Protein AF-A0A833AS99-F1 (afdb_monomer_lite)

Radius of gyration: 35.18 Å; chains: 1; bounding box: 83×85×93 Å

Secondary structure (DSSP, 8-state):
-EEEEEEEE--TT-TT---EEEEEEEEEEEEEEEPTTT--EEEEEEEEEEEE-EEEEEEEEETTEEEEEEEEEGGGS-TTTEEEPTT--TT---EEEEEEEE-S-TTS--TT-BSS-EETTEE--BEEPPBTTTEEEETTTTEEEESS---TTSEEEEEEEETTEEEEEEEEETBTEE-B---EEE-S-SSB-GGG-EEEEEETTSPEEPGGGGTS-SS-SSS--GGGEETTTTEEE-SSSS-S-GGGG-TTT----EEEEEEEEEE-SEEE-S-SSBPTT--EEEETTEEPPBTTTEEEETTTTEEEE-STTSS-TT-EEEEEEEEE-SS--EEEEEEEEEEEEETTEEEEEEEEEEE-TTS-EEEEEEEEEEEEEEETTEEEEEEEEEEEETTTTEEEEEEEEEEEE-SSEEEEEEEEEE-TT---SS--EETTEEEEEEEEEEEEEEEETTEEEEEEEEEEEEEPSTT--PEEEEEEEEEEEEE--SSS-EEEEEEEEEEEE-SSEEEEEEEEEEEEEEE--HHHHTTTTEEEEEEEEEEEEEEEEEEETTEEEEEEEEEEEEEEEEEETTTEEEEEEEEEEEEEEEE-SSS--EEEEEEEEEEEEEEETTT--EEEEEEEEEEEEEEEETTTTEEEEEEEEEEEEEEEE-GGGT-GGGTTEEEEEEEEEEEEEEEEE-S-GGGTTT--SGGGGTT-SEEEEEEEEEEEEEEEEETTEEEEEEEEEEEEEEEETTEEEEEEEEEEEEEEEEEEETTEEEEEEEEEEEEEETTTEEEEEEEEEEEEEEEEETTEEEEEEEEEEEEEEEETTEEEEEEEEEEEEEEEEEEEEETTEEEEEEEEEEEEEEEEEESSSEEEEEEEEEEEEEEEESSSS-EEEEEEEEEEEEEE-SSS--EEEEEEEEEEEEE-

Foldseek 3Di:
DKDFAWDWQDCPPPDQGDTFIWGWMKDWDADDAQFPPPRHGQKIKIKTWGWTFKFKDKDKDFFLKDKDKDKDFLLQFPPQFKFADPPADLPWQWAPKKKWKALVDPVPQDPQFDQADQFPNDGGRIDIDDDPPQWDQDRNRNMIGGPDHGDLQMWMKIWTATPNDIDIDTQGHHNPHHRQQSFKDAPVDAAWDQVFKAKWKAFPVRDTDQCVLQPQCVPRPRGGPPVQADRGRRMGGTPDSNSDPCLCVDPVHHDTGIMITIMTMHRHQKDFDPDAQFDPPFKFKAKLNHTDDEPQQWDADRGRRIIGGPDPPPTGSRIMIMIMTMHTDDDDGKIKIKIKMWRDNHPFKIKIWMWIWIQDPVRDIKTKIKIKMWGWDDDPQKIKIKIKMWIDIVVVRDTFKIKIWIWIDGPFKIKIKIKIAGHPPDDDSHFDADPQGGFGIKIKIWMWGCPDPFKIKIKIKMKTWHDHPDDDPDIWIKIKIKIKIWGHDPADKIKMWMWMWIWTDDPAKIKIKIKIKIWIWDWHDQVVCVPPLWRIKIKIKMKMKMWIWMDHPHWTKIKIKIKIKIKIWIHRHLWKIKIKIKIKIWIWIQIPDPFRKIKIKIKIKIWIWMATPPQSQKIKIKIWIWIWTWIQRPPPLKIKIKIKIKIKIKIKGQCCSVPVQSNFKIKMKMKIKIKIFIFIDSDDPVVRRPCPDPPPCPTTQKMKIKIKIKIWMWGPSDVFKIKIKMKIKMWIWIDHHPDIKIKIKIKIKIKIWGDPDPFKIKIWIKIWMWMQTRVRKIKIKIKIKMWMWGHPDPFKIKIKIKIWMKMWIDRSNWTKIKIKIKIKMKIWGWDACPPLFRIKIKIKMWMKMWIWIDTPFTKIKIKIKIKIKIWTHNDPQWIWIWMWMWIWMWIDGPPPDTDTDTDTDTDTDIGD

Sequence (912 aa):
EFNWGDYRLDPGNVPFGETASMFGSNIWLQAGEKTPRFKRSLFTLKAFTGERRSQKTYEHYEGALRQFSVSISDIAYARNQFYAIPGLSALDTPENIKIYVDDLVSSNNSPNTLTTETIAGVTGEFDLLAVTQDYYFYKKANLIRFTGFYNANATIAIRYTVNNQIVEKIVQQGETLTTARKNFYYLNAQKIVPHSFQLKIRETSGQTSALAQFGLDDDGDGMVDSEWIDYENGILFFPESEPFPAMVYDSEGAQSFYKLEASYQTELSLIQLEHNNLVRGTETVKLDGVKAEGGSAYVLDYTNGTLVFVKDGIVTPETRIEIEYEYYLSDNYSQLHDVSVNYSPSDNISVQTELVNFTNENDSTTNLLKTHVEMRKKVGDFDVKVTPGATYQAEENDLTAYQMEGVVSSSRIRFQSKYQNYKQNYQNIYLAKSVVGQVKENLELATAIDVHQNVRVNGSWTDTKSFQAEDSTAELSDANTTVSALFHHKTLPGYEVSYSNTQTETDTASIKKRFMQHKFEYQLPQNLLQNMPIKGLKLEGRIKTGERDGLELADSEQQKFSQSYFRVNTNLGDQFQSSLLYRKNDFVDNSEGASQDKHILTSERVLFNLSHEKWKLLQSNLRIENTLDSYDYPADDEYDMNLNQYTQMNFRLSPGVLWKKLSPLFFEYNLNHSLYGSGNSASDKSGYLWSAMPGVQNGLSSVQHLKTHYIKNEIRPNPNIYFYSLYEWNDQETRYDLSQLYTNYWRLSERFDWKLDFNTRVSLQYKQYYSELGNGETTSYFEPSIWVERRWSNSLQNIFYAAYRKTNGFESLIKDYTNKFDGRYDIIFRKKDYLKIRRLELQQSFSGGQMQISGYNIENAYYFGSSTSIDLYPIHSLLIRLQLNLNKNINVEYSDESYLTNSVNLKLSLKL

Structure (mmCIF, N/CA/C/O backbone):
data_AF-A0A833AS99-F1
#
_entry.id   AF-A0A833AS99-F1
#
loop_
_atom_site.group_PDB
_atom_site.id
_atom_site.type_symbol
_atom_site.label_atom_id
_atom_site.label_alt_id
_atom_site.label_comp_id
_atom_site.label_asym_id
_atom_site.label_entity_id
_atom_site.label_seq_id
_atom_site.pdbx_PDB_ins_code
_atom_site.Cartn_x
_atom_site.Cartn_y
_atom_site.Cartn_z
_atom_site.occupancy
_atom_site.B_iso_or_equiv
_atom_site.auth_seq_id
_atom_site.auth_comp_id
_atom_site.auth_asym_id
_atom_site.auth_atom_id
_atom_site.pdbx_PDB_model_num
ATOM 1 N N . GLU A 1 1 ? -17.845 -23.676 35.148 1.00 90.44 1 GLU A N 1
ATOM 2 C CA . GLU A 1 1 ? -17.249 -24.170 33.892 1.00 90.44 1 GLU A CA 1
ATOM 3 C C . GLU A 1 1 ? -15.742 -24.250 34.075 1.00 90.44 1 GLU A C 1
ATOM 5 O O . GLU A 1 1 ? -15.182 -23.377 34.728 1.00 90.44 1 GLU A O 1
ATOM 10 N N . PHE A 1 2 ? -15.119 -25.322 33.590 1.00 93.69 2 PHE A N 1
ATOM 11 C CA . PHE A 1 2 ? -13.665 -25.478 33.553 1.00 93.69 2 PHE A CA 1
ATOM 12 C C . PHE A 1 2 ? -13.276 -25.751 32.107 1.00 93.69 2 PHE A C 1
ATOM 14 O O . PHE A 1 2 ? -13.822 -26.674 31.504 1.00 93.69 2 PHE A O 1
ATOM 21 N N . ASN A 1 3 ? -12.352 -24.958 31.580 1.00 92.06 3 ASN A N 1
ATOM 22 C CA . ASN A 1 3 ? -11.844 -25.090 30.224 1.00 92.06 3 ASN A CA 1
ATOM 23 C C . ASN A 1 3 ? -10.318 -25.166 30.281 1.00 92.06 3 ASN A C 1
ATOM 25 O O . ASN A 1 3 ? -9.691 -24.422 31.034 1.00 92.06 3 ASN A O 1
ATOM 29 N N . TRP A 1 4 ? -9.731 -26.044 29.473 1.00 92.81 4 TRP A N 1
ATOM 30 C CA . TRP A 1 4 ? -8.288 -26.145 29.277 1.00 92.81 4 TRP A CA 1
ATOM 31 C C . TRP A 1 4 ? -7.984 -26.087 27.782 1.00 92.81 4 TRP A C 1
ATOM 33 O O . TRP A 1 4 ? -8.645 -26.773 27.001 1.00 92.81 4 TRP A O 1
ATOM 43 N N . GLY A 1 5 ? -7.013 -25.268 27.389 1.00 93.75 5 GLY A N 1
ATOM 44 C CA . GLY A 1 5 ? -6.615 -25.086 25.996 1.00 93.75 5 GLY A CA 1
ATOM 45 C C . GLY A 1 5 ? -6.390 -23.623 25.642 1.00 93.75 5 GLY A C 1
ATOM 46 O O . GLY A 1 5 ? -6.037 -22.817 26.505 1.00 93.75 5 GLY A O 1
ATOM 47 N N . ASP A 1 6 ? -6.597 -23.296 24.367 1.00 89.94 6 ASP A N 1
ATOM 48 C CA . ASP A 1 6 ? -6.511 -21.922 23.883 1.00 89.94 6 ASP A CA 1
ATOM 49 C C . ASP A 1 6 ? -7.709 -21.105 24.365 1.00 89.94 6 ASP A C 1
ATOM 51 O O . ASP A 1 6 ? -8.873 -21.466 24.169 1.00 89.94 6 ASP A O 1
ATOM 55 N N . TYR A 1 7 ? -7.408 -19.981 24.998 1.00 88.25 7 TYR A N 1
ATOM 56 C CA . TYR A 1 7 ? -8.384 -19.035 25.494 1.00 88.25 7 TYR A CA 1
ATOM 57 C C . TYR A 1 7 ? -7.993 -17.632 25.059 1.00 88.25 7 TYR A C 1
ATOM 59 O O . TYR A 1 7 ? -6.816 -17.288 24.965 1.00 88.25 7 TYR A O 1
ATOM 67 N N . ARG A 1 8 ? -8.999 -16.803 24.812 1.00 85.50 8 ARG A N 1
ATOM 68 C CA . ARG A 1 8 ? -8.804 -15.378 24.594 1.00 85.50 8 ARG A CA 1
ATOM 69 C C . ARG A 1 8 ? -9.331 -14.651 25.816 1.00 85.50 8 ARG A C 1
ATOM 71 O O . ARG A 1 8 ? -10.526 -14.733 26.103 1.00 85.50 8 ARG A O 1
ATOM 78 N N . LEU A 1 9 ? -8.444 -13.961 26.526 1.00 83.44 9 LEU A N 1
ATOM 79 C CA . LEU A 1 9 ? -8.844 -13.021 27.559 1.00 83.44 9 LEU A CA 1
ATOM 80 C C . LEU A 1 9 ? -9.582 -11.882 26.855 1.00 83.44 9 LEU A C 1
ATOM 82 O O . LEU A 1 9 ? -8.979 -11.074 26.156 1.00 83.44 9 LEU A O 1
ATOM 86 N N . ASP A 1 10 ? -10.909 -11.901 26.937 1.00 75.69 10 ASP A N 1
ATOM 87 C CA . ASP A 1 10 ? -11.738 -10.789 26.496 1.00 75.69 10 ASP A CA 1
ATOM 88 C C . ASP A 1 10 ? -11.824 -9.803 27.666 1.00 75.69 10 ASP A C 1
ATOM 90 O O . ASP A 1 10 ? -12.360 -10.175 28.721 1.00 75.69 10 ASP A O 1
ATOM 94 N N . PRO A 1 11 ? -11.303 -8.575 27.518 1.00 65.12 11 PRO A N 1
ATOM 95 C CA . PRO A 1 11 ? -11.353 -7.578 28.571 1.00 65.12 11 PRO A CA 1
ATOM 96 C C . PRO A 1 11 ? -12.793 -7.204 28.930 1.00 65.12 11 PRO A C 1
ATOM 98 O O . PRO A 1 11 ? -13.036 -6.694 30.019 1.00 65.12 11 PRO A O 1
ATOM 101 N N . GLY A 1 12 ? -13.784 -7.483 28.075 1.00 66.94 12 GLY A N 1
ATOM 102 C CA . GLY A 1 12 ? -15.177 -7.139 28.339 1.00 66.94 12 GLY A CA 1
ATOM 103 C C . GLY A 1 12 ? -15.343 -5.653 28.683 1.00 66.94 12 GLY A C 1
ATOM 104 O O . GLY A 1 12 ? -14.765 -4.785 28.039 1.00 66.94 12 GLY A O 1
ATOM 105 N N . ASN A 1 13 ? -16.129 -5.354 29.724 1.00 58.47 13 ASN A N 1
ATOM 106 C CA . ASN A 1 13 ? -16.275 -3.992 30.258 1.00 58.47 13 ASN A CA 1
ATOM 107 C C . ASN A 1 13 ? -15.192 -3.635 31.293 1.00 58.47 13 ASN A C 1
ATOM 109 O O . ASN A 1 13 ? -15.357 -2.632 31.989 1.00 58.47 13 ASN A O 1
ATOM 113 N N . VAL A 1 14 ? -14.151 -4.462 31.457 1.00 60.81 14 VAL A N 1
ATOM 114 C CA . VAL A 1 14 ? -13.141 -4.263 32.495 1.00 60.81 14 VAL A CA 1
ATOM 115 C C . VAL A 1 14 ? -12.274 -3.065 32.127 1.00 60.81 14 VAL A C 1
ATOM 117 O O . VAL A 1 14 ? -11.549 -3.097 31.131 1.00 60.81 14 VAL A O 1
ATOM 120 N N . PRO A 1 15 ? -12.309 -2.002 32.932 1.00 55.84 15 PRO A N 1
ATOM 121 C CA . PRO A 1 15 ? -11.435 -0.868 32.754 1.00 55.84 15 PRO A CA 1
ATOM 122 C C . PRO A 1 15 ? -9.972 -1.322 33.011 1.00 55.84 15 PRO A C 1
ATOM 124 O O . PRO A 1 15 ? -9.691 -1.906 34.054 1.00 55.84 15 PRO A O 1
ATOM 127 N N . PHE A 1 16 ? -9.049 -1.061 32.066 1.00 66.81 16 PHE A N 1
ATOM 128 C CA . PHE A 1 16 ? -7.661 -1.600 32.003 1.00 66.81 16 PHE A CA 1
ATOM 129 C C . PHE A 1 16 ? -7.538 -3.102 31.690 1.00 66.81 16 PHE A C 1
ATOM 131 O O . PHE A 1 16 ? -6.460 -3.687 31.864 1.00 66.81 16 PHE A O 1
ATOM 138 N N . GLY A 1 17 ? -8.630 -3.748 31.281 1.00 69.25 17 GLY A N 1
ATOM 139 C CA . GLY A 1 17 ? -8.560 -5.088 30.719 1.00 69.25 17 GLY A CA 1
ATOM 140 C C . GLY A 1 17 ? -7.871 -5.026 29.361 1.00 69.25 17 GLY A C 1
ATOM 141 O O . GLY A 1 17 ? -8.249 -4.216 28.517 1.00 69.25 17 GLY A O 1
ATOM 142 N N . GLU A 1 18 ? -6.902 -5.906 29.141 1.00 80.75 18 GLU A N 1
ATOM 143 C CA . GLU A 1 18 ? -6.238 -6.056 27.848 1.00 80.75 18 GLU A CA 1
ATOM 144 C C . GLU A 1 18 ? -6.619 -7.391 27.225 1.00 80.75 18 GLU A C 1
ATOM 146 O O . GLU A 1 18 ? -6.826 -8.389 27.922 1.00 80.75 18 GLU A O 1
ATOM 151 N N . THR A 1 19 ? -6.729 -7.411 25.901 1.00 83.81 19 THR A N 1
ATOM 152 C CA . THR A 1 19 ? -6.887 -8.661 25.172 1.00 83.81 19 THR A CA 1
ATOM 153 C C . THR A 1 19 ? -5.561 -9.409 25.122 1.00 83.81 19 THR A C 1
ATOM 155 O O . THR A 1 19 ? -4.516 -8.840 24.818 1.00 83.81 19 THR A O 1
ATOM 158 N N . ALA A 1 20 ? -5.610 -10.710 25.390 1.00 88.12 20 ALA A N 1
ATOM 159 C CA . ALA A 1 20 ? -4.468 -11.594 25.208 1.00 88.12 20 ALA A CA 1
ATOM 160 C C . ALA A 1 20 ? -4.947 -12.977 24.764 1.00 88.12 20 ALA A C 1
ATOM 162 O O . ALA A 1 20 ? -5.899 -13.536 25.317 1.00 88.12 20 ALA A O 1
ATOM 163 N N . SER A 1 21 ? -4.280 -13.543 23.764 1.00 90.56 21 SER A N 1
ATOM 164 C CA . SER A 1 21 ? -4.386 -14.959 23.429 1.00 90.56 21 SER A CA 1
ATOM 165 C C . SER A 1 21 ? -3.514 -15.738 24.393 1.00 90.56 21 SER A C 1
ATOM 167 O O . SER A 1 21 ? -2.388 -15.342 24.691 1.00 90.56 21 SER A O 1
ATOM 169 N N . MET A 1 22 ? -4.040 -16.842 24.897 1.00 91.75 22 MET A N 1
ATOM 170 C CA . MET A 1 22 ? -3.436 -17.586 25.985 1.00 91.75 22 MET A CA 1
ATOM 171 C C . MET A 1 22 ? -3.640 -19.077 25.806 1.00 91.75 22 MET A C 1
ATOM 173 O O . MET A 1 22 ? -4.620 -19.501 25.200 1.00 91.75 22 MET A O 1
ATOM 177 N N . PHE A 1 23 ? -2.770 -19.871 26.415 1.00 93.31 23 PHE A N 1
ATOM 178 C CA . PHE A 1 23 ? -2.969 -21.303 26.566 1.00 93.31 23 PHE A CA 1
ATOM 179 C C . PHE A 1 23 ? -2.847 -21.696 28.027 1.00 93.31 23 PHE A C 1
ATOM 181 O O . PHE A 1 23 ? -1.832 -21.443 28.673 1.00 93.31 23 PHE A O 1
ATOM 188 N N . GLY A 1 24 ? -3.894 -22.304 28.571 1.00 95.00 24 GLY A N 1
ATOM 189 C CA . GLY A 1 24 ? -3.928 -22.588 29.996 1.00 95.00 24 GLY A CA 1
ATOM 190 C C . GLY A 1 24 ? -5.255 -23.131 30.479 1.00 95.00 24 GLY A C 1
ATOM 191 O O . GLY A 1 24 ? -6.020 -23.726 29.722 1.00 95.00 24 GLY A O 1
ATOM 192 N N . SER A 1 25 ? -5.503 -22.946 31.771 1.00 95.25 25 SER A N 1
ATOM 193 C CA . SER A 1 25 ? -6.736 -23.351 32.439 1.00 95.25 25 SER A CA 1
ATOM 194 C C . SER A 1 25 ? -7.555 -22.127 32.831 1.00 95.25 25 SER A C 1
ATOM 196 O O . SER A 1 25 ? -7.022 -21.171 33.389 1.00 95.25 25 SER A O 1
ATOM 198 N N . ASN A 1 26 ? -8.861 -22.186 32.588 1.00 95.00 26 ASN A N 1
ATOM 199 C CA . ASN A 1 26 ? -9.837 -21.186 33.003 1.00 95.00 26 ASN A CA 1
ATOM 200 C C . ASN A 1 26 ? -10.923 -21.856 33.855 1.00 95.00 26 ASN A C 1
ATOM 202 O O . ASN A 1 26 ? -11.528 -22.849 33.442 1.00 95.00 26 ASN A O 1
ATOM 206 N N . ILE A 1 27 ? -11.185 -21.294 35.032 1.00 95.31 27 ILE A N 1
ATOM 207 C CA . ILE A 1 27 ? -12.306 -21.631 35.903 1.00 95.31 27 ILE A CA 1
ATOM 208 C C . ILE A 1 27 ? -13.276 -20.454 35.912 1.00 95.31 27 ILE A C 1
ATOM 210 O O . ILE A 1 27 ? -12.915 -19.348 36.303 1.00 95.31 27 ILE A O 1
ATOM 214 N N . TRP A 1 28 ? -14.539 -20.717 35.585 1.00 95.44 28 TRP A N 1
ATOM 215 C CA . TRP A 1 28 ? -15.624 -19.748 35.698 1.00 95.44 28 TRP A CA 1
ATOM 216 C C . TRP A 1 28 ? -16.725 -20.282 36.610 1.00 95.44 28 TRP A C 1
ATOM 218 O O . TRP A 1 28 ? -17.408 -21.260 36.289 1.00 95.44 28 TRP A O 1
ATOM 228 N N . LEU A 1 29 ? -16.909 -19.645 37.760 1.00 96.38 29 LEU A N 1
ATOM 229 C CA . LEU A 1 29 ? -17.976 -19.942 38.706 1.00 96.38 29 LEU A CA 1
ATOM 230 C C . LEU A 1 29 ? -18.974 -18.791 38.721 1.00 96.38 29 LEU A C 1
ATOM 232 O O . LEU A 1 29 ? -18.597 -17.624 38.776 1.00 96.38 29 LEU A O 1
ATOM 236 N N . GLN A 1 30 ? -20.256 -19.131 38.708 1.00 96.56 30 GLN A N 1
ATOM 237 C CA . GLN A 1 30 ? -21.351 -18.190 38.898 1.00 96.56 30 GLN A CA 1
ATOM 238 C C . GLN A 1 30 ? -22.225 -18.688 40.041 1.00 96.56 30 GLN A C 1
ATOM 240 O O . GLN A 1 30 ? -22.576 -19.867 40.078 1.00 96.56 30 GLN A O 1
ATOM 245 N N . ALA A 1 31 ? -22.587 -17.799 40.958 1.00 96.50 31 ALA A N 1
ATOM 246 C CA . ALA A 1 31 ? -23.432 -18.121 42.097 1.00 96.50 31 ALA A CA 1
ATOM 247 C C . ALA A 1 31 ? -24.452 -17.008 42.372 1.00 96.50 31 ALA A C 1
ATOM 249 O O . ALA A 1 31 ? -24.217 -15.831 42.091 1.00 96.50 31 ALA A O 1
ATOM 250 N N . GLY A 1 32 ? -25.582 -17.410 42.956 1.00 95.81 32 GLY A N 1
ATOM 251 C CA . GLY A 1 32 ? -26.690 -16.535 43.332 1.00 95.81 32 GLY A CA 1
ATOM 252 C C . GLY A 1 32 ? -27.682 -16.245 42.204 1.00 95.81 32 GLY A C 1
ATOM 253 O O . GLY A 1 32 ? -27.522 -16.679 41.062 1.00 95.81 32 GLY A O 1
ATOM 254 N N . GLU A 1 33 ? -28.752 -15.534 42.558 1.00 94.69 33 GLU A N 1
ATOM 255 C CA . GLU A 1 33 ? -29.801 -15.164 41.611 1.00 94.69 33 GLU A CA 1
ATOM 256 C C . GLU A 1 33 ? -29.264 -14.207 40.543 1.00 94.69 33 GLU A C 1
ATOM 258 O O . GLU A 1 33 ? -28.415 -13.351 40.806 1.00 94.69 33 GLU A O 1
ATOM 263 N N . LYS A 1 34 ? -29.761 -14.366 39.313 1.00 96.56 34 LYS A N 1
ATOM 264 C CA . LYS A 1 34 ? -29.421 -13.470 38.211 1.00 96.56 34 LYS A CA 1
ATOM 265 C C . LYS A 1 34 ? -30.284 -12.222 38.280 1.00 96.56 34 LYS A C 1
ATOM 267 O O . LYS A 1 34 ? -31.502 -12.319 38.425 1.00 96.56 34 LYS A O 1
ATOM 272 N N . THR A 1 35 ? -29.672 -11.062 38.091 1.00 93.88 35 THR A N 1
ATOM 273 C CA . THR A 1 35 ? -30.391 -9.796 38.085 1.00 93.88 35 THR A CA 1
ATOM 274 C C . THR A 1 35 ? -31.468 -9.781 36.981 1.00 93.88 35 THR A C 1
ATOM 276 O O . THR A 1 35 ? -31.250 -10.329 35.890 1.00 93.88 35 THR A O 1
ATOM 279 N N . PRO A 1 36 ? -32.657 -9.199 37.219 1.00 92.25 36 PRO A N 1
ATOM 280 C CA . PRO A 1 36 ? -33.781 -9.313 36.291 1.00 92.25 36 PRO A CA 1
ATOM 281 C C . PRO A 1 36 ? -33.507 -8.784 34.878 1.00 92.25 36 PRO A C 1
ATOM 283 O O . PRO A 1 36 ? -33.892 -9.456 33.912 1.00 92.25 36 PRO A O 1
ATOM 286 N N . ARG A 1 37 ? -32.853 -7.618 34.751 1.00 90.50 37 ARG A N 1
ATOM 287 C CA . ARG A 1 37 ? -32.667 -6.897 33.479 1.00 90.50 37 ARG A CA 1
ATOM 288 C C . ARG A 1 37 ? -31.447 -7.380 32.703 1.00 90.50 37 ARG A C 1
ATOM 290 O O . ARG A 1 37 ? -31.576 -7.664 31.516 1.00 90.50 37 ARG A O 1
ATOM 297 N N . PHE A 1 38 ? -30.285 -7.475 33.348 1.00 89.62 38 PHE A N 1
ATOM 298 C CA . PHE A 1 38 ? -29.021 -7.797 32.669 1.00 89.62 38 PHE A CA 1
ATOM 299 C C . PHE A 1 38 ? -28.595 -9.256 32.801 1.00 89.62 38 PHE A C 1
ATOM 301 O O . PHE A 1 38 ? -27.604 -9.654 32.193 1.00 89.62 38 PHE A O 1
ATOM 308 N N . LYS A 1 39 ? -29.336 -10.057 33.578 1.00 95.69 39 LYS A N 1
ATOM 309 C CA . LYS A 1 39 ? -29.030 -11.470 33.836 1.00 95.69 39 LYS A CA 1
ATOM 310 C C . LYS A 1 39 ? -27.621 -11.679 34.406 1.00 95.69 39 LYS A C 1
ATOM 312 O O . LYS A 1 39 ? -27.022 -12.732 34.185 1.00 95.69 39 LYS A O 1
ATOM 317 N N . ARG A 1 40 ? -27.106 -10.695 35.151 1.00 92.88 40 ARG A N 1
ATOM 318 C CA . ARG A 1 40 ? -25.814 -10.782 35.842 1.00 92.88 40 ARG A CA 1
ATOM 319 C C . ARG A 1 40 ? -25.984 -11.662 37.067 1.00 92.88 40 ARG A C 1
ATOM 321 O O . ARG A 1 40 ? -26.926 -11.458 37.821 1.00 92.88 40 ARG A O 1
ATOM 328 N N . SER A 1 41 ? -25.118 -12.644 37.266 1.00 95.81 41 SER A N 1
ATOM 329 C CA . SER A 1 41 ? -25.133 -13.436 38.500 1.00 95.81 41 SER A CA 1
ATOM 330 C C . SER A 1 41 ? -24.670 -12.571 39.674 1.00 95.81 41 SER A C 1
ATOM 332 O O . SER A 1 41 ? -23.759 -11.764 39.494 1.00 95.81 41 SER A O 1
ATOM 334 N N . LEU A 1 42 ? -25.264 -12.752 40.861 1.00 96.25 42 LEU A N 1
ATOM 335 C CA . LEU A 1 42 ? -24.876 -12.032 42.084 1.00 96.25 42 LEU A CA 1
ATOM 336 C C . LEU A 1 42 ? -23.364 -12.082 42.327 1.00 96.25 42 LEU A C 1
ATOM 338 O O . LEU A 1 42 ? -22.758 -11.076 42.681 1.00 96.25 42 LEU A O 1
ATOM 342 N N . PHE A 1 43 ? -22.768 -13.253 42.125 1.00 97.12 43 PHE A N 1
ATOM 343 C CA . PHE A 1 43 ? -21.342 -13.478 42.263 1.00 97.12 43 PHE A CA 1
ATOM 344 C C . PHE A 1 43 ? -20.815 -14.232 41.047 1.00 97.12 43 PHE A C 1
ATOM 346 O O . PHE A 1 43 ? -21.398 -15.226 40.608 1.00 97.12 43 PHE A O 1
ATOM 353 N N . THR A 1 44 ? -19.700 -13.763 40.505 1.00 96.25 44 THR A N 1
ATOM 354 C CA . THR A 1 44 ? -18.951 -14.434 39.450 1.00 96.25 44 THR A CA 1
ATOM 355 C C . THR A 1 44 ? -17.477 -14.441 39.826 1.00 96.25 44 THR A C 1
ATOM 357 O O . THR A 1 44 ? -16.905 -13.384 40.057 1.00 96.25 44 THR A O 1
ATOM 360 N N . LEU A 1 45 ? -16.863 -15.617 39.858 1.00 96.38 45 LEU A N 1
ATOM 361 C CA . LEU A 1 45 ? -15.417 -15.778 39.974 1.00 96.38 45 LEU A CA 1
ATOM 362 C C . LEU A 1 45 ? -14.905 -16.304 38.639 1.00 96.38 45 LEU A C 1
ATOM 364 O O . LEU A 1 45 ? -15.392 -17.328 38.155 1.00 96.38 45 LEU A O 1
ATOM 368 N N . LYS A 1 46 ? -13.931 -15.622 38.054 1.00 95.38 46 LYS A N 1
ATOM 369 C CA . LYS A 1 46 ? -13.129 -16.142 36.954 1.00 95.38 46 LYS A CA 1
ATOM 370 C C . LYS A 1 46 ? -11.692 -16.240 37.438 1.00 95.38 46 LYS A C 1
ATOM 372 O O . LYS A 1 46 ? -11.195 -15.321 38.076 1.00 95.38 46 LYS A O 1
ATOM 377 N N . ALA A 1 47 ? -11.052 -17.363 37.176 1.00 95.44 47 ALA A N 1
ATOM 378 C CA . ALA A 1 47 ? -9.641 -17.548 37.450 1.00 95.44 47 ALA A CA 1
ATOM 379 C C . ALA A 1 47 ? -8.996 -18.171 36.221 1.00 95.44 47 ALA A C 1
ATOM 381 O O . ALA A 1 47 ? -9.490 -19.164 35.689 1.00 95.44 47 ALA A O 1
ATOM 382 N N . PHE A 1 48 ? -7.901 -17.583 35.781 1.00 93.56 48 PHE A N 1
ATOM 383 C CA . PHE A 1 48 ? -7.111 -18.005 34.652 1.00 93.56 48 PHE A CA 1
ATOM 384 C C . PHE A 1 48 ? -5.661 -18.220 35.099 1.00 93.56 48 PHE A C 1
ATOM 386 O O . PHE A 1 48 ? -5.107 -17.457 35.888 1.00 93.56 48 PHE A O 1
ATOM 393 N N . THR A 1 49 ? -5.029 -19.265 34.574 1.00 95.62 49 THR A N 1
ATOM 394 C CA . THR A 1 49 ? -3.584 -19.470 34.689 1.00 95.62 49 THR A CA 1
ATOM 395 C C . THR A 1 49 ? -3.055 -20.146 33.436 1.00 95.62 49 THR A C 1
ATOM 397 O O . THR A 1 49 ? -3.638 -21.124 32.957 1.00 95.62 49 THR A O 1
ATOM 400 N N . GLY A 1 50 ? -1.952 -19.635 32.899 1.00 94.81 50 GLY A N 1
ATOM 401 C CA . GLY A 1 50 ? -1.362 -20.187 31.692 1.00 94.81 50 GLY A CA 1
ATOM 402 C C . GLY A 1 50 ? -0.278 -19.318 31.084 1.00 94.81 50 GLY A C 1
ATOM 403 O O . GLY A 1 50 ? 0.237 -18.391 31.702 1.00 94.81 50 GLY A O 1
ATOM 404 N N . GLU A 1 51 ? 0.048 -19.655 29.849 1.00 93.44 51 GLU A N 1
ATOM 405 C CA . GLU A 1 51 ? 1.035 -18.982 29.024 1.00 93.44 51 GLU A CA 1
ATOM 406 C C . GLU A 1 51 ? 0.342 -17.951 28.131 1.00 93.44 51 GLU A C 1
ATOM 408 O O . GLU A 1 51 ? -0.637 -18.263 27.443 1.00 93.44 51 GLU A O 1
ATOM 413 N N . ARG A 1 52 ? 0.844 -16.717 28.132 1.00 92.62 52 ARG A N 1
ATOM 414 C CA . ARG A 1 52 ? 0.447 -15.676 27.187 1.00 92.62 52 ARG A CA 1
ATOM 415 C C . ARG A 1 52 ? 1.107 -15.963 25.837 1.00 92.62 52 ARG A C 1
ATOM 417 O O . ARG A 1 52 ? 2.319 -16.100 25.740 1.00 92.62 52 ARG A O 1
ATOM 424 N N . ARG A 1 53 ? 0.281 -16.035 24.794 1.00 92.69 53 ARG A N 1
ATOM 425 C CA . ARG A 1 53 ? 0.671 -16.356 23.413 1.00 92.69 53 ARG A CA 1
ATOM 426 C C . ARG A 1 53 ? 0.610 -15.170 22.462 1.00 92.69 53 ARG A C 1
ATOM 428 O O . ARG A 1 53 ? 1.149 -15.276 21.367 1.00 92.69 53 ARG A O 1
ATOM 435 N N . SER A 1 54 ? -0.056 -14.075 22.826 1.00 93.25 54 SER A N 1
ATOM 436 C CA . SER A 1 54 ? -0.057 -12.849 22.021 1.00 93.25 54 SER A CA 1
ATOM 437 C C . SER A 1 54 ? 0.253 -11.605 22.838 1.00 93.25 54 SER A C 1
ATOM 439 O O . SER A 1 54 ? 0.074 -11.577 24.058 1.00 93.25 54 SER A O 1
ATOM 441 N N . GLN A 1 55 ? 0.702 -10.574 22.132 1.00 91.69 55 GLN A N 1
ATOM 442 C CA . GLN A 1 55 ? 0.977 -9.245 22.656 1.00 91.69 55 GLN A CA 1
ATOM 443 C C . GLN A 1 55 ? 0.335 -8.210 21.741 1.00 91.69 55 GLN A C 1
ATOM 445 O O . GLN A 1 55 ? 0.284 -8.386 20.524 1.00 91.69 55 GLN A O 1
ATOM 450 N N . LYS A 1 56 ? -0.203 -7.155 22.346 1.00 93.06 56 LYS A N 1
ATOM 451 C CA . LYS A 1 56 ? -0.755 -6.011 21.630 1.00 93.06 56 LYS A CA 1
ATOM 452 C C . LYS A 1 56 ? 0.358 -5.005 21.366 1.00 93.06 56 LYS A C 1
ATOM 454 O O . LYS A 1 56 ? 1.246 -4.839 22.199 1.00 93.06 56 LYS A O 1
ATOM 459 N N . THR A 1 57 ? 0.302 -4.337 20.228 1.00 93.88 57 THR A N 1
ATOM 460 C CA . THR A 1 57 ? 1.192 -3.233 19.890 1.00 93.88 57 THR A CA 1
ATOM 461 C C . THR A 1 57 ? 0.404 -2.092 19.259 1.00 93.88 57 THR A C 1
ATOM 463 O O . THR A 1 57 ? -0.748 -2.253 18.840 1.00 93.88 57 THR A O 1
ATOM 466 N N . TYR A 1 58 ? 1.049 -0.936 19.207 1.00 94.38 58 TYR A N 1
ATOM 467 C CA . TYR A 1 58 ? 0.562 0.261 18.554 1.00 94.38 58 TYR A CA 1
ATOM 468 C C . TYR A 1 58 ? 1.668 0.807 17.673 1.00 94.38 58 TYR A C 1
ATOM 470 O O . TYR A 1 58 ? 2.789 1.032 18.130 1.00 94.38 58 TYR A O 1
ATOM 478 N N . GLU A 1 59 ? 1.311 1.058 16.427 1.00 93.94 59 GLU A N 1
ATOM 479 C CA . GLU A 1 59 ? 2.159 1.706 15.450 1.00 93.94 59 GLU A CA 1
ATOM 480 C C . GLU A 1 59 ? 1.433 2.920 14.894 1.00 93.94 59 GLU A C 1
ATOM 482 O O . GLU A 1 59 ? 0.203 2.953 14.790 1.00 93.94 59 GLU A O 1
ATOM 487 N N . HIS A 1 60 ? 2.207 3.924 14.511 1.00 91.75 60 HIS A N 1
ATOM 488 C CA . HIS A 1 60 ? 1.687 5.066 13.792 1.00 91.75 60 HIS A CA 1
ATOM 489 C C . HIS A 1 60 ? 2.533 5.313 12.551 1.00 91.75 60 HIS A C 1
ATOM 491 O O . HIS A 1 60 ? 3.738 5.073 12.540 1.00 91.75 60 HIS A O 1
ATOM 497 N N . TYR A 1 61 ? 1.870 5.798 11.514 1.00 89.00 61 TYR A N 1
ATOM 498 C CA . TYR A 1 61 ? 2.469 6.187 10.253 1.00 89.00 61 TYR A CA 1
ATOM 499 C C . TYR A 1 61 ? 1.880 7.535 9.859 1.00 89.00 61 TYR A C 1
ATOM 501 O O . TYR A 1 61 ? 0.694 7.794 10.082 1.00 89.00 61 TYR A O 1
ATOM 509 N N . GLU A 1 62 ? 2.693 8.395 9.265 1.00 83.56 62 GLU A N 1
ATOM 510 C CA . GLU A 1 62 ? 2.208 9.621 8.650 1.00 83.56 62 GLU A CA 1
ATOM 511 C C . GLU A 1 62 ? 2.217 9.456 7.141 1.00 83.56 62 GLU A C 1
ATOM 513 O O . GLU A 1 62 ? 3.238 9.178 6.525 1.00 83.56 62 GLU A O 1
ATOM 518 N N . GLY A 1 63 ? 1.048 9.623 6.550 1.00 77.50 63 GLY A N 1
ATOM 519 C CA . GLY A 1 63 ? 0.885 9.666 5.123 1.00 77.50 63 GLY A CA 1
ATOM 520 C C . GLY A 1 63 ? 0.827 8.329 4.416 1.00 77.50 63 GLY A C 1
ATOM 521 O O . GLY A 1 63 ? 0.908 7.242 4.985 1.00 77.50 63 GLY A O 1
ATOM 522 N N . ALA A 1 64 ? 0.738 8.449 3.098 1.00 72.25 64 ALA A N 1
ATOM 523 C CA . ALA A 1 64 ? 1.205 7.420 2.187 1.00 72.25 64 ALA A CA 1
ATOM 524 C C . ALA A 1 64 ? 2.725 7.514 1.998 1.00 72.25 64 ALA A C 1
ATOM 526 O O . ALA A 1 64 ? 3.220 6.950 1.040 1.00 72.25 64 ALA A O 1
ATOM 527 N N . LEU A 1 65 ? 3.465 8.254 2.825 1.00 73.44 65 LEU A N 1
ATOM 528 C CA . LEU A 1 65 ? 4.898 8.456 2.659 1.00 73.44 65 LEU A CA 1
ATOM 529 C C . LEU A 1 65 ? 5.642 7.747 3.789 1.00 73.44 65 LEU A C 1
ATOM 531 O O . LEU A 1 65 ? 5.214 7.762 4.935 1.00 73.44 65 LEU A O 1
ATOM 535 N N . ARG A 1 66 ? 6.758 7.091 3.483 1.00 78.25 66 ARG A N 1
ATOM 536 C CA . ARG A 1 66 ? 7.664 6.581 4.518 1.00 78.25 66 ARG A CA 1
ATOM 537 C C . ARG A 1 66 ? 9.001 7.247 4.372 1.00 78.25 66 ARG A C 1
ATOM 539 O O . ARG A 1 66 ? 9.597 7.154 3.305 1.00 78.25 66 ARG A O 1
ATOM 546 N N . GLN A 1 67 ? 9.450 7.876 5.451 1.00 82.62 67 GLN A N 1
ATOM 547 C CA . GLN A 1 67 ? 10.799 8.394 5.539 1.00 82.62 67 GLN A CA 1
ATOM 548 C C . GLN A 1 67 ? 11.781 7.237 5.729 1.00 82.62 67 GLN A C 1
ATOM 550 O O . GLN A 1 67 ? 11.581 6.339 6.551 1.00 82.62 67 GLN A O 1
ATOM 555 N N . PHE A 1 68 ? 12.851 7.272 4.956 1.00 84.75 68 PHE A N 1
ATOM 556 C CA . PHE A 1 68 ? 14.003 6.404 5.051 1.00 84.75 68 PHE A CA 1
ATOM 557 C C . PHE A 1 68 ? 15.209 7.278 5.334 1.00 84.75 68 PHE A C 1
ATOM 559 O O . PHE A 1 68 ? 15.368 8.340 4.738 1.00 84.75 68 PHE A O 1
ATOM 566 N N . SER A 1 69 ? 16.071 6.806 6.226 1.00 90.06 69 SER A N 1
ATOM 567 C CA . SER A 1 69 ? 17.423 7.324 6.345 1.00 90.06 69 SER A CA 1
ATOM 568 C C . SER A 1 69 ? 18.381 6.182 6.066 1.00 90.06 69 SER A C 1
ATOM 570 O O . SER A 1 69 ? 18.297 5.122 6.691 1.00 90.06 69 SER A O 1
ATOM 572 N N . VAL A 1 70 ? 19.257 6.377 5.089 1.00 93.75 70 VAL A N 1
ATOM 573 C CA . VAL A 1 70 ? 20.265 5.403 4.693 1.00 93.75 70 VAL A CA 1
ATOM 574 C C . VAL A 1 70 ? 21.643 6.032 4.843 1.00 93.75 70 VAL A C 1
ATOM 576 O O . VAL A 1 70 ? 21.887 7.153 4.403 1.00 93.75 70 VAL A O 1
ATOM 579 N N . SER A 1 71 ? 22.548 5.299 5.489 1.00 95.50 71 SER A N 1
ATOM 580 C CA . SER A 1 71 ? 23.962 5.653 5.563 1.00 95.50 71 SER A CA 1
ATOM 581 C C . SER A 1 71 ? 24.741 4.693 4.677 1.00 95.50 71 SER A C 1
ATOM 583 O O . SER A 1 71 ? 24.760 3.485 4.924 1.00 95.50 71 SER A O 1
ATOM 585 N N . ILE A 1 72 ? 25.349 5.225 3.623 1.00 96.62 72 ILE A N 1
ATOM 586 C CA . ILE A 1 72 ? 26.087 4.469 2.615 1.00 96.62 72 ILE A CA 1
ATOM 587 C C . ILE A 1 72 ? 27.547 4.897 2.696 1.00 96.62 72 ILE A C 1
ATOM 589 O O . ILE A 1 72 ? 27.863 6.079 2.731 1.00 96.62 72 ILE A O 1
ATOM 593 N N . SER A 1 73 ? 28.458 3.938 2.750 1.00 96.69 73 SER A N 1
ATOM 594 C CA . SER A 1 73 ? 29.890 4.227 2.709 1.00 96.69 73 SER A CA 1
ATOM 595 C C . SER A 1 73 ? 30.326 4.527 1.269 1.00 96.69 73 SER A C 1
ATOM 597 O O . SER A 1 73 ? 29.840 3.891 0.337 1.00 96.69 73 SER A O 1
ATOM 599 N N . ASP A 1 74 ? 31.256 5.458 1.075 1.00 96.69 74 ASP A N 1
ATOM 600 C CA . ASP A 1 74 ? 31.863 5.770 -0.231 1.00 96.69 74 ASP A CA 1
ATOM 601 C C . ASP A 1 74 ? 32.420 4.542 -0.973 1.00 96.69 74 ASP A C 1
ATOM 603 O O . ASP A 1 74 ? 32.295 4.462 -2.193 1.00 96.69 74 ASP A O 1
ATOM 607 N N . ILE A 1 75 ? 32.930 3.527 -0.266 1.00 96.19 75 ILE A N 1
ATOM 608 C CA . ILE A 1 75 ? 33.395 2.259 -0.868 1.00 96.19 75 ILE A CA 1
ATOM 609 C C . ILE A 1 75 ? 32.261 1.337 -1.358 1.00 96.19 75 ILE A C 1
ATOM 611 O O . ILE A 1 75 ? 32.546 0.316 -2.000 1.00 96.19 75 ILE A O 1
ATOM 615 N N . ALA A 1 76 ? 31.001 1.656 -1.041 1.00 95.69 76 ALA A N 1
ATOM 616 C CA . ALA A 1 76 ? 29.804 0.871 -1.358 1.00 95.69 76 ALA A CA 1
ATOM 617 C C . ALA A 1 76 ? 29.096 1.323 -2.651 1.00 95.69 76 ALA A C 1
ATOM 619 O O . ALA A 1 76 ? 27.911 1.043 -2.840 1.00 95.69 76 ALA A O 1
ATOM 620 N N . TYR A 1 77 ? 29.815 1.998 -3.551 1.00 95.06 77 TYR A N 1
ATOM 621 C CA . TYR A 1 77 ? 29.331 2.262 -4.904 1.00 95.06 77 TYR A CA 1
ATOM 622 C C . TYR A 1 77 ? 28.975 0.956 -5.636 1.00 95.06 77 TYR A C 1
ATOM 624 O O . TYR A 1 77 ? 29.446 -0.136 -5.295 1.00 95.06 77 TYR A O 1
ATOM 632 N N . ALA A 1 78 ? 28.158 1.058 -6.680 1.00 93.25 78 ALA A N 1
ATOM 633 C CA . ALA A 1 78 ? 27.689 -0.050 -7.503 1.00 93.25 78 ALA A CA 1
ATOM 634 C C . ALA A 1 78 ? 28.813 -0.641 -8.384 1.00 93.25 78 ALA A C 1
ATOM 636 O O . ALA A 1 78 ? 28.877 -0.426 -9.597 1.00 93.25 78 ALA A O 1
ATOM 637 N N . ARG A 1 79 ? 29.722 -1.394 -7.750 1.00 90.94 79 ARG A N 1
ATOM 638 C CA . ARG A 1 79 ? 30.898 -2.027 -8.369 1.00 90.94 79 ARG A CA 1
ATOM 639 C C . ARG A 1 79 ? 30.513 -2.872 -9.582 1.00 90.94 79 ARG A C 1
ATOM 641 O O . ARG A 1 79 ? 29.681 -3.770 -9.469 1.00 90.94 79 ARG A O 1
ATOM 648 N N . ASN A 1 80 ? 31.179 -2.618 -10.709 1.00 89.56 80 ASN A N 1
ATOM 649 C CA . ASN A 1 80 ? 31.075 -3.399 -11.948 1.00 89.56 80 ASN A CA 1
ATOM 650 C C . ASN A 1 80 ? 29.638 -3.566 -12.474 1.00 89.56 80 ASN A C 1
ATOM 652 O O . ASN A 1 80 ? 29.291 -4.595 -13.053 1.00 89.56 80 ASN A O 1
ATOM 656 N N . GLN A 1 81 ? 28.784 -2.566 -12.250 1.00 93.19 81 GLN A N 1
ATOM 657 C CA . GLN A 1 81 ? 27.430 -2.542 -12.808 1.00 93.19 81 GLN A CA 1
ATOM 658 C C . GLN A 1 81 ? 27.235 -1.429 -13.825 1.00 93.19 81 GLN A C 1
ATOM 660 O O . GLN A 1 81 ? 26.511 -1.625 -14.798 1.00 93.19 81 GLN A O 1
ATOM 665 N N . PHE A 1 82 ? 27.874 -0.282 -13.613 1.00 94.50 82 PHE A N 1
ATOM 666 C CA . PHE A 1 82 ? 27.735 0.887 -14.468 1.00 94.50 82 PHE A CA 1
ATOM 667 C C . PHE A 1 82 ? 28.999 1.102 -15.285 1.00 94.50 82 PHE A C 1
ATOM 669 O O . PHE A 1 82 ? 30.097 1.075 -14.736 1.00 94.50 82 PHE A O 1
ATOM 676 N N . TYR A 1 83 ? 28.855 1.333 -16.587 1.00 94.75 83 TYR A N 1
ATOM 677 C CA . TYR A 1 83 ? 29.985 1.499 -17.498 1.00 94.75 83 TYR A CA 1
ATOM 678 C C . TYR A 1 83 ? 29.718 2.605 -18.507 1.00 94.75 83 TYR A C 1
ATOM 680 O O . TYR A 1 83 ? 28.641 2.663 -19.100 1.00 94.75 83 TYR A O 1
ATOM 688 N N . ALA A 1 84 ? 30.709 3.464 -18.735 1.00 93.31 84 ALA A N 1
ATOM 689 C CA . ALA A 1 84 ? 30.678 4.398 -19.855 1.00 93.31 84 ALA A CA 1
ATOM 690 C C . ALA A 1 84 ? 31.122 3.726 -21.152 1.00 93.31 84 ALA A C 1
ATOM 692 O O . ALA A 1 84 ? 31.973 2.836 -21.144 1.00 93.31 84 ALA A O 1
ATOM 693 N N . ILE A 1 85 ? 30.601 4.202 -22.278 1.00 92.50 85 ILE A N 1
ATOM 694 C CA . ILE A 1 85 ? 31.051 3.756 -23.596 1.00 92.50 85 ILE A CA 1
ATOM 695 C C . ILE A 1 85 ? 32.332 4.523 -23.984 1.00 92.50 85 ILE A C 1
ATOM 697 O O . ILE A 1 85 ? 32.291 5.749 -24.113 1.00 92.50 85 ILE A O 1
ATOM 701 N N . PRO A 1 86 ? 33.480 3.844 -24.189 1.00 89.62 86 PRO A N 1
ATOM 702 C CA . PRO A 1 86 ? 34.736 4.523 -24.496 1.00 89.62 86 PRO A CA 1
ATOM 703 C C . PRO A 1 86 ? 34.692 5.270 -25.838 1.00 89.62 86 PRO A C 1
ATOM 705 O O . PRO A 1 86 ? 34.343 4.692 -26.870 1.00 89.62 86 PRO A O 1
ATOM 708 N N . GLY A 1 87 ? 35.154 6.525 -25.837 1.00 84.88 87 GLY A N 1
ATOM 709 C CA . GLY A 1 87 ? 35.360 7.326 -27.052 1.00 84.88 87 GLY A CA 1
ATOM 710 C C . GLY A 1 87 ? 34.092 7.910 -27.675 1.00 84.88 87 GLY A C 1
ATOM 711 O O . GLY A 1 87 ? 34.162 8.425 -28.786 1.00 84.88 87 GLY A O 1
ATOM 712 N N . LEU A 1 88 ? 32.966 7.832 -26.971 1.00 87.69 88 LEU A N 1
ATOM 713 C CA . LEU A 1 88 ? 31.686 8.364 -27.406 1.00 87.69 88 LEU A CA 1
ATOM 714 C C . LEU A 1 88 ? 31.452 9.727 -26.739 1.00 87.69 88 LEU A C 1
ATOM 716 O O . LEU A 1 88 ? 31.471 9.820 -25.510 1.00 87.69 88 LEU A O 1
ATOM 720 N N . SER A 1 89 ? 31.291 10.794 -27.525 1.00 82.31 89 SER A N 1
ATOM 721 C CA . SER A 1 89 ? 31.022 12.123 -26.966 1.00 82.31 89 SER A CA 1
ATOM 722 C C . SER A 1 89 ? 29.589 12.211 -26.436 1.00 82.31 89 SER A C 1
ATOM 724 O O . SER A 1 89 ? 28.720 11.461 -26.868 1.00 82.31 89 SER A O 1
ATOM 726 N N . ALA A 1 90 ? 29.308 13.149 -25.525 1.00 74.75 90 ALA A N 1
ATOM 727 C CA . ALA A 1 90 ? 27.948 13.377 -25.017 1.00 74.75 90 ALA A CA 1
ATOM 728 C C . ALA A 1 90 ? 26.938 13.773 -26.119 1.00 74.75 90 ALA A C 1
ATOM 730 O O . ALA A 1 90 ? 25.733 13.651 -25.923 1.00 74.75 90 ALA A O 1
ATOM 731 N N . LEU A 1 91 ? 27.427 14.239 -27.275 1.00 75.25 91 LEU A N 1
ATOM 732 C CA . LEU A 1 91 ? 26.610 14.599 -28.437 1.00 75.25 91 LEU A CA 1
ATOM 733 C C . LEU A 1 91 ? 26.381 13.420 -29.392 1.00 75.25 91 LEU A C 1
ATOM 735 O O . LEU A 1 91 ? 25.476 13.475 -30.226 1.00 75.25 91 LEU A O 1
ATOM 739 N N . ASP A 1 92 ? 27.188 12.364 -29.291 1.00 84.81 92 ASP A N 1
ATOM 740 C CA . ASP A 1 92 ? 27.028 11.180 -30.120 1.00 84.81 92 ASP A CA 1
ATOM 741 C C . ASP A 1 92 ? 25.862 10.339 -29.599 1.00 84.81 92 ASP A C 1
ATOM 743 O O . ASP A 1 92 ? 25.777 10.018 -28.413 1.00 84.81 92 ASP A O 1
ATOM 747 N N . THR A 1 93 ? 24.975 9.945 -30.510 1.00 82.69 93 THR A N 1
ATOM 748 C CA . THR A 1 93 ? 23.850 9.051 -30.224 1.00 82.69 93 THR A CA 1
ATOM 749 C C . THR A 1 93 ? 24.148 7.674 -30.818 1.00 82.69 93 THR A C 1
ATOM 751 O O . THR A 1 93 ? 23.921 7.454 -32.005 1.00 82.69 93 THR A O 1
ATOM 754 N N . PRO A 1 94 ? 24.708 6.740 -30.032 1.00 88.00 94 PRO A N 1
ATOM 755 C CA . PRO A 1 94 ? 25.047 5.411 -30.519 1.00 88.00 94 PRO A CA 1
ATOM 756 C C . PRO A 1 94 ? 23.780 4.601 -30.819 1.00 88.00 94 PRO A C 1
ATOM 758 O O . PRO A 1 94 ? 22.780 4.627 -30.095 1.00 88.00 94 PRO A O 1
ATOM 761 N N . GLU A 1 95 ? 23.870 3.831 -31.887 1.00 87.56 95 GLU A N 1
ATOM 762 C CA . GLU A 1 95 ? 22.832 3.002 -32.486 1.00 87.56 95 GLU A CA 1
ATOM 763 C C . GLU A 1 95 ? 23.268 1.521 -32.437 1.00 87.56 95 GLU A C 1
ATOM 765 O O . GLU A 1 95 ? 24.430 1.240 -32.142 1.00 87.56 95 GLU A O 1
ATOM 770 N N . ASN A 1 96 ? 22.385 0.547 -32.694 1.00 88.00 96 ASN A N 1
ATOM 771 C CA . ASN A 1 96 ? 22.727 -0.894 -32.698 1.00 88.00 96 ASN A CA 1
ATOM 772 C C . ASN A 1 96 ? 23.527 -1.439 -31.491 1.00 88.00 96 ASN A C 1
ATOM 774 O O . ASN A 1 96 ? 24.362 -2.332 -31.653 1.00 88.00 96 ASN A O 1
ATOM 778 N N . ILE A 1 97 ? 23.340 -0.928 -30.274 1.00 92.50 97 ILE A N 1
ATOM 779 C CA . ILE A 1 97 ? 24.220 -1.327 -29.165 1.00 92.50 97 ILE A CA 1
ATOM 780 C C . ILE A 1 97 ? 24.031 -2.801 -28.806 1.00 92.50 97 ILE A C 1
ATOM 782 O O . ILE A 1 97 ? 22.990 -3.196 -28.279 1.00 92.50 97 ILE A O 1
ATOM 786 N N . LYS A 1 98 ? 25.085 -3.586 -29.022 1.00 95.56 98 LYS A N 1
ATOM 787 C CA . LYS A 1 98 ? 25.213 -4.990 -28.634 1.00 95.56 98 LYS A CA 1
ATOM 788 C C . LYS A 1 98 ? 26.337 -5.110 -27.615 1.00 95.56 98 LYS A C 1
ATOM 790 O O . LYS A 1 98 ? 27.436 -4.597 -27.835 1.00 95.56 98 LYS A O 1
ATOM 795 N N . ILE A 1 99 ? 26.053 -5.784 -26.507 1.00 96.50 99 ILE A N 1
ATOM 796 C CA . ILE A 1 99 ? 27.021 -6.014 -25.436 1.00 96.50 99 ILE A CA 1
ATOM 797 C C . ILE A 1 99 ? 27.318 -7.499 -25.349 1.00 96.50 99 ILE A C 1
ATOM 799 O O . ILE A 1 99 ? 26.405 -8.321 -25.308 1.00 96.50 99 ILE A O 1
ATOM 803 N N . TYR A 1 100 ? 28.603 -7.802 -25.290 1.00 96.88 100 TYR A N 1
ATOM 804 C CA . TYR A 1 100 ? 29.147 -9.139 -25.247 1.00 96.88 100 TYR A CA 1
ATOM 805 C C . TYR A 1 100 ? 29.948 -9.309 -23.965 1.00 96.88 100 TYR A C 1
ATOM 807 O O . TYR A 1 100 ? 30.724 -8.421 -23.606 1.00 96.88 100 TYR A O 1
ATOM 815 N N . VAL A 1 101 ? 29.775 -10.436 -23.282 1.00 96.25 101 VAL A N 1
ATOM 816 C CA . VAL A 1 101 ? 30.521 -10.757 -22.063 1.00 96.25 101 VAL A CA 1
ATOM 817 C C . VAL A 1 101 ? 31.174 -12.118 -22.206 1.00 96.25 101 VAL A C 1
ATOM 819 O O . VAL A 1 101 ? 30.495 -13.092 -22.494 1.00 96.25 101 VAL A O 1
ATOM 822 N N . ASP A 1 102 ? 32.478 -12.174 -21.983 1.00 95.56 102 ASP A N 1
ATOM 823 C CA . ASP A 1 102 ? 33.231 -13.404 -21.762 1.00 95.56 102 ASP A CA 1
ATOM 824 C C . ASP A 1 102 ? 33.599 -13.457 -20.277 1.00 95.56 102 ASP A C 1
ATOM 826 O O . ASP A 1 102 ? 34.378 -12.637 -19.778 1.00 95.56 102 ASP A O 1
ATOM 830 N N . ASP A 1 103 ? 32.985 -14.383 -19.545 1.00 92.44 103 ASP A N 1
ATOM 831 C CA . ASP A 1 103 ? 33.220 -14.556 -18.113 1.00 92.44 103 ASP A CA 1
ATOM 832 C C . ASP A 1 103 ? 34.416 -15.473 -17.796 1.00 92.44 103 ASP A C 1
ATOM 834 O O . ASP A 1 103 ? 34.731 -15.680 -16.619 1.00 92.44 103 ASP A O 1
ATOM 838 N N . LEU A 1 104 ? 35.113 -15.958 -18.832 1.00 92.75 104 LEU A N 1
ATOM 839 C CA . LEU A 1 104 ? 36.250 -16.876 -18.796 1.00 92.75 104 LEU A CA 1
ATOM 840 C C . LEU A 1 104 ? 35.911 -18.270 -18.238 1.00 92.75 104 LEU A C 1
ATOM 842 O O . LEU A 1 104 ? 36.809 -19.015 -17.826 1.00 92.75 104 LEU A O 1
ATOM 846 N N . VAL A 1 105 ? 34.629 -18.654 -18.210 1.00 91.94 105 VAL A N 1
ATOM 847 C CA . VAL A 1 105 ? 34.161 -19.931 -17.658 1.00 91.94 105 VAL A CA 1
ATOM 848 C C . VAL A 1 105 ? 33.548 -20.809 -18.747 1.00 91.94 105 VAL A C 1
ATOM 850 O O . VAL A 1 105 ? 32.373 -21.145 -18.708 1.00 91.94 105 VAL A O 1
ATOM 853 N N . SER A 1 106 ? 34.391 -21.372 -19.615 1.00 91.50 106 SER A N 1
ATOM 854 C CA . SER A 1 106 ? 33.988 -22.305 -20.694 1.00 91.50 106 SER A CA 1
ATOM 855 C C . SER A 1 106 ? 32.973 -23.405 -20.324 1.00 91.50 106 SER A C 1
ATOM 857 O O . SER A 1 106 ? 32.238 -23.923 -21.167 1.00 91.50 106 SER A O 1
ATOM 859 N N . SER A 1 107 ? 32.913 -23.804 -19.048 1.00 90.00 107 SER A N 1
ATOM 860 C CA . SER A 1 107 ? 31.963 -24.800 -18.546 1.00 90.00 107 SER A CA 1
ATOM 861 C C . SER A 1 107 ? 30.493 -24.350 -18.514 1.00 90.00 107 SER A C 1
ATOM 863 O O . SER A 1 107 ? 29.617 -25.220 -18.430 1.00 90.00 107 SER A O 1
ATOM 865 N N . ASN A 1 108 ? 30.207 -23.043 -18.552 1.00 87.31 108 ASN A N 1
ATOM 866 C CA . ASN A 1 108 ? 28.847 -22.496 -18.523 1.00 87.31 108 ASN A CA 1
ATOM 867 C C . ASN A 1 108 ? 28.354 -21.978 -19.888 1.00 87.31 108 ASN A C 1
ATOM 869 O O . ASN A 1 108 ? 27.164 -21.669 -19.991 1.00 87.31 108 ASN A O 1
ATOM 873 N N . ASN A 1 109 ? 29.214 -21.989 -20.914 1.00 89.19 109 ASN A N 1
ATOM 874 C CA . ASN A 1 109 ? 28.880 -21.560 -22.267 1.00 89.19 109 ASN A CA 1
ATOM 875 C C . ASN A 1 109 ? 27.595 -22.225 -22.764 1.00 89.19 109 ASN A C 1
ATOM 877 O O . ASN A 1 109 ? 27.392 -23.447 -22.691 1.00 89.19 109 ASN A O 1
ATOM 881 N N . SER A 1 110 ? 26.709 -21.395 -23.294 1.00 87.94 110 SER A N 1
ATOM 882 C CA . SER A 1 110 ? 25.465 -21.814 -23.910 1.00 87.94 110 SER A CA 1
ATOM 883 C C . SER A 1 110 ? 25.664 -22.084 -25.409 1.00 87.94 110 SER A C 1
ATOM 885 O O . SER A 1 110 ? 26.653 -21.664 -26.003 1.00 87.94 110 SER A O 1
ATOM 887 N N . PRO A 1 111 ? 24.698 -22.720 -26.098 1.00 85.50 111 PRO A N 1
ATOM 888 C CA . PRO A 1 111 ? 24.731 -22.822 -27.560 1.00 85.50 111 PRO A CA 1
ATOM 889 C C . PRO A 1 111 ? 24.663 -21.477 -28.306 1.00 85.50 111 PRO A C 1
ATOM 891 O O . PRO A 1 111 ? 24.649 -21.487 -29.533 1.00 85.50 111 PRO A O 1
ATOM 894 N N . ASN A 1 112 ? 24.505 -20.355 -27.599 1.00 82.38 112 ASN A N 1
ATOM 895 C CA . ASN A 1 112 ? 24.527 -19.011 -28.171 1.00 82.38 112 ASN A CA 1
ATOM 896 C C . ASN A 1 112 ? 25.832 -18.252 -27.851 1.00 82.38 112 ASN A C 1
ATOM 898 O O . ASN A 1 112 ? 25.963 -17.118 -28.299 1.00 82.38 112 ASN A O 1
ATOM 902 N N . THR A 1 113 ? 26.759 -18.847 -27.091 1.00 90.94 113 THR A N 1
ATOM 903 C CA . THR A 1 113 ? 28.074 -18.260 -26.806 1.00 90.94 113 THR A CA 1
ATOM 904 C C . THR A 1 113 ? 28.936 -18.302 -28.066 1.00 90.94 113 THR A C 1
ATOM 906 O O . THR A 1 113 ? 29.069 -19.350 -28.702 1.00 90.94 113 THR A O 1
ATOM 909 N N . LEU A 1 114 ? 29.519 -17.166 -28.435 1.00 91.88 114 LEU A N 1
ATOM 910 C CA . LEU A 1 114 ? 30.394 -17.003 -29.590 1.00 91.88 114 LEU A CA 1
ATOM 911 C C . LEU A 1 114 ? 31.818 -17.421 -29.197 1.00 91.88 114 LEU A C 1
ATOM 913 O O . LEU A 1 114 ? 32.537 -16.646 -28.584 1.00 91.88 114 LEU A O 1
ATOM 917 N N . THR A 1 115 ? 32.222 -18.655 -29.509 1.00 88.75 115 THR A N 1
ATOM 918 C CA . THR A 1 115 ? 33.471 -19.259 -28.989 1.00 88.75 115 THR A CA 1
ATOM 919 C C . THR A 1 115 ? 34.755 -18.881 -29.739 1.00 88.75 115 THR A C 1
ATOM 921 O O . THR A 1 115 ? 35.840 -19.279 -29.326 1.00 88.75 115 THR A O 1
ATOM 924 N N . THR A 1 116 ? 34.650 -18.192 -30.875 1.00 83.75 116 THR A N 1
ATOM 925 C CA . THR A 1 116 ? 35.788 -17.858 -31.757 1.00 83.75 116 THR A CA 1
ATOM 926 C C . THR A 1 116 ? 35.733 -16.426 -32.293 1.00 83.75 116 THR A C 1
ATOM 928 O O . THR A 1 116 ? 36.574 -16.043 -33.103 1.00 83.75 116 THR A O 1
ATOM 931 N N . GLU A 1 117 ? 34.771 -15.620 -31.842 1.00 88.19 117 GLU A N 1
ATOM 932 C CA . GLU A 1 117 ? 34.581 -14.260 -32.344 1.00 88.19 117 GLU A CA 1
ATOM 933 C C . GLU A 1 117 ? 35.678 -13.337 -31.792 1.00 88.19 117 GLU A C 1
ATOM 935 O O . GLU A 1 117 ? 35.965 -13.319 -30.591 1.00 88.19 117 GLU A O 1
ATOM 940 N N . THR A 1 118 ? 36.279 -12.541 -32.675 1.00 94.56 118 THR A N 1
ATOM 941 C CA . THR A 1 118 ? 37.156 -11.434 -32.288 1.00 94.56 118 THR A CA 1
ATOM 942 C C . THR A 1 118 ? 36.349 -10.140 -32.276 1.00 94.56 118 THR A C 1
ATOM 944 O O . THR A 1 118 ? 35.986 -9.640 -33.337 1.00 94.56 118 THR A O 1
ATOM 947 N N . ILE A 1 119 ? 36.110 -9.566 -31.095 1.00 92.75 119 ILE A N 1
ATOM 948 C CA . ILE A 1 119 ? 35.396 -8.289 -30.932 1.00 92.75 119 ILE A CA 1
ATOM 949 C C . ILE A 1 119 ? 36.367 -7.254 -30.374 1.00 92.75 119 ILE A C 1
ATOM 951 O O . ILE A 1 119 ? 37.044 -7.500 -29.377 1.00 92.75 119 ILE A O 1
ATOM 955 N N . ALA A 1 120 ? 36.472 -6.096 -31.032 1.00 93.00 120 ALA A N 1
ATOM 956 C CA . ALA A 1 120 ? 37.419 -5.034 -30.682 1.00 93.00 120 ALA A CA 1
ATOM 957 C C . ALA A 1 120 ? 38.882 -5.524 -30.575 1.00 93.00 120 ALA A C 1
ATOM 959 O O . ALA A 1 120 ? 39.672 -4.999 -29.791 1.00 93.00 120 ALA A O 1
ATOM 960 N N . GLY A 1 121 ? 39.243 -6.541 -31.367 1.00 92.69 121 GLY A N 1
ATOM 961 C CA . GLY A 1 121 ? 40.581 -7.141 -31.376 1.00 92.69 121 GLY A CA 1
ATOM 962 C C . GLY A 1 121 ? 40.849 -8.172 -30.272 1.00 92.69 121 GLY A C 1
ATOM 963 O O . GLY A 1 121 ? 41.976 -8.655 -30.182 1.00 92.69 121 GLY A O 1
ATOM 964 N N . VAL A 1 122 ? 39.850 -8.531 -29.456 1.00 92.75 122 VAL A N 1
ATOM 965 C CA . VAL A 1 122 ? 39.959 -9.578 -28.429 1.00 92.75 122 VAL A CA 1
ATOM 966 C C . VAL A 1 122 ? 39.172 -10.808 -28.867 1.00 92.75 122 VAL A C 1
ATOM 968 O O . VAL A 1 122 ? 37.979 -10.709 -29.138 1.00 92.75 122 VAL A O 1
ATOM 971 N N . THR A 1 123 ? 39.838 -11.960 -28.940 1.00 94.38 123 THR A N 1
ATOM 972 C CA . THR A 1 123 ? 39.195 -13.261 -29.180 1.00 94.38 123 THR A CA 1
ATOM 973 C C . THR A 1 123 ? 38.818 -13.889 -27.844 1.00 94.38 123 THR A C 1
ATOM 975 O O . THR A 1 123 ? 39.689 -14.030 -26.983 1.00 94.38 123 THR A O 1
ATOM 978 N N . GLY A 1 124 ? 37.551 -14.265 -27.682 1.00 92.62 124 GLY A N 1
ATOM 979 C CA . GLY A 1 124 ? 37.014 -14.815 -26.435 1.00 92.62 124 GLY A CA 1
ATOM 980 C C . GLY A 1 124 ? 35.756 -15.655 -26.649 1.00 92.62 124 GLY A C 1
ATOM 981 O O . GLY A 1 124 ? 35.308 -15.836 -27.782 1.00 92.62 124 GLY A O 1
ATOM 982 N N . GLU A 1 125 ? 35.200 -16.173 -25.555 1.00 95.12 125 GLU A N 1
ATOM 983 C CA . GLU A 1 125 ? 33.938 -16.921 -25.529 1.00 95.12 125 GLU A CA 1
ATOM 984 C C . GLU A 1 125 ? 32.791 -15.987 -25.110 1.00 95.12 125 GLU A C 1
ATOM 986 O O . GLU A 1 125 ? 32.409 -15.912 -23.948 1.00 95.12 125 GLU A O 1
ATOM 991 N N . PHE A 1 126 ? 32.260 -15.221 -26.064 1.00 96.56 126 PHE A N 1
ATOM 992 C CA . PHE A 1 126 ? 31.357 -14.105 -25.782 1.00 96.56 126 PHE A CA 1
ATOM 993 C C . PHE A 1 126 ? 29.872 -14.487 -25.776 1.00 96.56 126 PHE A C 1
ATOM 995 O O . PHE A 1 126 ? 29.320 -14.921 -26.788 1.00 96.56 126 PHE A O 1
ATOM 1002 N N . ASP A 1 127 ? 29.178 -14.205 -24.680 1.00 95.75 127 ASP A N 1
ATOM 1003 C CA . ASP A 1 127 ? 27.720 -14.219 -24.595 1.00 95.75 127 ASP A CA 1
ATOM 1004 C C . ASP A 1 127 ? 27.123 -12.853 -24.958 1.00 95.75 127 ASP A C 1
ATOM 1006 O O . ASP A 1 127 ? 27.473 -11.827 -24.375 1.00 95.75 127 ASP A O 1
ATOM 1010 N N . LEU A 1 128 ? 26.178 -12.838 -25.904 1.00 95.31 128 LEU A N 1
ATOM 1011 C CA . LEU A 1 128 ? 25.399 -11.644 -26.244 1.00 95.31 128 LEU A CA 1
ATOM 1012 C C . LEU A 1 128 ? 24.311 -11.399 -25.191 1.00 95.31 128 LEU A C 1
ATOM 1014 O O . LEU A 1 128 ? 23.425 -12.235 -24.996 1.00 95.31 128 LEU A O 1
ATOM 1018 N N . LEU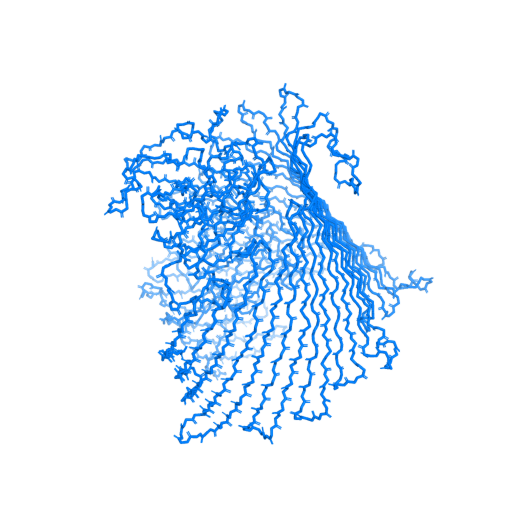 A 1 129 ? 24.334 -10.218 -24.579 1.00 94.81 129 LEU A N 1
ATOM 1019 C CA . LEU A 1 129 ? 23.359 -9.807 -23.574 1.00 94.81 129 LEU A CA 1
ATOM 1020 C C . LEU A 1 129 ? 22.097 -9.197 -24.195 1.00 94.81 129 LEU A C 1
ATOM 1022 O O . LEU A 1 129 ? 22.148 -8.503 -25.213 1.00 94.81 129 LEU A O 1
ATOM 1026 N N . ALA A 1 130 ? 20.949 -9.419 -23.553 1.00 89.50 130 ALA A N 1
ATOM 1027 C CA . ALA A 1 130 ? 19.660 -8.879 -23.964 1.00 89.50 130 ALA A CA 1
ATOM 1028 C C . ALA A 1 130 ? 19.326 -7.563 -23.236 1.00 89.50 130 ALA A C 1
ATOM 1030 O O . ALA A 1 130 ? 19.297 -7.492 -22.005 1.00 89.50 130 ALA A O 1
ATOM 1031 N N . VAL A 1 131 ? 18.990 -6.524 -24.008 1.00 88.19 131 VAL A N 1
ATOM 1032 C CA . VAL A 1 131 ? 18.506 -5.231 -23.489 1.00 88.19 131 VAL A CA 1
ATOM 1033 C C . VAL A 1 131 ? 17.261 -5.445 -22.613 1.00 88.19 131 VAL A C 1
ATOM 1035 O O . VAL A 1 131 ? 16.409 -6.272 -22.935 1.00 88.19 131 VAL A O 1
ATOM 1038 N N . THR A 1 132 ? 17.129 -4.685 -21.524 1.00 80.81 132 THR A N 1
ATOM 1039 C CA . THR A 1 132 ? 16.094 -4.730 -20.462 1.00 80.81 132 THR A CA 1
ATOM 1040 C C . THR A 1 132 ? 16.082 -5.968 -19.570 1.00 80.81 132 THR A C 1
ATOM 1042 O O . THR A 1 132 ? 15.557 -5.906 -18.460 1.00 80.81 132 THR A O 1
ATOM 1045 N N . GLN A 1 133 ? 16.665 -7.080 -20.017 1.00 85.38 133 GLN A N 1
ATOM 1046 C CA . GLN A 1 133 ? 16.791 -8.286 -19.204 1.00 85.38 133 GLN A CA 1
ATOM 1047 C C . GLN A 1 133 ? 18.132 -8.303 -18.466 1.00 85.38 133 GLN A C 1
ATOM 1049 O O . GLN A 1 133 ? 18.174 -8.430 -17.242 1.00 85.38 133 GLN A O 1
ATOM 1054 N N . ASP A 1 134 ? 19.217 -8.135 -19.218 1.00 92.00 134 ASP A N 1
ATOM 1055 C CA . ASP A 1 134 ? 20.582 -8.288 -18.719 1.00 92.00 134 ASP A CA 1
ATOM 1056 C C . ASP A 1 134 ? 21.259 -6.922 -18.508 1.00 92.00 134 ASP A C 1
ATOM 1058 O O . ASP A 1 134 ? 22.156 -6.783 -17.672 1.00 92.00 134 ASP A O 1
ATOM 1062 N N . TYR A 1 135 ? 20.807 -5.888 -19.228 1.00 94.31 135 TYR A N 1
ATOM 1063 C CA . TYR A 1 135 ? 21.270 -4.512 -19.051 1.00 94.31 135 TYR A CA 1
ATOM 1064 C C . TYR A 1 135 ? 20.244 -3.456 -19.477 1.00 94.31 135 TYR A C 1
ATOM 1066 O O . TYR A 1 135 ? 19.367 -3.703 -20.302 1.00 94.31 135 TYR A O 1
ATOM 1074 N N . TYR A 1 136 ? 20.408 -2.244 -18.957 1.00 90.81 136 TYR A N 1
ATOM 1075 C CA . TYR A 1 136 ? 19.757 -1.017 -19.399 1.00 90.81 136 TYR A CA 1
ATOM 1076 C C . TYR A 1 136 ? 20.790 -0.096 -20.049 1.00 90.81 136 TYR A C 1
ATOM 1078 O O . TYR A 1 136 ? 21.934 -0.025 -19.598 1.00 90.81 136 TYR A O 1
ATOM 1086 N N . PHE A 1 137 ? 20.393 0.618 -21.102 1.00 90.19 137 PHE A N 1
ATOM 1087 C CA . PHE A 1 137 ? 21.235 1.621 -21.749 1.00 90.19 137 PHE A CA 1
ATOM 1088 C C . PHE A 1 137 ? 20.622 3.014 -21.596 1.00 90.19 137 PHE A C 1
ATOM 1090 O O . PHE A 1 137 ? 19.526 3.279 -22.093 1.00 90.19 137 PHE A O 1
ATOM 1097 N N . TYR A 1 138 ? 21.347 3.905 -20.927 1.00 85.50 138 TYR A N 1
ATOM 1098 C CA . TYR A 1 138 ? 20.971 5.296 -20.717 1.00 85.50 138 TYR A CA 1
ATOM 1099 C C . TYR A 1 138 ? 21.619 6.155 -21.804 1.00 85.50 138 TYR A C 1
ATOM 1101 O O . TYR A 1 138 ? 22.767 6.582 -21.675 1.00 85.50 138 TYR A O 1
ATOM 1109 N N . LYS A 1 139 ? 20.868 6.402 -22.886 1.00 80.12 139 LYS A N 1
ATOM 1110 C CA . LYS A 1 139 ? 21.366 7.068 -24.104 1.00 80.12 139 LYS A CA 1
ATOM 1111 C C . LYS A 1 139 ? 22.032 8.420 -23.832 1.00 80.12 139 LYS A C 1
ATOM 1113 O O . LYS A 1 139 ? 23.128 8.647 -24.313 1.00 80.12 139 LYS A O 1
ATOM 1118 N N . LYS A 1 140 ? 21.406 9.290 -23.031 1.00 70.88 140 LYS A N 1
ATOM 1119 C CA . LYS A 1 140 ? 21.936 10.636 -22.729 1.00 70.88 140 LYS A CA 1
ATOM 1120 C C . LYS A 1 140 ? 23.289 10.608 -22.021 1.00 70.88 140 LYS A C 1
ATOM 1122 O O . LYS A 1 140 ? 24.165 11.404 -22.324 1.00 70.88 140 LYS A O 1
ATOM 1127 N N . ALA A 1 141 ? 23.451 9.678 -21.086 1.00 80.00 141 ALA A N 1
ATOM 1128 C CA . ALA A 1 141 ? 24.670 9.548 -20.299 1.00 80.00 141 ALA A CA 1
ATOM 1129 C C . ALA A 1 141 ? 25.725 8.661 -20.982 1.00 80.00 141 ALA A C 1
ATOM 1131 O O . ALA A 1 141 ? 26.811 8.476 -20.433 1.00 80.00 141 ALA A O 1
ATOM 1132 N N . ASN A 1 142 ? 25.401 8.070 -22.144 1.00 90.00 142 ASN A N 1
ATOM 1133 C CA . ASN A 1 142 ? 26.219 7.053 -22.805 1.00 90.00 142 ASN A CA 1
ATOM 1134 C C . ASN A 1 142 ? 26.692 5.969 -21.824 1.00 90.00 142 ASN A C 1
ATOM 1136 O O . ASN A 1 142 ? 27.862 5.573 -21.787 1.00 90.00 142 ASN A O 1
ATOM 1140 N N . LEU A 1 143 ? 25.739 5.517 -21.004 1.00 91.94 143 LEU A N 1
ATOM 1141 C CA . LEU A 1 143 ? 25.969 4.682 -19.836 1.00 91.94 143 LEU A CA 1
ATOM 1142 C C . LEU A 1 143 ? 25.205 3.365 -19.955 1.00 91.94 143 LEU A C 1
ATOM 1144 O O . LEU A 1 143 ? 24.021 3.330 -20.288 1.00 91.94 143 LEU A O 1
ATOM 1148 N N . ILE A 1 144 ? 25.878 2.275 -19.625 1.00 94.12 144 ILE A N 1
ATOM 1149 C CA . ILE A 1 144 ? 25.300 0.941 -19.515 1.00 94.12 144 ILE A CA 1
ATOM 1150 C C . ILE A 1 144 ? 25.156 0.606 -18.038 1.00 94.12 144 ILE A C 1
ATOM 1152 O O . ILE A 1 144 ? 26.108 0.780 -17.284 1.00 94.12 144 ILE A O 1
ATOM 1156 N N . ARG A 1 145 ? 23.997 0.075 -17.645 1.00 94.38 145 ARG A N 1
ATOM 1157 C CA . ARG A 1 145 ? 23.764 -0.530 -16.331 1.00 94.38 145 ARG A CA 1
ATOM 1158 C C . ARG A 1 145 ? 23.428 -1.998 -16.490 1.00 94.38 145 ARG A C 1
ATOM 1160 O O . ARG A 1 145 ? 22.390 -2.327 -17.054 1.00 94.38 145 ARG A O 1
ATOM 1167 N N . PHE A 1 146 ? 24.234 -2.877 -15.926 1.00 94.88 146 PHE A N 1
ATOM 1168 C CA . PHE A 1 146 ? 23.916 -4.296 -15.857 1.00 94.88 146 PHE A CA 1
ATOM 1169 C C . PHE A 1 146 ? 22.921 -4.601 -14.736 1.00 94.88 146 PHE A C 1
ATOM 1171 O O . PHE A 1 146 ? 22.948 -3.982 -13.673 1.00 94.88 146 PHE A O 1
ATOM 1178 N N . THR A 1 147 ? 22.024 -5.560 -14.977 1.00 90.00 147 THR A N 1
ATOM 1179 C CA . THR A 1 147 ? 21.081 -6.049 -13.956 1.00 90.00 147 THR A CA 1
ATOM 1180 C C . THR A 1 147 ? 21.743 -7.040 -12.996 1.00 90.00 147 THR A C 1
ATOM 1182 O O . THR A 1 147 ? 21.310 -7.168 -11.851 1.00 90.00 147 THR A O 1
ATOM 1185 N N . GLY A 1 148 ? 22.802 -7.719 -13.451 1.00 87.69 148 GLY A N 1
ATOM 1186 C CA . GLY A 1 148 ? 23.651 -8.612 -12.664 1.00 87.69 148 GLY A CA 1
ATOM 1187 C C . GLY A 1 148 ? 25.031 -8.024 -12.357 1.00 87.69 148 GLY A C 1
ATOM 1188 O O . GLY A 1 148 ? 25.399 -6.960 -12.848 1.00 87.69 148 GLY A O 1
ATOM 1189 N N . PHE A 1 149 ? 25.804 -8.745 -11.542 1.00 87.19 149 PHE A N 1
ATOM 1190 C CA . PHE A 1 149 ? 27.212 -8.442 -11.280 1.00 87.19 149 PHE A CA 1
ATOM 1191 C C . PHE A 1 149 ? 28.102 -9.325 -12.150 1.00 87.19 149 PHE A C 1
ATOM 1193 O O . PHE A 1 149 ? 27.944 -10.547 -12.142 1.00 87.19 149 PHE A O 1
ATOM 1200 N N . TYR A 1 150 ? 29.063 -8.715 -12.838 1.00 88.25 150 TYR A N 1
ATOM 1201 C CA . TYR A 1 150 ? 30.085 -9.437 -13.589 1.00 88.25 150 TYR A CA 1
ATOM 1202 C C . TYR A 1 150 ? 31.421 -9.406 -12.847 1.00 88.25 150 TYR A C 1
ATOM 1204 O O . TYR A 1 150 ? 31.744 -8.454 -12.129 1.00 88.25 150 TYR A O 1
ATOM 1212 N N . ASN A 1 151 ? 32.194 -10.486 -12.988 1.00 86.94 151 ASN A N 1
ATOM 1213 C CA . ASN A 1 151 ? 33.523 -10.581 -12.393 1.00 86.94 151 ASN A CA 1
ATOM 1214 C C . ASN A 1 151 ? 34.419 -9.466 -12.962 1.00 86.94 151 ASN A C 1
ATOM 1216 O O . ASN A 1 151 ? 34.344 -9.174 -14.153 1.00 86.94 151 ASN A O 1
ATOM 1220 N N . ALA A 1 152 ? 35.283 -8.865 -12.139 1.00 86.50 152 ALA A N 1
ATOM 1221 C CA . ALA A 1 152 ? 36.271 -7.884 -12.599 1.00 86.50 152 ALA A CA 1
ATOM 1222 C C . ALA A 1 152 ? 37.210 -8.463 -13.677 1.00 86.50 152 ALA A C 1
ATOM 1224 O O . ALA A 1 152 ? 37.696 -7.738 -14.536 1.00 86.50 152 ALA A O 1
ATOM 1225 N N . ASN A 1 153 ? 37.406 -9.786 -13.676 1.00 90.50 153 ASN A N 1
ATOM 1226 C CA . ASN A 1 153 ? 38.207 -10.480 -14.683 1.00 90.50 153 ASN A CA 1
ATOM 1227 C C . ASN A 1 153 ? 37.466 -10.755 -15.999 1.00 90.50 153 ASN A C 1
ATOM 1229 O O . ASN A 1 153 ? 38.104 -11.177 -16.960 1.00 90.50 153 ASN A O 1
ATOM 1233 N N . ALA A 1 154 ? 36.149 -10.534 -16.059 1.00 93.50 154 ALA A N 1
ATOM 1234 C CA . ALA A 1 154 ? 35.384 -10.741 -17.283 1.00 93.50 154 ALA A CA 1
ATOM 1235 C C . ALA A 1 154 ? 35.805 -9.736 -18.364 1.00 93.50 154 ALA A C 1
ATOM 1237 O O . ALA A 1 154 ? 36.123 -8.578 -18.063 1.00 93.50 154 ALA A O 1
ATOM 1238 N N . THR A 1 155 ? 35.766 -10.173 -19.621 1.00 95.06 155 THR A N 1
ATOM 1239 C CA . THR A 1 155 ? 35.935 -9.288 -20.773 1.00 95.06 155 THR A CA 1
ATOM 1240 C C . THR A 1 155 ? 34.564 -8.848 -21.262 1.00 95.06 155 THR A C 1
ATOM 1242 O O . THR A 1 155 ? 33.757 -9.666 -21.689 1.00 95.06 155 THR A O 1
ATOM 1245 N N . ILE A 1 156 ? 34.295 -7.547 -21.206 1.00 96.31 156 ILE A N 1
ATOM 1246 C CA . ILE A 1 156 ? 33.053 -6.941 -21.681 1.00 96.31 156 ILE A CA 1
ATOM 1247 C C . ILE A 1 156 ? 33.382 -6.134 -22.930 1.00 96.31 156 ILE A C 1
ATOM 1249 O O . ILE A 1 156 ? 34.122 -5.147 -22.870 1.00 96.31 156 ILE A O 1
ATOM 1253 N N . ALA A 1 157 ? 32.814 -6.539 -24.060 1.00 96.12 157 ALA A N 1
ATOM 1254 C CA . ALA A 1 157 ? 32.947 -5.850 -25.332 1.00 96.12 157 ALA A CA 1
ATOM 1255 C C . ALA A 1 157 ? 31.615 -5.218 -25.745 1.00 96.12 157 ALA A C 1
ATOM 1257 O O . ALA A 1 157 ? 30.535 -5.741 -25.472 1.00 96.12 157 ALA A O 1
ATOM 1258 N N . ILE A 1 158 ? 31.693 -4.079 -26.422 1.00 96.25 158 ILE A N 1
ATOM 1259 C CA . ILE A 1 158 ? 30.540 -3.378 -26.976 1.00 96.25 158 ILE A CA 1
ATOM 1260 C C . ILE A 1 158 ? 30.745 -3.167 -28.472 1.00 96.25 158 ILE A C 1
ATOM 1262 O O . ILE A 1 158 ? 31.821 -2.756 -28.910 1.00 96.25 158 ILE A O 1
ATOM 1266 N N . ARG A 1 159 ? 29.694 -3.426 -29.246 1.00 96.38 159 ARG A N 1
ATOM 1267 C CA . ARG A 1 159 ? 29.587 -3.098 -30.670 1.00 96.38 159 ARG A CA 1
ATOM 1268 C C . ARG A 1 159 ? 28.409 -2.148 -30.829 1.00 96.38 159 ARG A C 1
ATOM 1270 O O . ARG A 1 159 ? 27.322 -2.449 -30.344 1.00 96.38 159 ARG A O 1
ATOM 1277 N N . TYR A 1 160 ? 28.623 -1.006 -31.462 1.00 94.94 160 TYR A N 1
ATOM 1278 C CA . TYR A 1 160 ? 27.575 -0.023 -31.727 1.00 94.94 160 TYR A CA 1
ATOM 1279 C C . TYR A 1 160 ? 27.845 0.700 -33.045 1.00 94.94 160 TYR A C 1
ATOM 1281 O O . TYR A 1 160 ? 28.968 0.696 -33.543 1.00 94.94 160 TYR A O 1
ATOM 1289 N N . THR A 1 161 ? 26.822 1.327 -33.611 1.00 92.88 161 THR A N 1
ATOM 1290 C CA . THR A 1 161 ? 26.939 2.158 -34.811 1.00 92.88 161 THR A CA 1
ATOM 1291 C C . THR A 1 161 ? 26.871 3.630 -34.413 1.00 92.88 161 THR A C 1
ATOM 1293 O O . THR A 1 161 ? 25.987 4.032 -33.668 1.00 92.88 161 THR A O 1
ATOM 1296 N N . VAL A 1 162 ? 27.805 4.453 -34.883 1.00 93.25 162 VAL A N 1
ATOM 1297 C CA . VAL A 1 162 ? 27.763 5.915 -34.722 1.00 93.25 162 VAL A CA 1
ATOM 1298 C C . VAL A 1 162 ? 28.213 6.555 -36.030 1.00 93.25 162 VAL A C 1
ATOM 1300 O O . VAL A 1 162 ? 29.185 6.105 -36.635 1.00 93.25 162 VAL A O 1
ATOM 1303 N N . ASN A 1 163 ? 27.494 7.569 -36.521 1.00 90.69 163 ASN A N 1
ATOM 1304 C CA . ASN A 1 163 ? 27.783 8.212 -37.813 1.00 90.69 163 ASN A CA 1
ATOM 1305 C C . ASN A 1 163 ? 27.909 7.207 -38.986 1.00 90.69 163 ASN A C 1
ATOM 1307 O O . ASN A 1 163 ? 28.799 7.332 -39.830 1.00 90.69 163 ASN A O 1
ATOM 1311 N N . ASN A 1 164 ? 27.038 6.189 -39.030 1.00 90.06 164 ASN A N 1
ATOM 1312 C CA . ASN A 1 164 ? 27.063 5.066 -39.986 1.00 90.06 164 ASN A CA 1
ATOM 1313 C C . ASN A 1 164 ? 28.354 4.220 -39.983 1.00 90.06 164 ASN A C 1
ATOM 1315 O O . ASN A 1 164 ? 28.609 3.485 -40.939 1.00 90.06 164 ASN A O 1
ATOM 1319 N N . GLN A 1 165 ? 29.175 4.303 -38.936 1.00 91.81 165 GLN A N 1
ATOM 1320 C CA . GLN A 1 165 ? 30.354 3.461 -38.751 1.00 91.81 165 GLN A CA 1
ATOM 1321 C C . GLN A 1 165 ? 30.134 2.508 -37.580 1.00 91.81 165 GLN A C 1
ATOM 1323 O O . GLN A 1 165 ? 29.745 2.934 -36.493 1.00 91.81 165 GLN A O 1
ATOM 1328 N N . ILE A 1 166 ? 30.404 1.220 -37.802 1.00 93.94 166 ILE A N 1
ATOM 1329 C CA . ILE A 1 166 ? 30.429 0.225 -36.728 1.00 93.94 166 ILE A CA 1
ATOM 1330 C C . ILE A 1 166 ? 31.707 0.446 -35.925 1.00 93.94 166 ILE A C 1
ATOM 1332 O O . ILE A 1 166 ? 32.815 0.415 -36.464 1.00 93.94 166 ILE A O 1
ATOM 1336 N N . VAL A 1 167 ? 31.539 0.665 -34.629 1.00 94.81 167 VAL A N 1
ATOM 1337 C CA . VAL A 1 167 ? 32.610 0.854 -33.665 1.00 94.81 167 VAL A CA 1
ATOM 1338 C C . VAL A 1 167 ? 32.540 -0.277 -32.652 1.00 94.81 167 VAL A C 1
ATOM 1340 O O . VAL A 1 167 ? 31.502 -0.545 -32.049 1.00 94.81 167 VAL A O 1
ATOM 1343 N N . GLU A 1 168 ? 33.677 -0.931 -32.450 1.00 96.38 168 GLU A N 1
ATOM 1344 C CA . GLU A 1 168 ? 33.849 -1.934 -31.409 1.00 96.38 168 GLU A CA 1
ATOM 1345 C C . GLU A 1 168 ? 34.827 -1.418 -30.366 1.00 96.38 168 GLU A C 1
ATOM 1347 O O . GLU A 1 168 ? 35.879 -0.856 -30.696 1.00 96.38 168 GLU A O 1
ATOM 1352 N N . LYS A 1 169 ? 34.481 -1.601 -29.095 1.00 95.38 169 LYS A N 1
ATOM 1353 C CA . LYS A 1 169 ? 35.332 -1.227 -27.969 1.00 95.38 169 LYS A CA 1
ATOM 1354 C C . LYS A 1 169 ? 35.300 -2.297 -26.894 1.00 95.38 169 LYS A C 1
ATOM 1356 O O . LYS A 1 169 ? 34.298 -2.976 -26.695 1.00 95.38 169 LYS A O 1
ATOM 1361 N N . ILE A 1 170 ? 36.399 -2.383 -26.161 1.00 94.75 170 ILE A N 1
ATOM 1362 C CA . ILE A 1 170 ? 36.454 -3.097 -24.894 1.00 94.75 170 ILE A CA 1
ATOM 1363 C C . ILE A 1 170 ? 36.060 -2.118 -23.790 1.00 94.75 170 ILE A C 1
ATOM 1365 O O . ILE A 1 170 ? 36.650 -1.046 -23.661 1.00 94.75 170 ILE A O 1
ATOM 1369 N N . VAL A 1 171 ? 35.025 -2.483 -23.042 1.00 93.00 171 VAL A N 1
ATOM 1370 C CA . VAL A 1 171 ? 34.485 -1.737 -21.897 1.00 93.00 171 VAL A CA 1
ATOM 1371 C C . VAL A 1 171 ? 35.143 -2.228 -20.606 1.00 93.00 171 VAL A C 1
ATOM 1373 O O . VAL A 1 171 ? 35.407 -1.440 -19.700 1.00 93.00 171 VAL A O 1
ATOM 1376 N N . GLN A 1 172 ? 35.454 -3.525 -20.548 1.00 93.38 172 GLN A N 1
ATOM 1377 C CA . GLN A 1 172 ? 36.228 -4.141 -19.477 1.00 93.38 172 GLN A CA 1
ATOM 1378 C C . GLN A 1 172 ? 37.109 -5.263 -20.037 1.00 93.38 172 GLN A C 1
ATOM 1380 O O . GLN A 1 172 ? 36.629 -6.067 -20.831 1.00 93.38 172 GLN A O 1
ATOM 1385 N N . GLN A 1 173 ? 38.369 -5.350 -19.616 1.00 91.62 173 GLN A N 1
ATOM 1386 C CA . GLN A 1 173 ? 39.238 -6.505 -19.855 1.00 91.62 173 GLN A CA 1
ATOM 1387 C C . GLN A 1 173 ? 40.222 -6.648 -18.697 1.00 91.62 173 GLN A C 1
ATOM 1389 O O . GLN A 1 173 ? 41.214 -5.920 -18.608 1.00 91.62 173 GLN A O 1
ATOM 1394 N N . GLY A 1 174 ? 39.935 -7.596 -17.804 1.00 83.62 174 GLY A N 1
ATOM 1395 C CA . GLY A 1 174 ? 40.668 -7.725 -16.548 1.00 83.62 174 GLY A CA 1
ATOM 1396 C C . GLY A 1 174 ? 40.553 -6.472 -15.672 1.00 83.62 174 GLY A C 1
ATOM 1397 O O . GLY A 1 174 ? 39.674 -5.631 -15.856 1.00 83.62 174 GLY A O 1
ATOM 1398 N N . GLU A 1 175 ? 41.484 -6.322 -14.732 1.00 74.19 175 GLU A N 1
ATOM 1399 C CA . GLU A 1 175 ? 41.491 -5.197 -13.784 1.00 74.19 175 GLU A CA 1
ATOM 1400 C C . GLU A 1 175 ? 42.105 -3.901 -14.350 1.00 74.19 175 GLU A C 1
ATOM 1402 O O . GLU A 1 175 ? 41.966 -2.837 -13.752 1.00 74.19 175 GLU A O 1
ATOM 1407 N N . THR A 1 176 ? 42.793 -3.961 -15.496 1.00 68.19 176 THR A N 1
ATOM 1408 C CA . THR A 1 176 ? 43.634 -2.859 -16.000 1.00 68.19 176 THR A CA 1
ATOM 1409 C C . THR A 1 176 ? 42.945 -1.947 -17.011 1.00 68.19 176 THR A C 1
ATOM 1411 O O . THR A 1 176 ? 43.326 -0.782 -17.129 1.00 68.19 176 THR A O 1
ATOM 1414 N N . LEU A 1 177 ? 41.945 -2.444 -17.742 1.00 68.75 177 LEU A N 1
ATOM 1415 C CA . LEU A 1 177 ? 41.197 -1.670 -18.729 1.00 68.75 177 LEU A CA 1
ATOM 1416 C C . LEU A 1 177 ? 39.713 -1.742 -18.388 1.00 68.75 177 LEU A C 1
ATOM 1418 O O . LEU A 1 177 ? 39.046 -2.713 -18.730 1.00 68.75 177 LEU A O 1
ATOM 1422 N N . THR A 1 178 ? 39.196 -0.720 -17.711 1.00 77.75 178 THR A N 1
ATOM 1423 C CA . THR A 1 178 ? 37.775 -0.634 -17.375 1.00 77.75 178 THR A CA 1
ATOM 1424 C C . THR A 1 178 ? 37.259 0.789 -17.538 1.00 77.75 178 THR A C 1
ATOM 1426 O O . THR A 1 178 ? 37.901 1.746 -17.112 1.00 77.75 178 THR A O 1
ATOM 1429 N N . THR A 1 179 ? 36.087 0.935 -18.153 1.00 88.56 179 THR A N 1
ATOM 1430 C CA . THR A 1 179 ? 35.290 2.171 -18.118 1.00 88.56 179 THR A CA 1
ATOM 1431 C C . THR A 1 179 ? 34.173 2.100 -17.083 1.00 88.56 179 THR A C 1
ATOM 1433 O O . THR A 1 179 ? 33.180 2.831 -17.178 1.00 88.56 179 THR A O 1
ATOM 1436 N N . ALA A 1 180 ? 34.327 1.210 -16.095 1.00 90.62 180 ALA A N 1
ATOM 1437 C CA . ALA A 1 180 ? 33.437 1.129 -14.954 1.00 90.62 180 ALA A CA 1
ATOM 1438 C C . ALA A 1 180 ? 33.341 2.490 -14.262 1.00 90.62 180 ALA A C 1
ATOM 1440 O O . ALA A 1 180 ? 34.332 3.159 -13.969 1.00 90.62 180 ALA A O 1
ATOM 1441 N N . ARG A 1 181 ? 32.106 2.881 -14.000 1.00 93.81 181 ARG A N 1
ATOM 1442 C CA . ARG A 1 181 ? 31.731 4.101 -13.312 1.00 93.81 181 ARG A CA 1
ATOM 1443 C C . ARG A 1 181 ? 31.594 3.780 -11.827 1.00 93.81 181 ARG A C 1
ATOM 1445 O O . ARG A 1 181 ? 30.789 2.930 -11.448 1.00 93.81 181 ARG A O 1
ATOM 1452 N N . LYS A 1 182 ? 32.417 4.420 -10.993 1.00 94.56 182 LYS A N 1
ATOM 1453 C CA . LYS A 1 182 ? 32.521 4.143 -9.548 1.00 94.56 182 LYS A CA 1
ATOM 1454 C C . LYS A 1 182 ? 31.819 5.202 -8.696 1.00 94.56 182 LYS A C 1
ATOM 1456 O O . LYS A 1 182 ? 32.135 5.399 -7.532 1.00 94.56 182 LYS A O 1
ATOM 1461 N N . ASN A 1 183 ? 30.850 5.865 -9.304 1.00 95.75 183 ASN A N 1
ATOM 1462 C CA . ASN A 1 183 ? 30.171 7.053 -8.817 1.00 95.75 183 ASN A CA 1
ATOM 1463 C C . ASN A 1 183 ? 28.657 6.855 -8.652 1.00 95.75 183 ASN A C 1
ATOM 1465 O O . ASN A 1 183 ? 27.950 7.835 -8.470 1.00 95.75 183 ASN A O 1
ATOM 1469 N N . PHE A 1 184 ? 28.152 5.618 -8.725 1.00 96.31 184 PHE A N 1
ATOM 1470 C CA . PHE A 1 184 ? 26.730 5.279 -8.572 1.00 96.31 184 PHE A CA 1
ATOM 1471 C C . PHE A 1 184 ? 26.474 4.597 -7.226 1.00 96.31 184 PHE A C 1
ATOM 1473 O O . PHE A 1 184 ? 27.188 3.662 -6.866 1.00 96.31 184 PHE A O 1
ATOM 1480 N N . TYR A 1 185 ? 25.421 4.999 -6.519 1.00 97.06 185 TYR A N 1
ATOM 1481 C CA . TYR A 1 185 ? 25.065 4.518 -5.186 1.00 97.06 185 TYR A CA 1
ATOM 1482 C C . TYR A 1 185 ? 23.580 4.162 -5.117 1.00 97.06 185 TYR A C 1
ATOM 1484 O O . TYR A 1 185 ? 22.718 4.943 -5.513 1.00 97.06 185 TYR A O 1
ATOM 1492 N N . TYR A 1 186 ? 23.269 2.980 -4.585 1.00 95.25 186 TYR A N 1
ATOM 1493 C CA . TYR A 1 186 ? 21.886 2.564 -4.365 1.00 95.25 186 TYR A CA 1
ATOM 1494 C C . TYR A 1 186 ? 21.373 3.071 -3.025 1.00 95.25 186 TYR A C 1
ATOM 1496 O O . TYR A 1 186 ? 21.921 2.747 -1.974 1.00 95.25 186 TYR A O 1
ATOM 1504 N N . LEU A 1 187 ? 20.258 3.789 -3.068 1.00 94.25 187 LEU A N 1
ATOM 1505 C CA . LEU A 1 187 ? 19.571 4.302 -1.889 1.00 94.25 187 LEU A CA 1
ATOM 1506 C C . LEU A 1 187 ? 18.717 3.227 -1.198 1.00 94.25 187 LEU A C 1
ATOM 1508 O O . LEU A 1 187 ? 18.299 3.435 -0.065 1.00 94.25 187 LEU A O 1
ATOM 1512 N N . ASN A 1 188 ? 18.513 2.068 -1.843 1.00 87.38 188 ASN A N 1
ATOM 1513 C CA . ASN A 1 188 ? 17.654 0.955 -1.401 1.00 87.38 188 ASN A CA 1
ATOM 1514 C C . ASN A 1 188 ? 16.164 1.314 -1.285 1.00 87.38 188 ASN A C 1
ATOM 1516 O O . ASN A 1 188 ? 15.441 0.746 -0.467 1.00 87.38 188 ASN A O 1
ATOM 1520 N N . ALA A 1 189 ? 15.696 2.221 -2.138 1.00 83.56 189 ALA A N 1
ATOM 1521 C CA . ALA A 1 189 ? 14.299 2.613 -2.235 1.00 83.56 189 ALA A CA 1
ATOM 1522 C C . ALA A 1 189 ? 13.863 2.775 -3.689 1.00 83.56 189 ALA A C 1
ATOM 1524 O O . ALA A 1 189 ? 14.685 2.802 -4.597 1.00 83.56 189 ALA A O 1
ATOM 1525 N N . GLN A 1 190 ? 12.555 2.865 -3.895 1.00 83.06 190 GLN A N 1
ATOM 1526 C CA . GLN A 1 190 ? 11.939 3.175 -5.180 1.00 83.06 190 GLN A CA 1
ATOM 1527 C C . GLN A 1 190 ? 10.898 4.264 -4.966 1.00 83.06 190 GLN A C 1
ATOM 1529 O O . GLN A 1 190 ? 10.336 4.358 -3.872 1.00 83.06 190 GLN A O 1
ATOM 1534 N N . LYS A 1 191 ? 10.610 5.037 -6.017 1.00 81.31 191 LYS A N 1
ATOM 1535 C CA . LYS A 1 191 ? 9.618 6.126 -5.986 1.00 81.31 191 LYS A CA 1
ATOM 1536 C C . LYS A 1 191 ? 9.884 7.116 -4.860 1.00 81.31 191 LYS A C 1
ATOM 1538 O O . LYS A 1 191 ? 9.003 7.425 -4.053 1.00 81.31 191 LYS A O 1
ATOM 1543 N N . ILE A 1 192 ? 11.136 7.547 -4.788 1.00 84.50 192 ILE A N 1
ATOM 1544 C CA . ILE A 1 192 ? 11.551 8.611 -3.895 1.00 84.50 192 ILE A CA 1
ATOM 1545 C C . ILE A 1 192 ? 10.805 9.879 -4.307 1.00 84.50 192 ILE A C 1
ATOM 1547 O O . ILE A 1 192 ? 10.763 10.228 -5.482 1.00 84.50 192 ILE A O 1
ATOM 1551 N N . VAL A 1 193 ? 10.192 10.550 -3.342 1.00 80.62 193 VAL A N 1
ATOM 1552 C CA . VAL A 1 193 ? 9.543 11.839 -3.556 1.00 80.62 193 VAL A CA 1
ATOM 1553 C C . VAL A 1 193 ? 10.647 12.885 -3.745 1.00 80.62 193 VAL A C 1
ATOM 1555 O O . VAL A 1 193 ? 11.416 13.080 -2.801 1.00 80.62 193 VAL A O 1
ATOM 1558 N N . PRO A 1 194 ? 10.766 13.550 -4.911 1.00 82.69 194 PRO A N 1
ATOM 1559 C CA . PRO A 1 194 ? 11.960 14.326 -5.245 1.00 82.69 194 PRO A CA 1
ATOM 1560 C C . PRO A 1 194 ? 12.390 15.356 -4.194 1.00 82.69 194 PRO A C 1
ATOM 1562 O O . PRO A 1 194 ? 13.525 15.314 -3.730 1.00 82.69 194 PRO A O 1
ATOM 1565 N N . HIS A 1 195 ? 11.456 16.186 -3.720 1.00 75.69 195 HIS A N 1
ATOM 1566 C CA . HIS A 1 195 ? 11.715 17.241 -2.727 1.00 75.69 195 HIS A CA 1
ATOM 1567 C C . HIS A 1 195 ? 12.031 16.727 -1.315 1.00 75.69 195 HIS A C 1
ATOM 1569 O O . HIS A 1 195 ? 12.501 17.474 -0.467 1.00 75.69 195 HIS A O 1
ATOM 1575 N N . SER A 1 196 ? 11.750 15.456 -1.030 1.00 81.94 196 SER A N 1
ATOM 1576 C CA . SER A 1 196 ? 12.049 14.881 0.283 1.00 81.94 196 SER A CA 1
ATOM 1577 C C . SER A 1 196 ? 13.506 14.437 0.415 1.00 81.94 196 SER A C 1
ATOM 1579 O O . SER A 1 196 ? 13.939 14.106 1.519 1.00 81.94 196 SER A O 1
ATOM 1581 N N . PHE A 1 197 ? 14.240 14.361 -0.702 1.00 92.50 197 PHE A N 1
ATOM 1582 C CA . PHE A 1 197 ? 15.596 13.842 -0.723 1.00 92.50 197 PHE A CA 1
ATOM 1583 C C . PHE A 1 197 ? 16.592 14.882 -0.215 1.00 92.50 197 PHE A C 1
ATOM 1585 O O . PHE A 1 197 ? 16.789 15.931 -0.812 1.00 92.50 197 PHE A O 1
ATOM 1592 N N . GLN A 1 198 ? 17.268 14.543 0.874 1.00 93.69 198 GLN A N 1
ATOM 1593 C CA . GLN A 1 198 ? 18.365 15.302 1.449 1.00 93.69 198 GLN A CA 1
ATOM 1594 C C . GLN A 1 198 ? 19.599 14.411 1.500 1.00 93.69 198 GLN A C 1
ATOM 1596 O O . GLN A 1 198 ? 19.519 13.269 1.962 1.00 93.69 198 GLN A O 1
ATOM 1601 N N . LEU A 1 199 ? 20.749 14.942 1.091 1.00 97.50 199 LEU A N 1
ATOM 1602 C CA . LEU A 1 199 ? 22.031 14.252 1.166 1.00 97.50 199 LEU A CA 1
ATOM 1603 C C . LEU A 1 199 ? 23.011 15.046 2.024 1.00 97.50 199 LEU A C 1
ATOM 1605 O O . LEU A 1 199 ? 23.197 16.243 1.841 1.00 97.50 199 LEU A O 1
ATOM 1609 N N . LYS A 1 200 ? 23.694 14.358 2.937 1.00 97.38 200 LYS A N 1
ATOM 1610 C CA . LYS A 1 200 ? 24.868 14.885 3.638 1.00 97.38 200 LYS A CA 1
ATOM 1611 C C . LYS A 1 200 ? 26.045 13.963 3.397 1.00 97.38 200 LYS A C 1
ATOM 1613 O O . LYS A 1 200 ? 25.943 12.756 3.602 1.00 97.38 200 LYS A O 1
ATOM 1618 N N . ILE A 1 201 ? 27.179 14.527 3.004 1.00 97.50 201 ILE A N 1
ATOM 1619 C CA . ILE A 1 201 ? 28.420 13.775 2.830 1.00 97.50 201 ILE A CA 1
ATOM 1620 C C . ILE A 1 201 ? 29.316 14.097 4.020 1.00 97.50 201 ILE A C 1
ATOM 1622 O O . ILE A 1 201 ? 29.784 15.224 4.169 1.00 97.50 201 ILE A O 1
ATOM 1626 N N . ARG A 1 202 ? 29.517 13.122 4.909 1.00 97.25 202 ARG A N 1
ATOM 1627 C CA . ARG A 1 202 ? 30.378 13.270 6.085 1.00 97.25 202 ARG A CA 1
ATOM 1628 C C . ARG A 1 202 ? 31.677 12.523 5.906 1.00 97.25 202 ARG A C 1
ATOM 1630 O O . ARG A 1 202 ? 31.671 11.339 5.596 1.00 97.25 202 ARG A O 1
ATOM 1637 N N . GLU A 1 203 ? 32.781 13.172 6.211 1.00 96.56 203 GLU A N 1
ATOM 1638 C CA . GLU A 1 203 ? 34.057 12.504 6.401 1.00 96.56 203 GLU A CA 1
ATOM 1639 C C . GLU A 1 203 ? 34.005 11.539 7.597 1.00 96.56 203 GLU A C 1
ATOM 1641 O O . GLU A 1 203 ? 33.246 11.728 8.552 1.00 96.56 203 GLU A O 1
ATOM 1646 N N . THR A 1 204 ? 34.891 10.544 7.626 1.00 91.19 204 THR A N 1
ATOM 1647 C CA . THR A 1 204 ? 35.093 9.668 8.792 1.00 91.19 204 THR A CA 1
ATOM 1648 C C . THR A 1 204 ? 35.541 10.428 10.043 1.00 91.19 204 THR A C 1
ATOM 1650 O O . THR A 1 204 ? 35.401 9.914 11.151 1.00 91.19 204 THR A O 1
ATOM 1653 N N . SER A 1 205 ? 36.055 11.652 9.877 1.00 92.25 205 SER A N 1
ATOM 1654 C CA . SER A 1 205 ? 36.353 12.604 10.956 1.00 92.25 205 SER A CA 1
ATOM 1655 C C . SER A 1 205 ? 35.087 13.188 11.612 1.00 92.25 205 SER A C 1
ATOM 1657 O O . SER A 1 205 ? 35.165 13.742 12.707 1.00 92.25 205 SER A O 1
ATOM 1659 N N . GLY A 1 206 ? 33.925 13.058 10.958 1.00 91.38 206 GLY A N 1
ATOM 1660 C CA . GLY A 1 206 ? 32.636 13.630 11.352 1.00 91.38 206 GLY A CA 1
ATOM 1661 C C . GLY A 1 206 ? 32.318 14.982 10.701 1.00 91.38 206 GLY A C 1
ATOM 1662 O O . GLY A 1 206 ? 31.192 15.464 10.844 1.00 91.38 206 GLY A O 1
ATOM 1663 N N . GLN A 1 207 ? 33.271 15.587 9.981 1.00 95.44 207 GLN A N 1
ATOM 1664 C CA . GLN A 1 207 ? 33.072 16.850 9.268 1.00 95.44 207 GLN A CA 1
ATOM 1665 C C . GLN A 1 207 ? 32.140 16.660 8.062 1.00 95.44 207 GLN A C 1
ATOM 1667 O O . GLN A 1 207 ? 32.275 15.692 7.324 1.00 95.44 207 GLN A O 1
ATOM 1672 N N . THR A 1 208 ? 31.185 17.574 7.861 1.00 95.44 208 THR A N 1
ATOM 1673 C CA . THR A 1 208 ? 30.308 17.571 6.675 1.00 95.44 208 THR A CA 1
ATOM 1674 C C . THR A 1 208 ? 30.960 18.368 5.548 1.00 95.44 208 THR A C 1
ATOM 1676 O O . THR A 1 208 ? 31.365 19.512 5.762 1.00 95.44 208 THR A O 1
ATOM 1679 N N . SER A 1 209 ? 31.068 17.757 4.374 1.00 95.81 209 SER A N 1
ATOM 1680 C CA . SER A 1 209 ? 31.554 18.371 3.138 1.00 95.81 209 SER A CA 1
ATOM 1681 C C . SER A 1 209 ? 30.378 18.975 2.362 1.00 95.81 209 SER A C 1
ATOM 1683 O O . SER A 1 209 ? 29.269 18.442 2.406 1.00 95.81 209 SER A O 1
ATOM 1685 N N . ALA A 1 210 ? 30.604 20.096 1.675 1.00 96.19 210 ALA A N 1
ATOM 1686 C CA . ALA A 1 210 ? 29.566 20.740 0.867 1.00 96.19 210 ALA A CA 1
ATOM 1687 C C . ALA A 1 210 ? 29.301 19.939 -0.417 1.00 96.19 210 ALA A C 1
ATOM 1689 O O . ALA A 1 210 ? 30.247 19.437 -1.023 1.00 96.19 210 ALA A O 1
ATOM 1690 N N . LEU A 1 211 ? 28.038 19.838 -0.842 1.00 96.50 211 LEU A N 1
ATOM 1691 C CA . LEU A 1 211 ? 27.635 19.051 -2.016 1.00 96.50 211 LEU A CA 1
ATOM 1692 C C . LEU A 1 211 ? 28.277 19.565 -3.313 1.00 96.50 211 LEU A C 1
ATOM 1694 O O . LEU A 1 211 ? 28.781 18.763 -4.101 1.00 96.50 211 LEU A O 1
ATOM 1698 N N . ALA A 1 212 ? 28.412 20.887 -3.450 1.00 95.00 212 ALA A N 1
ATOM 1699 C CA . ALA A 1 212 ? 29.110 21.531 -4.563 1.00 95.00 212 ALA A CA 1
ATOM 1700 C C . ALA A 1 212 ? 30.580 21.081 -4.722 1.00 95.00 212 ALA A C 1
ATOM 1702 O O . ALA A 1 212 ? 31.119 21.099 -5.825 1.00 95.00 212 ALA A O 1
ATOM 1703 N N . GLN A 1 213 ? 31.251 20.616 -3.653 1.00 96.75 213 GLN A N 1
ATOM 1704 C CA . GLN A 1 213 ? 32.619 20.070 -3.758 1.00 96.75 213 GLN A CA 1
ATOM 1705 C C . GLN A 1 213 ? 32.682 18.778 -4.577 1.00 96.75 213 GLN A C 1
ATOM 1707 O O . GLN A 1 213 ? 33.758 18.412 -5.045 1.00 96.75 213 GLN A O 1
ATOM 1712 N N . PHE A 1 214 ? 31.546 18.103 -4.737 1.00 96.94 214 PHE A N 1
ATOM 1713 C CA . PHE A 1 214 ? 31.403 16.885 -5.521 1.00 96.94 214 PHE A CA 1
ATOM 1714 C C . PHE A 1 214 ? 30.606 17.108 -6.818 1.00 96.94 214 PHE A C 1
ATOM 1716 O O . PHE A 1 214 ? 30.301 16.133 -7.504 1.00 96.94 214 PHE A O 1
ATOM 1723 N N . GLY A 1 215 ? 30.263 18.365 -7.136 1.00 95.50 215 GLY A N 1
ATOM 1724 C CA . GLY A 1 215 ? 29.458 18.752 -8.301 1.00 95.50 215 GLY A CA 1
ATOM 1725 C C . GLY A 1 215 ? 28.005 18.273 -8.254 1.00 95.50 215 GLY A C 1
ATOM 1726 O O . GLY A 1 215 ? 27.420 18.026 -9.295 1.00 95.50 215 GLY A O 1
ATOM 1727 N N . LEU A 1 216 ? 27.446 18.045 -7.063 1.00 95.25 216 LEU A N 1
ATOM 1728 C CA . LEU A 1 216 ? 26.055 17.595 -6.914 1.00 95.25 216 LEU A CA 1
ATOM 1729 C C . LEU A 1 216 ? 25.043 18.742 -6.770 1.00 95.25 216 LEU A C 1
ATOM 1731 O O . LEU A 1 216 ? 23.864 18.452 -6.630 1.00 95.25 216 LEU A O 1
ATOM 1735 N N . ASP A 1 217 ? 25.519 19.979 -6.700 1.00 96.06 217 ASP A N 1
ATOM 1736 C CA . ASP A 1 217 ? 24.798 21.177 -6.253 1.00 96.06 217 ASP A CA 1
ATOM 1737 C C . ASP A 1 217 ? 25.393 22.362 -7.025 1.00 96.06 217 ASP A C 1
ATOM 1739 O O . ASP A 1 217 ? 26.241 23.106 -6.514 1.00 96.06 217 ASP A O 1
ATOM 1743 N N . ASP A 1 218 ? 25.104 22.408 -8.326 1.00 91.25 218 ASP A N 1
ATOM 1744 C CA . ASP A 1 218 ? 25.684 23.391 -9.246 1.00 91.25 218 ASP A CA 1
ATOM 1745 C C . ASP A 1 218 ? 25.047 24.784 -9.082 1.00 91.25 218 ASP A C 1
ATOM 1747 O O . ASP A 1 218 ? 25.685 25.796 -9.402 1.00 91.25 218 ASP A O 1
ATOM 1751 N N . ASP A 1 219 ? 23.819 24.857 -8.558 1.00 86.62 219 ASP A N 1
ATOM 1752 C CA . ASP A 1 219 ? 23.109 26.110 -8.283 1.00 86.62 219 ASP A CA 1
ATOM 1753 C C . ASP A 1 219 ? 23.388 26.689 -6.878 1.00 86.62 219 ASP A C 1
ATOM 1755 O O . ASP A 1 219 ? 23.217 27.896 -6.660 1.00 86.62 219 ASP A O 1
ATOM 1759 N N . GLY A 1 220 ? 23.941 25.884 -5.965 1.00 89.38 220 GLY A N 1
ATOM 1760 C CA . GLY A 1 220 ? 24.373 26.296 -4.634 1.00 89.38 220 GLY A CA 1
ATOM 1761 C C . GLY A 1 220 ? 23.235 26.407 -3.620 1.00 89.38 220 GLY A C 1
ATOM 1762 O O . GLY A 1 220 ? 23.395 27.128 -2.625 1.00 89.38 220 GLY A O 1
ATOM 1763 N N . ASP A 1 221 ? 22.102 25.747 -3.860 1.00 83.44 221 ASP A N 1
ATOM 1764 C CA . ASP A 1 221 ? 20.953 25.717 -2.955 1.00 83.44 221 ASP A CA 1
ATOM 1765 C C . ASP A 1 221 ? 21.165 24.786 -1.739 1.00 83.44 221 ASP A C 1
ATOM 1767 O O . ASP A 1 221 ? 20.435 24.862 -0.743 1.00 83.44 221 ASP A O 1
ATOM 1771 N N . GLY A 1 222 ? 22.228 23.973 -1.762 1.00 87.38 222 GLY A N 1
ATOM 1772 C CA . GLY A 1 222 ? 22.572 23.035 -0.697 1.00 87.38 222 GLY A CA 1
ATOM 1773 C C . GLY A 1 222 ? 21.836 21.694 -0.774 1.00 87.38 222 GLY A C 1
ATOM 1774 O O . GLY A 1 222 ? 21.946 20.897 0.168 1.00 87.38 222 GLY A O 1
ATOM 1775 N N . MET A 1 223 ? 21.103 21.438 -1.855 1.00 87.69 223 MET A N 1
ATOM 1776 C CA . MET A 1 223 ? 20.438 20.183 -2.194 1.00 87.69 223 MET A CA 1
ATOM 1777 C C . MET A 1 223 ? 21.197 19.464 -3.314 1.00 87.69 223 MET A C 1
ATOM 1779 O O . MET A 1 223 ? 22.253 19.893 -3.759 1.00 87.69 223 MET A O 1
ATOM 1783 N N . VAL A 1 224 ? 20.729 18.272 -3.690 1.00 91.50 224 VAL A N 1
ATOM 1784 C CA . VAL A 1 224 ? 21.293 17.553 -4.838 1.00 91.50 224 VAL A CA 1
ATOM 1785 C C . VAL A 1 224 ? 20.449 17.865 -6.062 1.00 91.50 224 VAL A C 1
ATOM 1787 O O . VAL A 1 224 ? 19.240 17.616 -6.022 1.00 91.50 224 VAL A O 1
ATOM 1790 N N . ASP A 1 225 ? 21.080 18.311 -7.147 1.00 88.44 225 ASP A N 1
ATOM 1791 C CA . ASP A 1 225 ? 20.380 18.598 -8.395 1.00 88.44 225 ASP A CA 1
ATOM 1792 C C . ASP A 1 225 ? 19.643 17.347 -8.893 1.00 88.44 225 ASP A C 1
ATOM 1794 O O . ASP A 1 225 ? 20.156 16.220 -8.866 1.00 88.44 225 ASP A O 1
ATOM 1798 N N . SER A 1 226 ? 18.419 17.543 -9.387 1.00 83.62 226 SER A N 1
ATOM 1799 C CA . SER A 1 226 ? 17.526 16.442 -9.782 1.00 83.62 226 SER A CA 1
ATOM 1800 C C . SER A 1 226 ? 18.111 15.524 -10.864 1.00 83.62 226 SER A C 1
ATOM 1802 O O . SER A 1 226 ? 17.736 14.355 -10.966 1.00 83.62 226 SER A O 1
ATOM 1804 N N . GLU A 1 227 ? 19.057 16.028 -11.656 1.00 84.56 227 GLU A N 1
ATOM 1805 C CA . GLU A 1 227 ? 19.753 15.270 -12.689 1.00 84.56 227 GLU A CA 1
ATOM 1806 C C . GLU A 1 227 ? 20.732 14.230 -12.145 1.00 84.56 227 GLU A C 1
ATOM 1808 O O . GLU A 1 227 ? 21.057 13.304 -12.881 1.00 84.56 227 GLU A O 1
ATOM 1813 N N . TRP A 1 228 ? 21.139 14.321 -10.875 1.00 93.50 228 TRP A N 1
ATOM 1814 C CA . TRP A 1 228 ? 22.069 13.396 -10.217 1.00 93.50 228 TRP A CA 1
ATOM 1815 C C . TRP A 1 228 ? 21.366 12.271 -9.440 1.00 93.50 228 TRP A C 1
ATOM 1817 O O . TRP A 1 228 ? 22.018 11.455 -8.775 1.00 93.50 228 TRP A O 1
ATOM 1827 N N . ILE A 1 229 ? 20.029 12.191 -9.511 1.00 92.38 229 ILE A N 1
ATOM 1828 C CA . ILE A 1 229 ? 19.226 11.187 -8.801 1.00 92.38 229 ILE A CA 1
ATOM 1829 C C . ILE A 1 229 ? 18.175 10.557 -9.722 1.00 92.38 229 ILE A C 1
ATOM 1831 O O . ILE A 1 229 ? 17.305 11.210 -10.285 1.00 92.38 229 ILE A O 1
ATOM 1835 N N . ASP A 1 230 ? 18.177 9.227 -9.798 1.00 87.25 230 ASP A N 1
ATOM 1836 C CA . ASP A 1 230 ? 17.067 8.445 -10.342 1.00 87.25 230 ASP A CA 1
ATOM 1837 C C . ASP A 1 230 ? 16.059 8.159 -9.218 1.00 87.25 230 ASP A C 1
ATOM 1839 O O . ASP A 1 230 ? 16.184 7.172 -8.485 1.00 87.25 230 ASP A O 1
ATOM 1843 N N . TYR A 1 231 ? 15.067 9.038 -9.059 1.00 85.19 231 TYR A N 1
ATOM 1844 C CA . TYR A 1 231 ? 14.054 8.936 -8.002 1.00 85.19 231 TYR A CA 1
ATOM 1845 C C . TYR A 1 231 ? 13.169 7.685 -8.117 1.00 85.19 231 TYR A C 1
ATOM 1847 O O . TYR A 1 231 ? 12.721 7.144 -7.103 1.00 85.19 231 TYR A O 1
ATOM 1855 N N . GLU A 1 232 ? 12.939 7.172 -9.329 1.00 81.44 232 GLU A N 1
ATOM 1856 C CA . GLU A 1 232 ? 12.109 5.979 -9.531 1.00 81.44 232 GLU A CA 1
ATOM 1857 C C . GLU A 1 232 ? 12.836 4.726 -9.027 1.00 81.44 232 GLU A C 1
ATOM 1859 O O . GLU A 1 232 ? 12.237 3.895 -8.339 1.00 81.44 232 GLU A O 1
ATOM 1864 N N . ASN A 1 233 ? 14.135 4.609 -9.325 1.00 83.69 233 ASN A N 1
ATOM 1865 C CA . ASN A 1 233 ? 14.947 3.439 -8.981 1.00 83.69 233 ASN A CA 1
ATOM 1866 C C . ASN A 1 233 ? 15.781 3.596 -7.700 1.00 83.69 233 ASN A C 1
ATOM 1868 O O . ASN A 1 233 ? 16.432 2.630 -7.294 1.00 83.69 233 ASN A O 1
ATOM 1872 N N . GLY A 1 234 ? 15.794 4.789 -7.103 1.00 92.75 234 GLY A N 1
ATOM 1873 C CA . GLY A 1 234 ? 16.583 5.131 -5.923 1.00 92.75 234 GLY A CA 1
ATOM 1874 C C . GLY A 1 234 ? 18.084 5.002 -6.156 1.00 92.75 234 GLY A C 1
ATOM 1875 O O . GLY A 1 234 ? 18.764 4.284 -5.417 1.00 92.75 234 GLY A O 1
ATOM 1876 N N . ILE A 1 235 ? 18.602 5.661 -7.194 1.00 94.56 235 ILE A N 1
ATOM 1877 C CA . ILE A 1 235 ? 20.030 5.644 -7.539 1.00 94.56 235 ILE A CA 1
ATOM 1878 C C . ILE A 1 235 ? 20.563 7.071 -7.487 1.00 94.56 235 ILE A C 1
ATOM 1880 O O . ILE A 1 235 ? 20.114 7.913 -8.252 1.00 94.56 235 ILE A O 1
ATOM 1884 N N . LEU A 1 236 ? 21.531 7.326 -6.612 1.00 96.31 236 LEU A N 1
ATOM 1885 C CA . LEU A 1 236 ? 22.307 8.565 -6.580 1.00 96.31 236 LEU A CA 1
ATOM 1886 C C . LEU A 1 236 ? 23.551 8.383 -7.452 1.00 96.31 236 LEU A C 1
ATOM 1888 O O . LEU A 1 236 ? 24.199 7.336 -7.368 1.00 96.31 236 LEU A O 1
ATOM 1892 N N . PHE A 1 237 ? 23.922 9.379 -8.249 1.00 94.38 237 PHE A N 1
ATOM 1893 C CA . PHE A 1 237 ? 25.168 9.331 -9.001 1.00 94.38 237 PHE A CA 1
ATOM 1894 C C . PHE A 1 237 ? 25.887 10.670 -9.068 1.00 94.38 237 PHE A C 1
ATOM 1896 O O . PHE A 1 237 ? 25.266 11.708 -9.210 1.00 94.38 237 PHE A O 1
ATOM 1903 N N . PHE A 1 238 ? 27.214 10.634 -8.974 1.00 96.19 238 PHE A N 1
ATOM 1904 C CA . PHE A 1 238 ? 28.044 11.838 -9.004 1.00 96.19 238 PHE A CA 1
ATOM 1905 C C . PHE A 1 238 ? 28.484 12.179 -10.436 1.00 96.19 238 PHE A C 1
ATOM 1907 O O . PHE A 1 238 ? 28.659 11.260 -11.238 1.00 96.19 238 PHE A O 1
ATOM 1914 N N . PRO A 1 239 ? 28.744 13.452 -10.771 1.00 92.94 239 PRO A N 1
ATOM 1915 C CA . PRO A 1 239 ? 29.250 13.834 -12.091 1.00 92.94 239 PRO A CA 1
ATOM 1916 C C . PRO A 1 239 ? 30.625 13.230 -12.404 1.00 92.94 239 PRO A C 1
ATOM 1918 O O . PRO A 1 239 ? 30.857 12.686 -13.490 1.00 92.94 239 PRO A O 1
ATOM 1921 N N . GLU A 1 240 ? 31.552 13.291 -11.445 1.00 93.75 240 GLU A N 1
ATOM 1922 C CA . GLU A 1 240 ? 32.884 12.708 -11.600 1.00 93.75 240 GLU A CA 1
ATOM 1923 C C . GLU A 1 240 ? 32.816 11.177 -11.538 1.00 93.75 240 GLU A C 1
ATOM 1925 O O . GLU A 1 240 ? 32.054 10.611 -10.763 1.00 93.75 240 GLU A O 1
ATOM 1930 N N . SER A 1 241 ? 33.624 10.470 -12.341 1.00 91.25 241 SER A N 1
ATOM 1931 C CA . SER A 1 241 ? 33.653 8.991 -12.345 1.00 91.25 241 SER A CA 1
ATOM 1932 C C . SER A 1 241 ? 34.168 8.377 -11.049 1.00 91.25 241 SER A C 1
ATOM 1934 O O . SER A 1 241 ? 33.869 7.217 -10.764 1.00 91.25 241 SER A O 1
ATOM 1936 N N . GLU A 1 242 ? 34.990 9.138 -10.333 1.00 95.50 242 GLU A N 1
ATOM 1937 C CA . GLU A 1 242 ? 35.692 8.755 -9.114 1.00 95.50 242 GLU A CA 1
ATOM 1938 C C . GLU A 1 242 ? 35.694 9.961 -8.151 1.00 95.50 242 GLU A C 1
ATOM 1940 O O . GLU A 1 242 ? 36.748 10.531 -7.892 1.00 95.50 242 GLU A O 1
ATOM 1945 N N . PRO A 1 243 ? 34.528 10.369 -7.611 1.00 96.56 243 PRO A N 1
ATOM 1946 C CA . PRO A 1 243 ? 34.351 11.616 -6.842 1.00 96.56 243 PRO A CA 1
ATOM 1947 C C . PRO A 1 243 ? 35.062 11.637 -5.472 1.00 96.56 243 PRO A C 1
ATOM 1949 O O . PRO A 1 243 ? 34.895 12.566 -4.689 1.00 96.56 243 PRO A O 1
ATOM 1952 N N . PHE A 1 244 ? 35.837 10.601 -5.144 1.00 97.12 244 PHE A N 1
ATOM 1953 C CA . PHE A 1 244 ? 36.457 10.406 -3.831 1.00 97.12 244 PHE A CA 1
ATOM 1954 C C . PHE A 1 244 ? 37.957 10.124 -3.992 1.00 97.12 244 PHE A C 1
ATOM 1956 O O . PHE A 1 244 ? 38.408 9.793 -5.089 1.00 97.12 244 PHE A O 1
ATOM 1963 N N . PRO A 1 245 ? 38.771 10.225 -2.926 1.00 96.06 245 PRO A N 1
ATOM 1964 C CA . PRO A 1 245 ? 40.195 9.920 -3.005 1.00 96.06 245 PRO A CA 1
ATOM 1965 C C . PRO A 1 245 ? 40.459 8.505 -3.536 1.00 96.06 245 PRO A C 1
ATOM 1967 O O . PRO A 1 245 ? 39.762 7.561 -3.175 1.00 96.06 245 PRO A O 1
ATOM 1970 N N . ALA A 1 246 ? 41.529 8.336 -4.319 1.00 94.19 246 ALA A N 1
ATOM 1971 C CA . ALA A 1 246 ? 41.863 7.075 -4.997 1.00 94.19 246 ALA A CA 1
ATOM 1972 C C . ALA A 1 246 ? 41.892 5.830 -4.080 1.00 94.19 246 ALA A C 1
ATOM 1974 O O . ALA A 1 246 ? 41.601 4.725 -4.528 1.00 94.19 246 ALA A O 1
ATOM 1975 N N . MET A 1 247 ? 42.190 6.008 -2.787 1.00 94.00 247 MET A N 1
ATOM 1976 C CA . MET A 1 247 ? 42.187 4.943 -1.772 1.00 94.00 247 MET A CA 1
ATOM 1977 C C . MET A 1 247 ? 40.809 4.282 -1.562 1.00 94.00 247 MET A C 1
ATOM 1979 O O . MET A 1 247 ? 40.748 3.146 -1.100 1.00 94.00 247 MET A O 1
ATOM 1983 N N . VAL A 1 248 ? 39.708 4.955 -1.917 1.00 94.19 248 VAL A N 1
ATOM 1984 C CA . VAL A 1 248 ? 38.344 4.384 -1.914 1.00 94.19 248 VAL A CA 1
ATOM 1985 C C . VAL A 1 248 ? 38.193 3.304 -2.990 1.00 94.19 248 VAL A C 1
ATOM 1987 O O . VAL A 1 248 ? 37.426 2.351 -2.834 1.00 94.19 248 VAL A O 1
ATOM 1990 N N . TYR A 1 249 ? 38.946 3.428 -4.084 1.00 91.94 249 TYR A N 1
ATOM 1991 C CA . TYR A 1 249 ? 38.832 2.580 -5.269 1.00 91.94 249 TYR A CA 1
ATOM 1992 C C . TYR A 1 249 ? 39.923 1.512 -5.373 1.00 91.94 249 TYR A C 1
ATOM 1994 O O . TYR A 1 249 ? 39.971 0.806 -6.381 1.00 91.94 249 TYR A O 1
ATOM 2002 N N . ASP A 1 250 ? 40.771 1.383 -4.352 1.00 87.56 250 ASP A N 1
ATOM 2003 C CA . ASP A 1 250 ? 41.814 0.363 -4.282 1.00 87.56 250 ASP A CA 1
ATOM 2004 C C . ASP A 1 250 ? 41.194 -1.040 -4.136 1.00 87.56 250 ASP A C 1
ATOM 2006 O O . ASP A 1 250 ? 40.485 -1.334 -3.170 1.00 87.56 250 ASP A O 1
ATOM 2010 N N . SER A 1 251 ? 41.447 -1.920 -5.106 1.00 79.88 251 SER A N 1
ATOM 2011 C CA . SER A 1 251 ? 40.920 -3.288 -5.120 1.00 79.88 251 SER A CA 1
ATOM 2012 C C . SER A 1 251 ? 41.508 -4.169 -4.014 1.00 79.88 251 SER A C 1
ATOM 2014 O O . SER A 1 251 ? 40.825 -5.089 -3.560 1.00 79.88 251 SER A O 1
ATOM 2016 N N . GLU A 1 252 ? 42.724 -3.880 -3.537 1.00 83.25 252 GLU A N 1
ATOM 2017 C CA . GLU A 1 252 ? 43.428 -4.689 -2.531 1.00 83.25 252 GLU A CA 1
ATOM 2018 C C . GLU A 1 252 ? 43.217 -4.185 -1.095 1.00 83.25 252 GLU A C 1
ATOM 2020 O O . GLU A 1 252 ? 43.516 -4.898 -0.131 1.00 83.25 252 GLU A O 1
ATOM 2025 N N . GLY A 1 253 ? 42.671 -2.975 -0.930 1.00 83.31 253 GLY A N 1
ATOM 2026 C CA . GLY A 1 253 ? 42.633 -2.315 0.371 1.00 83.31 253 GLY A CA 1
ATOM 2027 C C . GLY A 1 253 ? 41.694 -1.120 0.492 1.00 83.31 253 GLY A C 1
ATOM 2028 O O . GLY A 1 253 ? 42.010 -0.235 1.280 1.00 83.31 253 GLY A O 1
ATOM 2029 N N . ALA A 1 254 ? 40.576 -1.083 -0.248 1.00 89.31 254 ALA A N 1
ATOM 2030 C CA . ALA A 1 254 ? 39.603 0.016 -0.219 1.00 89.31 254 ALA A CA 1
ATOM 2031 C C . ALA A 1 254 ? 39.308 0.508 1.210 1.00 89.31 254 ALA A C 1
ATOM 2033 O O . ALA A 1 254 ? 38.761 -0.227 2.040 1.00 89.31 254 ALA A O 1
ATOM 2034 N N . GLN A 1 255 ? 39.646 1.767 1.482 1.00 92.69 255 GLN A N 1
ATOM 2035 C CA . GLN A 1 255 ? 39.367 2.430 2.755 1.00 92.69 255 GLN A CA 1
ATOM 2036 C C . GLN A 1 255 ? 38.235 3.429 2.569 1.00 92.69 255 GLN A C 1
ATOM 2038 O O . GLN A 1 255 ? 38.228 4.186 1.603 1.00 92.69 255 GLN A O 1
ATOM 2043 N N . SER A 1 256 ? 37.286 3.431 3.504 1.00 95.19 256 SER A N 1
ATOM 2044 C CA . SER A 1 256 ? 36.220 4.427 3.514 1.00 95.19 256 SER A CA 1
ATOM 2045 C C . SER A 1 256 ? 36.703 5.721 4.152 1.00 95.19 256 SER A C 1
ATOM 2047 O O . SER A 1 256 ? 37.242 5.686 5.259 1.00 95.19 256 SER A O 1
ATOM 2049 N N . PHE A 1 257 ? 36.477 6.843 3.474 1.00 95.81 257 PHE A N 1
ATOM 2050 C CA . PHE A 1 257 ? 36.765 8.193 3.964 1.00 95.81 257 PHE A CA 1
ATOM 2051 C C . PHE A 1 257 ? 35.496 9.013 4.157 1.00 95.81 257 PHE A C 1
ATOM 2053 O O . PHE A 1 257 ? 35.489 9.919 4.988 1.00 95.81 257 PHE A O 1
ATOM 2060 N N . TYR A 1 258 ? 34.424 8.674 3.443 1.00 97.50 258 TYR A N 1
ATOM 2061 C CA . TYR A 1 258 ? 33.151 9.376 3.485 1.00 97.50 258 TYR A CA 1
ATOM 2062 C C . TYR A 1 258 ? 31.965 8.439 3.740 1.00 97.50 258 TYR A C 1
ATOM 2064 O O . TYR A 1 258 ? 31.937 7.267 3.352 1.00 97.50 258 TYR A O 1
ATOM 2072 N N . LYS A 1 259 ? 30.943 8.998 4.385 1.00 97.50 259 LYS A N 1
ATOM 2073 C CA . LYS A 1 259 ? 29.608 8.436 4.558 1.00 97.50 259 LYS A CA 1
ATOM 2074 C C . LYS A 1 259 ? 28.586 9.368 3.923 1.00 97.50 259 LYS A C 1
ATOM 2076 O O . LYS A 1 259 ? 28.506 10.543 4.269 1.00 97.50 259 LYS A O 1
ATOM 2081 N N . LEU A 1 260 ? 27.793 8.808 3.028 1.00 97.75 260 LEU A N 1
ATOM 2082 C CA . LEU A 1 260 ? 26.627 9.410 2.406 1.00 97.75 260 LEU A CA 1
ATOM 2083 C C . LEU A 1 260 ? 25.431 9.153 3.324 1.00 97.75 260 LEU A C 1
ATOM 2085 O O . LEU A 1 260 ? 24.984 8.017 3.463 1.00 97.75 260 LEU A O 1
ATOM 2089 N N . GLU A 1 261 ? 24.938 10.185 3.988 1.00 97.44 261 GLU A N 1
ATOM 2090 C CA . GLU A 1 261 ? 23.723 10.141 4.795 1.00 97.44 261 GLU A CA 1
ATOM 2091 C C . GLU A 1 261 ? 22.584 10.722 3.960 1.00 97.44 261 GLU A C 1
ATOM 2093 O O . GLU A 1 261 ? 22.456 11.940 3.848 1.00 97.44 261 GLU A O 1
ATOM 2098 N N . ALA A 1 262 ? 21.784 9.851 3.348 1.00 96.19 262 ALA A N 1
ATOM 2099 C CA . ALA A 1 262 ? 20.604 10.257 2.598 1.00 96.19 262 ALA A CA 1
ATOM 2100 C C . ALA A 1 262 ? 19.344 10.083 3.456 1.00 96.19 262 ALA A C 1
ATOM 2102 O O . ALA A 1 262 ? 19.160 9.048 4.101 1.00 96.19 262 ALA A O 1
ATOM 2103 N N . SER A 1 263 ? 18.471 11.086 3.460 1.00 92.62 263 SER A N 1
ATOM 2104 C CA . SER A 1 263 ? 17.127 11.037 4.039 1.00 92.62 263 SER A CA 1
ATOM 2105 C C . SER A 1 263 ? 16.126 11.333 2.939 1.00 92.62 263 SER A C 1
ATOM 2107 O O . SER A 1 263 ? 16.315 12.294 2.210 1.00 92.62 263 SER A O 1
ATOM 2109 N N . TYR A 1 264 ? 15.087 10.519 2.792 1.00 91.69 264 TYR A N 1
ATOM 2110 C CA . TYR A 1 264 ? 14.078 10.719 1.755 1.00 91.69 264 TYR A CA 1
ATOM 2111 C C . TYR A 1 264 ? 12.764 10.023 2.097 1.00 91.69 264 TYR A C 1
ATOM 2113 O O . TYR A 1 264 ? 12.719 9.165 2.973 1.00 91.69 264 TYR A O 1
ATOM 2121 N N . GLN A 1 265 ? 11.688 10.363 1.399 1.00 83.81 265 GLN A N 1
ATOM 2122 C CA . GLN A 1 265 ? 10.363 9.770 1.541 1.00 83.81 265 GLN A CA 1
ATOM 2123 C C . GLN A 1 265 ? 9.977 8.971 0.290 1.00 83.81 265 GLN A C 1
ATOM 2125 O O . GLN A 1 265 ? 10.361 9.327 -0.819 1.00 83.81 265 GLN A O 1
ATOM 2130 N N . THR A 1 266 ? 9.204 7.893 0.444 1.00 81.38 266 THR A N 1
ATOM 2131 C CA . THR A 1 266 ? 8.663 7.111 -0.690 1.00 81.38 266 THR A CA 1
ATOM 2132 C C . THR A 1 266 ? 7.158 6.915 -0.578 1.00 81.38 266 THR A C 1
ATOM 2134 O O . THR A 1 266 ? 6.674 6.668 0.529 1.00 81.38 266 THR A O 1
ATOM 2137 N N . GLU A 1 267 ? 6.435 6.876 -1.700 1.00 73.38 267 GLU A N 1
ATOM 2138 C CA . GLU A 1 267 ? 5.001 6.549 -1.716 1.00 73.38 267 GLU A CA 1
ATOM 2139 C C . GLU A 1 267 ? 4.702 5.064 -1.403 1.00 73.38 267 GLU A C 1
ATOM 2141 O O . GLU A 1 267 ? 4.907 4.157 -2.213 1.00 73.38 267 GLU A O 1
ATOM 2146 N N . LEU A 1 268 ? 4.131 4.808 -0.228 1.00 67.44 268 LEU A N 1
ATOM 2147 C CA . LEU A 1 268 ? 3.569 3.545 0.220 1.00 67.44 268 LEU A CA 1
ATOM 2148 C C . LEU A 1 268 ? 2.083 3.412 -0.149 1.00 67.44 268 LEU A C 1
ATOM 2150 O O . LEU A 1 268 ? 1.202 4.074 0.394 1.00 67.44 268 LEU A O 1
ATOM 2154 N N . SER A 1 269 ? 1.777 2.420 -0.984 1.00 68.12 269 SER A N 1
ATOM 2155 C CA . SER A 1 269 ? 0.434 1.804 -1.019 1.00 68.12 269 SER A CA 1
ATOM 2156 C C . SER A 1 269 ? 0.271 0.693 0.030 1.00 68.12 269 SER A C 1
ATOM 2158 O O . SER A 1 269 ? -0.821 0.148 0.219 1.00 68.12 269 SER A O 1
ATOM 2160 N N . LEU A 1 270 ? 1.375 0.357 0.694 1.00 86.19 270 LEU A N 1
ATOM 2161 C CA . LEU A 1 270 ? 1.563 -0.824 1.511 1.00 86.19 270 LEU A CA 1
ATOM 2162 C C . LEU A 1 270 ? 2.327 -0.428 2.770 1.00 86.19 270 LEU A C 1
ATOM 2164 O O . LEU A 1 270 ? 3.450 0.057 2.685 1.00 86.19 270 LEU A O 1
ATOM 2168 N N . ILE A 1 271 ? 1.722 -0.657 3.928 1.00 89.62 271 ILE A N 1
ATOM 2169 C CA . ILE A 1 271 ? 2.362 -0.499 5.230 1.00 89.62 271 ILE A CA 1
ATOM 2170 C C . ILE A 1 271 ? 2.813 -1.876 5.692 1.00 89.62 271 ILE A C 1
ATOM 2172 O O . ILE A 1 271 ? 2.010 -2.804 5.791 1.00 89.62 271 ILE A O 1
ATOM 2176 N N . GLN A 1 272 ? 4.108 -2.005 5.948 1.00 91.31 272 GLN A N 1
ATOM 2177 C CA . GLN A 1 272 ? 4.687 -3.197 6.544 1.00 91.31 272 GLN A CA 1
ATOM 2178 C C . GLN A 1 272 ? 4.795 -2.967 8.047 1.00 91.31 272 GLN A C 1
ATOM 2180 O O . GLN A 1 272 ? 5.620 -2.161 8.468 1.00 91.31 272 GLN A O 1
ATOM 2185 N N . LEU A 1 273 ? 3.966 -3.670 8.814 1.00 93.62 273 LEU A N 1
ATOM 2186 C CA . LEU A 1 273 ? 3.975 -3.615 10.272 1.00 93.62 273 LEU A CA 1
ATOM 2187 C C . LEU A 1 273 ? 5.250 -4.260 10.830 1.00 93.62 273 LEU A C 1
ATOM 2189 O O . LEU A 1 273 ? 5.879 -5.093 10.162 1.00 93.62 273 LEU A O 1
ATOM 2193 N N . GLU A 1 274 ? 5.624 -3.877 12.051 1.00 93.31 274 GLU A N 1
ATOM 2194 C CA . GLU A 1 274 ? 6.834 -4.352 12.732 1.00 93.31 274 GLU A CA 1
ATOM 2195 C C . GLU A 1 274 ? 6.785 -5.863 12.993 1.00 93.31 274 GLU A C 1
ATOM 2197 O O . GLU A 1 274 ? 7.801 -6.558 12.896 1.00 93.31 274 GLU A O 1
ATOM 2202 N N . HIS A 1 275 ? 5.594 -6.395 13.282 1.00 95.00 275 HIS A N 1
ATOM 2203 C CA . HIS A 1 275 ? 5.410 -7.803 13.604 1.00 95.00 275 HIS A CA 1
ATOM 2204 C C . HIS A 1 275 ? 4.653 -8.585 12.525 1.00 95.00 275 HIS A C 1
ATOM 2206 O O . HIS A 1 275 ? 3.761 -8.093 11.834 1.00 95.00 275 HIS A O 1
ATOM 2212 N N . ASN A 1 276 ? 4.998 -9.870 12.444 1.00 94.94 276 ASN A N 1
ATOM 2213 C CA . ASN A 1 276 ? 4.340 -10.882 11.620 1.00 94.94 276 ASN A CA 1
ATOM 2214 C C . ASN A 1 276 ? 3.421 -11.757 12.490 1.00 94.94 276 ASN A C 1
ATOM 2216 O O . ASN A 1 276 ? 3.430 -11.650 13.714 1.00 94.94 276 ASN A O 1
ATOM 2220 N N . ASN A 1 277 ? 2.666 -12.676 11.879 1.00 94.88 277 ASN A N 1
ATOM 2221 C CA . ASN A 1 277 ? 1.766 -13.604 12.583 1.00 94.88 277 ASN A CA 1
ATOM 2222 C C . ASN A 1 277 ? 0.787 -12.887 13.527 1.00 94.88 277 ASN A C 1
ATOM 2224 O O . ASN A 1 277 ? 0.722 -13.134 14.731 1.00 94.88 277 ASN A O 1
ATOM 2228 N N . LEU A 1 278 ? 0.015 -11.981 12.952 1.00 95.88 278 LEU A N 1
ATOM 2229 C CA . LEU A 1 278 ? -0.978 -11.178 13.632 1.00 95.88 278 LEU A CA 1
ATOM 2230 C C . LEU A 1 278 ? -2.206 -12.006 14.020 1.00 95.88 278 LEU A C 1
ATOM 2232 O O . LEU A 1 278 ? -2.644 -12.910 13.301 1.00 95.88 278 LEU A O 1
ATOM 2236 N N . VAL A 1 279 ? -2.825 -11.654 15.140 1.00 94.19 279 VAL A N 1
ATOM 2237 C CA . VAL A 1 279 ? -4.091 -12.246 15.564 1.00 94.19 279 VAL A CA 1
ATOM 2238 C C . VAL A 1 279 ? -5.217 -11.610 14.750 1.00 94.19 279 VAL A C 1
ATOM 2240 O O . VAL A 1 279 ? -5.450 -10.401 14.802 1.00 94.19 279 VAL A O 1
ATOM 2243 N N . ARG A 1 280 ? -5.948 -12.427 13.990 1.00 94.56 280 ARG A N 1
ATOM 2244 C CA . ARG A 1 280 ? -6.993 -11.941 13.079 1.00 94.56 280 ARG A CA 1
ATOM 2245 C C . ARG A 1 280 ? -8.125 -11.197 13.799 1.00 94.56 280 ARG A C 1
ATOM 2247 O O . ARG A 1 280 ? -8.698 -11.723 14.751 1.00 94.56 280 ARG A O 1
ATOM 2254 N N . GLY A 1 281 ? -8.506 -10.032 13.268 1.00 92.44 281 GLY A N 1
ATOM 2255 C CA . GLY A 1 281 ? -9.642 -9.226 13.731 1.00 92.44 281 GLY A CA 1
ATOM 2256 C C . GLY A 1 281 ? -9.354 -8.389 14.979 1.00 92.44 281 GLY A C 1
ATOM 2257 O O . GLY A 1 281 ? -10.288 -7.856 15.578 1.00 92.44 281 GLY A O 1
ATOM 2258 N N . THR A 1 282 ? -8.090 -8.322 15.398 1.00 93.75 282 THR A N 1
ATOM 2259 C CA . THR A 1 282 ? -7.639 -7.516 16.546 1.00 93.75 282 THR A CA 1
ATOM 2260 C C . THR A 1 282 ? -7.219 -6.115 16.146 1.00 93.75 282 THR A C 1
ATOM 2262 O O . THR A 1 282 ? -7.131 -5.232 16.994 1.00 93.75 282 THR A O 1
ATOM 2265 N N . GLU A 1 283 ? -6.996 -5.907 14.853 1.00 95.31 283 GLU A N 1
ATOM 2266 C CA . GLU A 1 283 ? -6.549 -4.652 14.305 1.00 95.31 283 GLU A CA 1
ATOM 2267 C C . GLU A 1 283 ? -7.627 -3.567 14.430 1.00 95.31 283 GLU A C 1
ATOM 2269 O O . GLU A 1 283 ? -8.811 -3.755 14.131 1.00 95.31 283 GLU A O 1
ATOM 2274 N N . THR A 1 284 ? -7.209 -2.385 14.853 1.00 95.69 284 THR A N 1
ATOM 2275 C CA . THR A 1 284 ? -7.970 -1.151 14.759 1.00 95.69 284 THR A CA 1
ATOM 2276 C C . THR A 1 284 ? -7.101 -0.140 14.041 1.00 95.69 284 THR A C 1
ATOM 2278 O O . THR A 1 284 ? -6.113 0.341 14.580 1.00 95.69 284 THR A O 1
ATOM 2281 N N . VAL A 1 285 ? -7.501 0.181 12.814 1.00 95.56 285 VAL A N 1
ATOM 2282 C CA . VAL A 1 285 ? -6.860 1.210 11.996 1.00 95.56 285 VAL A CA 1
ATOM 2283 C C . VAL A 1 285 ? -7.679 2.485 12.119 1.00 95.56 285 VAL 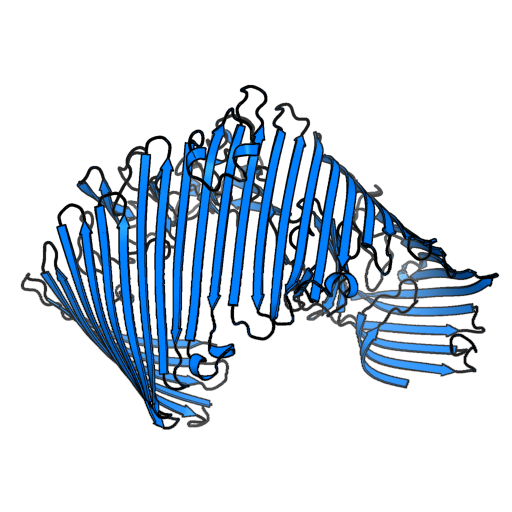A C 1
ATOM 2285 O O . VAL A 1 285 ? -8.896 2.451 11.914 1.00 95.56 285 VAL A O 1
ATOM 2288 N N . LYS A 1 286 ? -7.042 3.608 12.430 1.00 93.88 286 LYS A N 1
ATOM 2289 C CA . LYS A 1 286 ? -7.647 4.941 12.378 1.00 93.88 286 LYS A CA 1
ATOM 2290 C C . LYS A 1 286 ? -6.919 5.786 11.339 1.00 93.88 286 LYS A C 1
ATOM 2292 O O . LYS A 1 286 ? -5.700 5.731 11.254 1.00 93.88 286 LYS A O 1
ATOM 2297 N N . LEU A 1 287 ? -7.679 6.553 10.566 1.00 90.81 287 LEU A N 1
ATOM 2298 C CA . LEU A 1 287 ? -7.196 7.527 9.592 1.00 90.81 287 LEU A CA 1
ATOM 2299 C C . LEU A 1 287 ? -7.646 8.908 10.058 1.00 90.81 287 LEU A C 1
ATOM 2301 O O . LEU A 1 287 ? -8.850 9.150 10.163 1.00 90.81 287 LEU A O 1
ATOM 2305 N N . ASP A 1 288 ? -6.700 9.774 10.403 1.00 87.12 288 ASP A N 1
ATOM 2306 C CA . ASP A 1 288 ? -6.945 11.079 11.033 1.00 87.12 288 ASP A CA 1
ATOM 2307 C C . ASP A 1 288 ? -7.835 10.949 12.292 1.00 87.12 288 ASP A C 1
ATOM 2309 O O . ASP A 1 288 ? -8.768 11.718 12.536 1.00 87.12 288 ASP A O 1
ATOM 2313 N N . GLY A 1 289 ? -7.596 9.878 13.060 1.00 85.62 289 GLY A N 1
ATOM 2314 C CA . GLY A 1 289 ? -8.364 9.470 14.240 1.00 85.62 289 GLY A CA 1
ATOM 2315 C C . GLY A 1 289 ? -9.757 8.888 13.978 1.00 85.62 289 GLY A C 1
ATOM 2316 O O . GLY A 1 289 ? -10.411 8.423 14.913 1.00 85.62 289 GLY A O 1
ATOM 2317 N N . VAL A 1 290 ? -10.214 8.833 12.724 1.00 86.31 290 VAL A N 1
ATOM 2318 C CA . VAL A 1 290 ? -11.469 8.170 12.352 1.00 86.31 290 VAL A CA 1
ATOM 2319 C C . VAL A 1 290 ? -11.209 6.691 12.083 1.00 86.31 290 VAL A C 1
ATOM 2321 O O . VAL A 1 290 ? -10.399 6.339 11.229 1.00 86.31 290 VAL A O 1
ATOM 2324 N N . LYS A 1 291 ? -11.916 5.793 12.779 1.00 90.56 291 LYS A N 1
ATOM 2325 C CA . LYS A 1 291 ? -11.764 4.342 12.586 1.00 90.56 291 LYS A CA 1
ATOM 2326 C C . LYS A 1 291 ? -12.080 3.939 11.139 1.00 90.56 291 LYS A C 1
ATOM 2328 O O . LYS A 1 291 ? -13.191 4.154 10.656 1.00 90.56 291 LYS A O 1
ATOM 2333 N N . ALA A 1 292 ? -11.117 3.313 10.471 1.00 93.06 292 ALA A N 1
ATOM 2334 C CA . ALA A 1 292 ? -11.273 2.729 9.150 1.00 93.06 292 ALA A CA 1
ATOM 2335 C C . ALA A 1 292 ? -11.866 1.314 9.245 1.00 93.06 292 ALA A C 1
ATOM 2337 O O . ALA A 1 292 ? -11.544 0.530 10.140 1.00 93.06 292 ALA A O 1
ATOM 2338 N N . GLU A 1 293 ? -12.734 0.968 8.298 1.00 93.88 293 GLU A N 1
ATOM 2339 C CA . GLU A 1 293 ? -13.369 -0.350 8.245 1.00 93.88 293 GLU A CA 1
ATOM 2340 C C . GLU A 1 293 ? -12.510 -1.355 7.467 1.00 93.88 293 GLU A C 1
ATOM 2342 O O . GLU A 1 293 ? -12.253 -1.173 6.272 1.00 93.88 293 GLU A O 1
ATOM 2347 N N . GLY A 1 294 ? -12.115 -2.453 8.116 1.00 94.62 294 GLY A N 1
ATOM 2348 C CA . GLY A 1 294 ? -11.424 -3.562 7.456 1.00 94.62 294 GLY A CA 1
ATOM 2349 C C . GLY A 1 294 ? -12.249 -4.162 6.309 1.00 94.62 294 GLY A C 1
ATOM 2350 O O . GLY A 1 294 ? -13.479 -4.208 6.347 1.00 94.62 294 GLY A O 1
ATOM 2351 N N . GLY A 1 295 ? -11.574 -4.574 5.238 1.00 92.31 295 GLY A N 1
ATOM 2352 C CA . GLY A 1 295 ? -12.157 -5.094 3.998 1.00 92.31 295 GLY A CA 1
ATOM 2353 C C . GLY A 1 295 ? -12.748 -4.028 3.066 1.00 92.31 295 GLY A C 1
ATOM 2354 O O . GLY A 1 295 ? -12.792 -4.240 1.856 1.00 92.31 295 GLY A O 1
ATOM 2355 N N . SER A 1 296 ? -13.184 -2.881 3.600 1.00 88.81 296 SER A N 1
ATOM 2356 C CA . SER A 1 296 ? -13.742 -1.777 2.808 1.00 88.81 296 SER A CA 1
ATOM 2357 C C . SER A 1 296 ? -12.723 -0.661 2.578 1.00 88.81 296 SER A C 1
ATOM 2359 O O . SER A 1 296 ? -12.672 -0.111 1.481 1.00 88.81 296 SER A O 1
ATOM 2361 N N . ALA A 1 297 ? -11.931 -0.313 3.592 1.00 90.50 297 ALA A N 1
ATOM 2362 C CA . ALA A 1 297 ? -10.905 0.727 3.544 1.00 90.50 297 ALA A CA 1
ATOM 2363 C C . ALA A 1 297 ? -9.503 0.148 3.329 1.00 90.50 297 ALA A C 1
ATOM 2365 O O . ALA A 1 297 ? -8.746 0.664 2.508 1.00 90.50 297 ALA A O 1
ATOM 2366 N N . TYR A 1 298 ? -9.187 -0.940 4.025 1.00 94.75 298 TYR A N 1
ATOM 2367 C CA . TYR A 1 298 ? -7.896 -1.618 3.973 1.00 94.75 298 TYR A CA 1
ATOM 2368 C C . TYR A 1 298 ? -8.071 -3.137 4.035 1.00 94.75 298 TYR A C 1
ATOM 2370 O O . TYR A 1 298 ? -9.114 -3.637 4.457 1.00 94.75 298 TYR A O 1
ATOM 2378 N N . VAL A 1 299 ? -7.044 -3.869 3.624 1.00 95.69 299 VAL A N 1
ATOM 2379 C CA . VAL A 1 299 ? -6.888 -5.311 3.824 1.00 95.69 299 VAL A CA 1
ATOM 2380 C C . VAL A 1 299 ? -5.563 -5.525 4.538 1.00 95.69 299 VAL A C 1
ATOM 2382 O O . VAL A 1 299 ? -4.567 -4.909 4.176 1.00 95.69 299 VAL A O 1
ATOM 2385 N N . LEU A 1 300 ? -5.566 -6.387 5.551 1.00 96.62 300 LEU A N 1
ATOM 2386 C CA . LEU A 1 300 ? -4.384 -6.760 6.318 1.00 96.62 300 LEU A CA 1
ATOM 2387 C C . LEU A 1 300 ? -4.068 -8.236 6.061 1.00 96.62 300 LEU A C 1
ATOM 2389 O O . LEU A 1 300 ? -4.920 -9.104 6.277 1.00 96.62 300 LEU A O 1
ATOM 2393 N N . ASP A 1 301 ? -2.856 -8.522 5.593 1.00 97.00 301 ASP A N 1
ATOM 2394 C CA . ASP A 1 301 ? -2.305 -9.872 5.615 1.00 97.00 301 ASP A CA 1
ATOM 2395 C C . ASP A 1 301 ? -1.706 -10.136 6.997 1.00 97.00 301 ASP A C 1
ATOM 2397 O O . ASP A 1 301 ? -0.657 -9.624 7.384 1.00 97.00 301 ASP A O 1
ATOM 2401 N N . TYR A 1 302 ? -2.422 -10.952 7.763 1.00 97.12 302 TYR A N 1
ATOM 2402 C CA . TYR A 1 302 ? -2.050 -11.312 9.124 1.00 97.12 302 TYR A CA 1
ATOM 2403 C C . TYR A 1 302 ? -0.787 -12.178 9.193 1.00 97.12 302 TYR A C 1
ATOM 2405 O O . TYR A 1 302 ? -0.211 -12.314 10.262 1.00 97.12 302 TYR A O 1
ATOM 2413 N N . THR A 1 303 ? -0.345 -12.792 8.096 1.00 94.94 303 THR A N 1
ATOM 2414 C CA . THR A 1 303 ? 0.824 -13.683 8.123 1.00 94.94 303 THR A CA 1
ATOM 2415 C C . THR A 1 303 ? 2.111 -12.877 8.190 1.00 94.94 303 THR A C 1
ATOM 2417 O O . THR A 1 303 ? 2.982 -13.154 9.008 1.00 94.94 303 THR A O 1
ATOM 2420 N N . ASN A 1 304 ? 2.215 -11.867 7.335 1.00 94.94 304 ASN A N 1
ATOM 2421 C CA . ASN A 1 304 ? 3.415 -11.064 7.142 1.00 94.94 304 ASN A CA 1
ATOM 2422 C C . ASN A 1 304 ? 3.240 -9.612 7.607 1.00 94.94 304 ASN A C 1
ATOM 2424 O O . ASN A 1 304 ? 4.079 -8.794 7.273 1.00 94.94 304 ASN A O 1
ATOM 2428 N N . GLY A 1 305 ? 2.145 -9.262 8.289 1.00 95.44 305 GLY A N 1
ATOM 2429 C CA . GLY A 1 305 ? 1.933 -7.906 8.797 1.00 95.44 305 GLY A CA 1
ATOM 2430 C C . GLY A 1 305 ? 1.798 -6.842 7.706 1.00 95.44 305 GLY A C 1
ATOM 2431 O O . GLY A 1 305 ? 2.122 -5.682 7.932 1.00 95.44 305 GLY A O 1
ATOM 2432 N N . THR A 1 306 ? 1.348 -7.206 6.507 1.00 95.00 306 THR A N 1
ATOM 2433 C CA . THR A 1 306 ? 1.231 -6.258 5.395 1.00 95.00 306 THR A CA 1
ATOM 2434 C C . THR A 1 306 ? -0.175 -5.656 5.323 1.00 95.00 306 THR A C 1
ATOM 2436 O O . THR A 1 306 ? -1.142 -6.353 5.009 1.00 95.00 306 THR A O 1
ATOM 2439 N N . LEU A 1 307 ? -0.304 -4.349 5.550 1.00 94.31 307 LEU A N 1
ATOM 2440 C CA . LEU A 1 307 ? -1.547 -3.592 5.399 1.00 94.31 307 LEU A CA 1
ATOM 2441 C C . LEU A 1 307 ? -1.585 -2.848 4.059 1.00 94.31 307 LEU A C 1
ATOM 2443 O O . LEU A 1 307 ? -0.686 -2.082 3.734 1.00 94.31 307 LEU A O 1
ATOM 2447 N N . VAL A 1 308 ? -2.662 -3.025 3.295 1.00 92.69 308 VAL A N 1
ATOM 2448 C CA . VAL A 1 308 ? -2.875 -2.377 1.992 1.00 92.69 308 VAL A CA 1
ATOM 2449 C C . VAL A 1 308 ? -4.190 -1.612 2.001 1.00 92.69 308 VAL A C 1
ATOM 2451 O O . VAL A 1 308 ? -5.247 -2.180 2.283 1.00 92.69 308 VAL A O 1
ATOM 2454 N N . PHE A 1 309 ? -4.162 -0.332 1.637 1.00 90.62 309 PHE A N 1
ATOM 2455 C CA . PHE A 1 309 ? -5.386 0.452 1.474 1.00 90.62 309 PHE A CA 1
ATOM 2456 C C . PHE A 1 309 ? -6.059 0.129 0.139 1.00 90.62 309 PHE A C 1
ATOM 2458 O O . PHE A 1 309 ? -5.491 0.315 -0.931 1.00 90.62 309 PHE A O 1
ATOM 2465 N N . VAL A 1 310 ? -7.299 -0.363 0.199 1.00 87.50 310 VAL A N 1
ATOM 2466 C CA . VAL A 1 310 ? -8.055 -0.814 -0.987 1.00 87.50 310 VAL A CA 1
ATOM 2467 C C . VAL A 1 310 ? -8.727 0.359 -1.696 1.00 87.50 310 VAL A C 1
ATOM 2469 O O . VAL A 1 310 ? -8.962 0.331 -2.905 1.00 87.50 310 VAL A O 1
ATOM 2472 N N . LYS A 1 311 ? -9.088 1.396 -0.934 1.00 83.31 311 LYS A N 1
ATOM 2473 C CA . LYS A 1 311 ? -9.714 2.603 -1.467 1.00 83.31 311 LYS A CA 1
ATOM 2474 C C . LYS A 1 311 ? -8.645 3.632 -1.801 1.00 83.31 311 LYS A C 1
ATOM 2476 O O . LYS A 1 311 ? -8.086 4.274 -0.918 1.00 83.31 311 LYS A O 1
ATOM 2481 N N . ASP A 1 312 ? -8.447 3.832 -3.096 1.00 73.88 312 ASP A N 1
ATOM 2482 C CA . ASP A 1 312 ? -7.669 4.940 -3.635 1.00 73.88 312 ASP A CA 1
ATOM 2483 C C . ASP A 1 312 ? -8.068 6.279 -3.006 1.00 73.88 312 ASP A C 1
ATOM 2485 O O . ASP A 1 312 ? -9.246 6.639 -2.969 1.00 73.88 312 ASP A O 1
ATOM 2489 N N . GLY A 1 313 ? -7.067 7.038 -2.558 1.00 74.81 313 GLY A N 1
ATOM 2490 C CA . GLY A 1 313 ? -7.269 8.353 -1.955 1.00 74.81 313 GLY A CA 1
ATOM 2491 C C . GLY A 1 313 ? -7.884 8.323 -0.556 1.00 74.81 313 GLY A C 1
ATOM 2492 O O . GLY A 1 313 ? -8.269 9.367 -0.044 1.00 74.81 313 GLY A O 1
ATOM 2493 N N . ILE A 1 314 ? -8.017 7.162 0.095 1.00 82.69 314 ILE A N 1
ATOM 2494 C CA . ILE A 1 314 ? -8.382 7.165 1.516 1.00 82.69 314 ILE A CA 1
ATOM 2495 C C . ILE A 1 314 ? -7.239 7.698 2.388 1.00 82.69 314 ILE A C 1
ATOM 2497 O O . ILE A 1 314 ? -7.509 8.417 3.347 1.00 82.69 314 ILE A O 1
ATOM 2501 N N . VAL A 1 315 ? -6.004 7.400 1.976 1.00 85.62 315 VAL A N 1
ATOM 2502 C CA . VAL A 1 315 ? -4.750 7.916 2.522 1.00 85.62 315 VAL A CA 1
ATOM 2503 C C . VAL A 1 315 ? -4.181 8.949 1.550 1.00 85.62 315 VAL A C 1
ATOM 2505 O O . VAL A 1 315 ? -4.139 8.724 0.339 1.00 85.62 315 VAL A O 1
ATOM 2508 N N . THR A 1 316 ? -3.793 10.093 2.093 1.00 80.69 316 THR A N 1
ATOM 2509 C CA . THR A 1 316 ? -3.034 11.174 1.449 1.00 80.69 316 THR A CA 1
ATOM 2510 C C . THR A 1 316 ? -1.621 11.211 2.044 1.00 80.69 316 THR A C 1
ATOM 2512 O O . THR A 1 316 ? -1.435 10.614 3.104 1.00 80.69 316 THR A O 1
ATOM 2515 N N . PRO A 1 317 ? -0.649 11.922 1.442 1.00 76.19 317 PRO A N 1
ATOM 2516 C CA . PRO A 1 317 ? 0.673 12.154 2.045 1.00 76.19 317 PRO A CA 1
ATOM 2517 C C . PRO A 1 317 ? 0.638 12.681 3.488 1.00 76.19 317 PRO A C 1
ATOM 2519 O O . PRO A 1 317 ? 1.525 12.383 4.265 1.00 76.19 317 PRO A O 1
ATOM 2522 N N . GLU A 1 318 ? -0.446 13.354 3.880 1.00 79.94 318 GLU A N 1
ATOM 2523 C CA . GLU A 1 318 ? -0.613 13.922 5.227 1.00 79.94 318 GLU A CA 1
ATOM 2524 C C . GLU A 1 318 ? -1.488 13.101 6.181 1.00 79.94 318 GLU A C 1
ATOM 2526 O O . GLU A 1 318 ? -1.675 13.478 7.340 1.00 79.94 318 GLU A O 1
ATOM 2531 N N . THR A 1 319 ? -2.101 12.014 5.701 1.00 86.50 319 THR A N 1
ATOM 2532 C CA . THR A 1 319 ? -3.067 11.254 6.507 1.00 86.50 319 THR A CA 1
ATOM 2533 C C . THR A 1 319 ? -2.365 10.581 7.673 1.00 86.50 319 THR A C 1
ATOM 2535 O O . THR A 1 319 ? -1.503 9.738 7.467 1.00 86.50 319 THR A O 1
ATOM 2538 N N . ARG A 1 320 ? -2.779 10.872 8.900 1.00 88.88 320 ARG A N 1
ATOM 2539 C CA . ARG A 1 320 ? -2.266 10.183 10.084 1.00 88.88 320 ARG A CA 1
ATOM 2540 C C . ARG A 1 320 ? -2.903 8.802 10.192 1.00 88.88 320 ARG A C 1
ATOM 2542 O O . ARG A 1 320 ? -4.128 8.689 10.236 1.00 88.88 320 ARG A O 1
ATOM 2549 N N . ILE A 1 321 ? -2.090 7.756 10.252 1.00 92.81 321 ILE A N 1
ATOM 2550 C CA . ILE A 1 321 ? -2.528 6.363 10.303 1.00 92.81 321 ILE A CA 1
ATOM 2551 C C . ILE A 1 321 ? -2.105 5.779 11.644 1.00 92.81 321 ILE A C 1
ATOM 2553 O O . ILE A 1 321 ? -0.921 5.652 11.926 1.00 92.81 321 ILE A O 1
ATOM 2557 N N . GLU A 1 322 ? -3.071 5.393 12.465 1.00 93.94 322 GLU A N 1
ATOM 2558 C CA . GLU A 1 322 ? -2.822 4.724 13.744 1.00 93.94 322 GLU A CA 1
ATOM 2559 C C . GLU A 1 322 ? -3.289 3.282 13.631 1.00 93.94 322 GLU A C 1
ATOM 2561 O O . GLU A 1 322 ? -4.426 3.034 13.219 1.00 93.94 322 GLU A O 1
ATOM 2566 N N . ILE A 1 323 ? -2.431 2.333 13.982 1.00 95.81 323 ILE A N 1
ATOM 2567 C CA . ILE A 1 323 ? -2.706 0.908 13.853 1.00 95.81 323 ILE A CA 1
ATOM 2568 C C . ILE A 1 323 ? -2.426 0.257 15.198 1.00 95.81 323 ILE A C 1
ATOM 2570 O O . ILE A 1 323 ? -1.288 0.143 15.635 1.00 95.81 323 ILE A O 1
ATOM 2574 N N . GLU A 1 324 ? -3.485 -0.198 15.848 1.00 96.00 324 GLU A N 1
ATOM 2575 C CA . GLU A 1 324 ? -3.396 -1.004 17.059 1.00 96.00 324 GLU A CA 1
ATOM 2576 C C . GLU A 1 324 ? -3.741 -2.447 16.703 1.00 96.00 324 GLU A C 1
ATOM 2578 O O . GLU A 1 324 ? -4.779 -2.673 16.087 1.00 96.00 324 GLU A O 1
ATOM 2583 N N . TYR A 1 325 ? -2.901 -3.422 17.042 1.00 96.06 325 TYR A N 1
ATOM 2584 C CA . TYR A 1 325 ? -3.122 -4.824 16.669 1.00 96.06 325 TYR A CA 1
ATOM 2585 C C . TYR A 1 325 ? -2.439 -5.792 17.645 1.00 96.06 325 TYR A C 1
ATOM 2587 O O . TYR A 1 325 ? -1.609 -5.387 18.453 1.00 96.06 325 TYR A O 1
ATOM 2595 N N . GLU A 1 326 ? -2.784 -7.081 17.588 1.00 94.56 326 GLU A N 1
ATOM 2596 C CA . GLU A 1 326 ? -2.093 -8.136 18.341 1.00 94.56 326 GLU A CA 1
ATOM 2597 C C . GLU A 1 326 ? -1.288 -9.062 17.426 1.00 94.56 326 GLU A C 1
ATOM 2599 O O . GLU A 1 326 ? -1.722 -9.371 16.315 1.00 94.56 326 GLU A O 1
ATOM 2604 N N . TYR A 1 327 ? -0.164 -9.578 17.922 1.00 95.06 327 TYR A N 1
ATOM 2605 C CA . TYR A 1 327 ? 0.682 -10.566 17.247 1.00 95.06 327 TYR A CA 1
ATOM 2606 C C . TYR A 1 327 ? 1.029 -11.741 18.164 1.00 95.06 327 TYR A C 1
ATOM 2608 O O . TYR A 1 327 ? 1.032 -11.603 19.388 1.00 95.06 327 TYR A O 1
ATOM 2616 N N . TYR A 1 328 ? 1.277 -12.915 17.579 1.00 93.81 328 TYR A N 1
ATOM 2617 C CA . TYR A 1 328 ? 1.697 -14.103 18.322 1.00 93.81 328 TYR A CA 1
ATOM 2618 C C . TYR A 1 328 ? 3.184 -14.029 18.693 1.00 93.81 328 TYR A C 1
ATOM 2620 O O . TYR A 1 328 ? 4.028 -13.712 17.856 1.00 93.81 328 TYR A O 1
ATOM 2628 N N . LEU A 1 329 ? 3.506 -14.368 19.940 1.00 90.88 329 LEU A N 1
ATOM 2629 C CA . LEU A 1 329 ? 4.880 -14.458 20.434 1.00 90.88 329 LEU A CA 1
ATOM 2630 C C . LEU A 1 329 ? 5.497 -15.784 19.964 1.00 90.88 329 LEU A C 1
ATOM 2632 O O . LEU A 1 329 ? 4.871 -16.831 20.127 1.00 90.88 329 LEU A O 1
ATOM 2636 N N . SER A 1 330 ? 6.692 -15.752 19.360 1.00 81.31 330 SER A N 1
ATOM 2637 C CA . SER A 1 330 ? 7.298 -16.966 18.792 1.00 81.31 330 SER A CA 1
ATOM 2638 C C . SER A 1 330 ? 7.937 -17.872 19.845 1.00 81.31 330 SER A C 1
ATOM 2640 O O . SER A 1 330 ? 7.794 -19.081 19.718 1.00 81.31 330 SER A O 1
ATOM 2642 N N . ASP A 1 331 ? 8.576 -17.322 20.890 1.00 77.88 331 ASP A N 1
ATOM 2643 C CA . ASP A 1 331 ? 9.357 -18.131 21.851 1.00 77.88 331 ASP A CA 1
ATOM 2644 C C . ASP A 1 331 ? 9.402 -17.583 23.300 1.00 77.88 331 ASP A C 1
ATOM 2646 O O . ASP A 1 331 ? 10.064 -18.166 24.162 1.00 77.88 331 ASP A O 1
ATOM 2650 N N . ASN A 1 332 ? 8.697 -16.486 23.609 1.00 70.56 332 ASN A N 1
ATOM 2651 C CA . ASN A 1 332 ? 8.734 -15.878 24.946 1.00 70.56 332 ASN A CA 1
ATOM 2652 C C . ASN A 1 332 ? 7.646 -16.451 25.862 1.00 70.56 332 ASN A C 1
ATOM 2654 O O . ASN A 1 332 ? 6.481 -16.049 25.800 1.00 70.56 332 ASN A O 1
ATOM 2658 N N . TYR A 1 333 ? 8.055 -17.349 26.762 1.00 72.19 333 TYR A N 1
ATOM 2659 C CA . TYR A 1 333 ? 7.212 -17.887 27.830 1.00 72.19 333 TYR A CA 1
ATOM 2660 C C . TYR A 1 333 ? 6.881 -16.801 28.862 1.00 72.19 333 TYR A C 1
ATOM 2662 O O . TYR A 1 333 ? 7.549 -16.672 29.885 1.00 72.19 333 TYR A O 1
ATOM 2670 N N . SER A 1 334 ? 5.818 -16.034 28.627 1.00 86.88 334 SER A N 1
ATOM 2671 C CA . SER A 1 334 ? 5.260 -15.143 29.651 1.00 86.88 334 SER A CA 1
ATOM 2672 C C . SER A 1 334 ? 4.113 -15.853 30.362 1.00 86.88 334 SER A C 1
ATOM 2674 O O . SER A 1 334 ? 3.089 -16.186 29.761 1.00 86.88 334 SER A O 1
ATOM 2676 N N . GLN A 1 335 ? 4.294 -16.142 31.651 1.00 93.00 335 GLN A N 1
ATOM 2677 C CA . GLN A 1 335 ? 3.212 -16.661 32.483 1.00 93.00 335 GLN A CA 1
ATOM 2678 C C . GLN A 1 335 ? 2.258 -15.520 32.827 1.00 93.00 335 GLN A C 1
ATOM 2680 O O . GLN A 1 335 ? 2.690 -14.398 33.086 1.00 93.00 335 GLN A O 1
ATOM 2685 N N . LEU A 1 336 ? 0.960 -15.809 32.813 1.00 94.31 336 LEU A N 1
ATOM 2686 C CA . LEU A 1 336 ? -0.081 -14.886 33.240 1.00 94.31 336 LEU A CA 1
ATOM 2687 C C . LEU A 1 336 ? -1.101 -15.650 34.094 1.00 94.31 336 LEU A C 1
ATOM 2689 O O . LEU A 1 336 ? -1.663 -16.678 33.700 1.00 94.31 336 LEU A O 1
ATOM 2693 N N . HIS A 1 337 ? -1.317 -15.124 35.290 1.00 95.38 337 HIS A N 1
ATOM 2694 C CA . HIS A 1 337 ? -2.313 -15.552 36.253 1.00 95.38 337 HIS A CA 1
ATOM 2695 C C . HIS A 1 337 ? -3.286 -14.395 36.463 1.00 95.38 337 HIS A C 1
ATOM 2697 O O . HIS A 1 337 ? -2.867 -13.285 36.770 1.00 95.38 337 HIS A O 1
ATOM 2703 N N . ASP A 1 338 ? -4.578 -14.653 36.310 1.00 94.88 338 ASP A N 1
ATOM 2704 C CA . ASP A 1 338 ? -5.634 -13.666 36.525 1.00 94.88 338 ASP A CA 1
ATOM 2705 C C . ASP A 1 338 ? -6.709 -14.273 37.431 1.00 94.88 338 ASP A C 1
ATOM 2707 O O . ASP A 1 338 ? -7.179 -15.383 37.196 1.00 94.88 338 ASP A O 1
ATOM 2711 N N . VAL A 1 339 ? -7.107 -13.569 38.485 1.00 95.88 339 VAL A N 1
ATOM 2712 C CA . VAL A 1 339 ? -8.273 -13.916 39.296 1.00 95.88 339 VAL A CA 1
ATOM 2713 C C . VAL A 1 339 ? -9.187 -12.703 39.383 1.00 95.88 339 VAL A C 1
ATOM 2715 O O . VAL A 1 339 ? -8.902 -11.759 40.116 1.00 95.88 339 VAL A O 1
ATOM 2718 N N . SER A 1 340 ? -10.334 -12.760 38.707 1.00 95.50 340 SER A N 1
ATOM 2719 C CA . SER A 1 340 ? -11.372 -11.733 38.766 1.00 95.50 340 SER A CA 1
ATOM 2720 C C . SER A 1 340 ? -12.605 -12.179 39.550 1.00 95.50 340 SER A C 1
ATOM 2722 O O . SER A 1 340 ? -13.253 -13.189 39.271 1.00 95.50 340 SER A O 1
ATOM 2724 N N . VAL A 1 341 ? -12.976 -11.367 40.534 1.00 96.88 341 VAL A N 1
ATOM 2725 C CA . VAL A 1 341 ? -14.204 -11.476 41.318 1.00 96.88 341 VAL A CA 1
ATOM 2726 C C . VAL A 1 341 ? -15.137 -10.352 40.898 1.00 96.88 341 VAL A C 1
ATOM 2728 O O . VAL A 1 341 ? -14.796 -9.184 41.030 1.00 96.88 341 VAL A O 1
ATOM 2731 N N . ASN A 1 342 ? -16.333 -10.690 40.429 1.00 96.94 342 ASN A N 1
ATOM 2732 C CA . ASN A 1 342 ? -17.396 -9.740 40.122 1.00 96.94 342 ASN A CA 1
ATOM 2733 C C . ASN A 1 342 ? -18.598 -9.987 41.043 1.00 96.94 342 ASN A C 1
ATOM 2735 O O . ASN A 1 342 ? -19.159 -11.084 41.082 1.00 96.94 342 ASN A O 1
ATOM 2739 N N . TYR A 1 343 ? -18.997 -8.950 41.769 1.00 97.50 343 TYR A N 1
ATOM 2740 C CA . TYR A 1 343 ? -20.149 -8.912 42.653 1.00 97.50 343 TYR A CA 1
ATOM 2741 C C . TYR A 1 343 ? -21.194 -7.929 42.116 1.00 97.50 343 TYR A C 1
ATOM 2743 O O . TYR A 1 343 ? -20.957 -6.725 42.036 1.00 97.50 343 TYR A O 1
ATOM 2751 N N . SER A 1 344 ? -22.372 -8.436 41.760 1.00 97.38 344 SER A N 1
ATOM 2752 C CA . SER A 1 344 ? -23.477 -7.674 41.167 1.00 97.38 344 SER A CA 1
ATOM 2753 C C . SER A 1 344 ? -24.728 -7.742 42.058 1.00 97.38 344 SER A C 1
ATOM 2755 O O . SER A 1 344 ? -25.655 -8.494 41.753 1.00 97.38 344 SER A O 1
ATOM 2757 N N . PRO A 1 345 ? -24.797 -6.975 43.167 1.00 96.25 345 PRO A N 1
ATOM 2758 C CA . PRO A 1 345 ? -25.930 -7.010 44.101 1.00 96.25 345 PRO A CA 1
ATOM 2759 C C . PRO A 1 345 ? -27.252 -6.529 43.490 1.00 96.25 345 PRO A C 1
ATOM 2761 O O . PRO A 1 345 ? -28.318 -6.784 44.043 1.00 96.25 345 PRO A O 1
ATOM 2764 N N . SER A 1 346 ? -27.203 -5.801 42.371 1.00 96.38 346 SER A N 1
ATOM 2765 C CA . SER A 1 346 ? -28.387 -5.349 41.639 1.00 96.38 346 SER A CA 1
ATOM 2766 C C . SER A 1 346 ? -28.068 -5.124 40.158 1.00 96.38 346 SER A C 1
ATOM 2768 O O . SER A 1 346 ? -26.908 -5.094 39.762 1.00 96.38 346 SER A O 1
ATOM 2770 N N . ASP A 1 347 ? -29.092 -4.878 39.336 1.00 93.69 347 ASP A N 1
ATOM 2771 C CA . ASP A 1 347 ? -28.910 -4.447 37.937 1.00 93.69 347 ASP A CA 1
ATOM 2772 C C . ASP A 1 347 ? -28.174 -3.098 37.794 1.00 93.69 347 ASP A C 1
ATOM 2774 O O . ASP A 1 347 ? -27.717 -2.754 36.707 1.00 93.69 347 ASP A O 1
ATOM 2778 N N . ASN A 1 348 ? -28.097 -2.322 38.875 1.00 96.75 348 ASN A N 1
ATOM 2779 C CA . ASN A 1 348 ? -27.616 -0.945 38.880 1.00 96.75 348 ASN A CA 1
ATOM 2780 C C . ASN A 1 348 ? -26.204 -0.802 39.450 1.00 96.75 348 ASN A C 1
ATOM 2782 O O . ASN A 1 348 ? -25.643 0.285 39.389 1.00 96.75 348 ASN A O 1
ATOM 2786 N N . ILE A 1 349 ? -25.647 -1.843 40.068 1.00 97.38 349 ILE A N 1
ATOM 2787 C CA . ILE A 1 349 ? -24.319 -1.787 40.681 1.00 97.38 349 ILE A CA 1
ATOM 2788 C C . ILE A 1 349 ? -23.626 -3.120 40.435 1.00 97.38 349 ILE A C 1
ATOM 2790 O O . ILE A 1 349 ? -24.173 -4.164 40.792 1.00 97.38 349 ILE A O 1
ATOM 2794 N N . SER A 1 350 ? -22.415 -3.076 39.889 1.00 96.94 350 SER A N 1
ATOM 2795 C CA . SER A 1 350 ? -21.492 -4.208 39.892 1.00 96.94 350 SER A CA 1
ATOM 2796 C C . SER A 1 350 ? -20.094 -3.753 40.277 1.00 96.94 350 SER A C 1
ATOM 2798 O O . SER A 1 350 ? -19.589 -2.771 39.743 1.00 96.94 350 SER A O 1
ATOM 2800 N N . VAL A 1 351 ? -19.473 -4.471 41.201 1.00 97.44 351 VAL A N 1
ATOM 2801 C CA . VAL A 1 351 ? -18.092 -4.266 41.631 1.00 97.44 351 VAL A CA 1
ATOM 2802 C C . VAL A 1 351 ? -17.278 -5.416 41.080 1.00 97.44 351 VAL A C 1
ATOM 2804 O O . VAL A 1 351 ? -17.647 -6.569 41.290 1.00 97.44 351 VAL A O 1
ATOM 2807 N N . GLN A 1 352 ? -16.178 -5.124 40.403 1.00 96.25 352 GLN A N 1
ATOM 2808 C CA . GLN A 1 352 ? -15.252 -6.150 39.960 1.00 96.25 352 GLN A CA 1
ATOM 2809 C C . GLN A 1 352 ? -13.837 -5.813 40.409 1.00 96.25 352 GLN A C 1
ATOM 2811 O O . GLN A 1 352 ? -13.357 -4.695 40.233 1.00 96.25 352 GLN A O 1
ATOM 2816 N N . THR A 1 353 ? -13.184 -6.816 40.978 1.00 96.56 353 THR A N 1
ATOM 2817 C CA . THR A 1 353 ? -11.805 -6.773 41.443 1.00 96.56 353 THR A CA 1
ATOM 2818 C C . THR A 1 353 ? -11.032 -7.886 40.757 1.00 96.56 353 THR A C 1
ATOM 2820 O O . THR A 1 353 ? -11.534 -9.000 40.646 1.00 96.56 353 THR A O 1
ATOM 2823 N N . GLU A 1 354 ? -9.832 -7.586 40.288 1.00 95.50 354 GLU A N 1
ATOM 2824 C CA . GLU A 1 354 ? -8.981 -8.464 39.496 1.00 95.50 354 GLU A CA 1
ATOM 2825 C C . GLU A 1 354 ? -7.567 -8.457 40.074 1.00 95.50 354 GLU A C 1
ATOM 2827 O O . GLU A 1 354 ? -7.011 -7.395 40.355 1.00 95.50 354 GLU A O 1
ATOM 2832 N N . LEU A 1 355 ? -7.008 -9.644 40.275 1.00 96.50 355 LEU A N 1
ATOM 2833 C CA . LEU A 1 355 ? -5.624 -9.863 40.670 1.00 96.50 355 LEU A CA 1
ATOM 2834 C C . LEU A 1 355 ? -4.885 -10.440 39.471 1.00 96.50 355 LEU A C 1
ATOM 2836 O O . LEU A 1 355 ? -5.141 -11.583 39.100 1.00 96.50 355 LEU A O 1
ATOM 2840 N N . VAL A 1 356 ? -3.974 -9.665 38.894 1.00 95.56 356 VAL A N 1
ATOM 2841 C CA . VAL A 1 356 ? -3.195 -10.058 37.718 1.00 95.56 356 VAL A CA 1
ATOM 2842 C C . VAL A 1 356 ? -1.737 -10.197 38.120 1.00 95.56 356 VAL A C 1
ATOM 2844 O O . VAL A 1 356 ? -1.148 -9.251 38.630 1.00 95.56 356 VAL A O 1
ATOM 2847 N N . ASN A 1 357 ? -1.144 -11.357 37.877 1.00 96.31 357 ASN A N 1
ATOM 2848 C CA . ASN A 1 357 ? 0.289 -11.583 37.995 1.00 96.31 357 ASN A CA 1
ATOM 2849 C C . ASN A 1 357 ? 0.822 -12.017 36.632 1.00 96.31 357 ASN A C 1
ATOM 2851 O O . ASN A 1 357 ? 0.291 -12.957 36.042 1.00 96.31 357 ASN A O 1
ATOM 2855 N N . PHE A 1 358 ? 1.845 -11.336 36.126 1.00 94.69 358 PHE A N 1
ATOM 2856 C CA . PHE A 1 358 ? 2.463 -11.706 34.858 1.00 94.69 358 PHE A CA 1
ATOM 2857 C C . PHE A 1 358 ? 3.968 -11.475 34.865 1.00 94.69 358 PHE A C 1
ATOM 2859 O O . PHE A 1 358 ? 4.471 -10.628 35.601 1.00 94.69 358 PHE A O 1
ATOM 2866 N N . THR A 1 359 ? 4.672 -12.244 34.040 1.00 93.31 359 THR A N 1
ATOM 2867 C CA . THR A 1 359 ? 6.112 -12.093 33.813 1.00 93.31 359 THR A CA 1
ATOM 2868 C C . THR A 1 359 ? 6.352 -11.208 32.590 1.00 93.31 359 THR A C 1
ATOM 2870 O O . THR A 1 359 ? 5.838 -11.497 31.506 1.00 93.31 359 THR A O 1
ATOM 2873 N N . ASN A 1 360 ? 7.118 -10.132 32.767 1.00 86.38 360 ASN A N 1
ATOM 2874 C CA . ASN A 1 360 ? 7.552 -9.229 31.701 1.00 86.38 360 ASN A CA 1
ATOM 2875 C C . ASN A 1 360 ? 8.664 -9.845 30.843 1.00 86.38 360 ASN A C 1
ATOM 2877 O O . ASN A 1 360 ? 9.250 -10.862 31.196 1.00 86.38 360 ASN A O 1
ATOM 2881 N N . GLU A 1 361 ? 9.018 -9.164 29.752 1.00 83.12 361 GLU A N 1
ATOM 2882 C CA . GLU A 1 361 ? 10.138 -9.541 28.873 1.00 83.12 361 GLU A CA 1
ATOM 2883 C C . GLU A 1 361 ? 11.497 -9.590 29.600 1.00 83.12 361 GLU A C 1
ATOM 2885 O O . GLU A 1 361 ? 12.376 -10.345 29.203 1.00 83.12 361 GLU A O 1
ATOM 2890 N N . ASN A 1 362 ? 11.647 -8.846 30.702 1.00 85.19 362 ASN A N 1
ATOM 2891 C CA . ASN A 1 362 ? 12.856 -8.824 31.535 1.00 85.19 362 ASN A CA 1
ATOM 2892 C C . ASN A 1 362 ? 12.830 -9.861 32.677 1.00 85.19 362 ASN A C 1
ATOM 2894 O O . ASN A 1 362 ? 13.520 -9.679 33.680 1.00 85.19 362 ASN A O 1
ATOM 2898 N N . ASP A 1 363 ? 11.970 -10.880 32.591 1.00 86.88 363 ASP A N 1
ATOM 2899 C CA . ASP A 1 363 ? 11.720 -11.891 33.632 1.00 86.88 363 ASP A CA 1
ATOM 2900 C C . ASP A 1 363 ? 11.244 -11.337 34.993 1.00 86.88 363 ASP A C 1
ATOM 2902 O O . ASP A 1 363 ? 11.129 -12.073 35.977 1.00 86.88 363 ASP A O 1
ATOM 2906 N N . SER A 1 364 ? 10.915 -10.046 35.077 1.00 91.12 364 SER A N 1
ATOM 2907 C CA . SER A 1 364 ? 10.325 -9.458 36.278 1.00 91.12 364 SER A CA 1
ATOM 2908 C C . SER A 1 364 ? 8.845 -9.810 36.370 1.00 91.12 364 SER A C 1
ATOM 2910 O O . SER A 1 364 ? 8.112 -9.759 35.384 1.00 91.12 364 SER A O 1
ATOM 2912 N N . THR A 1 365 ? 8.386 -10.168 37.566 1.00 93.50 365 THR A N 1
ATOM 2913 C CA . THR A 1 365 ? 6.963 -10.395 37.827 1.00 93.50 365 THR A CA 1
ATOM 2914 C C . THR A 1 365 ? 6.299 -9.100 38.266 1.00 93.50 365 THR A C 1
ATOM 2916 O O . THR A 1 365 ? 6.782 -8.474 39.208 1.00 93.50 365 THR A O 1
ATOM 2919 N N . THR A 1 366 ? 5.172 -8.753 37.656 1.00 94.81 366 THR A N 1
ATOM 2920 C CA . THR A 1 366 ? 4.335 -7.619 38.060 1.00 94.81 366 THR A CA 1
ATOM 2921 C C . THR A 1 366 ? 3.037 -8.136 38.658 1.00 94.81 366 THR A C 1
ATOM 2923 O O . THR A 1 366 ? 2.378 -8.996 38.069 1.00 94.81 366 THR A O 1
ATOM 2926 N N . ASN A 1 367 ? 2.642 -7.592 39.808 1.00 96.81 367 ASN A N 1
ATOM 2927 C CA . ASN A 1 367 ? 1.402 -7.919 40.497 1.00 96.81 367 ASN A CA 1
ATOM 2928 C C . ASN A 1 367 ? 0.479 -6.699 40.527 1.00 96.81 367 ASN A C 1
ATOM 2930 O O . ASN A 1 367 ? 0.760 -5.695 41.184 1.00 96.81 367 ASN A O 1
ATOM 2934 N N . LEU A 1 368 ? -0.666 -6.812 39.861 1.00 96.50 368 LEU A N 1
ATOM 2935 C CA . LEU A 1 368 ? -1.679 -5.769 39.787 1.00 96.50 368 LEU A CA 1
ATOM 2936 C C . LEU A 1 368 ? -2.937 -6.184 40.543 1.00 96.50 368 LEU A C 1
ATOM 2938 O O . LEU A 1 368 ? -3.470 -7.273 40.346 1.00 96.50 368 LEU A O 1
ATOM 2942 N N . LEU A 1 369 ? -3.462 -5.267 41.349 1.00 96.81 369 LEU A N 1
ATOM 2943 C CA . LEU A 1 369 ? -4.813 -5.321 41.890 1.00 96.81 369 LEU A CA 1
ATOM 2944 C C . LEU A 1 369 ? -5.641 -4.235 41.201 1.00 96.81 369 LEU A C 1
ATOM 2946 O O . LEU A 1 369 ? -5.511 -3.051 41.513 1.00 96.81 369 LEU A O 1
ATOM 2950 N N . LYS A 1 370 ? -6.502 -4.634 40.265 1.00 95.88 370 LYS A N 1
ATOM 2951 C CA . LYS A 1 370 ? -7.426 -3.736 39.563 1.00 95.88 370 LYS A CA 1
ATOM 2952 C C . LYS A 1 370 ? -8.783 -3.804 40.247 1.00 95.88 370 LYS A C 1
ATOM 2954 O O . LYS A 1 370 ? -9.270 -4.881 40.570 1.00 95.88 370 LYS A O 1
ATOM 2959 N N . THR A 1 371 ? -9.423 -2.671 40.491 1.00 96.19 371 THR A N 1
ATOM 2960 C CA . THR A 1 371 ? -10.799 -2.631 41.004 1.00 96.19 371 THR A CA 1
ATOM 2961 C C . THR A 1 371 ? -11.588 -1.578 40.260 1.00 96.19 371 THR A C 1
ATOM 2963 O O . THR A 1 371 ? -11.115 -0.459 40.084 1.00 96.19 371 THR A O 1
ATOM 2966 N N . HIS A 1 372 ? -12.806 -1.915 39.852 1.00 95.44 372 HIS A N 1
ATOM 2967 C CA . HIS A 1 372 ? -13.738 -0.960 39.280 1.00 95.44 372 HIS A CA 1
ATOM 2968 C C . HIS A 1 372 ? -15.164 -1.199 39.759 1.00 95.44 372 HIS A C 1
ATOM 2970 O O . HIS A 1 372 ? -15.553 -2.300 40.156 1.00 95.44 372 HIS A O 1
ATOM 2976 N N . VAL A 1 373 ? -15.956 -0.134 39.715 1.00 97.00 373 VAL A N 1
ATOM 2977 C CA . VAL A 1 373 ? -17.355 -0.151 40.134 1.00 97.00 373 VAL A CA 1
ATOM 2978 C C . VAL A 1 373 ? -18.193 0.406 39.003 1.00 97.00 373 VAL A C 1
ATOM 2980 O O . VAL A 1 373 ? -18.105 1.584 38.707 1.00 97.00 373 VAL A O 1
ATOM 2983 N N . GLU A 1 374 ? -19.031 -0.413 38.382 1.00 97.50 374 GLU A N 1
ATOM 2984 C CA . GLU A 1 374 ? -20.045 0.071 37.451 1.00 97.50 374 GLU A CA 1
ATOM 2985 C C . GLU A 1 374 ? -21.297 0.457 38.244 1.00 97.50 374 GLU A C 1
ATOM 2987 O O . GLU A 1 374 ? -21.927 -0.383 38.888 1.00 97.50 374 GLU A O 1
ATOM 2992 N N . MET A 1 375 ? -21.676 1.728 38.176 1.00 97.75 375 MET A N 1
ATOM 2993 C CA . MET A 1 375 ? -22.932 2.252 38.701 1.00 97.75 375 MET A CA 1
ATOM 2994 C C . MET A 1 375 ? -23.815 2.659 37.532 1.00 97.75 375 MET A C 1
ATOM 2996 O O . MET A 1 375 ? -23.410 3.450 36.687 1.00 97.75 375 MET A O 1
ATOM 3000 N N . ARG A 1 376 ? -25.042 2.154 37.489 1.00 96.94 376 ARG A N 1
ATOM 3001 C CA . ARG A 1 376 ? -26.010 2.427 36.435 1.00 96.94 376 ARG A CA 1
ATOM 3002 C C . ARG A 1 376 ? -27.330 2.881 37.030 1.00 96.94 376 ARG A C 1
ATOM 3004 O O . ARG A 1 376 ? -27.850 2.268 37.955 1.00 96.94 376 ARG A O 1
ATOM 3011 N N . LYS A 1 377 ? -27.908 3.952 36.499 1.00 97.00 377 LYS A N 1
ATOM 3012 C CA . LYS A 1 377 ? -29.211 4.448 36.934 1.00 97.00 377 LYS A CA 1
ATOM 3013 C C . LYS A 1 377 ? -29.990 4.986 35.750 1.00 97.00 377 LYS A C 1
ATOM 3015 O O . LYS A 1 377 ? -29.506 5.832 35.003 1.00 97.00 377 LYS A O 1
ATOM 3020 N N . LYS A 1 378 ? -31.238 4.535 35.627 1.00 96.62 378 LYS A N 1
ATOM 3021 C CA . LYS A 1 378 ? -32.195 5.132 34.699 1.00 96.62 378 LYS A CA 1
ATOM 3022 C C . LYS A 1 378 ? -32.845 6.354 35.359 1.00 96.62 378 LYS A C 1
ATOM 3024 O O . LYS A 1 378 ? -33.478 6.214 36.404 1.00 96.62 378 LYS A O 1
ATOM 3029 N N . VAL A 1 379 ? -32.678 7.537 34.775 1.00 96.69 379 VAL A N 1
ATOM 3030 C CA . VAL A 1 379 ? -33.269 8.807 35.226 1.00 96.69 379 VAL A CA 1
ATOM 3031 C C . VAL A 1 379 ? -34.148 9.343 34.097 1.00 96.69 379 VAL A C 1
ATOM 3033 O O . VAL A 1 379 ? -33.657 9.911 33.124 1.00 96.69 379 VAL A O 1
ATOM 3036 N N . GLY A 1 380 ? -35.459 9.109 34.194 1.00 96.06 380 GLY A N 1
ATOM 3037 C CA . GLY A 1 380 ? -36.379 9.358 33.081 1.00 96.06 380 GLY A CA 1
ATOM 3038 C C . GLY A 1 380 ? -36.038 8.475 31.875 1.00 96.06 380 GLY A C 1
ATOM 3039 O O . GLY A 1 380 ? -35.962 7.251 32.006 1.00 96.06 380 GLY A O 1
ATOM 3040 N N . ASP A 1 381 ? -35.800 9.098 30.722 1.00 96.44 381 ASP A N 1
ATOM 3041 C CA . ASP A 1 381 ? -35.405 8.418 29.479 1.00 96.44 381 ASP A CA 1
ATOM 3042 C C . ASP A 1 381 ? -33.893 8.208 29.339 1.00 96.44 381 ASP A C 1
ATOM 3044 O O . ASP A 1 381 ? -33.447 7.554 28.393 1.00 96.44 381 ASP A O 1
ATOM 3048 N N . PHE A 1 382 ? -33.102 8.739 30.272 1.00 97.06 382 PHE A N 1
ATOM 3049 C CA . PHE A 1 382 ? -31.654 8.596 30.264 1.00 97.06 382 PHE A CA 1
ATOM 3050 C C . PHE A 1 382 ? -31.219 7.380 31.073 1.00 97.06 382 PHE A C 1
ATOM 3052 O O . PHE A 1 382 ? -31.681 7.145 32.187 1.00 97.06 382 PHE A O 1
ATOM 3059 N N . ASP A 1 383 ? -30.295 6.621 30.513 1.00 97.31 383 ASP A N 1
ATOM 3060 C CA . ASP A 1 383 ? -29.546 5.553 31.142 1.00 97.31 383 ASP A CA 1
ATOM 3061 C C . ASP A 1 383 ? -28.126 6.069 31.379 1.00 97.31 383 ASP A C 1
ATOM 3063 O O . ASP A 1 383 ? -27.372 6.308 30.430 1.00 97.31 383 ASP A O 1
ATOM 3067 N N . VAL A 1 384 ? -27.811 6.318 32.646 1.00 97.94 384 VAL A N 1
ATOM 3068 C CA . VAL A 1 384 ? -26.523 6.842 33.094 1.00 97.94 384 VAL A CA 1
ATOM 3069 C C . VAL A 1 384 ? -25.710 5.678 33.639 1.00 97.94 384 VAL A C 1
ATOM 3071 O O . VAL A 1 384 ? -26.188 4.981 34.529 1.00 97.94 384 VAL A O 1
ATOM 3074 N N . LYS A 1 385 ? -24.498 5.480 33.130 1.00 97.25 385 LYS A N 1
ATOM 3075 C CA . LYS A 1 385 ? -23.492 4.522 33.594 1.00 97.25 385 LYS A CA 1
ATOM 3076 C C . LYS A 1 385 ? -22.251 5.311 34.013 1.00 97.25 385 LYS A C 1
ATOM 3078 O O . LYS A 1 385 ? -21.822 6.189 33.276 1.00 97.25 385 LYS A O 1
ATOM 3083 N N . VAL A 1 386 ? -21.678 5.006 35.167 1.00 97.75 386 VAL A N 1
ATOM 3084 C CA . VAL A 1 386 ? -20.403 5.560 35.633 1.00 97.75 386 VAL A CA 1
ATOM 3085 C C . VAL A 1 386 ? -19.531 4.402 36.108 1.00 97.75 386 VAL A C 1
ATOM 3087 O O . VAL A 1 386 ? -20.011 3.552 36.853 1.00 97.75 386 VAL A O 1
ATOM 3090 N N . THR A 1 387 ? -18.275 4.369 35.678 1.00 97.06 387 THR A N 1
ATOM 3091 C CA . THR A 1 387 ? -17.316 3.295 35.941 1.00 97.06 387 THR A CA 1
ATOM 3092 C C . THR A 1 387 ? -15.985 3.874 36.435 1.00 97.06 387 THR A C 1
ATOM 3094 O O . THR A 1 387 ? -15.047 4.000 35.645 1.00 97.06 387 THR A O 1
ATOM 3097 N N . PRO A 1 388 ? -15.856 4.290 37.711 1.00 97.69 388 PRO A N 1
ATOM 3098 C CA . PRO A 1 388 ? -14.542 4.512 38.301 1.00 97.69 388 PRO A CA 1
ATOM 3099 C C . PRO A 1 388 ? -13.757 3.199 38.368 1.00 97.69 388 PRO A C 1
ATOM 3101 O O . PRO A 1 388 ? -14.315 2.146 38.692 1.00 97.69 388 PRO A O 1
ATOM 3104 N N . GLY A 1 389 ? -12.456 3.280 38.113 1.00 96.56 389 GLY A N 1
ATOM 3105 C CA . GLY A 1 389 ? -11.513 2.183 38.262 1.00 96.56 389 GLY A CA 1
ATOM 3106 C C . GLY A 1 389 ? -10.163 2.672 38.771 1.00 96.56 389 GLY A C 1
ATOM 3107 O O . GLY A 1 389 ? -9.763 3.804 38.509 1.00 96.56 389 GLY A O 1
ATOM 3108 N N . ALA A 1 390 ? -9.462 1.817 39.501 1.00 97.31 390 ALA A N 1
ATOM 3109 C CA . ALA A 1 390 ? -8.118 2.075 39.994 1.00 97.31 390 ALA A CA 1
ATOM 3110 C C . ALA A 1 390 ? -7.289 0.789 39.965 1.00 97.31 390 ALA A C 1
ATOM 3112 O O . ALA A 1 390 ? -7.830 -0.307 40.144 1.00 97.31 390 ALA A O 1
ATOM 3113 N N . THR A 1 391 ? -5.985 0.942 39.762 1.00 96.88 391 THR A N 1
ATOM 3114 C CA . THR A 1 391 ? -5.009 -0.145 39.749 1.00 96.88 391 THR A CA 1
ATOM 3115 C C . THR A 1 391 ? -3.914 0.148 40.761 1.00 96.88 391 THR A C 1
ATOM 3117 O O . THR A 1 391 ? -3.286 1.206 40.725 1.00 96.88 391 THR A O 1
ATOM 3120 N N . TYR A 1 392 ? -3.696 -0.803 41.661 1.00 97.69 392 TYR A N 1
ATOM 3121 C CA . TYR A 1 392 ? -2.577 -0.828 42.592 1.00 97.69 392 TYR A CA 1
ATOM 3122 C C . TYR A 1 392 ? -1.523 -1.811 42.080 1.00 97.69 392 TYR A C 1
ATOM 3124 O O . TYR A 1 392 ? -1.876 -2.929 41.700 1.00 97.69 392 TYR A O 1
ATOM 3132 N N . GLN A 1 393 ? -0.256 -1.404 42.080 1.00 97.25 393 GLN A N 1
ATOM 3133 C CA . GLN A 1 393 ? 0.878 -2.241 41.682 1.00 97.25 393 GLN A CA 1
ATOM 3134 C C . GLN A 1 393 ? 1.724 -2.535 42.916 1.00 97.25 393 GLN A C 1
ATOM 3136 O O . GLN A 1 393 ? 2.212 -1.614 43.574 1.00 97.25 393 GLN A O 1
ATOM 3141 N N . ALA A 1 394 ? 1.853 -3.817 43.260 1.00 96.31 394 ALA A N 1
ATOM 3142 C CA . ALA A 1 394 ? 2.443 -4.223 44.532 1.00 96.31 394 ALA A CA 1
ATOM 3143 C C . ALA A 1 394 ? 3.930 -3.858 44.630 1.00 96.31 394 ALA A C 1
ATOM 3145 O O . ALA A 1 394 ? 4.401 -3.505 45.708 1.00 96.31 394 ALA A O 1
ATOM 3146 N N . GLU A 1 395 ? 4.646 -3.906 43.506 1.00 94.50 395 GLU A N 1
ATOM 3147 C CA . GLU A 1 395 ? 6.078 -3.606 43.417 1.00 94.50 395 GLU A CA 1
ATOM 3148 C C . GLU A 1 395 ? 6.382 -2.138 43.746 1.00 94.50 395 GLU A C 1
ATOM 3150 O O . GLU A 1 395 ? 7.380 -1.844 44.397 1.00 94.50 395 GLU A O 1
ATOM 3155 N N . GLU A 1 396 ? 5.485 -1.232 43.356 1.00 93.94 396 GLU A N 1
ATOM 3156 C CA . GLU A 1 396 ? 5.609 0.211 43.602 1.00 93.94 396 GLU A CA 1
ATOM 3157 C C . GLU A 1 396 ? 4.994 0.629 44.942 1.00 93.94 396 GLU A C 1
ATOM 3159 O O . GLU A 1 396 ? 5.196 1.748 45.410 1.00 93.94 396 GLU A O 1
ATOM 3164 N N . ASN A 1 397 ? 4.224 -0.269 45.565 1.00 95.94 397 ASN A N 1
ATOM 3165 C CA . ASN A 1 397 ? 3.421 0.001 46.752 1.00 95.94 397 ASN A CA 1
ATOM 3166 C C . ASN A 1 397 ? 2.537 1.260 46.602 1.00 95.94 397 ASN A C 1
ATOM 3168 O O . ASN A 1 397 ? 2.362 2.038 47.543 1.00 95.94 397 ASN A O 1
ATOM 3172 N N . ASP A 1 398 ? 1.977 1.468 45.408 1.00 96.44 398 ASP A N 1
ATOM 3173 C CA . ASP A 1 398 ? 1.257 2.691 45.056 1.00 96.44 398 ASP A CA 1
ATOM 3174 C C . ASP A 1 398 ? 0.120 2.421 44.050 1.00 96.44 398 ASP A C 1
ATOM 3176 O O . ASP A 1 398 ? 0.091 1.414 43.336 1.00 96.44 398 ASP A O 1
ATOM 3180 N N . LEU A 1 399 ? -0.845 3.341 43.993 1.00 94.12 399 LEU A N 1
ATOM 3181 C CA . LEU A 1 399 ? -1.826 3.420 42.916 1.00 94.12 399 LEU A CA 1
ATOM 3182 C C . LEU A 1 399 ? -1.131 3.966 41.671 1.00 94.12 399 LEU A C 1
ATOM 3184 O O . LEU A 1 399 ? -0.768 5.145 41.617 1.00 94.12 399 LEU A O 1
ATOM 3188 N N . THR A 1 400 ? -0.941 3.105 40.680 1.00 95.31 400 THR A N 1
ATOM 3189 C CA . THR A 1 400 ? -0.181 3.411 39.463 1.00 95.31 400 THR A CA 1
ATOM 3190 C C . THR A 1 400 ? -1.066 3.777 38.279 1.00 95.31 400 THR A C 1
ATOM 3192 O O . THR A 1 400 ? -0.579 4.409 37.347 1.00 95.31 400 THR A O 1
ATOM 3195 N N . ALA A 1 401 ? -2.367 3.472 38.327 1.00 96.56 401 ALA A N 1
ATOM 3196 C CA . ALA A 1 401 ? -3.320 3.940 37.324 1.00 96.56 401 ALA A CA 1
ATOM 3197 C C . ALA A 1 401 ? -4.722 4.164 37.901 1.00 96.56 401 ALA A C 1
ATOM 3199 O O . ALA A 1 401 ? -5.168 3.448 38.801 1.00 96.56 401 ALA A O 1
ATOM 3200 N N . TYR A 1 402 ? -5.456 5.128 37.351 1.00 96.81 402 TYR A N 1
ATOM 3201 C CA . TYR A 1 402 ? -6.869 5.339 37.657 1.00 96.81 402 TYR A CA 1
ATOM 3202 C C . TYR A 1 402 ? -7.638 5.795 36.424 1.00 96.81 402 TYR A C 1
ATOM 3204 O O . TYR A 1 402 ? -7.083 6.357 35.482 1.00 96.81 402 TYR A O 1
ATOM 3212 N N . GLN A 1 403 ? -8.929 5.485 36.399 1.00 95.69 403 GLN A N 1
ATOM 3213 C CA . GLN A 1 403 ? -9.795 5.873 35.304 1.00 95.69 403 GLN A CA 1
ATOM 3214 C C . GLN A 1 403 ? -11.218 6.134 35.752 1.00 95.69 403 GLN A C 1
ATOM 3216 O O . GLN A 1 403 ? -11.684 5.643 36.781 1.00 95.69 403 GLN A O 1
ATOM 3221 N N . MET A 1 404 ? -11.929 6.879 34.924 1.00 97.19 404 MET A N 1
ATOM 3222 C CA . MET A 1 404 ? -13.331 7.175 35.114 1.00 97.19 404 MET A CA 1
ATOM 3223 C C . MET A 1 404 ? -14.018 7.186 33.757 1.00 97.19 404 MET A C 1
ATOM 3225 O O . MET A 1 404 ? -13.703 8.010 32.906 1.00 97.19 404 MET A O 1
ATOM 3229 N N . GLU A 1 405 ? -14.970 6.279 33.564 1.00 97.25 405 GLU A N 1
ATOM 3230 C CA . GLU A 1 405 ? -15.856 6.294 32.401 1.00 97.25 405 GLU A CA 1
ATOM 3231 C C . GLU A 1 405 ? -17.248 6.775 32.824 1.00 97.25 405 GLU A C 1
ATOM 3233 O O . GLU A 1 405 ? -17.801 6.295 33.808 1.00 97.25 405 GLU A O 1
ATOM 3238 N N . GLY A 1 406 ? -17.849 7.697 32.085 1.00 97.62 406 GLY A N 1
ATOM 3239 C CA . GLY A 1 406 ? -19.241 8.102 32.226 1.00 97.62 406 GLY A CA 1
ATOM 3240 C C . GLY A 1 406 ? -19.959 7.966 30.891 1.00 97.62 406 GLY A C 1
ATOM 3241 O O . GLY A 1 406 ? -19.520 8.539 29.904 1.00 97.62 406 GLY A O 1
ATOM 3242 N N . VAL A 1 407 ? -21.077 7.247 30.847 1.00 97.69 407 VAL A N 1
ATOM 3243 C CA . VAL A 1 407 ? -21.941 7.134 29.668 1.00 97.69 407 VAL A CA 1
ATOM 3244 C C . VAL A 1 407 ? -23.340 7.597 30.038 1.00 97.69 407 VAL A C 1
ATOM 3246 O O . VAL A 1 407 ? -23.981 7.033 30.918 1.00 97.69 407 VAL A O 1
ATOM 3249 N N . VAL A 1 408 ? -23.850 8.599 29.339 1.00 98.00 408 VAL A N 1
ATOM 3250 C CA . VAL A 1 408 ? -25.238 9.049 29.429 1.00 98.00 408 VAL A CA 1
ATOM 3251 C C . VAL A 1 408 ? -25.896 8.755 28.094 1.00 98.00 408 VAL A C 1
ATOM 3253 O O . VAL A 1 408 ? -25.481 9.280 27.067 1.00 98.00 408 VAL A O 1
ATOM 3256 N N . SER A 1 409 ? -26.919 7.907 28.077 1.00 97.25 409 SER A N 1
ATOM 3257 C CA . SER A 1 409 ? -27.587 7.516 26.832 1.00 97.25 409 SER A CA 1
ATOM 3258 C C . SER A 1 409 ? -29.104 7.596 26.939 1.00 97.25 409 SER A C 1
ATOM 3260 O O . SER A 1 409 ? -29.687 7.169 27.922 1.00 97.25 409 SER A O 1
ATOM 3262 N N . SER A 1 410 ? -29.761 8.133 25.923 1.00 97.19 410 SER A N 1
ATOM 3263 C CA . SER A 1 410 ? -31.207 8.100 25.724 1.00 97.19 410 SER A CA 1
ATOM 3264 C C . SER A 1 410 ? -31.510 7.567 24.324 1.00 97.19 410 SER A C 1
ATOM 3266 O O . SER A 1 410 ? -30.621 7.097 23.612 1.00 97.19 410 SER A O 1
ATOM 3268 N N . SER A 1 411 ? -32.769 7.649 23.901 1.00 95.56 411 SER A N 1
ATOM 3269 C CA . SER A 1 411 ? -33.162 7.329 22.526 1.00 95.56 411 SER A CA 1
ATOM 3270 C C . SER A 1 411 ? -32.621 8.307 21.477 1.00 95.56 411 SER A C 1
ATOM 3272 O O . SER A 1 411 ? -32.662 7.974 20.298 1.00 95.56 411 SER A O 1
ATOM 3274 N N . ARG A 1 412 ? -32.150 9.498 21.881 1.00 96.06 412 ARG A N 1
ATOM 3275 C CA . ARG A 1 412 ? -31.683 10.551 20.960 1.00 96.06 412 ARG A CA 1
ATOM 3276 C C . ARG A 1 412 ? -30.282 11.064 21.243 1.00 96.06 412 ARG A C 1
ATOM 3278 O O . ARG A 1 412 ? -29.680 11.653 20.361 1.00 96.06 412 ARG A O 1
ATOM 3285 N N . ILE A 1 413 ? -29.786 10.925 22.466 1.00 96.88 413 ILE A N 1
ATOM 3286 C CA . ILE A 1 413 ? -28.498 11.489 22.871 1.00 96.88 413 ILE A CA 1
ATOM 3287 C C . ILE A 1 413 ? -27.664 10.371 23.461 1.00 96.88 413 ILE A C 1
ATOM 3289 O O . ILE A 1 413 ? -28.141 9.622 24.308 1.00 96.88 413 ILE A O 1
ATOM 3293 N N . ARG A 1 414 ? -26.409 10.279 23.053 1.00 97.69 414 ARG A N 1
ATOM 3294 C CA . ARG A 1 414 ? -25.393 9.469 23.704 1.00 97.69 414 ARG A CA 1
ATOM 3295 C C . ARG A 1 414 ? -24.198 10.359 23.962 1.00 97.69 414 ARG A C 1
ATOM 3297 O O . ARG A 1 414 ? -23.686 10.963 23.037 1.00 97.69 414 ARG A O 1
ATOM 3304 N N . PHE A 1 415 ? -23.770 10.426 25.204 1.00 97.94 415 PHE A N 1
ATOM 3305 C CA . PHE A 1 415 ? -22.553 11.089 25.620 1.00 97.94 415 PHE A CA 1
ATOM 3306 C C . PHE A 1 415 ? -21.706 10.072 26.372 1.00 97.94 415 PHE A C 1
ATOM 3308 O O . PHE A 1 415 ? -22.227 9.334 27.206 1.00 97.94 415 PHE A O 1
ATOM 3315 N N . GLN A 1 416 ? -20.426 10.018 26.062 1.00 97.75 416 GLN A N 1
ATOM 3316 C CA . GLN A 1 416 ? -19.433 9.188 26.711 1.00 97.75 416 GLN A CA 1
ATOM 3317 C C . GLN A 1 416 ? -18.243 10.076 27.055 1.00 97.75 416 GLN A C 1
ATOM 3319 O O . GLN A 1 416 ? -17.807 10.882 26.242 1.00 97.75 416 GLN A O 1
ATOM 3324 N N . SER A 1 417 ? -17.741 9.939 28.269 1.00 98.06 417 SER A N 1
ATOM 3325 C CA . SER A 1 417 ? -16.511 10.558 28.733 1.00 98.06 417 SER A CA 1
ATOM 3326 C C . SER A 1 417 ? -15.662 9.466 29.356 1.00 98.06 417 SER A C 1
ATOM 3328 O O . SER A 1 417 ? -16.184 8.638 30.101 1.00 98.06 417 SER A O 1
ATOM 3330 N N . LYS A 1 418 ? -14.379 9.430 29.034 1.00 97.06 418 LYS A N 1
ATOM 3331 C CA . LYS A 1 418 ? -13.428 8.466 29.564 1.00 97.06 418 LYS A CA 1
ATOM 3332 C C . LYS A 1 418 ? -12.151 9.216 29.900 1.00 97.06 418 LYS A C 1
ATOM 3334 O O . LYS A 1 418 ? -11.541 9.803 29.021 1.00 97.06 418 LYS A O 1
ATOM 3339 N N . TYR A 1 419 ? -11.774 9.210 31.167 1.00 97.75 419 TYR A N 1
ATOM 3340 C CA . TYR A 1 419 ? -10.503 9.746 31.637 1.00 97.75 419 TYR A CA 1
ATOM 3341 C C . TYR A 1 419 ? -9.636 8.594 32.123 1.00 97.75 419 TYR A C 1
ATOM 3343 O O . TYR A 1 419 ? -10.128 7.742 32.864 1.00 97.75 419 TYR A O 1
ATOM 3351 N N . GLN A 1 420 ? -8.372 8.563 31.723 1.00 96.75 420 GLN A N 1
ATOM 3352 C CA . GLN A 1 420 ? -7.377 7.597 32.173 1.00 96.75 420 GLN A CA 1
ATOM 3353 C C . GLN A 1 420 ? -6.103 8.341 32.554 1.00 96.75 420 GLN A C 1
ATOM 3355 O O . GLN A 1 420 ? -5.711 9.281 31.870 1.00 96.75 420 GLN A O 1
ATOM 3360 N N . ASN A 1 421 ? -5.459 7.908 33.630 1.00 97.06 421 ASN A N 1
ATOM 3361 C CA . ASN A 1 421 ? -4.186 8.445 34.080 1.00 97.06 421 ASN A CA 1
ATOM 3362 C C . ASN A 1 421 ? -3.294 7.296 34.552 1.00 97.06 421 ASN A C 1
ATOM 3364 O O . ASN A 1 421 ? -3.757 6.401 35.267 1.00 97.06 421 ASN A O 1
ATOM 3368 N N . TYR A 1 422 ? -2.037 7.338 34.136 1.00 95.81 422 TYR A N 1
ATOM 3369 C CA . TYR A 1 422 ? -1.020 6.329 34.374 1.00 95.81 422 TYR A CA 1
ATOM 3370 C C . TYR A 1 422 ? 0.227 7.012 34.935 1.00 95.81 422 TYR A C 1
ATOM 3372 O O . TYR A 1 422 ? 0.628 8.076 34.464 1.00 95.81 422 TYR A O 1
ATOM 3380 N N . LYS A 1 423 ? 0.862 6.395 35.931 1.00 95.50 423 LYS A N 1
ATOM 3381 C CA . LYS A 1 423 ? 2.208 6.772 36.376 1.00 95.50 423 LYS A CA 1
ATOM 3382 C C . LYS A 1 423 ? 3.256 6.181 35.433 1.00 95.50 423 LYS A C 1
ATOM 3384 O O . LYS A 1 423 ? 3.006 5.177 34.777 1.00 95.50 423 LYS A O 1
ATOM 3389 N N . GLN A 1 424 ? 4.442 6.781 35.394 1.00 91.94 424 GLN A N 1
ATOM 3390 C CA . GLN A 1 424 ? 5.531 6.357 34.504 1.00 91.94 424 GLN A CA 1
ATOM 3391 C C . GLN A 1 424 ? 5.991 4.915 34.781 1.00 91.94 424 GLN A C 1
ATOM 3393 O O . GLN A 1 424 ? 6.299 4.170 33.860 1.00 91.94 424 GLN A O 1
ATOM 3398 N N . ASN A 1 425 ? 5.965 4.501 36.050 1.00 92.56 425 ASN A N 1
ATOM 3399 C CA . ASN A 1 425 ? 6.286 3.147 36.514 1.00 92.56 425 ASN A CA 1
ATOM 3400 C C . ASN A 1 425 ? 5.115 2.149 36.395 1.00 92.56 425 ASN A C 1
ATOM 3402 O O . ASN A 1 425 ? 5.241 1.002 36.834 1.00 92.56 425 ASN A O 1
ATOM 3406 N N . TYR A 1 426 ? 3.968 2.562 35.839 1.00 93.81 426 TYR A N 1
ATOM 3407 C CA . TYR A 1 426 ? 2.842 1.661 35.623 1.00 93.81 426 TYR A CA 1
ATOM 3408 C C . TYR A 1 426 ? 3.227 0.563 34.635 1.00 93.81 426 TYR A C 1
ATOM 3410 O O . TYR A 1 426 ? 3.613 0.844 33.502 1.00 93.81 426 TYR A O 1
ATOM 3418 N N . GLN A 1 427 ? 3.067 -0.688 35.056 1.00 92.50 427 GLN A N 1
ATOM 3419 C CA . GLN A 1 427 ? 3.266 -1.863 34.217 1.00 92.50 427 GLN A CA 1
ATOM 3420 C C . GLN A 1 427 ? 1.935 -2.581 33.992 1.00 92.50 427 GLN A C 1
ATOM 3422 O O . GLN A 1 427 ? 1.110 -2.706 34.895 1.00 92.50 427 GLN A O 1
ATOM 3427 N N . ASN A 1 428 ? 1.715 -3.071 32.775 1.00 91.69 428 ASN A N 1
ATOM 3428 C CA . ASN A 1 428 ? 0.561 -3.891 32.409 1.00 91.69 428 ASN A CA 1
ATOM 3429 C C . ASN A 1 428 ? 0.962 -4.833 31.267 1.00 91.69 428 ASN A C 1
ATOM 3431 O O . ASN A 1 428 ? 2.016 -4.655 30.660 1.00 91.69 428 ASN A O 1
ATOM 3435 N N . ILE A 1 429 ? 0.110 -5.811 30.949 1.00 89.38 429 ILE A N 1
ATOM 3436 C CA . ILE A 1 429 ? 0.337 -6.761 29.841 1.00 89.38 429 ILE A CA 1
ATOM 3437 C C . ILE A 1 429 ? 0.590 -6.014 28.519 1.00 89.38 429 ILE A C 1
ATOM 3439 O O . ILE A 1 429 ? 1.357 -6.478 27.675 1.00 89.38 429 ILE A O 1
ATOM 3443 N N . TYR A 1 430 ? -0.062 -4.860 28.364 1.00 88.62 430 TYR A N 1
ATOM 3444 C CA . TYR A 1 430 ? 0.150 -3.888 27.305 1.00 88.62 430 TYR A CA 1
ATOM 3445 C C . TYR A 1 430 ? 0.208 -2.484 27.914 1.00 88.62 430 TYR A C 1
ATOM 3447 O O . TYR A 1 430 ? -0.661 -2.104 28.704 1.00 88.62 430 TYR A O 1
ATOM 3455 N N . LEU A 1 431 ? 1.236 -1.720 27.548 1.00 89.12 431 LEU A N 1
ATOM 3456 C CA . LEU A 1 431 ? 1.343 -0.306 27.889 1.00 89.12 431 LEU A CA 1
ATOM 3457 C C . LEU A 1 431 ? 0.625 0.508 26.819 1.00 89.12 431 LEU A C 1
ATOM 3459 O O . LEU A 1 431 ? 0.957 0.409 25.639 1.00 89.12 431 LEU A O 1
ATOM 3463 N N . ALA A 1 432 ? -0.339 1.327 27.235 1.00 90.44 432 ALA A N 1
ATOM 3464 C CA . ALA A 1 432 ? -1.021 2.232 26.326 1.00 90.44 432 ALA A CA 1
ATOM 3465 C C . ALA A 1 432 ? -0.001 3.191 25.694 1.00 90.44 432 ALA A C 1
ATOM 3467 O O . ALA A 1 432 ? 0.690 3.931 26.398 1.00 90.44 432 ALA A O 1
ATOM 3468 N N . LYS A 1 433 ? 0.084 3.170 24.364 1.00 92.81 433 LYS A N 1
ATOM 3469 C CA . LYS A 1 433 ? 0.909 4.080 23.568 1.00 92.81 433 LYS A CA 1
ATOM 3470 C C . LYS A 1 433 ? 0.022 4.996 22.723 1.00 92.81 433 LYS A C 1
ATOM 3472 O O . LYS A 1 433 ? -1.119 4.661 22.410 1.00 92.81 433 LYS A O 1
ATOM 3477 N N . SER A 1 434 ? 0.566 6.152 22.376 1.00 93.00 434 SER A N 1
ATOM 3478 C CA . SER A 1 434 ? 0.016 7.131 21.442 1.00 93.00 434 SER A CA 1
ATOM 3479 C C . SER A 1 434 ? 1.078 7.497 20.401 1.00 93.00 434 SER A C 1
ATOM 3481 O O . SER A 1 434 ? 2.188 6.963 20.428 1.00 93.00 434 SER A O 1
ATOM 3483 N N . VAL A 1 435 ? 0.760 8.420 19.488 1.00 90.06 435 VAL A N 1
ATOM 3484 C CA . VAL A 1 435 ? 1.732 8.938 18.505 1.00 90.06 435 VAL A CA 1
ATOM 3485 C C . VAL A 1 435 ? 2.962 9.548 19.178 1.00 90.06 435 VAL A C 1
ATOM 3487 O O . VAL A 1 435 ? 4.065 9.411 18.665 1.00 90.06 435 VAL A O 1
ATOM 3490 N N . VAL A 1 436 ? 2.788 10.159 20.350 1.00 90.69 436 VAL A N 1
ATOM 3491 C CA . VAL A 1 436 ? 3.858 10.874 21.056 1.00 90.69 436 VAL A CA 1
ATOM 3492 C C . VAL A 1 436 ? 4.539 10.046 22.156 1.00 90.69 436 VAL A C 1
ATOM 3494 O O . VAL A 1 436 ? 5.435 10.549 22.819 1.00 90.69 436 VAL A O 1
ATOM 3497 N N . GLY A 1 437 ? 4.160 8.778 22.366 1.00 91.44 437 GLY A N 1
ATOM 3498 C CA . GLY A 1 437 ? 4.837 7.891 23.326 1.00 91.44 437 GLY A CA 1
ATOM 3499 C C . GLY A 1 437 ? 3.900 7.142 24.272 1.00 91.44 437 GLY A C 1
ATOM 3500 O O . GLY A 1 437 ? 2.757 6.843 23.927 1.00 91.44 437 GLY A O 1
ATOM 3501 N N . GLN A 1 438 ? 4.388 6.789 25.465 1.00 92.56 438 GLN A N 1
ATOM 3502 C CA . GLN A 1 438 ? 3.594 6.078 26.474 1.00 92.56 438 GLN A CA 1
ATOM 3503 C C . GLN A 1 438 ? 2.574 7.024 27.110 1.00 92.56 438 GLN A C 1
ATOM 3505 O O . GLN A 1 438 ? 2.938 8.067 27.646 1.00 92.56 438 GLN A O 1
ATOM 3510 N N . VAL A 1 439 ? 1.300 6.641 27.104 1.00 94.62 439 VAL A N 1
ATOM 3511 C CA . VAL A 1 439 ? 0.206 7.477 27.606 1.00 94.62 439 VAL A CA 1
ATOM 3512 C C . VAL A 1 439 ? 0.361 7.718 29.110 1.00 94.62 439 VAL A C 1
ATOM 3514 O O . VAL A 1 439 ? 0.382 6.776 29.901 1.00 94.62 439 VAL A O 1
ATOM 3517 N N . LYS A 1 440 ? 0.408 8.993 29.501 1.00 95.62 440 LYS A N 1
ATOM 3518 C CA . LYS A 1 440 ? 0.324 9.483 30.882 1.00 95.62 440 LYS A CA 1
ATOM 3519 C C . LYS A 1 440 ? -1.117 9.810 31.236 1.00 95.62 440 LYS A C 1
ATOM 3521 O O . LYS A 1 440 ? -1.624 9.343 32.248 1.00 95.62 440 LYS A O 1
ATOM 3526 N N . GLU A 1 441 ? -1.786 10.596 30.400 1.00 96.88 441 GLU A N 1
ATOM 3527 C CA . GLU A 1 441 ? -3.187 10.978 30.582 1.00 96.88 441 GLU A CA 1
ATOM 3528 C C . GLU A 1 441 ? -3.924 10.838 29.259 1.00 96.88 441 GLU A C 1
ATOM 3530 O O . GLU A 1 441 ? -3.369 11.126 28.206 1.00 96.88 441 GLU A O 1
ATOM 3535 N N . ASN A 1 442 ? -5.173 10.398 29.300 1.00 96.75 442 ASN A N 1
ATOM 3536 C CA . ASN A 1 442 ? -6.022 10.330 28.121 1.00 96.75 442 ASN A CA 1
ATOM 3537 C C . ASN A 1 442 ? -7.445 10.710 28.513 1.00 96.75 442 ASN A C 1
ATOM 3539 O O . ASN A 1 442 ? -8.065 10.049 29.351 1.00 96.75 442 ASN A O 1
ATOM 3543 N N . LEU A 1 443 ? -7.953 11.778 27.911 1.00 97.62 443 LEU A N 1
ATOM 3544 C CA . LEU A 1 443 ? -9.319 12.241 28.070 1.00 97.62 443 LEU A CA 1
ATOM 3545 C C . LEU A 1 443 ? -10.054 12.115 26.740 1.00 97.62 443 LEU A C 1
ATOM 3547 O O . LEU A 1 443 ? -9.812 12.872 25.810 1.00 97.62 443 LEU A O 1
ATOM 3551 N N . GLU A 1 444 ? -11.008 11.196 26.676 1.00 96.69 444 GLU A N 1
ATOM 3552 C CA . GLU A 1 444 ? -11.873 10.987 25.522 1.00 96.69 444 GLU A CA 1
ATOM 3553 C C . GLU A 1 444 ? -13.286 11.474 25.852 1.00 96.69 444 GLU A C 1
ATOM 3555 O O . GLU A 1 444 ? -13.899 11.058 26.836 1.00 96.69 444 GLU A O 1
ATOM 3560 N N . LEU A 1 445 ? -13.839 12.332 25.008 1.00 97.31 445 LEU A N 1
ATOM 3561 C CA . LEU A 1 445 ? -15.232 12.749 25.013 1.00 97.31 445 LEU A CA 1
ATOM 3562 C C . LEU A 1 445 ? -15.848 12.336 23.680 1.00 97.31 445 LEU A C 1
ATOM 3564 O O . LEU A 1 445 ? -15.336 12.682 22.623 1.00 97.31 445 LEU A O 1
ATOM 3568 N N . ALA A 1 446 ? -16.969 11.630 23.704 1.00 96.81 446 ALA A N 1
ATOM 3569 C CA . ALA A 1 446 ? -17.718 11.266 22.513 1.00 96.81 446 ALA A CA 1
ATOM 3570 C C . ALA A 1 446 ? -19.196 11.601 22.704 1.00 96.81 446 ALA A C 1
ATOM 3572 O O . ALA A 1 446 ? -19.796 11.314 23.735 1.00 96.81 446 ALA A O 1
ATOM 3573 N N . THR A 1 447 ? -19.808 12.205 21.699 1.00 97.44 447 THR A N 1
ATOM 3574 C CA . THR A 1 447 ? -21.219 12.568 21.685 1.00 97.44 447 THR A CA 1
ATOM 3575 C C . THR A 1 447 ? -21.862 12.129 20.377 1.00 97.44 447 THR A C 1
ATOM 3577 O O . THR A 1 447 ? -21.246 12.194 19.318 1.00 97.44 447 THR A O 1
ATOM 3580 N N . ALA A 1 448 ? -23.104 11.670 20.443 1.00 97.44 448 ALA A N 1
ATOM 3581 C CA . ALA A 1 448 ? -23.950 11.380 19.298 1.00 97.44 448 ALA A CA 1
ATOM 3582 C C . ALA A 1 448 ? -25.362 11.883 19.602 1.00 97.44 448 ALA A C 1
ATOM 3584 O O . ALA A 1 448 ? -25.970 11.488 20.598 1.00 97.44 448 ALA A O 1
ATOM 3585 N N . ILE A 1 449 ? -25.878 12.770 18.760 1.00 97.31 449 ILE A N 1
ATOM 3586 C CA . ILE A 1 449 ? -27.159 13.447 18.942 1.00 97.31 449 ILE A CA 1
ATOM 3587 C C . ILE A 1 449 ? -27.999 13.264 17.678 1.00 97.31 449 ILE A C 1
ATOM 3589 O O . ILE A 1 449 ? -27.665 13.775 16.611 1.00 97.31 449 ILE A O 1
ATOM 3593 N N . ASP A 1 450 ? -29.130 12.583 17.813 1.00 96.25 450 ASP A N 1
ATOM 3594 C CA . ASP A 1 450 ? -30.178 12.492 16.801 1.00 96.25 450 ASP A CA 1
ATOM 3595 C C . ASP A 1 450 ? -31.075 13.736 16.904 1.00 96.25 450 ASP A C 1
ATOM 3597 O O . ASP A 1 450 ? -32.117 13.737 17.567 1.00 96.25 450 ASP A O 1
ATOM 3601 N N . VAL A 1 451 ? -30.642 14.826 16.260 1.00 95.19 451 VAL A N 1
ATOM 3602 C CA . VAL A 1 451 ? -31.374 16.108 16.206 1.00 95.19 451 VAL A CA 1
ATOM 3603 C C . VAL A 1 451 ? -32.740 15.914 15.540 1.00 95.19 451 VAL A C 1
ATOM 3605 O O . VAL A 1 451 ? -33.742 16.506 15.941 1.00 95.19 451 VAL A O 1
ATOM 3608 N N . HIS A 1 452 ? -32.784 15.039 14.536 1.00 95.56 452 HIS A N 1
ATOM 3609 C CA . HIS A 1 452 ? -33.985 14.614 13.831 1.00 95.56 452 HIS A CA 1
ATOM 3610 C C . HIS A 1 452 ? -33.839 13.136 13.442 1.00 95.56 452 HIS A C 1
ATOM 3612 O O . HIS A 1 452 ? -32.727 12.631 13.344 1.00 95.56 452 HIS A O 1
ATOM 3618 N N . GLN A 1 453 ? -34.934 12.446 13.113 1.00 94.19 453 GLN A N 1
ATOM 3619 C CA . GLN A 1 453 ? -34.895 11.043 12.649 1.00 94.19 453 GLN A CA 1
ATOM 3620 C C . GLN A 1 453 ? -33.999 10.799 11.416 1.00 94.19 453 GLN A C 1
ATOM 3622 O O . GLN A 1 453 ? -33.675 9.658 11.113 1.00 94.19 453 GLN A O 1
ATOM 3627 N N . ASN A 1 454 ? -33.623 11.874 10.715 1.00 95.44 454 ASN A N 1
ATOM 3628 C CA . ASN A 1 454 ? -32.782 11.847 9.521 1.00 95.44 454 ASN A CA 1
ATOM 3629 C C . ASN A 1 454 ? -31.477 12.641 9.688 1.00 95.44 454 ASN A C 1
ATOM 3631 O O . ASN A 1 454 ? -30.772 12.818 8.707 1.00 95.44 454 ASN A O 1
ATOM 3635 N N . VAL A 1 455 ? -31.190 13.203 10.867 1.00 96.50 455 VAL A N 1
ATOM 3636 C CA . VAL A 1 455 ? -29.980 14.005 11.114 1.00 96.50 455 VAL A CA 1
ATOM 3637 C C . VAL A 1 455 ? -29.348 13.536 12.409 1.00 96.50 455 VAL A C 1
ATOM 3639 O O . VAL A 1 455 ? -29.923 13.728 13.483 1.00 96.50 455 VAL A O 1
ATOM 3642 N N . ARG A 1 456 ? -28.147 12.977 12.295 1.00 96.75 456 ARG A N 1
ATOM 3643 C CA . ARG A 1 456 ? -27.297 12.599 13.416 1.00 96.75 456 ARG A CA 1
ATOM 3644 C C . ARG A 1 456 ? -26.053 13.467 13.417 1.00 96.75 456 ARG A C 1
ATOM 3646 O O . ARG A 1 456 ? -25.371 13.557 12.405 1.00 96.75 456 ARG A O 1
ATOM 3653 N N . VAL A 1 457 ? -25.741 14.069 14.553 1.00 97.12 457 VAL A N 1
ATOM 3654 C CA . VAL A 1 457 ? -24.478 14.772 14.776 1.00 97.12 457 VAL A CA 1
ATOM 3655 C C . VAL A 1 457 ? -23.636 13.925 15.711 1.00 97.12 457 VAL A C 1
ATOM 3657 O O . VAL A 1 457 ? -24.094 13.605 16.804 1.00 97.12 457 VAL A O 1
ATOM 3660 N N . ASN A 1 458 ? -22.429 13.558 15.300 1.00 96.56 458 ASN A N 1
ATOM 3661 C CA . ASN A 1 458 ? -21.447 12.930 16.170 1.00 96.56 458 ASN A CA 1
ATOM 3662 C C . ASN A 1 458 ? -20.310 13.915 16.434 1.00 96.56 458 ASN A C 1
ATOM 3664 O O . ASN A 1 458 ? -19.924 14.676 15.553 1.00 96.56 458 ASN A O 1
ATOM 3668 N N . GLY A 1 459 ? -19.755 13.890 17.634 1.00 96.25 459 GLY A N 1
ATOM 3669 C CA . GLY A 1 459 ? -18.531 14.599 17.966 1.00 96.25 459 GLY A CA 1
ATOM 3670 C C . GLY A 1 459 ? -17.639 13.697 18.796 1.00 96.25 459 GLY A C 1
ATOM 3671 O O . GLY A 1 459 ? -18.137 12.985 19.662 1.00 96.25 459 GLY A O 1
ATOM 3672 N N . SER A 1 460 ? -16.341 13.717 18.548 1.00 95.88 460 SER A N 1
ATOM 3673 C CA . SER A 1 460 ? -15.347 13.141 19.438 1.00 95.88 460 SER A CA 1
ATOM 3674 C C . SER A 1 460 ? -14.257 14.163 19.709 1.00 95.88 460 SER A C 1
ATOM 3676 O O . SER A 1 460 ? -13.888 14.941 18.835 1.00 95.88 460 SER A O 1
ATOM 3678 N N . TRP A 1 461 ? -13.738 14.163 20.919 1.00 96.75 461 TRP A N 1
ATOM 3679 C CA . TRP A 1 461 ? -12.565 14.921 21.299 1.00 96.75 461 TRP A CA 1
ATOM 3680 C C . TRP A 1 461 ? -11.696 14.020 22.159 1.00 96.75 461 TRP A C 1
ATOM 3682 O O . TRP A 1 461 ? -12.205 13.384 23.077 1.00 96.75 461 TRP A O 1
ATOM 3692 N N . THR A 1 462 ? -10.421 13.918 21.833 1.00 96.00 462 THR A N 1
ATOM 3693 C CA . THR A 1 462 ? -9.444 13.140 22.584 1.00 96.00 462 THR A CA 1
ATOM 3694 C C . THR A 1 462 ? -8.261 14.037 22.882 1.00 96.00 462 THR A C 1
ATOM 3696 O O . THR A 1 462 ? -7.774 14.690 21.967 1.00 96.00 462 THR A O 1
ATOM 3699 N N . ASP A 1 463 ? -7.809 14.068 24.125 1.00 97.12 463 ASP A N 1
ATOM 3700 C CA . ASP A 1 463 ? -6.604 14.775 24.551 1.00 97.12 463 ASP A CA 1
ATOM 3701 C C . ASP A 1 463 ? -5.712 13.793 25.296 1.00 97.12 463 ASP A C 1
ATOM 3703 O O . ASP A 1 463 ? -6.090 13.264 26.347 1.00 97.12 463 ASP A O 1
ATOM 3707 N N . THR A 1 464 ? -4.568 13.487 24.694 1.00 96.31 464 THR A N 1
ATOM 3708 C CA . THR A 1 464 ? -3.624 12.490 25.181 1.00 96.31 464 THR A CA 1
ATOM 3709 C C . THR A 1 464 ? -2.324 13.172 25.549 1.00 96.31 464 THR A C 1
ATOM 3711 O O . THR A 1 464 ? -1.648 13.740 24.700 1.00 96.31 464 THR A O 1
ATOM 3714 N N . LYS A 1 465 ? -1.934 13.063 26.814 1.00 96.50 465 LYS A N 1
ATOM 3715 C CA . LYS A 1 465 ? -0.600 13.427 27.280 1.00 96.50 465 LYS A CA 1
ATOM 3716 C C . LYS A 1 465 ? 0.244 12.177 27.388 1.00 96.50 465 LYS A C 1
ATOM 3718 O O . LYS A 1 465 ? -0.231 11.175 27.926 1.00 96.50 465 LYS A O 1
ATOM 3723 N N . SER A 1 466 ? 1.491 12.235 26.946 1.00 95.06 466 SER A N 1
ATOM 3724 C CA . SER A 1 466 ? 2.415 11.102 27.042 1.00 95.06 466 SER A CA 1
ATOM 3725 C C . SER A 1 466 ? 3.692 11.455 27.785 1.00 95.06 466 SER A C 1
ATOM 3727 O O . SER A 1 466 ? 4.101 12.613 27.842 1.00 95.06 466 SER A O 1
ATOM 3729 N N . PHE A 1 467 ? 4.308 10.431 28.370 1.00 91.44 467 PHE A N 1
ATOM 3730 C CA . PHE A 1 467 ? 5.682 10.498 28.836 1.00 91.44 467 PHE A CA 1
ATOM 3731 C C . PHE A 1 467 ? 6.610 10.534 27.625 1.00 91.44 467 PHE A C 1
ATOM 3733 O O . PHE A 1 467 ? 6.455 9.737 26.694 1.00 91.44 467 PHE A O 1
ATOM 3740 N N . GLN A 1 468 ? 7.575 11.443 27.650 1.00 81.88 468 GLN A N 1
ATOM 3741 C CA . GLN A 1 468 ? 8.679 11.428 26.706 1.00 81.88 468 GLN A CA 1
ATOM 3742 C C . GLN A 1 468 ? 9.619 10.246 26.999 1.00 81.88 468 GLN A C 1
ATOM 3744 O O . GLN A 1 468 ? 9.560 9.646 28.074 1.00 81.88 468 GLN A O 1
ATOM 3749 N N . ALA A 1 469 ? 10.475 9.892 26.034 1.00 68.75 469 ALA A N 1
ATOM 3750 C CA . ALA A 1 469 ? 11.550 8.917 26.225 1.00 68.75 469 ALA A CA 1
ATOM 3751 C C . ALA A 1 469 ? 12.344 9.186 27.525 1.00 68.75 469 ALA A C 1
ATOM 3753 O O . ALA A 1 469 ? 12.448 10.339 27.941 1.00 68.75 469 ALA A O 1
ATOM 3754 N N . GLU A 1 470 ? 12.885 8.114 28.123 1.00 63.06 470 GLU A N 1
ATOM 3755 C CA . GLU A 1 470 ? 13.172 7.876 29.559 1.00 63.06 470 GLU A CA 1
ATOM 3756 C C . GLU A 1 470 ? 13.745 9.020 30.437 1.00 63.06 470 GLU A C 1
ATOM 3758 O O . GLU A 1 470 ? 13.618 8.926 31.656 1.00 63.06 470 GLU A O 1
ATOM 3763 N N . ASP A 1 471 ? 14.271 10.117 29.883 1.00 64.56 471 ASP A N 1
ATOM 3764 C CA . ASP A 1 471 ? 15.030 11.144 30.616 1.00 64.56 471 ASP A CA 1
ATOM 3765 C C . ASP A 1 471 ? 14.455 12.578 30.598 1.00 64.56 471 ASP A C 1
ATOM 3767 O O . ASP A 1 471 ? 15.023 13.464 31.242 1.00 64.56 471 ASP A O 1
ATOM 3771 N N . SER A 1 472 ? 13.349 12.860 29.898 1.00 67.81 472 SER A N 1
ATOM 3772 C CA . SER A 1 472 ? 12.816 14.234 29.808 1.00 67.81 472 SER A CA 1
ATOM 3773 C C . SER A 1 472 ? 11.548 14.462 30.635 1.00 67.81 472 SER A C 1
ATOM 3775 O O . SER A 1 472 ? 10.663 13.613 30.732 1.00 67.81 472 SER A O 1
ATOM 3777 N N . THR A 1 473 ? 11.458 15.650 31.238 1.00 72.88 473 THR A N 1
ATOM 3778 C CA . THR A 1 473 ? 10.302 16.110 32.021 1.00 72.88 473 THR A CA 1
ATOM 3779 C C . THR A 1 473 ? 9.252 16.838 31.183 1.00 72.88 473 THR A C 1
ATOM 3781 O O . THR A 1 473 ? 8.219 17.226 31.737 1.00 72.88 473 THR A O 1
ATOM 3784 N N . ALA A 1 474 ? 9.498 17.061 29.889 1.00 77.25 474 ALA A N 1
ATOM 3785 C CA . ALA A 1 474 ? 8.534 17.728 29.028 1.00 77.25 474 ALA A CA 1
ATOM 3786 C C . ALA A 1 474 ? 7.316 16.822 28.770 1.00 77.25 474 ALA A C 1
ATOM 3788 O O . ALA A 1 474 ? 7.423 15.608 28.583 1.00 77.25 474 ALA A O 1
ATOM 3789 N N . GLU A 1 475 ? 6.124 17.417 28.843 1.00 82.56 475 GLU A N 1
ATOM 3790 C CA . GLU A 1 475 ? 4.871 16.731 28.535 1.00 82.56 475 GLU A CA 1
ATOM 3791 C C . GLU A 1 475 ? 4.591 16.872 27.040 1.00 82.56 475 GLU A C 1
ATOM 3793 O O . GLU A 1 475 ? 4.405 17.986 26.553 1.00 82.56 475 GLU A O 1
ATOM 3798 N N . LEU A 1 476 ? 4.510 15.745 26.335 1.00 91.69 476 LEU A N 1
ATOM 3799 C CA . LEU A 1 476 ? 4.073 15.710 24.941 1.00 91.69 476 LEU A CA 1
ATOM 3800 C C . LEU A 1 476 ? 2.545 15.607 24.911 1.00 91.69 476 LEU A C 1
ATOM 3802 O O . LEU A 1 476 ? 1.967 14.856 25.709 1.00 91.69 476 LEU A O 1
ATOM 3806 N N . SER A 1 477 ? 1.890 16.338 24.010 1.00 94.00 477 SER A N 1
ATOM 3807 C CA . SER A 1 477 ? 0.427 16.379 23.919 1.00 94.00 477 SER A CA 1
ATOM 3808 C C . SER A 1 477 ? -0.063 16.023 22.517 1.00 94.00 477 SER A C 1
ATOM 3810 O O . SER A 1 477 ? 0.572 16.320 21.508 1.00 94.00 477 SER A O 1
ATOM 3812 N N . ASP A 1 478 ? -1.196 15.338 22.454 1.00 93.50 478 ASP A N 1
ATOM 3813 C CA . ASP A 1 478 ? -1.864 14.969 21.218 1.00 93.50 478 ASP A CA 1
ATOM 3814 C C . ASP A 1 478 ? -3.373 15.127 21.391 1.00 93.50 478 ASP A C 1
ATOM 3816 O O . ASP A 1 478 ? -4.036 14.342 22.077 1.00 93.50 478 ASP A O 1
ATOM 3820 N N . ALA A 1 479 ? -3.912 16.165 20.763 1.00 95.12 479 ALA A N 1
ATOM 3821 C CA . ALA A 1 479 ? -5.319 16.497 20.809 1.00 95.12 479 ALA A CA 1
ATOM 3822 C C . ALA A 1 479 ? -5.964 16.273 19.442 1.00 95.12 479 ALA A C 1
ATOM 3824 O O . ALA A 1 479 ? -5.537 16.820 18.427 1.00 95.12 479 ALA A O 1
ATOM 3825 N N . ASN A 1 480 ? -7.068 15.534 19.409 1.00 94.06 480 ASN A N 1
ATOM 3826 C CA . ASN A 1 480 ? -7.846 15.317 18.201 1.00 94.06 480 ASN A CA 1
ATOM 3827 C C . ASN A 1 480 ? -9.322 15.621 18.437 1.00 94.06 480 ASN A C 1
ATOM 3829 O O . ASN A 1 480 ? -9.955 15.086 19.340 1.00 94.06 480 ASN A O 1
ATOM 3833 N N . THR A 1 481 ? -9.892 16.470 17.594 1.00 94.81 481 THR A N 1
ATOM 3834 C CA . THR A 1 481 ? -11.319 16.789 17.578 1.00 94.81 481 THR A CA 1
ATOM 3835 C C . THR A 1 481 ? -11.903 16.321 16.264 1.00 94.81 481 THR A C 1
ATOM 3837 O O . THR A 1 481 ? -11.403 16.707 15.216 1.00 94.81 481 THR A O 1
ATOM 3840 N N . THR A 1 482 ? -13.004 15.577 16.292 1.00 93.25 482 THR A N 1
ATOM 3841 C CA . THR A 1 482 ? -13.807 15.297 15.102 1.00 93.25 482 THR A CA 1
ATOM 3842 C C . THR A 1 482 ? -15.259 15.674 15.358 1.00 93.25 482 THR A C 1
ATOM 3844 O O . THR A 1 482 ? -15.811 15.407 16.420 1.00 93.25 482 THR A O 1
ATOM 3847 N N . VAL A 1 483 ? -15.905 16.321 14.396 1.00 95.00 483 VAL A N 1
ATOM 3848 C CA . VAL A 1 483 ? -17.339 16.622 14.431 1.00 95.00 483 VAL A CA 1
ATOM 3849 C C . VAL A 1 483 ? -17.914 16.244 13.083 1.00 95.00 483 VAL A C 1
ATOM 3851 O O . VAL A 1 483 ? -17.439 16.729 12.064 1.00 95.00 483 VAL A O 1
ATOM 3854 N N . SER A 1 484 ? -18.933 15.391 13.058 1.00 94.62 484 SER A N 1
ATOM 3855 C CA . SER A 1 484 ? -19.631 14.981 11.842 1.00 94.62 484 SER A CA 1
ATOM 3856 C C . SER A 1 484 ? -21.133 15.195 11.962 1.00 94.62 484 SER A C 1
ATOM 3858 O O . SER A 1 484 ? -21.737 14.939 12.999 1.00 94.62 484 SER A O 1
ATOM 3860 N N . ALA A 1 485 ? -21.760 15.652 10.887 1.00 95.81 485 ALA A N 1
ATOM 3861 C CA . ALA A 1 485 ? -23.202 15.734 10.746 1.00 95.81 485 ALA A CA 1
ATOM 3862 C C . ALA A 1 485 ? -23.621 14.851 9.572 1.00 95.81 485 ALA A C 1
ATOM 3864 O O . ALA A 1 485 ? -23.325 15.160 8.420 1.00 95.81 485 ALA A O 1
ATOM 3865 N N . LEU A 1 486 ? -24.311 13.756 9.877 1.00 95.19 486 LEU A N 1
ATOM 3866 C CA . LEU A 1 486 ? -24.863 12.808 8.923 1.00 95.19 486 LEU A CA 1
ATOM 3867 C C . LEU A 1 486 ? -26.354 13.084 8.728 1.00 95.19 486 LEU A C 1
ATOM 3869 O O . LEU A 1 486 ? -27.179 12.822 9.607 1.00 95.19 486 LEU A O 1
ATOM 3873 N N . PHE A 1 487 ? -26.709 13.560 7.543 1.00 95.50 487 PHE A N 1
ATOM 3874 C CA . PHE A 1 487 ? -28.068 13.531 7.034 1.00 95.50 487 PHE A CA 1
ATOM 3875 C C . PHE A 1 487 ? -28.317 12.187 6.341 1.00 95.50 487 PHE A C 1
ATOM 3877 O O . PHE A 1 487 ? -27.662 11.860 5.354 1.00 95.50 487 PHE A O 1
ATOM 3884 N N . HIS A 1 488 ? -29.273 11.408 6.836 1.00 92.19 488 HIS A N 1
ATOM 3885 C CA . HIS A 1 488 ? -29.678 10.137 6.248 1.00 92.19 488 HIS A CA 1
ATOM 3886 C C . HIS A 1 488 ? -31.202 10.052 6.160 1.00 92.19 488 HIS A C 1
ATOM 3888 O O . HIS A 1 488 ? -31.891 9.953 7.170 1.00 92.19 488 HIS A O 1
ATOM 3894 N N . HIS A 1 489 ? -31.739 10.065 4.942 1.00 92.88 489 HIS A N 1
ATOM 3895 C CA . HIS A 1 489 ? -33.164 9.884 4.673 1.00 92.88 489 HIS A CA 1
ATOM 3896 C C . HIS A 1 489 ? -33.378 8.599 3.870 1.00 92.88 489 HIS A C 1
ATOM 3898 O O . HIS A 1 489 ? -32.574 8.270 3.006 1.00 92.88 489 HIS A O 1
ATOM 3904 N N . LYS A 1 490 ? -34.512 7.914 4.055 1.00 86.06 490 LYS A N 1
ATOM 3905 C CA . LYS A 1 490 ? -34.811 6.661 3.327 1.00 86.06 490 LYS A CA 1
ATOM 3906 C C . LYS A 1 490 ? -34.854 6.804 1.798 1.00 86.06 490 LYS A C 1
ATOM 3908 O O . LYS A 1 490 ? -34.707 5.814 1.093 1.00 86.06 490 LYS A O 1
ATOM 3913 N N . THR A 1 491 ? -35.127 8.006 1.288 1.00 85.31 491 THR A N 1
ATOM 3914 C CA . THR A 1 491 ? -35.327 8.270 -0.154 1.00 85.31 491 THR A CA 1
ATOM 3915 C C . THR A 1 491 ? -34.432 9.361 -0.743 1.00 85.31 491 THR A C 1
ATOM 3917 O O . THR A 1 491 ? -34.401 9.511 -1.965 1.00 85.31 491 THR A O 1
ATOM 3920 N N . LEU A 1 492 ? -33.731 10.130 0.096 1.00 87.31 492 LEU A N 1
ATOM 3921 C CA . LEU A 1 492 ? -32.838 11.207 -0.349 1.00 87.31 492 LEU A CA 1
ATOM 3922 C C . LEU A 1 492 ? -31.382 10.756 -0.185 1.00 87.31 492 LEU A C 1
ATOM 3924 O O . LEU A 1 492 ? -31.129 9.829 0.585 1.00 87.31 492 LEU A O 1
ATOM 3928 N N . PRO A 1 493 ? -30.432 11.402 -0.880 1.00 84.81 493 PRO A N 1
ATOM 3929 C CA . PRO A 1 493 ? -29.014 11.193 -0.641 1.00 84.81 493 PRO A CA 1
ATOM 3930 C C . PRO A 1 493 ? -28.635 11.263 0.833 1.00 84.81 493 PRO A C 1
ATOM 3932 O O . PRO A 1 493 ? -29.065 12.168 1.550 1.00 84.81 493 PRO A O 1
ATOM 3935 N N . GLY A 1 494 ? -27.797 10.322 1.256 1.00 88.75 494 GLY A N 1
ATOM 3936 C CA . GLY A 1 494 ? -26.996 10.483 2.451 1.00 88.75 494 GLY A CA 1
ATOM 3937 C C . GLY A 1 494 ? -25.962 11.577 2.211 1.00 88.75 494 GLY A C 1
ATOM 3938 O O . GLY A 1 494 ? -25.304 11.611 1.170 1.00 88.75 494 GLY A O 1
ATOM 3939 N N . TYR A 1 495 ? -25.831 12.486 3.163 1.00 92.56 495 TYR A N 1
ATOM 3940 C CA . TYR A 1 495 ? -24.830 13.539 3.118 1.00 92.56 495 TYR A CA 1
ATOM 3941 C C . TYR A 1 495 ? -24.193 13.665 4.489 1.00 92.56 495 TYR A C 1
ATOM 3943 O O . TYR A 1 495 ? -24.887 13.787 5.492 1.00 92.56 495 TYR A O 1
ATOM 3951 N N . GLU A 1 496 ? -22.876 13.607 4.529 1.00 92.25 496 GLU A N 1
ATOM 3952 C CA . GLU A 1 496 ? -22.079 13.695 5.735 1.00 92.25 496 GLU A CA 1
ATOM 3953 C C . GLU A 1 496 ? -21.084 14.840 5.573 1.00 92.25 496 GLU A C 1
ATOM 3955 O O . GLU A 1 496 ? -20.324 14.882 4.608 1.00 92.25 496 GLU A O 1
ATOM 3960 N N . VAL A 1 497 ? -21.085 15.777 6.513 1.00 91.94 497 VAL A N 1
ATOM 3961 C CA . VAL A 1 497 ? -20.025 16.783 6.630 1.00 91.94 497 VAL A CA 1
ATOM 3962 C C . VAL A 1 497 ? -19.273 16.489 7.901 1.00 91.94 497 VAL A C 1
ATOM 3964 O O . VAL A 1 497 ? -19.890 16.421 8.960 1.00 91.94 497 VAL A O 1
ATOM 3967 N N . SER A 1 498 ? -17.965 16.322 7.803 1.00 90.50 498 SER A N 1
ATOM 3968 C CA . SER A 1 498 ? -17.086 16.093 8.936 1.00 90.50 498 SER A CA 1
ATOM 3969 C C . SER A 1 498 ? -15.954 17.109 8.949 1.00 90.50 498 SER A C 1
ATOM 3971 O O . SER A 1 498 ? -15.337 17.369 7.922 1.00 90.50 498 SER A O 1
ATOM 3973 N N . TYR A 1 499 ? -15.667 17.657 10.116 1.00 92.12 499 TYR A N 1
ATOM 3974 C CA . TYR A 1 499 ? -14.499 18.475 10.396 1.00 92.12 499 TYR A CA 1
ATOM 3975 C C . TYR A 1 499 ? -13.617 17.716 11.382 1.00 92.12 499 TYR A C 1
ATOM 3977 O O . TYR A 1 499 ? -14.138 17.199 12.374 1.00 92.12 499 TYR A O 1
ATOM 3985 N N . SER A 1 500 ? -12.314 17.646 11.128 1.00 89.94 500 SER A N 1
ATOM 3986 C CA . SER A 1 500 ? -11.343 17.187 12.115 1.00 89.94 500 SER A CA 1
ATOM 3987 C C . SER A 1 500 ? -10.220 18.198 12.311 1.00 89.94 500 SER A C 1
ATOM 3989 O O . SER A 1 500 ? -9.828 18.916 11.395 1.00 89.94 500 SER A O 1
ATOM 3991 N N . ASN A 1 501 ? -9.734 18.287 13.540 1.00 92.50 501 ASN A N 1
ATOM 3992 C CA . ASN A 1 501 ? -8.604 19.118 13.924 1.00 92.50 501 ASN A CA 1
ATOM 3993 C C . ASN A 1 501 ? -7.713 18.288 14.837 1.00 92.50 501 ASN A C 1
ATOM 3995 O O . ASN A 1 501 ? -8.140 17.919 15.932 1.00 92.50 501 ASN A O 1
ATOM 3999 N N . THR A 1 502 ? -6.506 18.007 14.375 1.00 89.12 502 THR A N 1
ATOM 4000 C CA . THR A 1 502 ? -5.490 17.253 15.098 1.00 89.12 502 THR A CA 1
ATOM 4001 C C . THR A 1 502 ? -4.331 18.188 15.401 1.00 89.12 502 THR A C 1
ATOM 4003 O O . THR A 1 502 ? -3.862 18.901 14.518 1.00 89.12 502 THR A O 1
ATOM 4006 N N . GLN A 1 503 ? -3.895 18.216 16.650 1.00 92.25 503 GLN A N 1
ATOM 4007 C CA . GLN A 1 503 ? -2.781 19.019 17.123 1.00 92.25 503 GLN A CA 1
ATOM 4008 C C . GLN A 1 503 ? -1.846 18.097 17.891 1.00 92.25 503 GLN A C 1
ATOM 4010 O O . GLN A 1 503 ? -2.231 17.560 18.925 1.00 92.25 503 GLN A O 1
ATOM 4015 N N . THR A 1 504 ? -0.640 17.930 17.366 1.00 89.06 504 THR A N 1
ATOM 4016 C CA . THR A 1 504 ? 0.426 17.149 17.985 1.00 89.06 504 THR A CA 1
ATOM 4017 C C . THR A 1 504 ? 1.503 18.118 18.448 1.00 89.06 504 THR A C 1
ATOM 4019 O O . THR A 1 504 ? 2.041 18.879 17.644 1.00 89.06 504 THR A O 1
ATOM 4022 N N . GLU A 1 505 ? 1.823 18.104 19.734 1.00 87.94 505 GLU A N 1
ATOM 4023 C CA . GLU A 1 505 ? 2.905 18.888 20.318 1.00 87.94 505 GLU A CA 1
ATOM 4024 C C . GLU A 1 505 ? 4.000 17.949 20.804 1.00 87.94 505 GLU A C 1
ATOM 4026 O O . GLU A 1 505 ? 3.788 17.080 21.654 1.00 87.94 505 GLU A O 1
ATOM 4031 N N . THR A 1 506 ? 5.184 18.148 20.241 1.00 84.94 506 THR A N 1
ATOM 4032 C CA . THR A 1 506 ? 6.425 17.500 20.643 1.00 84.94 506 THR A CA 1
ATOM 4033 C C . THR A 1 506 ? 7.414 18.543 21.150 1.00 84.94 506 THR A C 1
ATOM 4035 O O . THR A 1 506 ? 7.219 19.741 20.946 1.00 84.94 506 THR A O 1
ATOM 4038 N N . ASP A 1 507 ? 8.510 18.100 21.758 1.00 80.06 507 ASP A N 1
ATOM 4039 C CA . ASP A 1 507 ? 9.588 18.987 22.212 1.00 80.06 507 ASP A CA 1
ATOM 4040 C C . ASP A 1 507 ? 10.182 19.864 21.108 1.00 80.06 507 ASP A C 1
ATOM 4042 O O . ASP A 1 507 ? 10.653 20.970 21.373 1.00 80.06 507 ASP A O 1
ATOM 4046 N N . THR A 1 508 ? 10.193 19.360 19.875 1.00 79.12 508 THR A N 1
ATOM 4047 C CA . THR A 1 508 ? 10.862 19.999 18.739 1.00 79.12 508 THR A CA 1
ATOM 4048 C C . THR A 1 508 ? 9.898 20.585 17.718 1.00 79.12 508 THR A C 1
ATOM 4050 O O . THR A 1 508 ? 10.335 21.365 16.876 1.00 79.12 508 THR A O 1
ATOM 4053 N N . ALA A 1 509 ? 8.618 20.207 17.765 1.00 83.75 509 ALA A N 1
ATOM 4054 C CA . ALA A 1 509 ? 7.639 20.603 16.763 1.00 83.75 509 ALA A CA 1
ATOM 4055 C C . ALA A 1 509 ? 6.211 20.653 17.309 1.00 83.75 509 ALA A C 1
ATOM 4057 O O . ALA A 1 509 ? 5.784 19.781 18.067 1.00 83.75 509 ALA A O 1
ATOM 4058 N N . SER A 1 510 ? 5.446 21.641 16.850 1.00 85.19 510 SER A N 1
ATOM 4059 C CA . SER A 1 510 ? 3.990 21.678 16.990 1.00 85.19 510 SER A CA 1
ATOM 4060 C C . SER A 1 510 ? 3.387 21.572 15.601 1.00 85.19 510 SER A C 1
ATOM 4062 O O . SER A 1 510 ? 3.636 22.429 14.754 1.00 85.19 510 SER A O 1
ATOM 4064 N N . ILE A 1 511 ? 2.627 20.506 15.366 1.00 86.19 511 ILE A N 1
ATOM 4065 C CA . ILE A 1 511 ? 1.988 20.224 14.085 1.00 86.19 511 ILE A CA 1
ATOM 4066 C C . ILE A 1 511 ? 0.483 20.297 14.289 1.00 86.19 511 ILE A C 1
ATOM 4068 O O . ILE A 1 511 ? -0.096 19.551 15.082 1.00 86.19 511 ILE A O 1
ATOM 4072 N N . LYS A 1 512 ? -0.174 21.176 13.540 1.00 89.19 512 LYS A N 1
ATOM 4073 C CA . LYS A 1 512 ? -1.622 21.339 13.558 1.00 89.19 512 LYS A CA 1
ATOM 4074 C C . LYS A 1 512 ? -2.197 21.026 12.188 1.00 89.19 512 LYS A C 1
ATOM 4076 O O . LYS A 1 512 ? -1.979 21.759 11.232 1.00 89.19 512 LYS A O 1
ATOM 4081 N N . LYS A 1 513 ? -2.989 19.961 12.108 1.00 87.00 513 LYS A N 1
ATOM 4082 C CA . LYS A 1 513 ? -3.662 19.503 10.891 1.00 87.00 513 LYS A CA 1
ATOM 4083 C C . LYS A 1 513 ? -5.165 19.752 11.013 1.00 87.00 513 LYS A C 1
ATOM 4085 O O . LYS A 1 513 ? -5.816 19.273 11.942 1.00 87.00 513 LYS A O 1
ATOM 4090 N N . ARG A 1 514 ? -5.744 20.495 10.072 1.00 88.62 514 ARG A N 1
ATOM 4091 C CA . ARG A 1 514 ? -7.190 20.764 10.001 1.00 88.62 514 ARG A CA 1
ATOM 4092 C C . ARG A 1 514 ? -7.742 20.165 8.729 1.00 88.62 514 ARG A C 1
ATOM 4094 O O . ARG A 1 514 ? -7.271 20.492 7.649 1.00 88.62 514 ARG A O 1
ATOM 4101 N N . PHE A 1 515 ? -8.783 19.356 8.848 1.00 87.31 515 PHE A N 1
ATOM 4102 C CA . PHE A 1 515 ? -9.443 18.726 7.718 1.00 87.31 515 PHE A CA 1
ATOM 4103 C C . PHE A 1 515 ? -10.925 19.074 7.709 1.00 87.31 515 PHE A C 1
ATOM 4105 O O . PHE A 1 515 ? -11.625 18.983 8.717 1.00 87.31 515 PHE A O 1
ATOM 4112 N N . MET A 1 516 ? -11.434 19.402 6.532 1.00 88.81 516 MET A N 1
ATOM 4113 C CA . MET A 1 516 ? -12.857 19.457 6.253 1.00 88.81 516 MET A CA 1
ATOM 4114 C C . MET A 1 516 ? -13.164 18.429 5.178 1.00 88.81 516 MET A C 1
ATOM 4116 O O . MET A 1 516 ? -12.530 18.395 4.128 1.00 88.81 516 MET A O 1
ATOM 4120 N N . GLN A 1 517 ? -14.138 17.572 5.445 1.00 88.75 517 GLN A N 1
ATOM 4121 C CA . GLN A 1 517 ? -14.558 16.529 4.533 1.00 88.75 517 GLN A CA 1
ATOM 4122 C C . GLN A 1 517 ? -16.067 16.590 4.315 1.00 88.75 517 GLN A C 1
ATOM 4124 O O . GLN A 1 517 ? -16.862 16.533 5.247 1.00 88.75 517 GLN A O 1
ATOM 4129 N N . HIS A 1 518 ? -16.461 16.625 3.052 1.00 90.38 518 HIS A N 1
ATOM 4130 C CA . HIS A 1 518 ? -17.832 16.447 2.609 1.00 90.38 518 HIS A CA 1
ATOM 4131 C C . HIS A 1 518 ? -17.931 15.094 1.932 1.00 90.38 518 HIS A C 1
ATOM 4133 O O . HIS A 1 518 ? -17.229 14.849 0.956 1.00 90.38 518 HIS A O 1
ATOM 4139 N N . LYS A 1 519 ? -18.799 14.219 2.424 1.00 89.81 519 LYS A N 1
ATOM 4140 C CA . LYS A 1 519 ? -19.103 12.927 1.826 1.00 89.81 519 LYS A CA 1
ATOM 4141 C C . LYS A 1 519 ? -20.567 12.904 1.408 1.00 89.81 519 LYS A C 1
ATOM 4143 O O . LYS A 1 519 ? -21.470 13.221 2.172 1.00 89.81 519 LYS A O 1
ATOM 4148 N N . PHE A 1 520 ? -20.807 12.518 0.172 1.00 91.25 520 PHE A N 1
ATOM 4149 C CA . PHE A 1 520 ? -22.128 12.350 -0.404 1.00 91.25 520 PHE A CA 1
ATOM 4150 C C . PHE A 1 520 ? -22.281 10.891 -0.809 1.00 91.25 520 PHE A C 1
ATOM 4152 O O . PHE A 1 520 ? -21.406 10.345 -1.473 1.00 91.25 520 PHE A O 1
ATOM 4159 N N . GLU A 1 521 ? -23.374 10.248 -0.421 1.00 89.75 521 GLU A N 1
ATOM 4160 C CA . GLU A 1 521 ? -23.681 8.878 -0.816 1.00 89.75 521 GLU A CA 1
ATOM 4161 C C . GLU A 1 521 ? -25.166 8.770 -1.149 1.00 89.75 521 GLU A C 1
ATOM 4163 O O . GLU A 1 521 ? -26.023 8.881 -0.276 1.00 89.75 521 GLU A O 1
ATOM 4168 N N . TYR A 1 522 ? -25.496 8.535 -2.417 1.00 90.56 522 TYR A N 1
ATOM 4169 C CA . TYR A 1 522 ? -26.876 8.345 -2.842 1.00 90.56 522 TYR A CA 1
ATOM 4170 C C . TYR A 1 522 ? -27.063 7.028 -3.562 1.00 90.56 522 TYR A C 1
ATOM 4172 O O . TYR A 1 522 ? -26.598 6.852 -4.685 1.00 90.56 522 TYR A O 1
ATOM 4180 N N . GLN A 1 523 ? -27.812 6.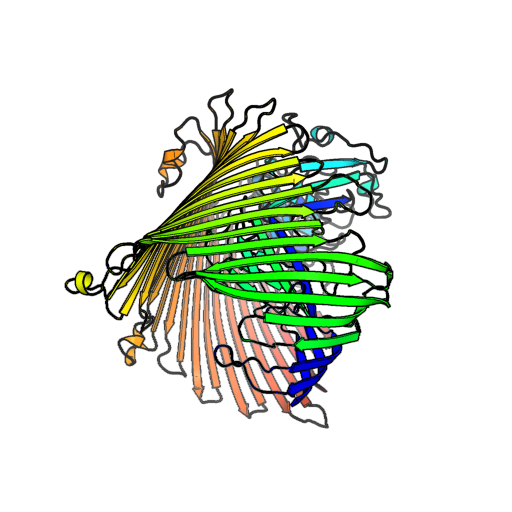129 -2.936 1.00 90.25 523 GLN A N 1
ATOM 4181 C CA . GLN A 1 523 ? -28.368 4.972 -3.613 1.00 90.25 523 GLN A CA 1
ATOM 4182 C C . GLN A 1 523 ? -29.791 5.307 -4.056 1.00 90.25 523 GLN A C 1
ATOM 4184 O O . GLN A 1 523 ? -30.680 5.471 -3.219 1.00 90.25 523 GLN A O 1
ATOM 4189 N N . LEU A 1 524 ? -30.006 5.436 -5.368 1.00 87.38 524 LEU A N 1
ATOM 4190 C CA . LEU A 1 524 ? -31.319 5.798 -5.895 1.00 87.38 524 LEU A CA 1
ATOM 4191 C C . LEU A 1 524 ? -32.347 4.714 -5.540 1.00 87.38 524 LEU A C 1
ATOM 4193 O O . LEU A 1 524 ? -32.119 3.534 -5.832 1.00 87.38 524 LEU A O 1
ATOM 4197 N N . PRO A 1 525 ? -33.498 5.098 -4.958 1.00 86.88 525 PRO A N 1
ATOM 4198 C CA . PRO A 1 525 ? -34.604 4.188 -4.724 1.00 86.88 525 PRO A CA 1
ATOM 4199 C C . PRO A 1 525 ? -35.051 3.477 -6.005 1.00 86.88 525 PRO A C 1
ATOM 4201 O O . PRO A 1 525 ? -35.216 4.097 -7.059 1.00 86.88 525 PRO A O 1
ATOM 4204 N N . GLN A 1 526 ? -35.315 2.173 -5.903 1.00 85.88 526 GLN A N 1
ATOM 4205 C CA . GLN A 1 526 ? -35.670 1.341 -7.056 1.00 85.88 526 GLN A CA 1
ATOM 4206 C C . GLN A 1 526 ? -36.922 1.848 -7.789 1.00 85.88 526 GLN A C 1
ATOM 4208 O O . GLN A 1 526 ? -37.012 1.704 -9.001 1.00 85.88 526 GLN A O 1
ATOM 4213 N N . ASN A 1 527 ? -37.866 2.487 -7.087 1.00 90.12 527 ASN A N 1
ATOM 4214 C CA . ASN A 1 527 ? -39.063 3.079 -7.688 1.00 90.12 527 ASN A CA 1
ATOM 4215 C C . ASN A 1 527 ? -38.763 4.249 -8.639 1.00 90.12 527 ASN A C 1
ATOM 4217 O O . ASN A 1 527 ? -39.476 4.404 -9.624 1.00 90.12 527 ASN A O 1
ATOM 4221 N N . LEU A 1 528 ? -37.705 5.031 -8.399 1.00 84.75 528 LEU A N 1
ATOM 4222 C CA . LEU A 1 528 ? -37.268 6.078 -9.335 1.00 84.75 528 LEU A CA 1
ATOM 4223 C C . LEU A 1 528 ? -36.589 5.487 -10.575 1.00 84.75 528 LEU A C 1
ATOM 4225 O O . LEU A 1 528 ? -36.615 6.087 -11.647 1.00 84.75 528 LEU A O 1
ATOM 4229 N N . LEU A 1 529 ? -36.012 4.295 -10.429 1.00 87.56 529 LEU A N 1
ATOM 4230 C CA . LEU A 1 529 ? -35.345 3.569 -11.501 1.00 87.56 529 LEU A CA 1
ATOM 4231 C C . LEU A 1 529 ? -36.289 2.651 -12.295 1.00 87.56 529 LEU A C 1
ATOM 4233 O O . LEU A 1 529 ? -35.862 2.094 -13.297 1.00 87.56 529 LEU A O 1
ATOM 4237 N N . GLN A 1 530 ? -37.563 2.497 -11.903 1.00 89.25 530 GLN A N 1
ATOM 4238 C CA . GLN A 1 530 ? -38.500 1.541 -12.525 1.00 89.25 530 GLN A CA 1
ATOM 4239 C C . GLN A 1 530 ? -38.681 1.734 -14.038 1.00 89.25 530 GLN A C 1
ATOM 4241 O O . GLN A 1 530 ? -38.925 0.761 -14.746 1.00 89.25 530 GLN A O 1
ATOM 4246 N N . ASN A 1 531 ? -38.532 2.967 -14.532 1.00 89.12 531 ASN A N 1
ATOM 4247 C CA . ASN A 1 531 ? -38.644 3.297 -15.956 1.00 89.12 531 ASN A CA 1
ATOM 4248 C C . ASN A 1 531 ? -37.283 3.377 -16.672 1.00 89.12 531 ASN A C 1
ATOM 4250 O O . ASN A 1 531 ? -37.231 3.699 -17.856 1.00 89.12 531 ASN A O 1
ATOM 4254 N N . MET A 1 532 ? -36.183 3.115 -15.963 1.00 86.38 532 MET A N 1
ATOM 4255 C CA . MET A 1 532 ? -34.829 3.094 -16.508 1.00 86.38 532 MET A CA 1
ATOM 4256 C C . MET A 1 532 ? -34.331 1.645 -16.588 1.00 86.38 532 MET A C 1
ATOM 4258 O O . MET A 1 532 ? -34.664 0.825 -15.734 1.00 86.38 532 MET A O 1
ATOM 4262 N N . PRO A 1 533 ? -33.470 1.292 -17.556 1.00 84.56 533 PRO A N 1
ATOM 4263 C CA . PRO A 1 533 ? -32.838 -0.028 -17.619 1.00 84.56 533 PRO A CA 1
ATOM 4264 C C . PRO A 1 533 ? -31.731 -0.202 -16.554 1.00 84.56 533 PRO A C 1
ATOM 4266 O O . PRO A 1 533 ? -30.707 -0.835 -16.803 1.00 84.56 533 PRO A O 1
ATOM 4269 N N . ILE A 1 534 ? -31.907 0.372 -15.361 1.00 86.25 534 ILE A N 1
ATOM 4270 C CA . ILE A 1 534 ? -30.926 0.428 -14.275 1.00 86.25 534 ILE A CA 1
ATOM 4271 C C . ILE A 1 534 ? -31.582 -0.163 -13.026 1.00 86.25 534 ILE A C 1
ATOM 4273 O O . ILE A 1 534 ? -32.629 0.301 -12.597 1.00 86.25 534 ILE A O 1
ATOM 4277 N N . LYS A 1 535 ? -30.992 -1.198 -12.425 1.00 87.12 535 LYS A N 1
ATOM 4278 C CA . LYS A 1 535 ? -31.484 -1.791 -11.170 1.00 87.12 535 LYS A CA 1
ATOM 4279 C C . LYS A 1 535 ? -30.990 -1.063 -9.931 1.00 87.12 535 LYS A C 1
ATOM 4281 O O . LYS A 1 535 ? -31.659 -1.090 -8.903 1.00 87.12 535 LYS A O 1
ATOM 4286 N N . GLY A 1 536 ? -29.827 -0.430 -10.030 1.00 88.19 536 GLY A N 1
ATOM 4287 C CA . GLY A 1 536 ? -29.241 0.345 -8.949 1.00 88.19 536 GLY A CA 1
ATOM 4288 C C . GLY A 1 536 ? -28.310 1.410 -9.497 1.00 88.19 536 GLY A C 1
ATOM 4289 O O . GLY A 1 536 ? -27.528 1.143 -10.404 1.00 88.19 536 GLY A O 1
ATOM 4290 N N . LEU A 1 537 ? -28.399 2.612 -8.945 1.00 89.62 537 LEU A N 1
ATOM 4291 C CA . LEU A 1 537 ? -27.452 3.692 -9.183 1.00 89.62 537 LEU A CA 1
ATOM 4292 C C . LEU A 1 537 ? -26.965 4.154 -7.815 1.00 89.62 537 LEU A C 1
ATOM 4294 O O . LEU A 1 537 ? -27.778 4.548 -6.978 1.00 89.62 537 LEU A O 1
ATOM 4298 N N . LYS A 1 538 ? -25.659 4.060 -7.588 1.00 91.44 538 LYS A N 1
ATOM 4299 C CA . LYS A 1 538 ? -24.990 4.530 -6.384 1.00 91.44 538 LYS A CA 1
ATOM 4300 C C . LYS A 1 538 ? -24.012 5.632 -6.768 1.00 91.44 538 LYS A C 1
ATOM 4302 O O . LYS A 1 538 ? -23.070 5.391 -7.517 1.00 91.44 538 LYS A O 1
ATOM 4307 N N . LEU A 1 539 ? -24.247 6.828 -6.256 1.00 90.62 539 LEU A N 1
ATOM 4308 C CA . LEU A 1 539 ? -23.365 7.978 -6.395 1.00 90.62 539 LEU A CA 1
ATOM 4309 C C . LEU A 1 539 ? -22.607 8.152 -5.083 1.00 90.62 539 LEU A C 1
ATOM 4311 O O . LEU A 1 539 ? -23.223 8.167 -4.022 1.00 90.62 539 LEU A O 1
ATOM 4315 N N . GLU A 1 540 ? -21.294 8.285 -5.150 1.00 88.88 540 GLU A N 1
ATOM 4316 C CA . GLU A 1 540 ? -20.425 8.563 -4.014 1.00 88.88 540 GLU A CA 1
ATOM 4317 C C . GLU A 1 540 ? -19.569 9.780 -4.364 1.00 88.88 540 GLU A C 1
ATOM 4319 O O . GLU A 1 540 ? -18.919 9.810 -5.400 1.00 88.88 540 GLU A O 1
ATOM 4324 N N . GLY A 1 541 ? -19.558 10.797 -3.519 1.00 88.75 541 GLY A N 1
ATOM 4325 C CA . GLY A 1 541 ? -18.677 11.952 -3.643 1.00 88.75 541 GLY A CA 1
ATOM 4326 C C . GLY A 1 541 ? -17.927 12.148 -2.339 1.00 88.75 541 GLY A C 1
ATOM 4327 O O . GLY A 1 541 ? -18.486 11.919 -1.269 1.00 88.75 541 GLY A O 1
ATOM 4328 N N . ARG A 1 542 ? -16.668 12.563 -2.411 1.00 89.44 542 ARG A N 1
ATOM 4329 C CA . ARG A 1 542 ? -15.878 12.977 -1.257 1.00 89.44 542 ARG A CA 1
ATOM 4330 C C . ARG A 1 542 ? -15.016 14.163 -1.660 1.00 89.44 542 ARG A C 1
ATOM 4332 O O . ARG A 1 542 ? -14.264 14.061 -2.615 1.00 89.44 542 ARG A O 1
ATOM 4339 N N . ILE A 1 543 ? -15.114 15.265 -0.936 1.00 89.56 543 ILE A N 1
ATOM 4340 C CA . ILE A 1 543 ? -14.177 16.385 -1.038 1.00 89.56 543 ILE A CA 1
ATOM 4341 C C . ILE A 1 543 ? -13.536 16.511 0.334 1.00 89.56 543 ILE A C 1
ATOM 4343 O O . ILE A 1 543 ? -14.263 16.652 1.313 1.00 89.56 543 ILE A O 1
ATOM 4347 N N . LYS A 1 544 ? -12.215 16.391 0.418 1.00 87.06 544 LYS A N 1
ATOM 4348 C CA . LYS A 1 544 ? -11.414 16.523 1.634 1.00 87.06 544 LYS A CA 1
ATOM 4349 C C . LYS A 1 544 ? -10.407 17.640 1.395 1.00 87.06 544 LYS A C 1
ATOM 4351 O O . LYS A 1 544 ? -9.514 17.478 0.579 1.00 87.06 544 LYS A O 1
ATOM 4356 N N . THR A 1 545 ? -10.549 18.752 2.091 1.00 89.81 545 THR A N 1
ATOM 4357 C CA . THR A 1 545 ? -9.573 19.844 2.077 1.00 89.81 545 THR A CA 1
ATOM 4358 C C . THR A 1 545 ? -8.914 19.924 3.434 1.00 89.81 545 THR A C 1
ATOM 4360 O O . THR A 1 545 ? -9.564 19.652 4.447 1.00 89.81 545 THR A O 1
ATOM 4363 N N . GLY A 1 546 ? -7.666 20.347 3.487 1.00 87.25 546 GLY A N 1
ATOM 4364 C CA . GLY A 1 546 ? -7.081 20.696 4.759 1.00 87.25 546 GLY A CA 1
ATOM 4365 C C . GLY A 1 546 ? -5.785 21.458 4.662 1.00 87.25 546 GLY A C 1
ATOM 4366 O O . GLY A 1 546 ? -5.263 21.722 3.581 1.00 87.25 546 GLY A O 1
ATOM 4367 N N . GLU A 1 547 ? -5.343 21.847 5.843 1.00 88.81 547 GLU A N 1
ATOM 4368 C CA . GLU A 1 547 ? -4.191 22.700 6.074 1.00 88.81 547 GLU A CA 1
ATOM 4369 C C . GLU A 1 547 ? -3.355 22.043 7.172 1.00 88.81 547 GLU A C 1
ATOM 4371 O O . GLU A 1 547 ? -3.910 21.560 8.170 1.00 88.81 547 GLU A O 1
ATOM 4376 N N . ARG A 1 548 ? -2.042 21.991 6.968 1.00 85.06 548 ARG A N 1
ATOM 4377 C CA . ARG A 1 548 ? -1.049 21.623 7.972 1.00 85.06 548 ARG A CA 1
ATOM 4378 C C . ARG A 1 548 ? -0.220 22.868 8.250 1.00 85.06 548 ARG A C 1
ATOM 4380 O O . ARG A 1 548 ? 0.415 23.393 7.345 1.00 85.06 548 ARG A O 1
ATOM 4387 N N . ASP A 1 549 ? -0.262 23.307 9.501 1.00 85.69 549 ASP A N 1
ATOM 4388 C CA . ASP A 1 549 ? 0.609 24.344 10.039 1.00 85.69 549 ASP A CA 1
ATOM 4389 C C . ASP A 1 549 ? 1.647 23.632 10.922 1.00 85.69 549 ASP A C 1
ATOM 4391 O O . ASP A 1 549 ? 1.256 22.924 11.858 1.00 85.69 549 ASP A O 1
ATOM 4395 N N . GLY A 1 550 ? 2.940 23.780 10.637 1.00 78.38 550 GLY A N 1
ATOM 4396 C CA . GLY A 1 550 ? 4.006 23.149 11.416 1.00 78.38 550 GLY A CA 1
ATOM 4397 C C . GLY A 1 550 ? 5.196 24.073 11.647 1.00 78.38 550 GLY A C 1
ATOM 4398 O O . GLY A 1 550 ? 5.559 24.848 10.771 1.00 78.38 550 GLY A O 1
ATOM 4399 N N . LEU A 1 551 ? 5.795 23.986 12.835 1.00 70.75 551 LEU A N 1
ATOM 4400 C CA . LEU A 1 551 ? 7.162 24.448 13.086 1.00 70.75 551 LEU A CA 1
ATOM 4401 C C . LEU A 1 551 ? 8.025 23.197 13.227 1.00 70.75 551 LEU A C 1
ATOM 4403 O O . LEU A 1 551 ? 8.056 22.608 14.306 1.00 70.75 551 LEU A O 1
ATOM 4407 N N . GLU A 1 552 ? 8.677 22.768 12.153 1.00 66.06 552 GLU A N 1
ATOM 4408 C CA . GLU A 1 552 ? 9.714 21.737 12.206 1.00 66.06 552 GLU A CA 1
ATOM 4409 C C . GLU A 1 552 ? 11.065 22.431 12.010 1.00 66.06 552 GLU A C 1
ATOM 4411 O O . GLU A 1 552 ? 11.297 23.085 11.005 1.00 66.06 552 GLU A O 1
ATOM 4416 N N . LEU A 1 553 ? 11.954 22.336 13.006 1.00 52.75 553 LEU A N 1
ATOM 4417 C CA . LEU A 1 553 ? 13.378 22.682 12.867 1.00 52.75 553 LEU A CA 1
ATOM 4418 C C . LEU A 1 553 ? 13.670 24.049 12.192 1.00 52.75 553 LEU A C 1
ATOM 4420 O O . LEU A 1 553 ? 14.497 24.132 11.293 1.00 52.75 553 LEU A O 1
ATOM 4424 N N . ALA A 1 554 ? 13.075 25.115 12.744 1.00 54.91 554 ALA A N 1
ATOM 4425 C CA . ALA A 1 554 ? 13.308 26.544 12.461 1.00 54.91 554 ALA A CA 1
ATOM 4426 C C . ALA A 1 554 ? 12.533 27.192 11.300 1.00 54.91 554 ALA A C 1
ATOM 4428 O O . ALA A 1 554 ? 12.444 28.421 11.317 1.00 54.91 554 ALA A O 1
ATOM 4429 N N . ASP A 1 555 ? 11.875 26.425 10.429 1.00 61.97 555 ASP A N 1
ATOM 4430 C CA . ASP A 1 555 ? 11.035 26.978 9.361 1.00 61.97 555 ASP A CA 1
ATOM 4431 C C . ASP A 1 555 ? 9.551 26.669 9.603 1.00 61.97 555 ASP A C 1
ATOM 4433 O O . ASP A 1 555 ? 9.170 25.612 10.117 1.00 61.97 555 ASP A O 1
ATOM 4437 N N . SER A 1 556 ? 8.689 27.645 9.307 1.00 69.19 556 SER A N 1
ATOM 4438 C CA . SER A 1 556 ? 7.245 27.433 9.322 1.00 69.19 556 SER A CA 1
ATOM 4439 C C . SER A 1 556 ? 6.794 26.931 7.960 1.00 69.19 556 SER A C 1
ATOM 4441 O O . SER A 1 556 ? 6.886 27.656 6.967 1.00 69.19 556 SER A O 1
ATOM 4443 N N . GLU A 1 557 ? 6.256 25.720 7.933 1.00 76.19 557 GLU A N 1
ATOM 4444 C CA . GLU A 1 557 ? 5.657 25.134 6.739 1.00 76.19 557 GLU A CA 1
ATOM 4445 C C . GLU A 1 557 ? 4.135 25.256 6.821 1.00 76.19 557 GLU A C 1
ATOM 4447 O O . GLU A 1 557 ? 3.500 24.845 7.804 1.00 76.19 557 GLU A O 1
ATOM 4452 N N . GLN A 1 558 ? 3.541 25.849 5.782 1.00 82.31 558 GLN A N 1
ATOM 4453 C CA . GLN A 1 558 ? 2.100 25.829 5.562 1.00 82.31 558 GLN A CA 1
ATOM 4454 C C . GLN A 1 558 ? 1.786 24.990 4.333 1.00 82.31 558 GLN A C 1
ATOM 4456 O O . GLN A 1 558 ? 1.853 25.460 3.198 1.00 82.31 558 GLN A O 1
ATOM 4461 N N . GLN A 1 559 ? 1.334 23.767 4.566 1.00 83.62 559 GLN A N 1
ATOM 4462 C CA . GLN A 1 559 ? 0.906 22.877 3.497 1.00 83.62 559 GLN A CA 1
ATOM 4463 C C . GLN A 1 559 ? -0.611 22.903 3.368 1.00 83.62 559 GLN A C 1
ATOM 4465 O O . GLN A 1 559 ? -1.356 22.797 4.347 1.00 83.62 559 GLN A O 1
ATOM 4470 N N . LYS A 1 560 ? -1.099 23.015 2.135 1.00 86.88 560 LYS A N 1
ATOM 4471 C CA . LYS A 1 560 ? -2.521 22.922 1.801 1.00 86.88 560 LYS A CA 1
ATOM 4472 C C . LYS A 1 560 ? -2.732 21.757 0.867 1.00 86.88 560 LYS A C 1
ATOM 4474 O O . LYS A 1 560 ? -2.051 21.621 -0.140 1.00 86.88 560 LYS A O 1
ATOM 4479 N N . PHE A 1 561 ? -3.740 20.947 1.145 1.00 84.81 561 PHE A N 1
ATOM 4480 C CA . PHE A 1 561 ? -4.133 19.887 0.228 1.00 84.81 561 PHE A CA 1
ATOM 4481 C C . PHE A 1 561 ? -5.641 19.897 0.006 1.00 84.81 561 PHE A C 1
ATOM 4483 O O . PHE A 1 561 ? -6.448 20.228 0.880 1.00 84.81 561 PHE A O 1
ATOM 4490 N N . SER A 1 562 ? -6.032 19.508 -1.198 1.00 87.56 562 SER A N 1
ATOM 4491 C CA . SER A 1 562 ? -7.413 19.348 -1.615 1.00 87.56 562 SER A CA 1
ATOM 4492 C C . SER A 1 562 ? -7.533 18.043 -2.373 1.00 87.56 562 SER A C 1
ATOM 4494 O O . SER A 1 562 ? -6.870 17.806 -3.372 1.00 87.56 562 SER A O 1
ATOM 4496 N N . GLN A 1 563 ? -8.401 17.170 -1.902 1.00 86.94 563 GLN A N 1
ATOM 4497 C CA . GLN A 1 563 ? -8.691 15.903 -2.530 1.00 86.94 563 GLN A CA 1
ATOM 4498 C C . GLN A 1 563 ? -10.167 15.854 -2.880 1.00 86.94 563 GLN A C 1
ATOM 4500 O O . GLN A 1 563 ? -11.034 15.881 -2.011 1.00 86.94 563 GLN A O 1
ATOM 4505 N N . SER A 1 564 ? -10.456 15.709 -4.162 1.00 88.75 564 SER A N 1
ATOM 4506 C CA . SER A 1 564 ? -11.794 15.479 -4.680 1.00 88.75 564 SER A CA 1
ATOM 4507 C C . SER A 1 564 ? -11.890 14.069 -5.242 1.00 88.75 564 SER A C 1
ATOM 4509 O O . SER A 1 564 ? -11.020 13.589 -5.961 1.00 88.75 564 SER A O 1
ATOM 4511 N N . TYR A 1 565 ? -12.969 13.385 -4.907 1.00 88.94 565 TYR A N 1
ATOM 4512 C CA . TYR A 1 565 ? -13.272 12.022 -5.299 1.00 88.94 565 TYR A CA 1
ATOM 4513 C C . TYR A 1 565 ? -14.744 11.966 -5.688 1.00 88.94 565 TYR A C 1
ATOM 4515 O O . TYR A 1 565 ? -15.621 12.441 -4.967 1.00 88.94 565 TYR A O 1
ATOM 4523 N N . PHE A 1 566 ? -15.029 11.356 -6.826 1.00 90.44 566 PHE A N 1
ATOM 4524 C CA . PHE A 1 566 ? -16.379 11.145 -7.309 1.00 90.44 566 PHE A CA 1
ATOM 4525 C C . PHE A 1 566 ? -16.465 9.765 -7.946 1.00 90.44 566 PHE A C 1
ATOM 4527 O O . PHE A 1 566 ? -15.699 9.439 -8.845 1.00 90.44 566 PHE A O 1
ATOM 4534 N N . ARG A 1 567 ? -17.392 8.934 -7.481 1.00 89.69 567 ARG A N 1
ATOM 4535 C CA . ARG A 1 567 ? -17.637 7.591 -7.992 1.00 89.69 567 ARG A CA 1
ATOM 4536 C C . ARG A 1 567 ? -19.112 7.404 -8.318 1.00 89.69 567 ARG A C 1
ATOM 4538 O O . ARG A 1 567 ? -19.994 7.713 -7.526 1.00 89.69 567 ARG A O 1
ATOM 4545 N N . VAL A 1 568 ? -19.379 6.826 -9.478 1.00 91.94 568 VAL A N 1
ATOM 4546 C CA . VAL A 1 568 ? -20.709 6.462 -9.958 1.00 91.94 568 VAL A CA 1
ATOM 4547 C C . VAL A 1 568 ? -20.702 4.975 -10.247 1.00 91.94 568 VAL A C 1
ATOM 4549 O O . VAL A 1 568 ? -20.083 4.541 -11.212 1.00 91.94 568 VAL A O 1
ATOM 4552 N N . ASN A 1 569 ? -21.396 4.192 -9.429 1.00 89.25 569 ASN A N 1
ATOM 4553 C CA . ASN A 1 569 ? -21.618 2.773 -9.680 1.00 89.25 569 ASN A CA 1
ATOM 4554 C C . ASN A 1 569 ? -23.037 2.578 -10.207 1.00 89.25 569 ASN A C 1
ATOM 4556 O O . ASN A 1 569 ? -24.004 3.006 -9.574 1.00 89.25 569 ASN A O 1
ATOM 4560 N N . THR A 1 570 ? -23.185 1.923 -11.351 1.00 89.56 570 THR A N 1
ATOM 4561 C CA . THR A 1 570 ? -24.489 1.636 -11.948 1.00 89.56 570 THR A CA 1
ATOM 4562 C C . THR A 1 570 ? -24.619 0.145 -12.215 1.00 89.56 570 THR A C 1
ATOM 4564 O O . THR A 1 570 ? -23.702 -0.483 -12.731 1.00 89.56 570 THR A O 1
ATOM 4567 N N . ASN A 1 571 ? -25.771 -0.426 -11.884 1.00 86.75 571 ASN A N 1
ATOM 4568 C CA . ASN A 1 571 ? -26.139 -1.787 -12.244 1.00 86.75 571 ASN A CA 1
ATOM 4569 C C . ASN A 1 571 ? -27.174 -1.688 -13.366 1.00 86.75 571 ASN A C 1
ATOM 4571 O O . ASN A 1 571 ? -28.347 -1.424 -13.095 1.00 86.75 571 ASN A O 1
ATOM 4575 N N . LEU A 1 572 ? -26.755 -1.836 -14.624 1.00 84.81 572 LEU A N 1
ATOM 4576 C CA . LEU A 1 572 ? -27.647 -1.808 -15.784 1.00 84.81 572 LEU A CA 1
ATOM 4577 C C . LEU A 1 572 ? -28.292 -3.197 -15.942 1.00 84.81 572 LEU A C 1
ATOM 4579 O O . LEU A 1 572 ? -27.664 -4.170 -16.375 1.00 84.81 572 LEU A O 1
ATOM 4583 N N . GLY A 1 573 ? -29.561 -3.309 -15.549 1.00 83.00 573 GLY A N 1
ATOM 4584 C CA . GLY A 1 573 ? -30.269 -4.590 -15.492 1.00 83.00 573 GLY A CA 1
ATOM 4585 C C . GLY A 1 573 ? -29.684 -5.580 -14.468 1.00 83.00 573 GLY A C 1
ATOM 4586 O O . GLY A 1 573 ? -29.099 -5.194 -13.464 1.00 83.00 573 GLY A O 1
ATOM 4587 N N . ASP A 1 574 ? -29.882 -6.880 -14.713 1.00 77.06 574 ASP A N 1
ATOM 4588 C CA . ASP A 1 574 ? -29.290 -8.000 -13.939 1.00 77.06 574 ASP A CA 1
ATOM 4589 C C . ASP A 1 574 ? -27.881 -8.393 -14.397 1.00 77.06 574 ASP A C 1
ATOM 4591 O O . ASP A 1 574 ? -27.340 -9.422 -13.983 1.00 77.06 574 ASP A O 1
ATOM 4595 N N . GLN A 1 575 ? -27.373 -7.679 -15.393 1.00 81.19 575 GLN A N 1
ATOM 4596 C CA . GLN A 1 575 ? -26.365 -8.209 -16.289 1.00 81.19 575 GLN A CA 1
ATOM 4597 C C . GLN A 1 575 ? -25.111 -7.365 -16.288 1.00 81.19 575 GLN A C 1
ATOM 4599 O O . GLN A 1 575 ? -24.046 -7.962 -16.270 1.00 81.19 575 GLN A O 1
ATOM 4604 N N . PHE A 1 576 ? -25.200 -6.036 -16.242 1.00 83.69 576 PHE A N 1
ATOM 4605 C CA . PHE A 1 576 ? -24.030 -5.170 -16.319 1.00 83.69 576 PHE A CA 1
ATOM 4606 C C . PHE A 1 576 ? -23.849 -4.346 -15.049 1.00 83.69 576 PHE A C 1
ATOM 4608 O O . PHE A 1 576 ? -24.803 -3.802 -14.504 1.00 83.69 576 PHE A O 1
ATOM 4615 N N . GLN A 1 577 ? -22.601 -4.215 -14.628 1.00 88.00 577 GLN A N 1
ATOM 4616 C CA . GLN A 1 577 ? -22.139 -3.295 -13.605 1.00 88.00 577 GLN A CA 1
ATOM 4617 C C . GLN A 1 577 ? -21.147 -2.343 -14.257 1.00 88.00 577 GLN A C 1
ATOM 4619 O O . GLN A 1 577 ? -20.174 -2.794 -14.862 1.00 88.00 577 GLN A O 1
ATOM 4624 N N . SER A 1 578 ? -21.375 -1.043 -14.145 1.00 90.19 578 SER A N 1
ATOM 4625 C CA . SER A 1 578 ? -20.384 -0.030 -14.484 1.00 90.19 578 SER A CA 1
ATOM 4626 C C . SER A 1 578 ? -19.973 0.759 -13.249 1.00 90.19 578 SER A C 1
ATOM 4628 O O . SER A 1 578 ? -20.753 0.938 -12.317 1.00 90.19 578 SER A O 1
ATOM 4630 N N . SER A 1 579 ? -18.731 1.218 -13.237 1.00 90.56 579 SER A N 1
ATOM 4631 C CA . SER A 1 579 ? -18.160 2.065 -12.204 1.00 90.56 579 SER A CA 1
ATOM 4632 C C . SER A 1 579 ? -17.318 3.126 -12.889 1.00 90.56 579 SER A C 1
ATOM 4634 O O . SER A 1 579 ? -16.352 2.793 -13.566 1.00 90.56 579 SER A O 1
ATOM 4636 N N . LEU A 1 580 ? -17.697 4.389 -12.750 1.00 91.62 580 LEU A N 1
ATOM 4637 C CA . LEU A 1 580 ? -16.861 5.528 -13.104 1.00 91.62 580 LEU A CA 1
ATOM 4638 C C . LEU A 1 580 ? -16.291 6.103 -11.811 1.00 91.62 580 LEU A C 1
ATOM 4640 O O . LEU A 1 580 ? -17.034 6.316 -10.861 1.00 91.62 580 LEU A O 1
ATOM 4644 N N . LEU A 1 581 ? -14.999 6.371 -11.780 1.00 90.50 581 LEU A N 1
ATOM 4645 C CA . LEU A 1 581 ? -14.277 7.038 -10.713 1.00 90.50 581 LEU A CA 1
ATOM 4646 C C . LEU A 1 581 ? -13.548 8.228 -11.329 1.00 90.50 581 LEU A C 1
ATOM 4648 O O . LEU A 1 581 ? -12.844 8.058 -12.316 1.00 90.50 581 LEU A O 1
ATOM 4652 N N . TYR A 1 582 ? -13.670 9.391 -10.711 1.00 92.25 582 TYR A N 1
ATOM 4653 C CA . TYR A 1 582 ? -12.808 10.544 -10.907 1.00 92.25 582 TYR A CA 1
ATOM 4654 C C . TYR A 1 582 ? -12.170 10.898 -9.566 1.00 92.25 582 TYR A C 1
ATOM 4656 O O . TYR A 1 582 ? -12.849 10.927 -8.538 1.00 92.25 582 TYR A O 1
ATOM 4664 N N . ARG A 1 583 ? -10.867 11.150 -9.568 1.00 88.62 583 ARG A N 1
ATOM 4665 C CA . ARG A 1 583 ? -10.108 11.615 -8.412 1.00 88.62 583 ARG A CA 1
ATOM 4666 C C . ARG A 1 583 ? -9.204 12.753 -8.854 1.00 88.62 583 ARG A C 1
ATOM 4668 O O . ARG A 1 583 ? -8.572 12.646 -9.897 1.00 88.62 583 ARG A O 1
ATOM 4675 N N . LYS A 1 584 ? -9.112 13.783 -8.028 1.00 90.31 584 LYS A N 1
ATOM 4676 C CA . LYS A 1 584 ? -8.164 14.882 -8.144 1.00 90.31 584 LYS A CA 1
ATOM 4677 C C . LYS A 1 584 ? -7.541 15.123 -6.780 1.00 90.31 584 LYS A C 1
ATOM 4679 O O . LYS A 1 584 ? -8.273 15.254 -5.803 1.00 90.31 584 LYS A O 1
ATOM 4684 N N . ASN A 1 585 ? -6.223 15.137 -6.718 1.00 86.19 585 ASN A N 1
ATOM 4685 C CA . ASN A 1 585 ? -5.456 15.479 -5.535 1.00 86.19 585 ASN A CA 1
ATOM 4686 C C . ASN A 1 585 ? -4.603 16.692 -5.892 1.00 86.19 585 ASN A C 1
ATOM 4688 O O . ASN A 1 585 ? -3.781 16.590 -6.794 1.00 86.19 585 ASN A O 1
ATOM 4692 N N . ASP A 1 586 ? -4.791 17.785 -5.175 1.00 87.75 586 ASP A N 1
ATOM 4693 C CA . ASP A 1 586 ? -3.956 18.973 -5.235 1.00 87.75 586 ASP A CA 1
ATOM 4694 C C . ASP A 1 586 ? -3.199 19.057 -3.910 1.00 87.75 586 ASP A C 1
ATOM 4696 O O . ASP A 1 586 ? -3.801 18.936 -2.837 1.00 87.75 586 ASP A O 1
ATOM 4700 N N . PHE A 1 587 ? -1.894 19.254 -3.985 1.00 85.12 587 PHE A N 1
ATOM 4701 C CA . PHE A 1 587 ? -1.017 19.518 -2.857 1.00 85.12 587 PHE A CA 1
ATOM 4702 C C . PHE A 1 587 ? -0.226 20.783 -3.174 1.00 85.12 587 PHE A C 1
ATOM 4704 O O . PHE A 1 587 ? 0.264 20.951 -4.290 1.00 85.12 587 PHE A O 1
ATOM 4711 N N . VAL A 1 588 ? -0.191 21.694 -2.213 1.00 86.50 588 VAL A N 1
ATOM 4712 C CA . VAL A 1 588 ? 0.492 22.976 -2.300 1.00 86.50 588 VAL A CA 1
ATOM 4713 C C . VAL A 1 588 ? 1.338 23.111 -1.052 1.00 86.50 588 VAL A C 1
ATOM 4715 O O . VAL A 1 588 ? 0.779 23.162 0.046 1.00 86.50 588 VAL A O 1
ATOM 4718 N N . ASP A 1 589 ? 2.646 23.192 -1.233 1.00 83.62 589 ASP A N 1
ATOM 4719 C CA . ASP A 1 589 ? 3.570 23.513 -0.156 1.00 83.62 589 ASP A CA 1
ATOM 4720 C C . ASP A 1 589 ? 3.979 24.983 -0.246 1.00 83.62 589 ASP A C 1
ATOM 4722 O O . ASP A 1 589 ? 4.410 25.456 -1.300 1.00 83.62 589 ASP A O 1
ATOM 4726 N N . ASN A 1 590 ? 3.783 25.709 0.852 1.00 79.75 590 ASN A N 1
ATOM 4727 C CA . ASN A 1 590 ? 4.282 27.061 1.035 1.00 79.75 590 ASN A CA 1
ATOM 4728 C C . ASN A 1 590 ? 5.276 27.022 2.205 1.00 79.75 590 ASN A C 1
ATOM 4730 O O . ASN A 1 590 ? 4.901 27.295 3.353 1.00 79.75 590 ASN A O 1
ATOM 4734 N N . SER A 1 591 ? 6.530 26.683 1.927 1.00 73.31 591 SER A N 1
ATOM 4735 C CA . SER A 1 591 ? 7.621 26.853 2.881 1.00 73.31 591 SER A CA 1
ATOM 4736 C C . SER A 1 591 ? 8.028 28.333 2.914 1.00 73.31 591 SER A C 1
ATOM 4738 O O . SER A 1 591 ? 8.340 28.943 1.891 1.00 73.31 591 SER A O 1
ATOM 4740 N N . GLU A 1 592 ? 7.974 28.972 4.087 1.00 59.34 592 GLU A N 1
ATOM 4741 C CA . GLU A 1 592 ? 8.446 30.357 4.254 1.00 59.34 592 GLU A CA 1
ATOM 4742 C C . GLU A 1 592 ? 9.981 30.375 4.428 1.00 59.34 592 GLU A C 1
ATOM 4744 O O . GLU A 1 592 ? 10.488 30.637 5.515 1.00 59.34 592 GLU A O 1
ATOM 4749 N N . GLY A 1 593 ? 10.721 30.077 3.351 1.00 58.91 593 GLY A N 1
ATOM 4750 C CA . GLY A 1 593 ? 12.189 30.151 3.266 1.00 58.91 593 GLY A CA 1
ATOM 4751 C C . GLY A 1 593 ? 12.691 31.296 2.369 1.00 58.91 593 GLY A C 1
ATOM 4752 O O . GLY A 1 593 ? 11.918 31.952 1.673 1.00 58.91 593 GLY A O 1
ATOM 4753 N N . ALA A 1 594 ? 13.999 31.583 2.389 1.00 50.03 594 ALA A N 1
ATOM 4754 C CA . ALA A 1 594 ? 14.610 32.705 1.652 1.00 50.03 594 ALA A CA 1
ATOM 4755 C C . ALA A 1 594 ? 14.552 32.583 0.107 1.00 50.03 594 ALA A C 1
ATOM 4757 O O . ALA A 1 594 ? 14.805 33.576 -0.579 1.00 50.03 594 ALA A O 1
ATOM 4758 N N . SER A 1 595 ? 14.166 31.421 -0.428 1.00 56.72 595 SER A N 1
ATOM 4759 C CA . SER A 1 595 ? 13.750 31.185 -1.816 1.00 56.72 595 SER A CA 1
ATOM 4760 C C . SER A 1 595 ? 12.256 30.824 -1.827 1.00 56.72 595 SER A C 1
ATOM 4762 O O . SER A 1 595 ? 11.823 29.868 -1.193 1.00 56.72 595 SER A O 1
ATOM 4764 N N . GLN A 1 596 ? 11.436 31.655 -2.473 1.00 58.69 596 GLN A N 1
ATOM 4765 C CA . GLN A 1 596 ? 9.966 31.597 -2.443 1.00 58.69 596 GLN A CA 1
ATOM 4766 C C . GLN A 1 596 ? 9.383 30.536 -3.394 1.00 58.69 596 GLN A C 1
ATOM 4768 O O . GLN A 1 596 ? 8.459 30.835 -4.153 1.00 58.69 596 GLN A O 1
ATOM 4773 N N . ASP A 1 597 ? 9.903 29.314 -3.382 1.00 67.88 597 ASP A N 1
ATOM 4774 C CA . ASP A 1 597 ? 9.487 28.318 -4.365 1.00 67.88 597 ASP A CA 1
ATOM 4775 C C . ASP A 1 597 ? 8.220 27.608 -3.893 1.00 67.88 597 ASP A C 1
ATOM 4777 O O . ASP A 1 597 ? 8.200 26.861 -2.914 1.00 67.88 597 ASP A O 1
ATOM 4781 N N . LYS A 1 598 ? 7.114 27.870 -4.591 1.00 78.88 598 LYS A N 1
ATOM 4782 C CA . LYS A 1 598 ? 5.826 27.254 -4.279 1.00 78.88 598 LYS A CA 1
ATOM 4783 C C . LYS A 1 598 ? 5.698 25.941 -5.037 1.00 78.88 598 LYS A C 1
ATOM 4785 O O . LYS A 1 598 ? 5.492 25.922 -6.254 1.00 78.88 598 LYS A O 1
ATOM 4790 N N . HIS A 1 599 ? 5.742 24.835 -4.305 1.00 78.31 599 HIS A N 1
ATOM 4791 C CA . HIS A 1 599 ? 5.569 23.505 -4.879 1.00 78.31 599 HIS A CA 1
ATOM 4792 C C . HIS A 1 599 ? 4.083 23.186 -5.063 1.00 78.31 599 HIS A C 1
ATOM 4794 O O . HIS A 1 599 ? 3.284 23.305 -4.132 1.00 78.31 599 HIS A O 1
ATOM 4800 N N . ILE A 1 600 ? 3.684 22.806 -6.279 1.00 81.56 600 ILE A N 1
ATOM 4801 C CA . ILE A 1 600 ? 2.307 22.419 -6.597 1.00 81.56 600 ILE A CA 1
ATOM 4802 C C . ILE A 1 600 ? 2.317 21.062 -7.291 1.00 81.56 600 ILE A C 1
ATOM 4804 O O . ILE A 1 600 ? 2.665 20.955 -8.469 1.00 81.56 600 ILE A O 1
ATOM 4808 N N . LEU A 1 601 ? 1.803 20.053 -6.592 1.00 81.25 601 LEU A N 1
ATOM 4809 C CA . LEU A 1 601 ? 1.582 18.714 -7.122 1.00 81.25 601 LEU A CA 1
ATOM 4810 C C . LEU A 1 601 ? 0.086 18.492 -7.370 1.00 81.25 601 LEU A C 1
ATOM 4812 O O . LEU A 1 601 ? -0.735 18.555 -6.457 1.00 81.25 601 LEU A O 1
ATOM 4816 N N . THR A 1 602 ? -0.282 18.200 -8.616 1.00 84.94 602 THR A N 1
ATOM 4817 C CA . THR A 1 602 ? -1.653 17.873 -9.028 1.00 84.94 602 THR A CA 1
ATOM 4818 C C . THR A 1 602 ? -1.707 16.478 -9.641 1.00 84.94 602 THR A C 1
ATOM 4820 O O . THR A 1 602 ? -1.107 16.216 -10.676 1.00 84.94 602 THR A O 1
ATOM 4823 N N . SER A 1 603 ? -2.477 15.567 -9.048 1.00 82.38 603 SER A N 1
ATOM 4824 C CA . SER A 1 603 ? -2.706 14.221 -9.582 1.00 82.38 603 SER A CA 1
ATOM 4825 C C . SER A 1 603 ? -4.186 13.987 -9.858 1.00 82.38 603 SER A C 1
ATOM 4827 O O . SER A 1 603 ? -5.016 13.962 -8.947 1.00 82.38 603 SER A O 1
ATOM 4829 N N . GLU A 1 604 ? -4.522 13.759 -11.122 1.00 85.88 604 GLU A N 1
ATOM 4830 C CA . GLU A 1 604 ? -5.859 13.424 -11.589 1.00 85.88 604 GLU A CA 1
ATOM 4831 C C . GLU A 1 604 ? -5.929 11.972 -12.083 1.00 85.88 604 GLU A C 1
ATOM 4833 O O . GLU A 1 604 ? -5.018 11.439 -12.710 1.00 85.88 604 GLU A O 1
ATOM 4838 N N . ARG A 1 605 ? -7.033 11.289 -11.785 1.00 85.56 605 ARG A N 1
ATOM 4839 C CA . ARG A 1 605 ? -7.261 9.892 -12.167 1.00 85.56 605 ARG A CA 1
ATOM 4840 C C . ARG A 1 605 ? -8.717 9.686 -12.548 1.00 85.56 605 ARG A C 1
ATOM 4842 O O . ARG A 1 605 ? -9.614 9.984 -11.764 1.00 85.56 605 ARG A O 1
ATOM 4849 N N . VAL A 1 606 ? -8.950 9.097 -13.714 1.00 88.06 606 VAL A N 1
ATOM 4850 C CA . VAL A 1 606 ? -10.251 8.596 -14.160 1.00 88.06 606 VAL A CA 1
ATOM 4851 C C . VAL A 1 606 ? -10.176 7.089 -14.347 1.00 88.06 606 VAL A C 1
ATOM 4853 O O . VAL A 1 606 ? -9.384 6.597 -15.144 1.00 88.06 606 VAL A O 1
ATOM 4856 N N . LEU A 1 607 ? -11.030 6.341 -13.652 1.00 86.06 607 LEU A N 1
ATOM 4857 C CA . LEU A 1 607 ? -11.226 4.913 -13.899 1.00 86.06 607 LEU A CA 1
ATOM 4858 C C . LEU A 1 607 ? -12.657 4.685 -14.364 1.00 86.06 607 LEU A C 1
ATOM 4860 O O . LEU A 1 607 ? -13.601 5.083 -13.697 1.00 86.06 607 LEU A O 1
ATOM 4864 N N . PHE A 1 608 ? -12.838 4.002 -15.478 1.00 91.31 608 PHE A N 1
ATOM 4865 C CA . PHE A 1 608 ? -14.127 3.543 -15.954 1.00 91.31 608 PHE A CA 1
ATOM 4866 C C . PHE A 1 608 ? -14.074 2.032 -16.140 1.00 91.31 608 PHE A C 1
ATOM 4868 O O . PHE A 1 608 ? -13.374 1.521 -17.003 1.00 91.31 608 PHE A O 1
ATOM 4875 N N . ASN A 1 609 ? -14.839 1.305 -15.341 1.00 86.44 609 ASN A N 1
ATOM 4876 C CA . ASN A 1 609 ? -14.985 -0.136 -15.439 1.00 86.44 609 ASN A CA 1
ATOM 4877 C C . ASN A 1 609 ? -16.410 -0.450 -15.883 1.00 86.44 609 ASN A C 1
ATOM 4879 O O . ASN A 1 609 ? -17.367 0.111 -15.360 1.00 86.44 609 ASN A O 1
ATOM 4883 N N . LEU A 1 610 ? -16.571 -1.377 -16.813 1.00 89.19 610 LEU A N 1
ATOM 4884 C CA . LEU A 1 610 ? -17.852 -1.924 -17.235 1.00 89.19 610 LEU A CA 1
ATOM 4885 C C . LEU A 1 610 ? -17.686 -3.436 -17.317 1.00 89.19 610 LEU A C 1
ATOM 4887 O O . LEU A 1 610 ? -16.822 -3.943 -18.019 1.00 89.19 610 LEU A O 1
ATOM 4891 N N . SER A 1 611 ? -18.505 -4.178 -16.589 1.00 86.75 611 SER A N 1
ATOM 4892 C CA . SER A 1 611 ? -18.408 -5.630 -16.510 1.00 86.75 611 SER A CA 1
ATOM 4893 C C . SER A 1 611 ? -19.786 -6.267 -16.542 1.00 86.75 611 SER A C 1
ATOM 4895 O O . SER A 1 611 ? -20.747 -5.720 -16.015 1.00 86.75 611 SER A O 1
ATOM 4897 N N . HIS A 1 612 ? -19.901 -7.437 -17.165 1.00 84.50 612 HIS A N 1
ATOM 4898 C CA . HIS A 1 612 ? -21.129 -8.217 -17.116 1.00 84.50 612 HIS A CA 1
ATOM 4899 C C . HIS A 1 612 ? -21.098 -9.193 -15.920 1.00 84.50 612 HIS A C 1
ATOM 4901 O O . HIS A 1 612 ? -20.406 -10.209 -15.969 1.00 84.50 612 HIS A O 1
ATOM 4907 N N . GLU A 1 613 ? -21.889 -8.944 -14.874 1.00 74.12 613 GLU A N 1
ATOM 4908 C CA . GLU A 1 613 ? -21.845 -9.616 -13.563 1.00 74.12 613 GLU A CA 1
ATOM 4909 C C . GLU A 1 613 ? -22.114 -11.126 -13.641 1.00 74.12 613 GLU A C 1
ATOM 4911 O O . GLU A 1 613 ? -21.297 -11.934 -13.203 1.00 74.12 613 GLU A O 1
ATOM 4916 N N . LYS A 1 614 ? -23.234 -11.536 -14.258 1.00 67.75 614 LYS A N 1
ATOM 4917 C CA . LYS A 1 614 ? -23.604 -12.963 -14.302 1.00 67.75 614 LYS A CA 1
ATOM 4918 C C . LYS A 1 614 ? -22.690 -13.799 -15.187 1.00 67.75 614 LYS A C 1
ATOM 4920 O O . LYS A 1 614 ? -22.489 -14.979 -14.911 1.00 67.75 614 LYS A O 1
ATOM 4925 N N . TRP A 1 615 ? -22.201 -13.219 -16.279 1.00 61.28 615 TRP A N 1
ATOM 4926 C CA . TRP A 1 615 ? -21.663 -13.991 -17.392 1.00 61.28 615 TRP A CA 1
ATOM 4927 C C . TRP A 1 615 ? -20.193 -13.715 -17.686 1.00 61.28 615 TRP A C 1
ATOM 4929 O O . TRP A 1 615 ? -19.619 -14.436 -18.487 1.00 61.28 615 TRP A O 1
ATOM 4939 N N . LYS A 1 616 ? -19.566 -12.691 -17.083 1.00 71.62 616 LYS A N 1
ATOM 4940 C CA . LYS A 1 616 ? -18.214 -12.217 -17.457 1.00 71.62 616 LYS A CA 1
ATOM 4941 C C . LYS A 1 616 ? -18.026 -12.107 -18.983 1.00 71.62 616 LYS A C 1
ATOM 4943 O O . LYS A 1 616 ? -16.915 -12.207 -19.491 1.00 71.62 616 LYS A O 1
ATOM 4948 N N . LEU A 1 617 ? -19.140 -11.938 -19.705 1.00 80.56 617 LEU A N 1
ATOM 4949 C CA . LEU A 1 617 ? -19.215 -11.987 -21.158 1.00 80.56 617 LEU A CA 1
ATOM 4950 C C . LEU A 1 617 ? -18.385 -10.862 -21.743 1.00 80.56 617 LEU A C 1
ATOM 4952 O O . LEU A 1 617 ? -17.653 -11.085 -22.690 1.00 80.56 617 LEU A O 1
ATOM 4956 N N . LEU A 1 618 ? -18.551 -9.671 -21.183 1.00 84.81 618 LEU A N 1
ATOM 4957 C CA . LEU A 1 618 ? -17.883 -8.459 -21.594 1.00 84.81 618 LEU A CA 1
ATOM 4958 C C . LEU A 1 618 ? -17.299 -7.809 -20.344 1.00 84.81 618 LEU A C 1
ATOM 4960 O O . LEU A 1 618 ? -18.013 -7.629 -19.353 1.00 84.81 618 LEU A O 1
ATOM 4964 N N . GLN A 1 619 ? -16.017 -7.475 -20.388 1.00 88.06 619 GLN A N 1
ATOM 4965 C CA . GLN A 1 619 ? -15.379 -6.597 -19.416 1.00 88.06 619 GLN A CA 1
ATOM 4966 C C . GLN A 1 619 ? -14.610 -5.540 -20.192 1.00 88.06 619 GLN A C 1
ATOM 4968 O O . GLN A 1 619 ? -13.790 -5.888 -21.031 1.00 88.06 619 GLN A O 1
ATOM 4973 N N . SER A 1 620 ? -14.871 -4.268 -19.940 1.00 87.44 620 SER A N 1
ATOM 4974 C CA . SER A 1 620 ? -14.066 -3.176 -20.458 1.00 87.44 620 SER A CA 1
ATOM 4975 C C . SER A 1 620 ? -13.621 -2.291 -19.309 1.00 87.44 620 SER A C 1
ATOM 4977 O O . SER A 1 620 ? -14.463 -1.798 -18.563 1.00 87.44 620 SER A O 1
ATOM 4979 N N . ASN A 1 621 ? -12.322 -2.073 -19.188 1.00 87.38 621 ASN A N 1
ATOM 4980 C CA . ASN A 1 621 ? -11.734 -1.187 -18.197 1.00 87.38 621 ASN A CA 1
ATOM 4981 C C . ASN A 1 621 ? -10.969 -0.096 -18.943 1.00 87.38 621 ASN A C 1
ATOM 4983 O O . ASN A 1 621 ? -10.208 -0.395 -19.855 1.00 87.38 621 ASN A O 1
ATOM 4987 N N . LEU A 1 622 ? -11.179 1.151 -18.566 1.00 87.81 622 LEU A N 1
ATOM 4988 C CA . LEU A 1 622 ? -10.460 2.330 -19.012 1.00 87.81 622 LEU A CA 1
ATOM 4989 C C . LEU A 1 622 ? -9.876 2.978 -17.760 1.00 87.81 622 LEU A C 1
ATOM 4991 O O . LEU A 1 622 ? -10.574 3.184 -16.775 1.00 87.81 622 LEU A O 1
ATOM 4995 N N . ARG A 1 623 ? -8.596 3.294 -17.791 1.00 89.00 623 ARG A N 1
ATOM 4996 C CA . ARG A 1 623 ? -7.846 3.937 -16.723 1.00 89.00 623 ARG A CA 1
ATOM 4997 C C . ARG A 1 623 ? -7.063 5.064 -17.362 1.00 89.00 623 ARG A C 1
ATOM 4999 O O . ARG A 1 623 ? -6.354 4.815 -18.322 1.00 89.00 623 ARG A O 1
ATOM 5006 N N . ILE A 1 624 ? -7.230 6.279 -16.875 1.00 86.38 624 ILE A N 1
ATOM 5007 C CA . ILE A 1 624 ? -6.479 7.461 -17.290 1.00 86.38 624 ILE A CA 1
ATOM 5008 C C . ILE A 1 624 ? -5.926 8.073 -16.007 1.00 86.38 624 ILE A C 1
ATOM 5010 O O . ILE A 1 624 ? -6.678 8.300 -15.063 1.00 86.38 624 ILE A O 1
ATOM 5014 N N . GLU A 1 625 ? -4.626 8.296 -15.942 1.00 84.25 625 GLU A N 1
ATOM 5015 C CA . GLU A 1 625 ? -3.925 8.905 -14.815 1.00 84.25 625 GLU A CA 1
ATOM 5016 C C . GLU A 1 625 ? -3.036 9.999 -15.350 1.00 84.25 625 GLU A C 1
ATOM 5018 O O . GLU A 1 625 ? -2.281 9.755 -16.278 1.00 84.25 625 GLU A O 1
ATOM 5023 N N . ASN A 1 626 ? -3.135 11.185 -14.774 1.00 83.94 626 ASN A N 1
ATOM 5024 C CA . ASN A 1 626 ? -2.333 12.330 -15.146 1.00 83.94 626 ASN A CA 1
ATOM 5025 C C . ASN A 1 626 ? -1.775 12.918 -13.855 1.00 83.94 626 ASN A C 1
ATOM 5027 O O . ASN A 1 626 ? -2.536 13.350 -12.994 1.00 83.94 626 ASN A O 1
ATOM 5031 N N . THR A 1 627 ? -0.461 12.925 -13.713 1.00 80.81 627 THR A N 1
ATOM 5032 C CA . THR A 1 627 ? 0.235 13.594 -12.619 1.00 80.81 627 THR A CA 1
ATOM 5033 C C . THR A 1 627 ? 1.023 14.746 -13.215 1.00 80.81 627 THR A C 1
ATOM 5035 O O . THR A 1 627 ? 1.788 14.550 -14.157 1.00 80.81 627 THR A O 1
ATOM 5038 N N . LEU A 1 628 ? 0.782 15.940 -12.694 1.00 83.19 628 LEU A N 1
ATOM 5039 C CA . LEU A 1 628 ? 1.510 17.159 -12.988 1.00 83.19 628 LEU A CA 1
ATOM 5040 C C . LEU A 1 628 ? 2.191 17.593 -11.697 1.00 83.19 628 LEU A C 1
ATOM 5042 O O . LEU A 1 628 ? 1.520 17.962 -10.735 1.00 83.19 628 LEU A O 1
ATOM 5046 N N . ASP A 1 629 ? 3.507 17.530 -11.692 1.00 81.19 629 ASP A N 1
ATOM 5047 C CA . ASP A 1 629 ? 4.343 18.073 -10.635 1.00 81.19 629 ASP A CA 1
ATOM 5048 C C . ASP A 1 629 ? 4.943 19.382 -11.148 1.00 81.19 629 ASP A C 1
ATOM 5050 O O . ASP A 1 629 ? 5.463 19.401 -12.264 1.00 81.19 629 ASP A O 1
ATOM 5054 N N . SER A 1 630 ? 4.775 20.487 -10.421 1.00 80.69 630 SER A N 1
ATOM 5055 C CA . SER A 1 630 ? 5.242 21.798 -10.872 1.00 80.69 630 SER A CA 1
ATOM 5056 C C . SER A 1 630 ? 5.863 22.615 -9.751 1.00 80.69 630 SER A C 1
ATOM 5058 O O . SER A 1 630 ? 5.290 22.713 -8.663 1.00 80.69 630 SER A O 1
ATOM 5060 N N . TYR A 1 631 ? 6.972 23.269 -10.071 1.00 78.38 631 TYR A N 1
ATOM 5061 C CA . TYR A 1 631 ? 7.649 24.241 -9.223 1.00 78.38 631 TYR A CA 1
ATOM 5062 C C . TYR A 1 631 ? 7.390 25.639 -9.784 1.00 78.38 631 TYR A C 1
ATOM 5064 O O . TYR A 1 631 ? 7.365 25.842 -10.998 1.00 78.38 631 TYR A O 1
ATOM 5072 N N . ASP A 1 632 ? 7.050 26.573 -8.904 1.00 78.12 632 ASP A N 1
ATOM 5073 C CA . ASP A 1 632 ? 6.780 27.970 -9.239 1.00 78.12 632 ASP A CA 1
ATOM 5074 C C . ASP A 1 632 ? 7.982 28.797 -8.791 1.00 78.12 632 ASP A C 1
ATOM 5076 O O . ASP A 1 632 ? 8.171 28.950 -7.584 1.00 78.12 632 ASP A O 1
ATOM 5080 N N . TYR A 1 633 ? 8.781 29.274 -9.753 1.00 74.31 633 TYR A N 1
ATOM 5081 C CA . TYR A 1 633 ? 9.926 30.152 -9.517 1.00 74.31 633 TYR A CA 1
ATOM 5082 C C . TYR A 1 633 ? 9.492 31.606 -9.747 1.00 74.31 633 TYR A C 1
ATOM 5084 O O . TYR A 1 633 ? 9.380 32.048 -10.896 1.00 74.31 633 TYR A O 1
ATOM 5092 N N . PRO A 1 634 ? 9.258 32.405 -8.690 1.00 68.06 634 PRO A N 1
AT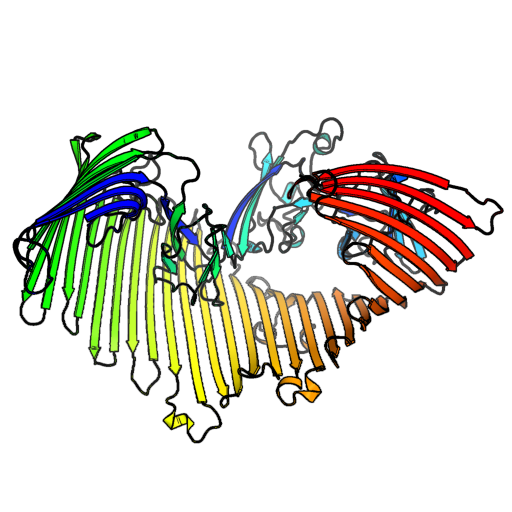OM 5093 C CA . PRO A 1 634 ? 8.628 33.719 -8.841 1.00 68.06 634 PRO A CA 1
ATOM 5094 C C . PRO A 1 634 ? 9.481 34.749 -9.593 1.00 68.06 634 PRO A C 1
ATOM 5096 O O . PRO A 1 634 ? 8.977 35.815 -9.944 1.00 68.06 634 PRO A O 1
ATOM 5099 N N . ALA A 1 635 ? 10.779 34.485 -9.772 1.00 72.12 635 ALA A N 1
ATOM 5100 C CA . ALA A 1 635 ? 11.724 35.433 -10.350 1.00 72.12 635 ALA A CA 1
ATOM 5101 C C . ALA A 1 635 ? 11.627 35.544 -11.883 1.00 72.12 635 ALA A C 1
ATOM 5103 O O . ALA A 1 635 ? 11.829 36.642 -12.404 1.00 72.12 635 ALA A O 1
ATOM 5104 N N . ASP A 1 636 ? 11.281 34.454 -12.578 1.00 67.69 636 ASP A N 1
ATOM 5105 C CA . ASP A 1 636 ? 11.445 34.345 -14.037 1.00 67.69 636 ASP A CA 1
ATOM 5106 C C . ASP A 1 636 ? 10.138 34.073 -14.810 1.00 67.69 636 ASP A C 1
ATOM 5108 O O . ASP A 1 636 ? 10.166 33.951 -16.033 1.00 67.69 636 ASP A O 1
ATOM 5112 N N . ASP A 1 637 ? 8.980 34.015 -14.132 1.00 70.69 637 ASP A N 1
ATOM 5113 C CA . ASP A 1 637 ? 7.696 33.572 -14.719 1.00 70.69 637 ASP A CA 1
ATOM 5114 C C . ASP A 1 637 ? 7.809 32.192 -15.427 1.00 70.69 637 ASP A C 1
ATOM 5116 O O . ASP A 1 637 ? 7.025 31.861 -16.326 1.00 70.69 637 ASP A O 1
ATOM 5120 N N . GLU A 1 638 ? 8.788 31.374 -15.026 1.00 72.25 638 GLU A N 1
ATOM 5121 C CA . GLU A 1 638 ? 9.017 30.023 -15.535 1.00 72.25 638 GLU A CA 1
ATOM 5122 C C . GLU A 1 638 ? 8.566 28.966 -14.522 1.00 72.25 638 GLU A C 1
ATOM 5124 O O . GLU A 1 638 ? 8.707 29.111 -13.306 1.00 72.25 638 GLU A O 1
ATOM 5129 N N . TYR A 1 639 ? 7.999 27.883 -15.052 1.00 73.44 639 TYR A N 1
ATOM 5130 C CA . TYR A 1 639 ? 7.575 26.726 -14.276 1.00 73.44 639 TYR A CA 1
ATOM 5131 C C . TYR A 1 639 ? 8.327 25.495 -14.743 1.00 73.44 639 TYR A C 1
ATOM 5133 O O . TYR A 1 639 ? 8.111 25.065 -15.881 1.00 73.44 639 TYR A O 1
ATOM 5141 N N . ASP A 1 640 ? 9.082 24.870 -13.848 1.00 76.94 640 ASP A N 1
ATOM 5142 C CA . ASP A 1 640 ? 9.570 23.517 -14.077 1.00 76.94 640 ASP A CA 1
ATOM 5143 C C . ASP A 1 640 ? 8.413 22.555 -13.852 1.00 76.94 640 ASP A C 1
ATOM 5145 O O . ASP A 1 640 ? 7.794 22.529 -12.784 1.00 76.94 640 ASP A O 1
ATOM 5149 N N . MET A 1 641 ? 8.076 21.786 -14.885 1.00 80.50 641 MET A N 1
ATOM 5150 C CA . MET A 1 641 ? 6.983 20.826 -14.822 1.00 80.50 641 MET A CA 1
ATOM 5151 C C . MET A 1 641 ? 7.423 19.429 -15.222 1.00 80.50 641 MET A C 1
ATOM 5153 O O . MET A 1 641 ? 8.051 19.231 -16.259 1.00 80.50 641 MET A O 1
ATOM 5157 N N . ASN A 1 642 ? 6.986 18.447 -14.438 1.00 76.12 642 ASN A N 1
ATOM 5158 C CA . ASN A 1 642 ? 7.045 17.033 -14.766 1.00 76.12 642 ASN A CA 1
ATOM 5159 C C . ASN A 1 642 ? 5.620 16.518 -14.992 1.00 76.12 642 ASN A C 1
ATOM 5161 O O . ASN A 1 642 ? 4.781 16.500 -14.090 1.00 76.12 642 ASN A O 1
ATOM 5165 N N . LEU A 1 643 ? 5.339 16.091 -16.221 1.00 82.06 643 LEU A N 1
ATOM 5166 C CA . LEU A 1 643 ? 4.058 15.539 -16.638 1.00 82.06 643 LEU A CA 1
ATOM 5167 C C . LEU A 1 643 ? 4.188 14.030 -16.846 1.00 82.06 643 LEU A C 1
ATOM 5169 O O . LEU A 1 643 ? 4.962 13.565 -17.680 1.00 82.06 643 LEU A O 1
ATOM 5173 N N . ASN A 1 644 ? 3.360 13.263 -16.146 1.00 78.94 644 ASN A N 1
ATOM 5174 C CA . ASN A 1 644 ? 3.213 11.830 -16.351 1.00 78.94 644 ASN A CA 1
ATOM 5175 C C . ASN A 1 644 ? 1.750 11.505 -16.666 1.00 78.94 644 ASN A C 1
ATOM 5177 O O . ASN A 1 644 ? 0.885 11.626 -15.801 1.00 78.94 644 ASN A O 1
ATOM 5181 N N . GLN A 1 645 ? 1.466 11.100 -17.901 1.00 83.25 645 GLN A N 1
ATOM 5182 C CA . GLN A 1 645 ? 0.152 10.633 -18.329 1.00 83.25 645 GLN A CA 1
ATOM 5183 C C . GLN A 1 645 ? 0.199 9.132 -18.608 1.00 83.25 645 GLN A C 1
ATOM 5185 O O . GLN A 1 645 ? 1.073 8.640 -19.317 1.00 83.25 645 GLN A O 1
ATOM 5190 N N . TYR A 1 646 ? -0.788 8.399 -18.118 1.00 83.19 646 TYR A N 1
ATOM 5191 C CA . TYR A 1 646 ? -0.939 6.968 -18.312 1.00 83.19 646 TYR A CA 1
ATOM 5192 C C . TYR A 1 646 ? -2.390 6.642 -18.657 1.00 83.19 646 TY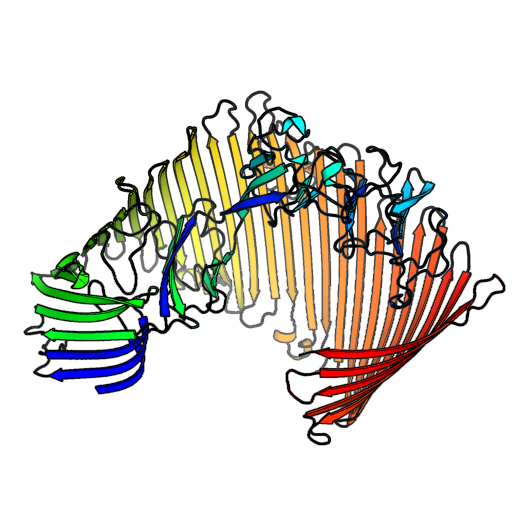R A C 1
ATOM 5194 O O . TYR A 1 646 ? -3.297 6.828 -17.853 1.00 83.19 646 TYR A O 1
ATOM 5202 N N . THR A 1 647 ? -2.619 6.109 -19.851 1.00 83.44 647 THR A N 1
ATOM 5203 C CA . THR A 1 647 ? -3.911 5.617 -20.319 1.00 83.44 647 THR A CA 1
ATOM 5204 C C . THR A 1 647 ? -3.841 4.116 -20.561 1.00 83.44 647 THR A C 1
ATOM 5206 O O . THR A 1 647 ? -3.022 3.635 -21.330 1.00 83.44 647 THR A O 1
ATOM 5209 N N . GLN A 1 648 ? -4.740 3.355 -19.955 1.00 86.00 648 GLN A N 1
ATOM 5210 C CA . GLN A 1 648 ? -4.892 1.922 -20.144 1.00 86.00 648 GLN A CA 1
ATOM 5211 C C . GLN A 1 648 ? -6.345 1.589 -20.479 1.00 86.00 648 GLN A C 1
ATOM 5213 O O . GLN A 1 648 ? -7.256 1.883 -19.715 1.00 86.00 648 GLN A O 1
ATOM 5218 N N . MET A 1 649 ? -6.569 0.916 -21.601 1.00 89.56 649 MET A N 1
ATOM 5219 C CA . MET A 1 649 ? -7.841 0.320 -21.985 1.00 89.56 649 MET A CA 1
ATOM 5220 C C . MET A 1 649 ? -7.684 -1.196 -22.058 1.00 89.56 649 MET A C 1
ATOM 5222 O O . MET A 1 649 ? -6.734 -1.715 -22.633 1.00 89.56 649 MET A O 1
ATOM 5226 N N . ASN A 1 650 ? -8.616 -1.940 -21.487 1.00 87.19 650 ASN A N 1
ATOM 5227 C CA . ASN A 1 650 ? -8.685 -3.391 -21.567 1.00 87.19 650 ASN A CA 1
ATOM 5228 C C . ASN A 1 650 ? -10.108 -3.770 -21.962 1.00 87.19 650 ASN A C 1
ATOM 5230 O O . ASN A 1 650 ? -11.055 -3.250 -21.387 1.00 87.19 650 ASN A O 1
ATOM 5234 N N . PHE A 1 651 ? -10.265 -4.654 -22.934 1.00 89.69 651 PHE A N 1
ATOM 5235 C CA . PHE A 1 651 ? -11.541 -5.157 -23.419 1.00 89.69 651 PHE A CA 1
ATOM 5236 C C . PHE A 1 651 ? -11.460 -6.677 -23.479 1.00 89.69 651 PHE A C 1
ATOM 5238 O O . PHE A 1 651 ? -10.600 -7.215 -24.158 1.00 89.69 651 PHE A O 1
ATOM 5245 N N . ARG A 1 652 ? -12.358 -7.386 -22.802 1.00 88.69 652 ARG A N 1
ATOM 5246 C CA . ARG A 1 652 ? -12.430 -8.849 -22.762 1.00 88.69 652 ARG A CA 1
ATOM 5247 C C . ARG A 1 652 ? -13.805 -9.307 -23.194 1.00 88.69 652 ARG A C 1
ATOM 5249 O O . ARG A 1 652 ? -14.802 -8.823 -22.662 1.00 88.69 652 ARG A O 1
ATOM 5256 N N . LEU A 1 653 ? -13.856 -10.278 -24.097 1.00 88.88 653 LEU A N 1
ATOM 5257 C CA . LEU A 1 653 ? -15.075 -10.874 -24.620 1.00 88.88 653 LEU A CA 1
ATOM 5258 C C . LEU A 1 653 ? -15.022 -12.407 -24.506 1.00 88.88 653 LEU A C 1
ATOM 5260 O O . LEU A 1 653 ? -14.125 -13.055 -25.031 1.00 88.88 653 LEU A O 1
ATOM 5264 N N . SER A 1 654 ? -16.019 -12.991 -23.845 1.00 87.62 654 SER A N 1
ATOM 5265 C CA . SER A 1 654 ? -16.189 -14.434 -23.620 1.00 87.62 654 SER A CA 1
ATOM 5266 C C . SER A 1 654 ? -17.567 -14.888 -24.132 1.00 87.62 654 SER A C 1
ATOM 5268 O O . SER A 1 654 ? -18.470 -15.151 -23.329 1.00 87.62 654 SER A O 1
ATOM 5270 N N . PRO A 1 655 ? -17.795 -14.961 -25.461 1.00 82.69 655 PRO A N 1
ATOM 5271 C CA . PRO A 1 655 ? -19.126 -15.183 -26.056 1.00 82.69 655 PRO A CA 1
ATOM 5272 C C . PRO A 1 655 ? -19.761 -16.513 -25.640 1.00 82.69 655 PRO A C 1
ATOM 5274 O O . PRO A 1 655 ? -20.977 -16.702 -25.696 1.00 82.69 655 PRO A O 1
ATOM 5277 N N . GLY A 1 656 ? -18.936 -17.433 -25.165 1.00 75.88 656 GLY A N 1
ATOM 5278 C CA . GLY A 1 656 ? -19.344 -18.720 -24.667 1.00 75.88 656 GLY A CA 1
ATOM 5279 C C . GLY A 1 656 ? -20.284 -18.767 -23.490 1.00 75.88 656 GLY A C 1
ATOM 5280 O O . GLY A 1 656 ? -20.908 -19.802 -23.244 1.00 75.88 656 GLY A O 1
ATOM 5281 N N . VAL A 1 657 ? -20.414 -17.648 -22.792 1.00 73.19 657 VAL A N 1
ATOM 5282 C CA . VAL A 1 657 ? -21.359 -17.549 -21.692 1.00 73.19 657 VAL A CA 1
ATOM 5283 C C . VAL A 1 657 ? -22.772 -17.217 -22.181 1.00 73.19 657 VAL A C 1
ATOM 5285 O O . VAL A 1 657 ? -23.737 -17.649 -21.557 1.00 73.19 657 VAL A O 1
ATOM 5288 N N . LEU A 1 658 ? -22.914 -16.573 -23.348 1.00 73.31 658 LEU A N 1
ATOM 5289 C CA . LEU A 1 658 ? -24.209 -16.422 -24.030 1.00 73.31 658 LEU A CA 1
ATOM 5290 C C . 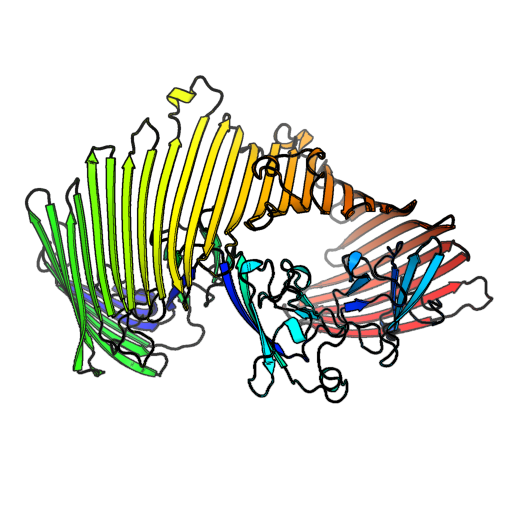LEU A 1 658 ? -24.658 -17.726 -24.676 1.00 73.31 658 LEU A C 1
ATOM 5292 O O . LEU A 1 658 ? -25.809 -18.142 -24.561 1.00 73.31 658 LEU A O 1
ATOM 5296 N N . TRP A 1 659 ? -23.734 -18.365 -25.390 1.00 80.31 659 TRP A N 1
ATOM 5297 C CA . TRP A 1 659 ? -24.019 -19.572 -26.136 1.00 80.31 659 TRP A CA 1
ATOM 5298 C C . TRP A 1 659 ? -22.968 -20.610 -25.809 1.00 80.31 659 TRP A C 1
ATOM 5300 O O . TRP A 1 659 ? -21.822 -20.485 -26.221 1.00 80.31 659 TRP A O 1
ATOM 5310 N N . LYS A 1 660 ? -23.371 -21.687 -25.128 1.00 77.62 660 LYS A N 1
ATOM 5311 C CA . LYS A 1 660 ? -22.462 -22.772 -24.731 1.00 77.62 660 LYS A CA 1
ATOM 5312 C C . LYS A 1 660 ? -21.638 -23.334 -25.901 1.00 77.62 660 LYS A C 1
ATOM 5314 O O . LYS A 1 660 ? -20.529 -23.794 -25.682 1.00 77.62 660 LYS A O 1
ATOM 5319 N N . LYS A 1 661 ? -22.129 -23.269 -27.147 1.00 80.12 661 LYS A N 1
ATOM 5320 C CA . LYS A 1 661 ? -21.353 -23.671 -28.339 1.00 80.12 661 LYS A CA 1
ATOM 5321 C C . LYS A 1 661 ? -20.148 -22.760 -28.626 1.00 80.12 661 LYS A C 1
ATOM 5323 O O . LYS A 1 661 ? -19.202 -23.206 -29.259 1.00 80.12 661 LYS A O 1
ATOM 5328 N N . LEU A 1 662 ? -20.177 -21.521 -28.142 1.00 81.31 662 LEU A N 1
ATOM 5329 C CA . LEU A 1 662 ? -19.092 -20.542 -28.191 1.00 81.31 662 LEU A CA 1
ATOM 5330 C C . LEU A 1 662 ? -18.256 -20.521 -26.896 1.00 81.31 662 LEU A C 1
ATOM 5332 O O . LEU A 1 662 ? -17.336 -19.715 -26.813 1.00 81.31 662 LEU A O 1
ATOM 5336 N N . SER A 1 663 ? -18.521 -21.404 -25.906 1.00 79.12 663 SER A N 1
ATOM 5337 C CA . SER A 1 663 ? -17.659 -21.617 -24.714 1.00 79.12 663 SER A CA 1
ATOM 5338 C C . SER A 1 663 ? -16.176 -21.795 -25.016 1.00 79.12 663 SER A C 1
ATOM 5340 O O . SER A 1 663 ? -15.368 -21.474 -24.148 1.00 79.12 663 SER A O 1
ATOM 5342 N N . PRO A 1 664 ? -15.795 -22.266 -26.215 1.00 82.06 664 PRO A N 1
ATOM 5343 C CA . PRO A 1 664 ? -14.416 -22.234 -26.654 1.00 82.06 664 PRO A CA 1
ATOM 5344 C C . PRO A 1 664 ? -13.768 -20.849 -26.697 1.00 82.06 664 PRO A C 1
ATOM 5346 O O . PRO A 1 664 ? -12.579 -20.761 -26.433 1.00 82.06 664 PRO A O 1
ATOM 5349 N N . LEU A 1 665 ? -14.488 -19.801 -27.087 1.00 83.00 665 LEU A N 1
ATOM 5350 C CA . LEU A 1 665 ? -13.888 -18.541 -27.521 1.00 83.00 665 LEU A CA 1
ATOM 5351 C C . LEU A 1 665 ? -13.684 -17.571 -26.351 1.00 83.00 665 LEU A C 1
ATOM 5353 O O . LEU A 1 665 ? -14.588 -17.354 -25.543 1.00 83.00 665 LEU A O 1
ATOM 5357 N N . PHE A 1 666 ? -12.520 -16.938 -26.330 1.00 87.62 666 PHE A N 1
ATOM 5358 C CA . PHE A 1 666 ? -12.154 -15.822 -25.472 1.00 87.62 666 PHE A CA 1
ATOM 5359 C C . PHE A 1 666 ? -11.284 -14.853 -26.276 1.00 87.62 666 PHE A C 1
ATOM 5361 O O . PHE A 1 666 ? -10.383 -15.262 -27.006 1.00 87.62 666 PHE A O 1
ATOM 5368 N N . PHE A 1 667 ? -11.573 -13.567 -26.147 1.00 89.94 667 PHE A N 1
ATOM 5369 C CA . PHE A 1 667 ? -10.878 -12.471 -26.806 1.00 89.94 667 PHE A CA 1
ATOM 5370 C C . PHE A 1 667 ? -10.521 -11.426 -25.755 1.00 89.94 667 PHE A C 1
ATOM 5372 O O . PHE A 1 667 ? -11.346 -11.101 -24.904 1.00 89.94 667 PHE A O 1
ATOM 5379 N N . GLU A 1 668 ? -9.321 -10.876 -25.819 1.00 90.19 668 GLU A N 1
ATOM 5380 C CA . GLU A 1 668 ? -8.860 -9.778 -24.984 1.00 90.19 668 GLU A CA 1
ATOM 5381 C C . GLU A 1 668 ? -8.062 -8.794 -25.844 1.00 90.19 668 GLU A C 1
ATOM 5383 O O . GLU A 1 668 ? -7.157 -9.189 -26.565 1.00 90.19 668 GLU A O 1
ATOM 5388 N N . TYR A 1 669 ? -8.396 -7.513 -25.781 1.00 90.25 669 TYR A N 1
ATOM 5389 C CA . TYR A 1 669 ? -7.639 -6.422 -26.379 1.00 90.25 669 TYR A CA 1
ATOM 5390 C C . TYR A 1 669 ? -7.195 -5.478 -25.274 1.00 90.25 669 TYR A C 1
ATOM 5392 O O . TYR A 1 669 ? -7.982 -5.132 -24.394 1.00 90.25 669 TYR A O 1
ATOM 5400 N N . ASN A 1 670 ? -5.947 -5.044 -25.314 1.00 89.00 670 ASN A N 1
ATOM 5401 C CA . ASN A 1 670 ? -5.403 -4.097 -24.366 1.00 89.00 670 ASN A CA 1
ATOM 5402 C C . ASN A 1 670 ? -4.600 -3.029 -25.100 1.00 89.00 670 ASN A C 1
ATOM 5404 O O . ASN A 1 670 ? -3.872 -3.319 -26.044 1.00 89.00 670 ASN A O 1
ATOM 5408 N N . LEU A 1 671 ? -4.757 -1.798 -24.645 1.00 88.62 671 LEU A N 1
ATOM 5409 C CA . LEU A 1 671 ? -4.051 -0.617 -25.102 1.00 88.62 671 LEU A CA 1
ATOM 5410 C C . LEU A 1 671 ? -3.498 0.048 -23.849 1.00 88.62 671 LEU A C 1
ATOM 5412 O O . LEU A 1 671 ? -4.280 0.421 -22.986 1.00 88.62 671 LEU A O 1
ATOM 5416 N N . ASN A 1 672 ? -2.192 0.201 -23.744 1.00 84.00 672 ASN A N 1
ATOM 5417 C CA . ASN A 1 672 ? -1.546 1.043 -22.753 1.00 84.00 672 ASN A CA 1
ATOM 5418 C C . ASN A 1 672 ? -0.824 2.160 -23.499 1.00 84.00 672 ASN A C 1
ATOM 5420 O O . ASN A 1 672 ? -0.253 1.954 -24.564 1.00 84.00 672 ASN A O 1
ATOM 5424 N N . HIS A 1 673 ? -0.864 3.353 -22.953 1.00 86.06 673 HIS A N 1
ATOM 5425 C CA . HIS A 1 673 ? -0.244 4.536 -23.505 1.00 86.06 673 HIS A CA 1
ATOM 5426 C C . HIS A 1 673 ? 0.312 5.314 -22.323 1.00 86.06 673 HIS A C 1
ATOM 5428 O O . HIS A 1 673 ? -0.431 5.635 -21.406 1.00 86.06 673 HIS A O 1
ATOM 5434 N N . SER A 1 674 ? 1.611 5.564 -22.311 1.00 84.19 674 SER A N 1
ATOM 5435 C CA . SER A 1 674 ? 2.273 6.391 -21.312 1.00 84.19 674 SER A CA 1
ATOM 5436 C C . SER A 1 674 ? 3.008 7.537 -21.992 1.00 84.19 674 SER A C 1
ATOM 5438 O O . SER A 1 674 ? 3.641 7.359 -23.033 1.00 84.19 674 SER A O 1
ATOM 5440 N N . LEU A 1 675 ? 2.910 8.720 -21.410 1.00 82.12 675 LEU A N 1
ATOM 5441 C CA . LEU A 1 675 ? 3.626 9.917 -21.811 1.00 82.12 675 LEU A CA 1
ATOM 5442 C C . LEU A 1 675 ? 4.321 10.457 -20.568 1.00 82.12 675 LEU A C 1
ATOM 5444 O O . LEU A 1 675 ? 3.660 10.798 -19.596 1.00 82.12 675 LEU A O 1
ATOM 5448 N N . TYR A 1 676 ? 5.637 10.536 -20.616 1.00 80.12 676 TYR A N 1
ATOM 5449 C CA . TYR A 1 676 ? 6.441 11.226 -19.625 1.00 80.12 676 TYR A CA 1
ATOM 5450 C C . TYR A 1 676 ? 7.057 12.445 -20.298 1.00 80.12 676 TYR A C 1
ATOM 5452 O O . TYR A 1 676 ? 7.542 12.338 -21.425 1.00 80.12 676 TYR A O 1
ATOM 5460 N N . GLY A 1 677 ? 7.040 13.597 -19.649 1.00 78.00 677 GLY A N 1
ATOM 5461 C CA . GLY A 1 677 ? 7.766 14.748 -20.152 1.00 78.00 677 GLY A CA 1
ATOM 5462 C C . GLY A 1 677 ? 8.138 15.732 -19.064 1.00 78.00 677 GLY A C 1
ATOM 5463 O O . GLY A 1 677 ? 7.446 15.829 -18.055 1.00 78.00 677 GLY A O 1
ATOM 5464 N N . SER A 1 678 ? 9.232 16.443 -19.299 1.00 78.19 678 SER A N 1
ATOM 5465 C CA . SER A 1 678 ? 9.738 17.505 -18.441 1.00 78.19 678 SER A CA 1
ATOM 5466 C C . SER A 1 678 ? 10.096 18.737 -19.273 1.00 78.19 678 SER A C 1
ATOM 5468 O O . SER A 1 678 ? 10.409 18.620 -20.466 1.00 78.19 678 SER A O 1
ATOM 5470 N N . GLY A 1 679 ? 10.000 19.924 -18.678 1.00 80.38 679 GLY A N 1
ATOM 5471 C CA . GLY A 1 679 ? 10.451 21.173 -19.291 1.00 80.38 679 GLY A CA 1
ATOM 5472 C C . GLY A 1 679 ? 9.868 22.419 -18.636 1.00 80.38 679 GLY A C 1
ATOM 5473 O O . GLY A 1 679 ? 9.120 22.313 -17.664 1.00 80.38 679 GLY A O 1
ATOM 5474 N N . ASN A 1 680 ? 10.184 23.571 -19.229 1.00 76.69 680 ASN A N 1
ATOM 5475 C CA . ASN A 1 680 ? 9.805 24.886 -18.724 1.00 76.69 680 ASN A CA 1
ATOM 5476 C C . ASN A 1 680 ? 8.695 25.452 -19.608 1.00 76.69 680 ASN A C 1
ATOM 5478 O O . ASN A 1 680 ? 8.813 25.480 -20.837 1.00 76.69 680 ASN A O 1
ATOM 5482 N N . SER A 1 681 ? 7.604 25.926 -19.014 1.00 73.00 681 SER A N 1
ATOM 5483 C CA . SER A 1 681 ? 6.555 26.610 -19.777 1.00 73.00 681 SER A CA 1
ATOM 5484 C C . SER A 1 681 ? 6.150 27.906 -19.111 1.00 73.00 681 SER A C 1
ATOM 5486 O O . SER A 1 681 ? 5.885 27.908 -17.923 1.00 73.00 681 SER A O 1
ATOM 5488 N N . ALA A 1 682 ? 5.979 28.965 -19.901 1.00 67.50 682 ALA A N 1
ATOM 5489 C CA . ALA A 1 682 ? 5.356 30.219 -19.469 1.00 67.50 682 ALA A CA 1
ATOM 5490 C C . ALA A 1 682 ? 3.811 30.201 -19.587 1.00 67.50 682 ALA A C 1
ATOM 5492 O O . ALA A 1 682 ? 3.161 31.241 -19.494 1.00 67.50 682 ALA A O 1
ATOM 5493 N N . SER A 1 683 ? 3.197 29.050 -19.903 1.00 65.75 683 SER A N 1
ATOM 5494 C CA . SER A 1 683 ? 1.759 28.948 -20.196 1.00 65.75 683 SER A CA 1
ATOM 5495 C C . SER A 1 683 ? 0.941 28.307 -19.069 1.00 65.75 683 SER A C 1
ATOM 5497 O O . SER A 1 683 ? 1.450 27.551 -18.247 1.00 65.75 683 SER A O 1
ATOM 5499 N N . ASP A 1 684 ? -0.358 28.620 -19.041 1.00 66.75 684 ASP A N 1
ATOM 5500 C CA . ASP A 1 684 ? -1.299 28.245 -17.980 1.00 66.75 684 ASP A CA 1
ATOM 5501 C C . ASP A 1 684 ? -1.345 26.719 -17.711 1.00 66.75 684 ASP A C 1
ATOM 5503 O O . ASP A 1 684 ? -1.692 25.918 -18.588 1.00 66.75 684 ASP A O 1
ATOM 5507 N N . LYS A 1 685 ? -1.084 26.315 -16.456 1.00 65.81 685 LYS A N 1
ATOM 5508 C CA . LYS A 1 685 ? -0.933 24.911 -15.995 1.00 65.81 685 LYS A CA 1
ATOM 5509 C C . LYS A 1 685 ? -2.123 23.992 -16.329 1.00 65.81 685 LYS A C 1
ATOM 5511 O O . LYS A 1 685 ? -1.977 22.776 -16.452 1.00 65.81 685 LYS A O 1
ATOM 5516 N N . SER A 1 686 ? -3.323 24.554 -16.493 1.00 61.75 686 SER A N 1
ATOM 5517 C CA . SER A 1 686 ? -4.572 23.788 -16.649 1.00 61.75 686 SER A CA 1
ATOM 5518 C C . SER A 1 686 ? -4.718 23.053 -17.991 1.00 61.75 686 SER A C 1
ATOM 5520 O O . SER A 1 686 ? -5.450 22.063 -18.066 1.00 61.75 686 SER A O 1
ATOM 5522 N N . GLY A 1 687 ? -4.009 23.482 -19.043 1.00 61.56 687 GLY A N 1
ATOM 5523 C CA . GLY A 1 687 ? -4.106 22.874 -20.377 1.00 61.56 687 GLY A CA 1
ATOM 5524 C C . GLY A 1 687 ? -3.447 21.493 -20.497 1.00 61.56 687 GLY A C 1
ATOM 5525 O O . GLY A 1 687 ? -3.819 20.703 -21.368 1.00 61.56 687 GLY A O 1
ATOM 5526 N N . TYR A 1 688 ? -2.499 21.177 -19.611 1.00 65.31 688 TYR A N 1
ATOM 5527 C CA . TYR A 1 688 ? -1.629 20.004 -19.736 1.00 65.31 688 TYR A CA 1
ATOM 5528 C C . TYR A 1 688 ? -2.279 18.703 -19.239 1.00 65.31 688 TYR A C 1
ATOM 5530 O O . TYR A 1 688 ? -2.122 17.658 -19.873 1.00 65.31 688 TYR A O 1
ATOM 5538 N N . LEU A 1 689 ? -3.084 18.765 -18.171 1.00 63.72 689 LEU A N 1
ATOM 5539 C CA . LEU A 1 689 ? -3.626 17.592 -17.463 1.00 63.72 689 LEU A CA 1
ATOM 5540 C C . LEU A 1 689 ? -4.603 16.727 -18.279 1.00 63.72 689 LEU A C 1
ATOM 5542 O O . LEU A 1 689 ? -4.755 15.554 -17.964 1.00 63.72 689 LEU A O 1
ATOM 5546 N N . TRP A 1 690 ? -5.254 17.258 -19.321 1.00 65.56 690 TRP A N 1
ATOM 5547 C CA . TRP A 1 690 ? -6.240 16.512 -20.133 1.00 65.56 690 TRP A CA 1
ATOM 5548 C C . TRP A 1 690 ? -5.962 16.528 -21.632 1.00 65.56 690 TRP A C 1
ATOM 5550 O O . TRP A 1 690 ? -6.801 16.108 -22.436 1.00 65.56 690 TRP A O 1
ATOM 5560 N N . SER A 1 691 ? -4.779 16.981 -22.032 1.00 62.53 691 SER A N 1
ATOM 5561 C CA . SER A 1 691 ? -4.383 16.964 -23.431 1.00 62.53 691 SER A CA 1
ATOM 5562 C C . SER A 1 691 ? -4.017 15.544 -23.871 1.00 62.53 691 SER A C 1
ATOM 5564 O O . SER A 1 691 ? -2.862 15.170 -24.002 1.00 62.53 691 SER A O 1
ATOM 5566 N N . ALA A 1 692 ? -5.026 14.725 -24.165 1.00 52.41 692 ALA A N 1
ATOM 5567 C CA . ALA A 1 692 ? -4.838 13.399 -24.760 1.00 52.41 692 ALA A CA 1
ATOM 5568 C C . ALA A 1 692 ? -4.274 13.453 -26.204 1.00 52.41 692 ALA A C 1
ATOM 5570 O O . ALA A 1 692 ? -4.313 12.457 -26.926 1.00 52.41 692 ALA A O 1
ATOM 5571 N N . MET A 1 693 ? -3.812 14.622 -26.667 1.00 50.91 693 MET A N 1
ATOM 5572 C CA . MET A 1 693 ? -3.434 14.889 -28.050 1.00 50.91 693 MET A CA 1
ATOM 5573 C C . MET A 1 693 ? -2.033 15.515 -28.159 1.00 50.91 693 MET A C 1
ATOM 5575 O O . MET A 1 693 ? -1.683 16.382 -27.361 1.00 50.91 693 MET A O 1
ATOM 5579 N N . PRO A 1 694 ? -1.263 15.153 -29.203 1.00 53.81 694 PRO A N 1
ATOM 5580 C CA . PRO A 1 694 ? 0.154 15.505 -29.390 1.00 53.81 694 PRO A CA 1
ATOM 5581 C C . PRO A 1 694 ? 0.469 17.007 -29.548 1.00 53.81 694 PRO A C 1
ATOM 5583 O O . PRO A 1 694 ? 1.631 17.371 -29.682 1.00 53.81 694 PRO A O 1
ATOM 5586 N N . GLY A 1 695 ? -0.529 17.896 -29.524 1.00 57.28 695 GLY A N 1
ATOM 5587 C CA . GLY A 1 695 ? -0.336 19.339 -29.723 1.00 57.28 695 GLY A CA 1
ATOM 5588 C C . GLY A 1 695 ? 0.314 20.080 -28.548 1.00 57.28 695 GLY A C 1
ATOM 5589 O O . GLY A 1 695 ? 0.754 21.211 -28.724 1.00 57.28 695 GLY A O 1
ATOM 5590 N N . VAL A 1 696 ? 0.394 19.461 -27.367 1.00 54.94 696 VAL A N 1
ATOM 5591 C CA . VAL A 1 696 ? 0.902 20.089 -26.129 1.00 54.94 696 VAL A CA 1
ATOM 5592 C C . VAL A 1 696 ? 2.422 19.930 -25.947 1.00 54.94 696 VAL A C 1
ATOM 5594 O O . VAL A 1 696 ? 3.013 20.439 -25.003 1.00 54.94 696 VAL A O 1
ATOM 5597 N N . GLN A 1 697 ? 3.100 19.315 -26.918 1.00 60.81 697 GLN A N 1
ATOM 5598 C CA . GLN A 1 697 ? 4.552 19.103 -26.893 1.00 60.81 697 GLN A CA 1
ATOM 5599 C C . GLN A 1 697 ? 5.391 20.384 -27.070 1.00 60.81 697 GLN A C 1
ATOM 5601 O O . GLN A 1 697 ? 6.604 20.327 -26.909 1.00 60.81 697 GLN A O 1
ATOM 5606 N N . ASN A 1 698 ? 4.788 21.533 -27.397 1.00 64.81 698 ASN A N 1
ATOM 5607 C CA . ASN A 1 698 ? 5.513 22.754 -27.787 1.00 64.81 698 ASN A CA 1
ATOM 5608 C C . ASN A 1 698 ? 6.180 23.532 -26.627 1.00 64.81 698 ASN A C 1
ATOM 5610 O O . ASN A 1 698 ? 6.537 24.690 -26.812 1.00 64.81 698 ASN A O 1
ATOM 5614 N N . GLY A 1 699 ? 6.365 22.923 -25.455 1.00 66.69 699 GLY A N 1
ATOM 5615 C CA . GLY A 1 699 ? 7.053 23.544 -24.313 1.00 66.69 699 GLY A CA 1
ATOM 5616 C C . GLY A 1 699 ? 7.735 22.554 -23.368 1.00 66.69 699 GLY A C 1
ATOM 5617 O O . GLY A 1 699 ? 8.117 22.935 -22.275 1.00 66.69 699 GLY A O 1
ATOM 5618 N N . LEU A 1 700 ? 7.859 21.281 -23.755 1.00 75.38 700 LEU A N 1
ATOM 5619 C CA . LEU A 1 700 ? 8.600 20.286 -22.978 1.00 75.38 700 LEU A CA 1
ATOM 5620 C C . LEU A 1 700 ? 9.939 20.041 -23.680 1.00 75.38 700 LEU A C 1
ATOM 5622 O O . LEU A 1 700 ? 9.949 19.720 -24.871 1.00 75.38 700 LEU A O 1
ATOM 5626 N N . SER A 1 701 ? 11.051 20.193 -22.962 1.00 77.44 701 SER A N 1
ATOM 5627 C CA . SER A 1 701 ? 12.409 19.956 -23.479 1.00 77.44 701 SER A CA 1
ATOM 5628 C C . SER A 1 701 ? 12.685 18.460 -23.673 1.00 77.44 701 SER A C 1
ATOM 5630 O O . SER A 1 701 ? 13.450 18.044 -24.545 1.00 77.44 701 SER A O 1
ATOM 5632 N N . SER A 1 702 ? 11.998 17.616 -22.902 1.00 77.31 702 SER A N 1
ATOM 5633 C CA . SER A 1 702 ? 12.144 16.166 -22.924 1.00 77.31 702 SER A CA 1
ATOM 5634 C C . SER A 1 702 ? 10.775 15.497 -22.908 1.00 77.31 702 SER A C 1
ATOM 5636 O O . SER A 1 702 ? 9.984 15.717 -21.997 1.00 77.31 702 SER A O 1
ATOM 5638 N N . VAL A 1 703 ? 10.484 14.657 -23.904 1.00 79.06 703 VAL A N 1
ATOM 5639 C CA . VAL A 1 703 ? 9.228 13.902 -23.995 1.00 79.06 703 VAL A CA 1
ATOM 5640 C C . VAL A 1 703 ? 9.512 12.456 -24.382 1.00 79.06 703 VAL A C 1
ATOM 5642 O O . VAL A 1 703 ? 10.063 12.174 -25.442 1.00 79.06 703 VAL A O 1
ATOM 5645 N N . GLN A 1 704 ? 9.066 11.515 -23.561 1.00 80.19 704 GLN A N 1
ATOM 5646 C CA . GLN A 1 704 ? 9.036 10.094 -23.870 1.00 80.19 704 GLN A CA 1
ATOM 5647 C C . GLN A 1 704 ? 7.589 9.618 -23.982 1.00 80.19 704 GLN A C 1
ATOM 5649 O O . GLN A 1 704 ? 6.815 9.634 -23.029 1.00 80.19 704 GLN A O 1
ATOM 5654 N N . HIS A 1 705 ? 7.229 9.144 -25.164 1.00 82.44 705 HIS A N 1
ATOM 5655 C CA . HIS A 1 705 ? 5.915 8.630 -25.504 1.00 82.44 705 HIS A CA 1
ATOM 5656 C C . HIS A 1 705 ? 6.021 7.135 -25.794 1.00 82.44 705 HIS A C 1
ATOM 5658 O O . HIS A 1 705 ? 6.707 6.727 -26.719 1.00 82.44 705 HIS A O 1
ATOM 5664 N N . LEU A 1 706 ? 5.335 6.306 -25.016 1.00 81.31 706 LEU A N 1
ATOM 5665 C CA . LEU A 1 706 ? 5.277 4.859 -25.201 1.00 81.31 706 LEU A CA 1
ATOM 5666 C C . LEU A 1 706 ? 3.821 4.429 -25.407 1.00 81.31 706 LEU A C 1
ATOM 5668 O O . LEU A 1 706 ? 2.930 4.792 -24.642 1.00 81.31 706 LEU A O 1
ATOM 5672 N N . LYS A 1 707 ? 3.564 3.645 -26.447 1.00 86.56 707 LYS A N 1
ATOM 5673 C CA . LYS A 1 707 ? 2.281 3.009 -26.749 1.00 86.56 707 LYS A CA 1
ATOM 5674 C C . LYS A 1 707 ? 2.501 1.511 -26.816 1.00 86.56 707 LYS A C 1
ATOM 5676 O O . LYS A 1 707 ? 3.387 1.051 -27.518 1.00 86.56 707 LYS A O 1
ATOM 5681 N N . THR A 1 708 ? 1.660 0.756 -26.134 1.00 82.31 708 THR A N 1
ATOM 5682 C CA . THR A 1 708 ? 1.664 -0.702 -26.102 1.00 82.31 708 THR A CA 1
ATOM 5683 C C . THR A 1 708 ? 0.269 -1.198 -26.424 1.00 82.31 708 THR A C 1
ATOM 5685 O O . THR A 1 708 ? -0.707 -0.830 -25.782 1.00 82.31 708 THR A O 1
ATOM 5688 N N . HIS A 1 709 ? 0.158 -2.093 -27.383 1.00 89.12 709 HIS A N 1
ATOM 5689 C CA . HIS A 1 709 ? -1.073 -2.720 -27.825 1.00 89.12 709 HIS A CA 1
ATOM 5690 C C . HIS A 1 709 ? -0.894 -4.229 -27.705 1.00 89.12 709 HIS A C 1
ATOM 5692 O O . HIS A 1 709 ? 0.147 -4.755 -28.088 1.00 89.12 709 HIS A O 1
ATOM 5698 N N . TYR A 1 710 ? -1.906 -4.962 -27.247 1.00 89.62 710 TYR A N 1
ATOM 5699 C CA . TYR A 1 710 ? -1.962 -6.392 -27.523 1.00 89.62 710 TYR A CA 1
ATOM 5700 C C . TYR A 1 710 ? -3.379 -6.905 -27.759 1.00 89.62 710 TYR A C 1
ATOM 5702 O O . TYR A 1 710 ? -4.351 -6.442 -27.169 1.00 89.62 710 TYR A O 1
ATOM 5710 N N . ILE A 1 711 ? -3.482 -7.904 -28.627 1.00 88.88 711 ILE A N 1
ATOM 5711 C CA . ILE A 1 711 ? -4.672 -8.690 -28.919 1.00 88.88 711 ILE A CA 1
ATOM 5712 C C . ILE A 1 711 ? -4.359 -10.129 -28.528 1.00 88.88 711 ILE A C 1
ATOM 5714 O O . ILE A 1 711 ? -3.423 -10.736 -29.040 1.00 88.88 711 ILE A O 1
ATOM 5718 N N . LYS A 1 712 ? -5.165 -10.694 -27.642 1.00 91.12 712 LYS A N 1
ATOM 5719 C CA . LYS A 1 712 ? -5.065 -12.060 -27.155 1.00 91.12 712 LYS A CA 1
ATOM 5720 C C . LYS A 1 712 ? -6.348 -12.814 -27.489 1.00 91.12 712 LYS A C 1
ATOM 5722 O O . LYS A 1 712 ? -7.445 -12.398 -27.139 1.00 91.12 712 LYS A O 1
ATOM 5727 N N . ASN A 1 713 ? -6.205 -13.963 -28.127 1.00 87.94 713 ASN A N 1
ATOM 5728 C CA . ASN A 1 713 ? -7.286 -14.863 -28.494 1.00 87.94 713 ASN A CA 1
ATOM 5729 C C . ASN A 1 713 ? -7.036 -16.229 -27.857 1.00 87.94 713 ASN A C 1
ATOM 5731 O O . ASN A 1 713 ? -5.947 -16.782 -27.982 1.00 87.94 713 ASN A O 1
ATOM 5735 N N . GLU A 1 714 ? -8.050 -16.806 -27.222 1.00 89.44 714 GLU A N 1
ATOM 5736 C CA . GLU A 1 714 ? -8.051 -18.197 -26.772 1.00 89.44 714 GLU A CA 1
ATOM 5737 C C . GLU A 1 714 ? -9.274 -18.916 -27.357 1.00 89.44 714 GLU A C 1
ATOM 5739 O O . GLU A 1 714 ? -10.393 -18.413 -27.300 1.00 89.44 714 GLU A O 1
ATOM 5744 N N . ILE A 1 715 ? -9.081 -20.106 -27.926 1.00 88.44 715 ILE A N 1
ATOM 5745 C CA . ILE A 1 715 ? -10.152 -20.928 -28.499 1.00 88.44 715 ILE A CA 1
ATOM 5746 C C . ILE A 1 715 ? -10.030 -22.356 -27.955 1.00 88.44 715 ILE A C 1
ATOM 5748 O O . ILE A 1 715 ? -9.026 -23.024 -28.169 1.00 88.44 715 ILE A O 1
ATOM 5752 N N . ARG A 1 716 ? -11.052 -22.862 -27.261 1.00 87.38 716 ARG A N 1
ATOM 5753 C CA . ARG A 1 716 ? -11.102 -24.199 -26.636 1.00 87.38 716 ARG A CA 1
ATOM 5754 C C . ARG A 1 716 ? -12.282 -25.036 -27.133 1.00 87.38 716 ARG A C 1
ATOM 5756 O O . ARG A 1 716 ? -13.233 -25.215 -26.373 1.00 87.38 716 ARG A O 1
ATOM 5763 N N . PRO A 1 717 ? -12.284 -25.523 -28.394 1.00 80.75 717 PRO A N 1
ATOM 5764 C CA . PRO A 1 717 ? -13.435 -26.200 -29.011 1.00 80.75 717 PRO A CA 1
ATOM 5765 C C . PRO A 1 717 ? -13.999 -27.331 -28.145 1.00 80.75 717 PRO A C 1
ATOM 5767 O O . PRO A 1 717 ? -15.199 -27.594 -28.136 1.00 80.75 717 PRO A O 1
ATOM 5770 N N . ASN A 1 718 ? -13.105 -27.994 -27.412 1.00 84.88 718 ASN A N 1
ATOM 5771 C CA . ASN A 1 718 ? -13.378 -29.006 -26.406 1.00 84.88 718 ASN A CA 1
ATOM 5772 C C . ASN A 1 718 ? -12.172 -29.081 -25.430 1.00 84.88 718 ASN A C 1
ATOM 5774 O O . ASN A 1 718 ? -11.145 -28.454 -25.690 1.00 84.88 718 ASN A O 1
ATOM 5778 N N . PRO A 1 719 ? -12.233 -29.857 -24.328 1.00 79.81 719 PRO A N 1
ATOM 5779 C CA . PRO A 1 719 ? -11.127 -29.983 -23.360 1.00 79.81 719 PRO A CA 1
ATOM 5780 C C . PRO A 1 719 ? -9.805 -30.542 -23.920 1.00 79.81 719 PRO A C 1
ATOM 5782 O O . PRO A 1 719 ? -8.777 -30.526 -23.225 1.00 79.81 719 PRO A O 1
ATOM 5785 N N . ASN A 1 720 ? -9.849 -31.067 -25.146 1.00 87.62 720 ASN A N 1
ATOM 5786 C CA . ASN A 1 720 ? -8.729 -31.661 -25.849 1.00 87.62 720 ASN A CA 1
ATOM 5787 C C . ASN A 1 720 ? -8.080 -30.704 -26.847 1.00 87.62 720 ASN A C 1
ATOM 5789 O O . ASN A 1 720 ? -6.973 -30.991 -27.265 1.00 87.62 720 ASN A O 1
ATOM 5793 N N . ILE A 1 721 ? -8.705 -29.596 -27.237 1.00 87.75 721 ILE A N 1
ATOM 5794 C CA . ILE A 1 721 ? -8.129 -28.654 -28.203 1.00 87.75 721 ILE A CA 1
ATOM 5795 C C . ILE A 1 721 ? -8.059 -27.275 -27.557 1.00 87.75 721 ILE A C 1
ATOM 5797 O O . ILE A 1 721 ? -9.052 -26.793 -27.017 1.00 87.75 721 ILE A O 1
ATOM 5801 N N . TYR A 1 722 ? -6.898 -26.634 -27.626 1.00 91.50 722 TYR A N 1
ATOM 5802 C CA . TYR A 1 722 ? -6.679 -25.272 -27.161 1.00 91.50 722 TYR A CA 1
ATOM 5803 C C . TYR A 1 722 ? -5.807 -24.521 -28.158 1.00 91.50 722 TYR A C 1
ATOM 5805 O O . TYR A 1 722 ? -4.656 -24.872 -28.375 1.00 91.50 722 TYR A O 1
ATOM 5813 N N . PHE A 1 723 ? -6.366 -23.485 -28.761 1.00 91.12 723 PHE A N 1
ATOM 5814 C CA . PHE A 1 723 ? -5.650 -22.524 -29.577 1.00 91.12 723 PHE A CA 1
ATOM 5815 C C . PHE A 1 723 ? -5.481 -21.225 -28.792 1.00 91.12 723 PHE A C 1
ATOM 5817 O O . PHE A 1 723 ? -6.382 -20.795 -28.074 1.00 91.12 723 PHE A O 1
ATOM 5824 N N . TYR A 1 724 ? -4.324 -20.610 -28.937 1.00 93.56 724 TYR A N 1
ATOM 5825 C CA . TYR A 1 724 ? -3.912 -19.375 -28.304 1.00 93.56 724 TYR A CA 1
ATOM 5826 C C . TYR A 1 724 ? -3.220 -18.529 -29.363 1.00 93.56 724 TYR A C 1
ATOM 5828 O O . TYR A 1 724 ? -2.405 -19.053 -30.113 1.00 93.56 724 TYR A O 1
ATOM 5836 N N . SER A 1 725 ? -3.519 -17.240 -29.421 1.00 91.56 725 SER A N 1
ATOM 5837 C CA . SER A 1 725 ? -2.814 -16.281 -30.268 1.00 91.56 725 SER A CA 1
ATOM 5838 C C . SER A 1 725 ? -2.659 -14.976 -29.499 1.00 91.56 725 SER A C 1
ATOM 5840 O O . SER A 1 725 ? -3.620 -14.495 -28.907 1.00 91.56 725 SER A O 1
ATOM 5842 N N . LEU A 1 726 ? -1.452 -14.428 -29.465 1.00 92.94 726 LEU A N 1
ATOM 5843 C CA . LEU A 1 726 ? -1.122 -13.144 -28.862 1.00 92.94 726 LEU A CA 1
ATOM 5844 C C . LEU A 1 726 ? -0.384 -12.315 -29.903 1.00 92.94 726 LEU A C 1
ATOM 5846 O O . LEU A 1 726 ? 0.711 -12.695 -30.300 1.00 92.94 726 LEU A O 1
ATOM 5850 N N . TYR A 1 727 ? -0.965 -11.200 -30.314 1.00 93.56 727 TYR A N 1
ATOM 5851 C CA . TYR A 1 727 ? -0.316 -10.187 -31.131 1.00 93.56 727 TYR A CA 1
ATOM 5852 C C . TYR A 1 727 ? -0.079 -8.954 -30.269 1.00 93.56 727 TYR A C 1
ATOM 5854 O O . TYR A 1 727 ? -1.027 -8.406 -29.727 1.00 93.56 727 TYR A O 1
ATOM 5862 N N . GLU A 1 728 ? 1.161 -8.535 -30.118 1.00 89.81 728 GLU A N 1
ATOM 5863 C CA . GLU A 1 728 ? 1.591 -7.399 -29.314 1.00 89.81 728 GLU A CA 1
ATOM 5864 C C . GLU A 1 728 ? 2.316 -6.411 -30.226 1.00 89.81 728 GLU A C 1
ATOM 5866 O O . GLU A 1 728 ? 3.075 -6.835 -31.088 1.00 89.81 728 GLU A O 1
ATOM 5871 N N . TRP A 1 729 ? 2.072 -5.118 -30.070 1.00 92.06 729 TRP A N 1
ATOM 5872 C CA . TRP A 1 729 ? 2.658 -4.054 -30.875 1.00 92.06 729 TRP A CA 1
ATOM 5873 C C . TRP A 1 729 ? 2.960 -2.862 -29.981 1.00 92.06 729 TRP A C 1
ATOM 5875 O O . TRP A 1 729 ? 2.127 -2.463 -29.177 1.00 92.06 729 TRP A O 1
ATOM 5885 N N . ASN A 1 730 ? 4.153 -2.312 -30.094 1.00 89.19 730 ASN A N 1
ATOM 5886 C CA . ASN A 1 730 ? 4.640 -1.250 -29.252 1.00 89.19 730 ASN A CA 1
ATOM 5887 C C . ASN A 1 730 ? 5.332 -0.198 -30.099 1.00 89.19 730 ASN A C 1
ATOM 5889 O O . ASN A 1 730 ? 6.215 -0.534 -30.885 1.00 89.19 730 ASN A O 1
ATOM 5893 N N . ASP A 1 731 ? 4.971 1.054 -29.870 1.00 87.94 731 ASP A N 1
ATOM 5894 C CA . ASP A 1 731 ? 5.630 2.211 -30.453 1.00 87.94 731 ASP A CA 1
ATOM 5895 C C . ASP A 1 731 ? 6.201 3.046 -29.319 1.00 87.94 731 ASP A C 1
ATOM 5897 O O . ASP A 1 731 ? 5.494 3.400 -28.376 1.00 87.94 731 ASP A O 1
ATOM 5901 N N . GLN A 1 732 ? 7.470 3.395 -29.414 1.00 87.00 732 GLN A N 1
ATOM 5902 C CA . GLN A 1 732 ? 8.105 4.348 -28.526 1.00 87.00 732 GLN A CA 1
ATOM 5903 C C . GLN A 1 732 ? 8.676 5.490 -29.360 1.00 87.00 732 GLN A C 1
ATOM 5905 O O . GLN A 1 732 ? 9.414 5.283 -30.316 1.00 87.00 732 GLN A O 1
ATOM 5910 N N . GLU A 1 733 ? 8.319 6.705 -28.978 1.00 84.88 733 GLU A N 1
ATOM 5911 C CA . GLU A 1 733 ? 8.830 7.952 -29.515 1.00 84.88 733 GLU A CA 1
ATOM 5912 C C . GLU A 1 733 ? 9.514 8.693 -28.367 1.00 84.88 733 GLU A C 1
ATOM 5914 O O . GLU A 1 733 ? 8.929 8.925 -27.312 1.00 84.88 733 GLU A O 1
ATOM 5919 N N . THR A 1 734 ? 10.778 9.047 -28.538 1.00 79.88 734 THR A N 1
ATOM 5920 C CA . THR A 1 734 ? 11.523 9.839 -27.562 1.00 79.88 734 THR A CA 1
ATOM 5921 C C . THR A 1 734 ? 12.010 11.103 -28.250 1.00 79.88 734 THR A C 1
ATOM 5923 O O . THR A 1 734 ? 12.734 11.020 -29.239 1.00 79.88 734 THR A O 1
ATOM 5926 N N . ARG A 1 735 ? 11.589 12.265 -27.749 1.00 77.38 735 ARG A N 1
ATOM 5927 C CA . ARG A 1 735 ? 12.026 13.583 -28.201 1.00 77.38 735 ARG A CA 1
ATOM 5928 C C . ARG A 1 735 ? 12.863 14.239 -27.110 1.00 77.38 735 ARG A C 1
ATOM 5930 O O . ARG A 1 735 ? 12.418 14.339 -25.970 1.00 77.38 735 ARG A O 1
ATOM 5937 N N . TYR A 1 736 ? 14.043 14.706 -27.485 1.00 76.00 736 TYR A N 1
ATOM 5938 C CA . TYR A 1 736 ? 14.878 15.572 -26.660 1.00 76.00 736 TYR A CA 1
ATOM 5939 C C . TYR A 1 736 ? 15.262 16.774 -27.512 1.00 76.00 736 TYR A C 1
ATOM 5941 O O . TYR A 1 736 ? 15.967 16.608 -28.514 1.00 76.00 736 TYR A O 1
ATOM 5949 N N . ASP A 1 737 ? 14.750 17.949 -27.158 1.00 76.38 737 ASP A N 1
ATOM 5950 C CA . ASP A 1 737 ? 14.900 19.190 -27.917 1.00 76.38 737 ASP A CA 1
ATOM 5951 C C . ASP A 1 737 ? 14.576 19.008 -29.417 1.00 76.38 737 ASP A C 1
ATOM 5953 O O . ASP A 1 737 ? 13.420 18.811 -29.798 1.00 76.38 737 ASP A O 1
ATOM 5957 N N . LEU A 1 738 ? 15.601 19.041 -30.280 1.00 70.31 738 LEU A N 1
ATOM 5958 C CA . LEU A 1 738 ? 15.495 18.905 -31.739 1.00 70.31 738 LEU A CA 1
ATOM 5959 C C . LEU A 1 738 ? 15.635 17.459 -32.248 1.00 70.31 738 LEU A C 1
ATOM 5961 O O . LEU A 1 738 ? 15.427 17.209 -33.436 1.00 70.31 738 LEU A O 1
ATOM 5965 N N . SER A 1 739 ? 16.010 16.511 -31.387 1.00 73.75 739 SER A N 1
ATOM 5966 C CA . SER A 1 739 ? 16.220 15.107 -31.756 1.00 73.75 739 SER A CA 1
ATOM 5967 C C . SER A 1 739 ? 14.976 14.263 -31.478 1.00 73.75 739 SER A C 1
ATOM 5969 O O . SER A 1 739 ? 14.303 14.440 -30.461 1.00 73.75 739 SER A O 1
ATOM 5971 N N . GLN A 1 740 ? 14.662 13.333 -32.382 1.00 78.69 740 GLN A N 1
ATOM 5972 C CA . GLN A 1 740 ? 13.497 12.460 -32.272 1.00 78.69 740 GLN A CA 1
ATOM 5973 C C . GLN A 1 740 ? 13.874 11.036 -32.666 1.00 78.69 740 GLN A C 1
ATOM 5975 O O . GLN A 1 740 ? 14.385 10.802 -33.759 1.00 78.69 740 GLN A O 1
ATOM 5980 N N . LEU A 1 741 ? 13.620 10.086 -31.771 1.00 80.38 741 LEU A N 1
ATOM 5981 C CA . LEU A 1 741 ? 13.951 8.682 -31.959 1.00 80.38 741 LEU A CA 1
ATOM 5982 C C . LEU A 1 741 ? 12.672 7.853 -31.889 1.00 80.38 741 LEU A C 1
ATOM 5984 O O . LEU A 1 741 ? 11.942 7.906 -30.900 1.00 80.38 741 LEU A O 1
ATOM 5988 N N . TYR A 1 742 ? 12.412 7.098 -32.952 1.00 84.06 742 TYR A N 1
ATOM 5989 C CA . TYR A 1 742 ? 11.252 6.224 -33.079 1.00 84.06 742 TYR A CA 1
ATOM 5990 C C . TYR A 1 742 ? 11.692 4.768 -32.981 1.00 84.06 742 TYR A C 1
ATOM 5992 O O . TYR A 1 742 ? 12.637 4.362 -33.646 1.00 84.06 742 TYR A O 1
ATOM 6000 N N . THR A 1 743 ? 11.022 3.968 -32.165 1.00 83.56 743 THR A N 1
ATOM 6001 C CA . THR A 1 743 ? 11.246 2.524 -32.088 1.00 83.56 743 THR A CA 1
ATOM 6002 C C . THR A 1 743 ? 9.906 1.812 -32.120 1.00 83.56 743 THR A C 1
ATOM 6004 O O . THR A 1 743 ? 9.085 2.028 -31.231 1.00 83.56 743 THR A O 1
ATOM 6007 N N . ASN A 1 744 ? 9.698 0.947 -33.109 1.00 88.69 744 ASN A N 1
ATOM 6008 C CA . ASN A 1 744 ? 8.460 0.190 -33.277 1.00 88.69 744 ASN A CA 1
ATOM 6009 C C . ASN A 1 744 ? 8.770 -1.302 -33.180 1.00 88.69 744 ASN A C 1
ATOM 6011 O O . ASN A 1 744 ? 9.612 -1.803 -33.918 1.00 88.69 744 ASN A O 1
ATOM 6015 N N . TYR A 1 745 ? 8.083 -2.050 -32.322 1.00 90.44 745 TYR A N 1
ATOM 6016 C CA . TYR A 1 745 ? 8.232 -3.503 -32.262 1.00 90.44 745 TYR A CA 1
ATOM 6017 C C . TYR A 1 745 ? 6.892 -4.216 -32.199 1.00 90.44 745 TYR A C 1
ATOM 6019 O O . TYR A 1 745 ? 5.942 -3.740 -31.588 1.00 90.44 745 TYR A O 1
ATOM 6027 N N . TRP A 1 746 ? 6.802 -5.397 -32.801 1.00 93.19 746 TRP A N 1
ATOM 6028 C CA . TRP A 1 746 ? 5.639 -6.260 -32.668 1.00 93.19 746 TRP A CA 1
ATOM 6029 C C . TRP A 1 746 ? 6.026 -7.726 -32.493 1.00 93.19 746 TRP A C 1
ATOM 6031 O O . TRP A 1 746 ? 7.072 -8.192 -32.942 1.00 93.19 746 TRP A O 1
ATOM 6041 N N . ARG A 1 747 ? 5.168 -8.472 -31.801 1.00 92.25 747 ARG A N 1
ATOM 6042 C CA . ARG A 1 747 ? 5.348 -9.883 -31.467 1.00 92.25 747 ARG A CA 1
ATOM 6043 C C . ARG A 1 747 ? 4.048 -10.641 -31.696 1.00 92.25 747 ARG A C 1
ATOM 6045 O O . ARG A 1 747 ? 3.030 -10.309 -31.107 1.00 92.25 747 ARG A O 1
ATOM 6052 N N . LEU A 1 748 ? 4.094 -11.707 -32.484 1.00 93.12 748 LEU A N 1
ATOM 6053 C CA . LEU A 1 748 ? 3.014 -12.680 -32.636 1.00 93.12 748 LEU A CA 1
ATOM 6054 C C . LEU A 1 748 ? 3.412 -13.987 -31.940 1.00 93.12 748 LEU A C 1
ATOM 6056 O O . LEU A 1 748 ? 4.518 -14.481 -32.119 1.00 93.12 748 LEU A O 1
ATOM 6060 N N . SER A 1 749 ? 2.532 -14.568 -31.136 1.00 91.31 749 SER A N 1
ATOM 6061 C CA . SER A 1 749 ? 2.749 -15.845 -30.458 1.00 91.31 749 SER A CA 1
ATOM 6062 C C . SER A 1 749 ? 1.483 -16.677 -30.541 1.00 91.31 749 SER A C 1
ATOM 6064 O O . SER A 1 749 ? 0.496 -16.398 -29.865 1.00 91.31 749 SER A O 1
ATOM 6066 N N . GLU A 1 750 ? 1.515 -17.706 -31.373 1.00 93.06 750 GLU A N 1
ATOM 6067 C CA . GLU A 1 750 ? 0.429 -18.649 -31.579 1.00 93.06 750 GLU A CA 1
ATOM 6068 C C . GLU A 1 750 ? 0.780 -20.001 -30.971 1.00 93.06 750 GLU A C 1
ATOM 6070 O O . GLU A 1 750 ? 1.930 -20.438 -30.985 1.00 93.06 750 GLU A O 1
ATOM 6075 N N . ARG A 1 751 ? -0.209 -20.688 -30.412 1.00 93.56 751 ARG A N 1
ATOM 6076 C CA . ARG A 1 751 ? -0.047 -22.017 -29.834 1.00 93.56 751 ARG A CA 1
ATOM 6077 C C . ARG A 1 751 ? -1.309 -22.835 -30.044 1.00 93.56 751 ARG A C 1
ATOM 6079 O O . ARG A 1 751 ? -2.402 -22.378 -29.750 1.00 93.56 751 ARG A O 1
ATOM 6086 N N . PHE A 1 752 ? -1.147 -24.069 -30.490 1.00 94.69 752 PHE A N 1
ATOM 6087 C CA . PHE A 1 752 ? -2.199 -25.054 -30.674 1.00 94.69 752 PHE A CA 1
ATOM 6088 C C . PHE A 1 752 ? -1.862 -26.321 -29.884 1.00 94.69 752 PHE A C 1
ATOM 6090 O O . PHE A 1 752 ? -1.029 -27.117 -30.299 1.00 94.69 752 PHE A O 1
ATOM 6097 N N . ASP A 1 753 ? -2.506 -26.514 -28.738 1.00 91.69 753 ASP A N 1
ATOM 6098 C CA . ASP A 1 753 ? -2.481 -27.744 -27.954 1.00 91.69 753 ASP A CA 1
ATOM 6099 C C . ASP A 1 753 ? -3.614 -28.687 -28.391 1.00 91.69 753 ASP A C 1
ATOM 6101 O O . ASP A 1 753 ? -4.787 -28.312 -28.410 1.00 91.69 753 ASP A O 1
ATOM 6105 N N . TRP A 1 754 ? -3.284 -29.948 -28.640 1.00 93.94 754 TRP A N 1
ATOM 6106 C CA . TRP A 1 754 ? -4.208 -31.020 -28.974 1.00 93.94 754 TRP A CA 1
ATOM 6107 C C . TRP A 1 754 ? -3.923 -32.283 -28.157 1.00 93.94 754 TRP A C 1
ATOM 6109 O O . TRP A 1 754 ? -2.880 -32.918 -28.286 1.00 93.94 754 TRP A O 1
ATOM 6119 N N . LYS A 1 755 ? -4.869 -32.682 -27.312 1.00 91.38 755 LYS A N 1
ATOM 6120 C CA . LYS A 1 755 ? -4.883 -33.961 -26.605 1.00 91.38 755 LYS A CA 1
ATOM 6121 C C . LYS A 1 755 ? -5.563 -35.006 -27.484 1.00 91.38 755 LYS A C 1
ATOM 6123 O O . LYS A 1 755 ? -6.784 -35.004 -27.621 1.00 91.38 755 LYS A O 1
ATOM 6128 N N . LEU A 1 756 ? -4.780 -35.887 -28.092 1.00 88.81 756 LEU A N 1
ATOM 6129 C CA . LEU A 1 756 ? -5.314 -36.963 -28.935 1.00 88.81 756 LEU A CA 1
ATOM 6130 C C . LEU A 1 756 ? -6.086 -37.990 -28.094 1.00 88.81 756 LEU A C 1
ATOM 6132 O O . LEU A 1 756 ? -7.131 -38.483 -28.510 1.00 88.81 756 LEU A O 1
ATOM 6136 N N . ASP A 1 757 ? -5.578 -38.274 -26.895 1.00 88.38 757 ASP A N 1
ATOM 6137 C CA . ASP A 1 757 ? -6.172 -39.152 -25.890 1.00 88.38 757 ASP A CA 1
ATOM 6138 C C . ASP A 1 757 ? -5.720 -38.722 -24.474 1.00 88.38 757 ASP A C 1
ATOM 6140 O O . ASP A 1 757 ? -5.066 -37.692 -24.302 1.00 88.38 757 ASP A O 1
ATOM 6144 N N . PHE A 1 758 ? -6.057 -39.495 -23.434 1.00 83.31 758 PHE A N 1
ATOM 6145 C CA . PHE A 1 758 ? -5.640 -39.214 -22.045 1.00 83.31 758 PHE A CA 1
ATOM 6146 C C . PHE A 1 758 ? -4.121 -39.229 -21.832 1.00 83.31 758 PHE A C 1
ATOM 6148 O O . PHE A 1 758 ? -3.628 -38.749 -20.811 1.00 83.31 758 PHE A O 1
ATOM 6155 N N . ASN A 1 759 ? -3.392 -39.792 -22.789 1.00 89.44 759 ASN A N 1
ATOM 6156 C CA . ASN A 1 759 ? -1.983 -40.095 -22.692 1.00 89.44 759 ASN A CA 1
ATOM 6157 C C . ASN A 1 759 ? -1.137 -39.247 -23.642 1.00 89.44 759 ASN A C 1
ATOM 6159 O O . ASN A 1 759 ? 0.074 -39.219 -23.480 1.00 89.44 759 ASN A O 1
ATOM 6163 N N . THR A 1 760 ? -1.725 -38.554 -24.613 1.00 91.31 760 THR A N 1
ATOM 6164 C CA . THR A 1 760 ? -0.970 -37.900 -25.686 1.00 91.31 760 THR A CA 1
ATOM 6165 C C . THR A 1 760 ? -1.394 -36.472 -25.854 1.00 91.31 760 THR A C 1
ATOM 6167 O O . THR A 1 760 ? -2.574 -36.190 -26.063 1.00 91.31 760 THR A O 1
ATOM 6170 N N . ARG A 1 761 ? -0.414 -35.580 -25.845 1.00 93.56 761 ARG A N 1
ATOM 6171 C CA . ARG A 1 761 ? -0.600 -34.164 -26.099 1.00 93.56 761 ARG A CA 1
ATOM 6172 C C . ARG A 1 761 ? 0.396 -33.715 -27.150 1.00 93.56 761 ARG A C 1
ATOM 6174 O O . ARG A 1 761 ? 1.591 -33.906 -26.996 1.00 93.56 761 ARG A O 1
ATOM 6181 N N . VAL A 1 762 ? -0.108 -33.101 -28.200 1.00 93.31 762 VAL A N 1
ATOM 6182 C CA . VAL A 1 762 ? 0.670 -32.389 -29.207 1.00 93.31 762 VAL A CA 1
ATOM 6183 C C . VAL A 1 762 ? 0.485 -30.900 -28.937 1.00 93.31 762 VAL A C 1
ATOM 6185 O O . VAL A 1 762 ? -0.625 -30.473 -28.660 1.00 93.31 762 VAL A O 1
ATOM 6188 N N . SER A 1 763 ? 1.539 -30.104 -28.985 1.00 92.31 763 SER A N 1
ATOM 6189 C CA . SER A 1 763 ? 1.499 -28.648 -28.942 1.00 92.31 763 SER A CA 1
ATOM 6190 C C . SER A 1 763 ? 2.292 -28.142 -30.129 1.00 92.31 763 SER A C 1
ATOM 6192 O O . SER A 1 763 ? 3.485 -28.401 -30.223 1.00 92.31 763 SER A O 1
ATOM 6194 N N . LEU A 1 764 ? 1.644 -27.423 -31.028 1.00 93.50 764 LEU A N 1
ATOM 6195 C CA . LEU A 1 764 ? 2.309 -26.613 -32.038 1.00 93.50 764 LEU A CA 1
ATOM 6196 C C . LEU A 1 764 ? 2.414 -25.199 -31.482 1.00 93.50 764 LEU A C 1
ATOM 6198 O O . LEU A 1 764 ? 1.495 -24.732 -30.813 1.00 93.50 764 LEU A O 1
ATOM 6202 N N . GLN A 1 765 ? 3.517 -24.520 -31.718 1.00 93.56 765 GLN A N 1
ATOM 6203 C CA . GLN A 1 765 ? 3.698 -23.130 -31.345 1.00 93.56 765 GLN A CA 1
ATOM 6204 C C . GLN A 1 765 ? 4.381 -22.405 -32.497 1.00 93.56 765 GLN A C 1
ATOM 6206 O O . GLN A 1 765 ? 5.185 -22.982 -33.214 1.00 93.56 765 GLN A O 1
ATOM 6211 N N . TYR A 1 766 ? 4.030 -21.149 -32.706 1.00 93.69 766 TYR A N 1
ATOM 6212 C CA . TYR A 1 766 ? 4.659 -20.284 -33.684 1.00 93.69 766 TYR A CA 1
ATOM 6213 C C . TYR A 1 766 ? 4.877 -18.932 -33.030 1.00 93.69 766 TYR A C 1
ATOM 6215 O O . TYR A 1 766 ? 3.931 -18.326 -32.537 1.00 93.69 766 TYR A O 1
ATOM 6223 N N . LYS A 1 767 ? 6.122 -18.470 -32.977 1.00 92.44 767 LYS A N 1
ATOM 6224 C CA . LYS A 1 767 ? 6.431 -17.110 -32.535 1.00 92.44 767 LYS A CA 1
ATOM 6225 C C . LYS A 1 767 ? 6.988 -16.322 -33.701 1.00 92.44 767 LYS A C 1
ATOM 6227 O O . LYS A 1 767 ? 7.776 -16.845 -34.479 1.00 92.44 767 LYS A O 1
ATOM 6232 N N . GLN A 1 768 ? 6.622 -15.062 -33.790 1.00 92.81 768 GLN A N 1
ATOM 6233 C CA . GLN A 1 768 ? 7.226 -14.111 -34.693 1.00 92.81 768 GLN A CA 1
ATOM 6234 C C . GLN A 1 768 ? 7.486 -12.820 -33.934 1.00 92.81 768 GLN A C 1
ATOM 6236 O O . GLN A 1 768 ? 6.709 -12.431 -33.066 1.00 92.81 768 GLN A O 1
ATOM 6241 N N . TYR A 1 769 ? 8.589 -12.171 -34.248 1.00 92.56 769 TYR A N 1
ATOM 6242 C CA . TYR A 1 769 ? 8.989 -10.907 -33.659 1.00 92.56 769 TYR A CA 1
ATOM 6243 C C . TYR A 1 769 ? 9.529 -10.013 -34.759 1.00 92.56 769 TYR A C 1
ATOM 6245 O O . TYR A 1 769 ? 10.136 -10.505 -35.711 1.00 92.56 769 TYR A O 1
ATOM 6253 N N . TYR A 1 770 ? 9.308 -8.720 -34.614 1.00 92.25 770 TYR A N 1
ATOM 6254 C CA . TYR A 1 770 ? 9.851 -7.672 -35.454 1.00 92.25 770 TYR A CA 1
ATOM 6255 C C . TYR A 1 770 ? 10.150 -6.465 -34.573 1.00 92.25 770 TYR A C 1
ATOM 6257 O O . TYR A 1 770 ? 9.356 -6.129 -33.698 1.00 92.25 770 TYR A O 1
ATOM 6265 N N . SER A 1 771 ? 11.270 -5.810 -34.821 1.00 89.19 771 SER A N 1
ATOM 6266 C CA . SER A 1 771 ? 11.664 -4.554 -34.204 1.00 89.19 771 SER A CA 1
ATOM 6267 C C . SER A 1 771 ? 12.292 -3.682 -35.272 1.00 89.19 771 SER A C 1
ATOM 6269 O O . SER A 1 771 ? 13.095 -4.176 -36.061 1.00 89.19 771 SER A O 1
ATOM 6271 N N . GLU A 1 772 ? 11.917 -2.415 -35.288 1.00 87.50 772 GLU A N 1
ATOM 6272 C CA . GLU A 1 772 ? 12.472 -1.357 -36.110 1.00 87.50 772 GLU A CA 1
ATOM 6273 C C . GLU A 1 772 ? 12.969 -0.264 -35.175 1.00 87.50 772 GLU A C 1
ATOM 6275 O O . GLU A 1 772 ? 12.192 0.342 -34.431 1.00 87.50 772 GLU A O 1
ATOM 6280 N N . LEU A 1 773 ? 14.277 -0.051 -35.176 1.00 81.44 773 LEU A N 1
ATOM 6281 C CA . LEU A 1 773 ? 14.906 1.042 -34.449 1.00 81.44 773 LEU A CA 1
ATOM 6282 C C . LEU A 1 773 ? 15.059 2.216 -35.423 1.00 81.44 773 LEU A C 1
ATOM 6284 O O . LEU A 1 773 ? 15.235 2.004 -36.623 1.00 81.44 773 LEU A O 1
ATOM 6288 N N . GLY A 1 774 ? 14.966 3.448 -34.914 1.00 72.94 774 GLY A N 1
ATOM 6289 C CA . GLY A 1 774 ? 14.779 4.691 -35.687 1.00 72.94 774 GLY A CA 1
ATOM 6290 C C . GLY A 1 774 ? 15.811 5.003 -36.771 1.00 72.94 774 GLY A C 1
ATOM 6291 O O . GLY A 1 774 ? 15.634 5.954 -37.525 1.00 72.94 774 GLY A O 1
ATOM 6292 N N . ASN A 1 775 ? 16.839 4.171 -36.894 1.00 73.62 775 ASN A N 1
ATOM 6293 C CA . ASN A 1 775 ? 17.972 4.337 -37.790 1.00 73.62 775 ASN A CA 1
ATOM 6294 C C . ASN A 1 775 ? 17.926 3.348 -38.971 1.00 73.62 775 ASN A C 1
ATOM 6296 O O . ASN A 1 775 ? 18.915 3.122 -39.665 1.00 73.62 775 ASN A O 1
ATOM 6300 N N . GLY A 1 776 ? 16.764 2.725 -39.199 1.00 72.06 776 GLY A N 1
ATOM 6301 C CA . GLY A 1 776 ? 16.550 1.741 -40.263 1.00 72.06 776 GLY A CA 1
ATOM 6302 C C . GLY A 1 776 ? 17.022 0.328 -39.912 1.00 72.06 776 GLY A C 1
ATOM 6303 O O . GLY A 1 776 ? 17.034 -0.547 -40.781 1.00 72.06 776 GLY A O 1
ATOM 6304 N N . GLU A 1 777 ? 17.392 0.085 -38.654 1.00 78.88 777 GLU A N 1
ATOM 6305 C CA . GLU A 1 777 ? 17.736 -1.248 -38.168 1.00 78.88 777 GLU A CA 1
ATOM 6306 C C . GLU A 1 777 ? 16.460 -2.053 -37.992 1.00 78.88 777 GLU A C 1
ATOM 6308 O O . GLU A 1 777 ? 15.569 -1.664 -37.233 1.00 78.88 777 GLU A O 1
ATOM 6313 N N . THR A 1 778 ? 16.374 -3.196 -38.665 1.00 83.31 778 THR A N 1
ATOM 6314 C CA . THR A 1 778 ? 15.231 -4.093 -38.499 1.00 83.31 778 THR A CA 1
ATOM 6315 C C . THR A 1 778 ? 15.701 -5.459 -38.040 1.00 83.31 778 THR A C 1
ATOM 6317 O O . THR A 1 778 ? 16.555 -6.083 -38.661 1.00 83.31 778 THR A O 1
ATOM 6320 N N . THR A 1 779 ? 15.141 -5.949 -36.939 1.00 84.94 779 THR A N 1
ATOM 6321 C CA . THR A 1 779 ? 15.355 -7.322 -36.473 1.00 84.94 779 THR A CA 1
ATOM 6322 C C . THR A 1 779 ? 14.032 -8.055 -36.524 1.00 84.94 779 THR A C 1
ATOM 6324 O O . THR A 1 779 ? 13.066 -7.638 -35.899 1.00 84.94 779 THR A O 1
ATOM 6327 N N . SER A 1 780 ? 13.976 -9.176 -37.236 1.00 88.12 780 SER A N 1
ATOM 6328 C CA . SER A 1 780 ? 12.817 -10.068 -37.236 1.00 88.12 780 SER A CA 1
ATOM 6329 C C . SER A 1 780 ? 13.230 -11.482 -36.870 1.00 88.12 780 SER A C 1
ATOM 6331 O O . SER A 1 780 ? 14.295 -11.924 -37.283 1.00 88.12 780 SER A O 1
ATOM 6333 N N . TYR A 1 781 ? 12.406 -12.229 -36.138 1.00 89.50 781 TYR A N 1
ATOM 6334 C CA . TYR A 1 781 ? 12.594 -13.677 -36.061 1.00 89.50 781 TYR A CA 1
ATOM 6335 C C . TYR A 1 781 ? 11.289 -14.458 -36.135 1.00 89.50 781 TYR A C 1
ATOM 6337 O O . TYR A 1 781 ? 10.220 -13.938 -35.835 1.00 89.50 781 TYR A O 1
ATOM 6345 N N . PHE A 1 782 ? 11.403 -15.719 -36.545 1.00 91.00 782 PHE A N 1
ATOM 6346 C CA . PHE A 1 782 ? 10.320 -16.665 -36.789 1.00 91.00 782 PHE A CA 1
ATOM 6347 C C . PHE A 1 782 ? 10.669 -17.981 -36.101 1.00 91.00 782 PHE A C 1
ATOM 6349 O O . PHE A 1 782 ? 11.703 -18.550 -36.422 1.00 91.00 782 PHE A O 1
ATOM 6356 N N . GLU A 1 783 ? 9.847 -18.476 -35.180 1.00 92.12 783 GLU A N 1
ATOM 6357 C CA . GLU A 1 783 ? 10.103 -19.682 -34.385 1.00 92.12 783 GLU A CA 1
ATOM 6358 C C . GLU A 1 783 ? 8.885 -20.624 -34.351 1.00 92.12 783 GLU A C 1
ATOM 6360 O O . GLU A 1 783 ? 8.148 -20.646 -33.357 1.00 92.12 783 GLU A O 1
ATOM 6365 N N . PRO A 1 784 ? 8.606 -21.391 -35.424 1.00 92.94 784 PRO A N 1
ATOM 6366 C CA . PRO A 1 784 ? 7.744 -22.563 -35.330 1.00 92.94 784 PRO A CA 1
ATOM 6367 C C . PRO A 1 784 ? 8.373 -23.654 -34.453 1.00 92.94 784 PRO A C 1
ATOM 6369 O O . PRO A 1 784 ? 9.543 -24.004 -34.602 1.00 92.94 784 PRO A O 1
ATOM 6372 N N . SER A 1 785 ? 7.573 -24.252 -33.577 1.00 92.44 785 SER A N 1
ATOM 6373 C CA . SER A 1 785 ? 7.942 -25.408 -32.774 1.00 92.44 785 SER A CA 1
ATOM 6374 C C . SER A 1 785 ? 6.794 -26.401 -32.615 1.00 92.44 785 SER A C 1
ATOM 6376 O O . SER A 1 785 ? 5.610 -26.075 -32.696 1.00 92.44 785 SER A O 1
ATOM 6378 N N . ILE A 1 786 ? 7.159 -27.660 -32.419 1.00 92.94 786 ILE A N 1
ATOM 6379 C CA . ILE A 1 786 ? 6.274 -28.776 -32.129 1.00 92.94 786 ILE A CA 1
ATOM 6380 C C . ILE A 1 786 ? 6.762 -29.457 -30.861 1.00 92.94 786 ILE A C 1
ATOM 6382 O O . ILE A 1 786 ? 7.952 -29.665 -30.659 1.00 92.94 786 ILE A O 1
ATOM 6386 N N . TRP A 1 787 ? 5.823 -29.834 -30.010 1.00 93.62 787 TRP A N 1
ATOM 6387 C CA . TRP A 1 787 ? 6.056 -30.549 -28.772 1.00 93.62 787 TRP A CA 1
ATOM 6388 C C . TRP A 1 787 ? 5.043 -31.687 -28.667 1.00 93.62 787 TRP A C 1
ATOM 6390 O O . TRP A 1 787 ? 3.844 -31.460 -28.770 1.00 93.62 787 TRP A O 1
ATOM 6400 N N . VAL A 1 788 ? 5.496 -32.925 -28.505 1.00 92.94 788 VAL A N 1
ATOM 6401 C CA . VAL A 1 788 ? 4.649 -34.120 -28.433 1.00 92.94 788 VAL A CA 1
ATOM 6402 C C . VAL A 1 788 ? 4.973 -34.878 -27.156 1.00 92.94 788 VAL A C 1
ATOM 6404 O O . VAL A 1 788 ? 6.033 -35.475 -27.032 1.00 92.94 788 VAL A O 1
ATOM 6407 N N . GLU A 1 789 ? 4.045 -34.897 -26.211 1.00 93.81 789 GLU A N 1
ATOM 6408 C CA . GLU A 1 789 ? 4.096 -35.715 -25.002 1.00 93.81 789 GLU A CA 1
ATOM 6409 C C . GLU A 1 789 ? 3.261 -36.984 -25.214 1.00 93.81 789 GLU A C 1
ATOM 6411 O O . GLU A 1 789 ? 2.089 -36.897 -25.575 1.00 93.81 789 GLU A O 1
ATOM 6416 N N . ARG A 1 790 ? 3.829 -38.166 -24.948 1.00 93.69 790 ARG A N 1
ATOM 6417 C CA . ARG A 1 790 ? 3.115 -39.454 -24.900 1.00 93.69 790 ARG A CA 1
ATOM 6418 C C . ARG A 1 790 ? 3.412 -40.167 -23.585 1.00 93.69 790 ARG A C 1
ATOM 6420 O O . ARG A 1 790 ? 4.548 -40.527 -23.302 1.00 93.69 790 ARG A O 1
ATOM 6427 N N . ARG A 1 791 ? 2.376 -40.445 -22.803 1.00 91.69 791 ARG A N 1
ATOM 6428 C CA . ARG A 1 791 ? 2.399 -41.215 -21.558 1.00 91.69 791 ARG A CA 1
ATOM 6429 C C . ARG A 1 791 ? 2.036 -42.660 -21.861 1.00 91.69 791 ARG A C 1
ATOM 6431 O O . ARG A 1 791 ? 0.900 -42.979 -22.187 1.00 91.69 791 ARG A O 1
ATOM 6438 N N . TRP A 1 792 ? 3.003 -43.557 -21.767 1.00 87.12 792 TRP A N 1
ATOM 6439 C CA . TRP A 1 792 ? 2.772 -44.989 -21.960 1.00 87.12 792 TRP A CA 1
ATOM 6440 C C . TRP A 1 792 ? 2.140 -45.629 -20.724 1.00 87.12 792 TRP A C 1
ATOM 6442 O O . TRP A 1 792 ? 1.374 -46.580 -20.830 1.00 87.12 792 TRP A O 1
ATOM 6452 N N . SER A 1 793 ? 2.449 -45.087 -19.545 1.00 89.19 793 SER A N 1
ATOM 6453 C CA . SER A 1 793 ? 1.846 -45.457 -18.266 1.00 89.19 793 SER A CA 1
ATOM 6454 C C . SER A 1 793 ? 1.936 -44.287 -17.280 1.00 89.19 793 SER A C 1
ATOM 6456 O O . SER A 1 793 ? 2.562 -43.269 -17.573 1.00 89.19 793 SER A O 1
ATOM 6458 N N . ASN A 1 794 ? 1.411 -44.455 -16.063 1.00 81.94 794 ASN A N 1
ATOM 6459 C CA . ASN A 1 794 ? 1.637 -43.506 -14.961 1.00 81.94 794 ASN A CA 1
ATOM 6460 C C . ASN A 1 794 ? 3.128 -43.330 -14.605 1.00 81.94 794 ASN A C 1
ATOM 6462 O O . ASN A 1 794 ? 3.486 -42.379 -13.910 1.00 81.94 794 ASN A O 1
ATOM 6466 N N . SER A 1 795 ? 3.978 -44.257 -15.056 1.00 88.56 795 SER A N 1
ATOM 6467 C CA . SER A 1 795 ? 5.399 -44.332 -14.738 1.00 88.56 795 SER A CA 1
ATOM 6468 C C . SER A 1 795 ? 6.320 -44.111 -15.931 1.00 88.56 795 SER A C 1
ATOM 6470 O O . SER A 1 795 ? 7.518 -44.037 -15.720 1.00 88.56 795 SER A O 1
ATOM 6472 N N . LEU A 1 796 ? 5.825 -44.019 -17.165 1.00 89.88 796 LEU A N 1
ATOM 6473 C CA . LEU A 1 796 ? 6.677 -43.869 -18.347 1.00 89.88 796 LEU A CA 1
ATOM 6474 C C . LEU A 1 796 ? 6.056 -42.869 -19.314 1.00 89.88 796 LEU A C 1
ATOM 6476 O O . LEU A 1 796 ? 4.925 -43.068 -19.764 1.00 89.88 796 LEU A O 1
ATOM 6480 N N . GLN A 1 797 ? 6.807 -41.828 -19.656 1.00 92.62 797 GLN A N 1
ATOM 6481 C CA . GLN A 1 797 ? 6.411 -40.811 -20.622 1.00 92.62 797 GLN A CA 1
ATOM 6482 C C . GLN A 1 797 ? 7.577 -40.461 -21.548 1.00 92.62 797 GLN A C 1
ATOM 6484 O O . GLN A 1 797 ? 8.721 -40.419 -21.109 1.00 92.62 797 GLN A O 1
ATOM 6489 N N . ASN A 1 798 ? 7.269 -40.166 -22.805 1.00 89.38 798 ASN A N 1
ATOM 6490 C CA . ASN A 1 798 ? 8.212 -39.627 -23.773 1.00 89.38 798 ASN A CA 1
ATOM 6491 C C . ASN A 1 798 ? 7.769 -38.219 -24.162 1.00 89.38 798 ASN A C 1
ATOM 6493 O O . ASN A 1 798 ? 6.568 -37.958 -24.271 1.00 89.38 798 ASN A O 1
ATOM 6497 N N . ILE A 1 799 ? 8.726 -37.331 -24.385 1.00 91.19 799 ILE A N 1
ATOM 6498 C CA . ILE A 1 799 ? 8.494 -35.963 -24.834 1.00 91.19 799 ILE A CA 1
ATOM 6499 C C . ILE A 1 799 ? 9.386 -35.725 -26.043 1.00 91.19 799 ILE A C 1
ATOM 6501 O O . ILE A 1 799 ? 10.595 -35.855 -25.958 1.00 91.19 799 ILE A O 1
ATOM 6505 N N . PHE A 1 800 ? 8.803 -35.378 -27.175 1.00 90.44 800 PHE A N 1
ATOM 6506 C CA . PHE A 1 800 ? 9.523 -34.911 -28.349 1.00 90.44 800 PHE A CA 1
ATOM 6507 C C . PHE A 1 800 ? 9.319 -33.405 -28.483 1.00 90.44 800 PHE A C 1
ATOM 6509 O O . PHE A 1 800 ? 8.224 -32.910 -28.250 1.00 90.44 800 PHE A O 1
ATOM 6516 N N . TYR A 1 801 ? 10.354 -32.678 -28.862 1.00 90.56 801 TYR A N 1
ATOM 6517 C CA . TYR A 1 801 ? 10.337 -31.250 -29.119 1.00 90.56 801 TYR A CA 1
ATOM 6518 C C . TYR A 1 801 ? 11.182 -30.978 -30.358 1.00 90.56 801 TYR A C 1
ATOM 6520 O O . TYR A 1 801 ? 12.289 -31.490 -30.476 1.00 90.56 801 TYR A O 1
ATOM 6528 N N . ALA A 1 802 ? 10.679 -30.180 -31.282 1.00 85.94 802 ALA A N 1
ATOM 6529 C CA . ALA A 1 802 ? 11.471 -29.655 -32.380 1.00 85.94 802 ALA A CA 1
ATOM 6530 C C . ALA A 1 802 ? 11.077 -28.202 -32.613 1.00 85.94 802 ALA A C 1
ATOM 6532 O O . ALA A 1 802 ? 9.895 -27.878 -32.596 1.00 85.94 802 ALA A O 1
ATOM 6533 N N . ALA A 1 803 ? 12.047 -27.332 -32.825 1.00 89.56 803 ALA A N 1
ATOM 6534 C CA . ALA A 1 803 ? 11.860 -25.925 -33.109 1.00 89.56 803 ALA A CA 1
ATOM 6535 C C . ALA A 1 803 ? 12.776 -25.512 -34.252 1.00 89.56 803 ALA A C 1
ATOM 6537 O O . ALA A 1 803 ? 13.889 -26.006 -34.388 1.00 89.56 803 ALA A O 1
ATOM 6538 N N . TYR A 1 804 ? 12.306 -24.594 -35.075 1.00 89.00 804 TYR A N 1
ATOM 6539 C CA . TYR A 1 804 ? 13.111 -23.931 -36.084 1.00 89.00 804 TYR A CA 1
ATOM 6540 C C . TYR A 1 804 ? 12.983 -22.439 -35.831 1.00 89.00 804 TYR A C 1
ATOM 6542 O O . TYR A 1 804 ? 11.868 -21.947 -35.816 1.00 89.00 804 TYR A O 1
ATOM 6550 N N . ARG A 1 805 ? 14.088 -21.730 -35.606 1.00 89.19 805 ARG A N 1
ATOM 6551 C CA . ARG A 1 805 ? 14.160 -20.284 -35.418 1.00 89.19 805 ARG A CA 1
ATOM 6552 C C . ARG A 1 805 ? 14.934 -19.659 -36.574 1.00 89.19 805 ARG A C 1
ATOM 6554 O O . ARG A 1 805 ? 16.094 -19.982 -36.769 1.00 89.19 805 ARG A O 1
ATOM 6561 N N . LYS A 1 806 ? 14.340 -18.723 -37.302 1.00 88.38 806 LYS A N 1
ATOM 6562 C CA . LYS A 1 806 ? 15.037 -17.885 -38.282 1.00 88.38 806 LYS A CA 1
ATOM 6563 C C . LYS A 1 806 ? 15.063 -16.449 -37.791 1.00 88.38 806 LYS A C 1
ATOM 6565 O O . LYS A 1 806 ? 13.988 -15.892 -37.625 1.00 88.38 806 LYS A O 1
ATOM 6570 N N . THR A 1 807 ? 16.232 -15.855 -37.609 1.00 87.06 807 THR A N 1
ATOM 6571 C CA . THR A 1 807 ? 16.426 -14.436 -37.285 1.00 87.06 807 THR A CA 1
ATOM 6572 C C . THR A 1 807 ? 16.958 -13.722 -38.524 1.00 87.06 807 THR A C 1
ATOM 6574 O O . THR A 1 807 ? 17.883 -14.226 -39.145 1.00 87.06 807 THR A O 1
ATOM 6577 N N . ASN A 1 808 ? 16.396 -12.578 -38.903 1.00 83.56 808 ASN A N 1
ATOM 6578 C CA . ASN A 1 808 ? 16.963 -11.675 -39.901 1.00 83.56 808 ASN A CA 1
ATOM 6579 C C . ASN A 1 808 ? 17.270 -10.347 -39.207 1.00 83.56 808 ASN A C 1
ATOM 6581 O O . ASN A 1 808 ? 16.354 -9.743 -38.648 1.00 83.56 808 ASN A O 1
ATOM 6585 N N . GLY A 1 809 ? 18.524 -9.916 -39.252 1.00 81.75 809 GLY A N 1
ATOM 6586 C CA . GLY A 1 809 ? 18.963 -8.584 -38.860 1.00 81.75 809 GLY A CA 1
ATOM 6587 C C . GLY A 1 809 ? 19.308 -7.773 -40.104 1.00 81.75 809 GLY A C 1
ATOM 6588 O O . GLY A 1 809 ? 19.905 -8.287 -41.050 1.00 81.75 809 GLY A O 1
ATOM 6589 N N . PHE A 1 810 ? 18.899 -6.514 -40.122 1.00 77.62 810 PHE A N 1
ATOM 6590 C CA . PHE A 1 810 ? 19.286 -5.554 -41.141 1.00 77.62 810 PHE A CA 1
ATOM 6591 C C . PHE A 1 810 ? 19.995 -4.410 -40.437 1.00 77.62 810 PHE A C 1
ATOM 6593 O O . PHE A 1 810 ? 19.358 -3.663 -39.699 1.00 77.62 810 PHE A O 1
ATOM 6600 N N . GLU A 1 811 ? 21.299 -4.298 -40.653 1.00 70.31 811 GLU A N 1
ATOM 6601 C CA . GLU A 1 811 ? 22.145 -3.257 -40.079 1.00 70.31 811 GLU A CA 1
ATOM 6602 C C . GLU A 1 811 ? 22.842 -2.567 -41.257 1.00 70.31 811 GLU A C 1
ATOM 6604 O O . GLU A 1 811 ? 23.544 -3.228 -42.019 1.00 70.31 811 GLU A O 1
ATOM 6609 N N . SER A 1 812 ? 22.545 -1.282 -41.499 1.00 58.72 812 SER A N 1
ATOM 6610 C CA . SER A 1 812 ? 23.298 -0.412 -42.428 1.00 58.72 812 SER A CA 1
ATOM 6611 C C . SER A 1 812 ? 23.781 -1.085 -43.742 1.00 58.72 812 SER A C 1
ATOM 6613 O O . SER A 1 812 ? 24.968 -1.131 -44.046 1.00 58.72 812 SER A O 1
ATOM 6615 N N . LEU A 1 813 ? 22.828 -1.570 -44.561 1.00 57.62 813 LEU A N 1
ATOM 6616 C CA . LEU A 1 813 ? 22.994 -2.266 -45.866 1.00 57.62 813 LEU A CA 1
ATOM 6617 C C . LEU A 1 813 ? 23.413 -3.748 -45.826 1.00 57.62 813 LEU A C 1
ATOM 6619 O O . LEU A 1 813 ? 23.310 -4.414 -46.862 1.00 57.62 813 LEU A O 1
ATOM 6623 N N . ILE A 1 814 ? 23.809 -4.295 -44.677 1.00 63.44 814 ILE A N 1
ATOM 6624 C CA . ILE A 1 814 ? 24.166 -5.711 -44.531 1.00 63.44 814 ILE A CA 1
ATOM 6625 C C . ILE A 1 814 ? 22.944 -6.494 -44.030 1.00 63.44 814 ILE A C 1
ATOM 6627 O O . ILE A 1 814 ? 22.303 -6.144 -43.038 1.00 63.44 814 ILE A O 1
ATOM 6631 N N . LYS A 1 815 ? 22.583 -7.547 -44.773 1.00 67.50 815 LYS A N 1
ATOM 6632 C CA . LYS A 1 815 ? 21.541 -8.507 -44.391 1.00 67.50 815 LYS A CA 1
ATOM 6633 C C . LYS A 1 815 ? 22.199 -9.705 -43.730 1.00 67.50 815 LYS A C 1
ATOM 6635 O O . LYS A 1 815 ? 22.700 -10.573 -44.444 1.00 67.50 815 LYS A O 1
ATOM 6640 N N . ASP A 1 816 ? 22.089 -9.789 -42.416 1.00 78.31 816 ASP A N 1
ATOM 6641 C CA . ASP A 1 816 ? 22.485 -10.980 -41.678 1.00 78.31 816 ASP A CA 1
ATOM 6642 C C . ASP A 1 816 ? 21.252 -11.843 -41.408 1.00 78.31 816 ASP A C 1
ATOM 6644 O O . ASP A 1 816 ? 20.184 -11.354 -41.026 1.00 78.31 816 ASP A O 1
ATOM 6648 N N . TYR A 1 817 ? 21.366 -13.152 -41.614 1.00 83.12 817 TYR A N 1
ATOM 6649 C CA . TYR A 1 817 ? 20.337 -14.093 -41.189 1.00 83.12 817 TYR A CA 1
ATOM 6650 C C . TYR A 1 817 ? 20.925 -15.285 -40.445 1.00 83.12 817 TYR A C 1
ATOM 6652 O O . TYR A 1 817 ? 21.927 -15.869 -40.844 1.00 83.12 817 TYR A O 1
ATOM 6660 N N . THR A 1 818 ? 20.251 -15.687 -39.373 1.00 85.44 818 THR A N 1
ATOM 6661 C CA . THR A 1 818 ? 20.577 -16.865 -38.572 1.00 85.44 818 THR A CA 1
ATOM 6662 C C . THR A 1 818 ? 19.431 -17.863 -38.672 1.00 85.44 818 THR A C 1
ATOM 6664 O O . THR A 1 818 ? 18.323 -17.578 -38.226 1.00 85.44 818 THR A O 1
ATOM 6667 N N . ASN A 1 819 ? 19.667 -19.045 -39.236 1.00 83.19 819 ASN A N 1
ATOM 6668 C CA . ASN A 1 819 ? 18.736 -20.171 -39.189 1.00 83.19 819 ASN A CA 1
ATOM 6669 C C . ASN A 1 819 ? 19.185 -21.140 -38.093 1.00 83.19 819 ASN A C 1
ATOM 6671 O O . ASN A 1 819 ? 20.279 -21.669 -38.167 1.00 83.19 819 ASN A O 1
ATOM 6675 N N . LYS A 1 820 ? 18.351 -21.429 -37.104 1.00 88.12 820 LYS A N 1
ATOM 6676 C CA . LYS A 1 820 ? 18.617 -22.375 -36.020 1.00 88.12 820 LYS A CA 1
ATOM 6677 C C . LYS A 1 820 ? 17.535 -23.449 -36.016 1.00 88.12 820 LYS A C 1
ATOM 6679 O O . LYS A 1 820 ? 16.355 -23.135 -36.016 1.00 88.12 820 LYS A O 1
ATOM 6684 N N . PHE A 1 821 ? 17.904 -24.715 -36.018 1.00 87.75 821 PHE A N 1
ATOM 6685 C CA . PHE A 1 821 ? 17.012 -25.855 -35.856 1.00 87.75 821 PHE A CA 1
ATOM 6686 C C . PHE A 1 821 ? 17.398 -26.571 -34.570 1.00 87.75 821 PHE A C 1
ATOM 6688 O O . PHE A 1 821 ? 18.546 -26.967 -34.438 1.00 87.75 821 PHE A O 1
ATOM 6695 N N . ASP A 1 822 ? 16.454 -26.763 -33.656 1.00 85.62 822 ASP A N 1
ATOM 6696 C CA . ASP A 1 822 ? 16.666 -27.365 -32.343 1.00 85.62 822 ASP A CA 1
ATOM 6697 C C . ASP A 1 822 ? 15.699 -28.540 -32.162 1.00 85.62 822 ASP A C 1
ATOM 6699 O O . ASP A 1 822 ? 14.485 -28.369 -32.141 1.00 85.62 822 ASP A O 1
ATOM 6703 N N . GLY A 1 823 ? 16.219 -29.749 -32.004 1.00 84.94 823 GLY A N 1
ATOM 6704 C CA . GLY A 1 823 ? 15.477 -30.963 -31.687 1.00 84.94 823 GLY A CA 1
ATOM 6705 C C . GLY A 1 823 ? 15.809 -31.462 -30.284 1.00 84.94 823 GLY A C 1
ATOM 6706 O O . GLY A 1 823 ? 16.953 -31.398 -29.837 1.00 84.94 823 GLY A O 1
ATOM 6707 N N . ARG A 1 824 ? 14.815 -31.993 -29.575 1.00 90.31 824 ARG A N 1
ATOM 6708 C CA . ARG A 1 824 ? 14.969 -32.638 -28.272 1.00 90.31 824 ARG A CA 1
ATOM 6709 C C . ARG A 1 824 ? 13.997 -33.808 -28.119 1.00 90.31 824 ARG A C 1
ATOM 6711 O O . ARG A 1 824 ? 12.837 -33.725 -28.499 1.00 90.31 824 ARG A O 1
ATOM 6718 N N . TYR A 1 825 ? 14.456 -34.900 -27.530 1.00 89.69 825 TYR A N 1
ATOM 6719 C CA . TYR A 1 825 ? 13.665 -36.079 -27.220 1.00 89.69 825 TYR A CA 1
ATOM 6720 C C . TYR A 1 825 ? 13.992 -36.569 -25.809 1.00 89.69 825 TYR A C 1
ATOM 6722 O O . TYR A 1 825 ? 15.112 -36.996 -25.545 1.00 89.69 825 TYR A O 1
ATOM 6730 N N . ASP A 1 826 ? 13.023 -36.504 -24.904 1.00 86.94 826 ASP A N 1
ATOM 6731 C CA . ASP A 1 826 ? 13.123 -36.978 -23.530 1.00 86.94 826 ASP A CA 1
ATOM 6732 C C . ASP A 1 826 ? 12.367 -38.302 -23.351 1.00 86.94 826 ASP A C 1
ATOM 6734 O O . ASP A 1 826 ? 11.218 -38.447 -23.768 1.00 86.94 826 ASP A O 1
ATOM 6738 N N . ILE A 1 827 ? 12.977 -39.246 -22.643 1.00 91.38 827 ILE A N 1
ATOM 6739 C CA . ILE A 1 827 ? 12.343 -40.440 -22.085 1.00 91.38 827 ILE A CA 1
ATOM 6740 C C . ILE A 1 827 ? 12.397 -40.289 -20.570 1.00 91.38 827 ILE A C 1
ATOM 6742 O O . ILE A 1 827 ? 13.480 -40.181 -20.001 1.00 91.38 827 ILE A O 1
ATOM 6746 N N . ILE A 1 828 ? 11.244 -40.280 -19.909 1.00 91.69 828 ILE A N 1
ATOM 6747 C CA . ILE A 1 828 ? 11.137 -40.060 -18.467 1.00 91.69 828 ILE A CA 1
ATOM 6748 C C . ILE A 1 828 ? 10.405 -41.241 -17.833 1.00 91.69 828 ILE A C 1
ATOM 6750 O O . ILE A 1 828 ? 9.230 -41.500 -18.107 1.00 91.69 828 ILE A O 1
ATOM 6754 N N . PHE A 1 829 ? 11.096 -41.930 -16.934 1.00 93.69 829 PHE A N 1
ATOM 6755 C CA . PHE A 1 829 ? 10.559 -42.988 -16.097 1.00 93.69 829 PHE A CA 1
ATOM 6756 C C . PHE A 1 829 ? 10.405 -42.499 -14.655 1.00 93.69 829 PHE A C 1
ATOM 6758 O O . PHE A 1 829 ? 11.354 -42.020 -14.048 1.00 93.69 829 PHE A O 1
ATOM 6765 N N . ARG A 1 830 ? 9.212 -42.647 -14.077 1.00 94.56 830 ARG A N 1
ATOM 6766 C CA . ARG A 1 830 ? 8.879 -42.254 -12.704 1.00 94.56 830 ARG A CA 1
ATOM 6767 C C . ARG A 1 830 ? 8.326 -43.434 -11.926 1.00 94.56 830 ARG A C 1
ATOM 6769 O O . ARG A 1 830 ? 7.258 -43.953 -12.250 1.00 94.56 830 ARG A O 1
ATOM 6776 N N . LYS A 1 831 ? 8.970 -43.802 -10.823 1.00 94.06 831 LYS A N 1
ATOM 6777 C CA . LYS A 1 831 ? 8.454 -44.817 -9.901 1.00 94.06 831 LYS A CA 1
ATOM 6778 C C . LYS A 1 831 ? 8.275 -44.223 -8.512 1.00 94.06 831 LYS A C 1
ATOM 6780 O O . LYS A 1 831 ? 9.223 -43.719 -7.919 1.00 94.06 831 LYS A O 1
ATOM 6785 N N . LYS A 1 832 ? 7.043 -44.274 -8.004 1.00 92.50 832 LYS A N 1
ATOM 6786 C CA . LYS A 1 832 ? 6.752 -43.989 -6.595 1.00 92.50 832 LYS A CA 1
ATOM 6787 C C . LYS A 1 832 ? 7.113 -45.205 -5.739 1.00 92.50 832 LYS A C 1
ATOM 6789 O O . LYS A 1 832 ? 6.998 -46.332 -6.225 1.00 92.50 832 LYS A O 1
ATOM 6794 N N . ASP A 1 833 ? 7.540 -44.948 -4.509 1.00 89.94 833 ASP A N 1
ATOM 6795 C CA . ASP A 1 833 ? 7.842 -45.940 -3.470 1.00 89.94 833 ASP A CA 1
ATOM 6796 C C . ASP A 1 833 ? 8.867 -47.002 -3.915 1.00 89.94 833 ASP A C 1
ATOM 6798 O O . ASP A 1 833 ? 8.704 -48.205 -3.704 1.00 89.94 833 ASP A O 1
ATOM 6802 N N . TYR A 1 834 ? 9.940 -46.559 -4.574 1.00 88.75 834 TYR A N 1
ATOM 6803 C CA . TYR A 1 834 ? 11.000 -47.435 -5.069 1.00 88.75 834 TYR A CA 1
ATOM 6804 C C . TYR A 1 834 ? 12.048 -47.683 -3.978 1.00 88.75 834 TYR A C 1
ATOM 6806 O O . TYR A 1 834 ? 12.747 -46.760 -3.577 1.00 88.75 834 TYR A O 1
ATOM 6814 N N . LEU A 1 835 ? 12.177 -48.926 -3.498 1.00 84.75 835 LEU A N 1
ATOM 6815 C CA . LEU A 1 835 ? 13.197 -49.330 -2.512 1.00 84.75 835 LEU A CA 1
ATOM 6816 C C . LEU A 1 835 ? 13.264 -48.412 -1.268 1.00 84.75 835 LEU A C 1
ATOM 6818 O O . LEU A 1 835 ? 14.344 -48.021 -0.838 1.00 84.75 835 LEU A O 1
ATOM 6822 N N . LYS A 1 836 ? 12.104 -48.076 -0.682 1.00 86.94 836 LYS A N 1
ATOM 6823 C CA . LYS A 1 836 ? 11.940 -47.144 0.462 1.00 86.94 836 LYS A CA 1
ATOM 6824 C C . LYS A 1 836 ? 12.220 -45.662 0.161 1.00 86.94 836 LYS A C 1
ATOM 6826 O O . LYS A 1 836 ? 12.090 -44.836 1.057 1.00 86.94 836 LYS A O 1
ATOM 6831 N N . ILE A 1 837 ? 12.545 -45.310 -1.081 1.00 88.19 837 ILE A N 1
ATOM 6832 C CA . ILE A 1 837 ? 12.619 -43.925 -1.560 1.00 88.19 837 ILE A CA 1
ATOM 6833 C C . ILE A 1 837 ? 11.233 -43.544 -2.084 1.00 88.19 837 ILE A C 1
ATOM 6835 O O . ILE A 1 837 ? 10.626 -44.289 -2.857 1.00 88.19 837 ILE A O 1
ATOM 6839 N N . ARG A 1 838 ? 10.718 -42.377 -1.688 1.00 89.00 838 ARG A N 1
ATOM 6840 C CA . ARG A 1 838 ? 9.362 -41.939 -2.054 1.00 89.00 838 ARG A CA 1
ATOM 6841 C C . ARG A 1 838 ? 9.167 -41.835 -3.566 1.00 89.00 838 ARG A C 1
ATOM 6843 O O . ARG A 1 838 ? 8.108 -42.194 -4.083 1.00 89.00 838 ARG A O 1
ATOM 6850 N N . ARG A 1 839 ? 10.155 -41.310 -4.292 1.00 94.31 839 ARG A N 1
ATOM 6851 C CA . ARG A 1 839 ? 10.102 -41.220 -5.756 1.00 94.31 839 ARG A CA 1
ATOM 6852 C C . ARG A 1 839 ? 11.492 -41.345 -6.369 1.00 94.31 839 ARG A C 1
ATOM 6854 O O . ARG A 1 839 ? 12.433 -40.706 -5.915 1.00 94.31 839 ARG A O 1
ATOM 6861 N N . LEU A 1 840 ? 11.568 -42.133 -7.433 1.00 93.12 840 LEU A N 1
ATOM 6862 C CA . LEU A 1 840 ? 12.678 -42.192 -8.374 1.00 93.12 840 LEU A CA 1
ATOM 6863 C C . LEU A 1 840 ? 12.198 -41.624 -9.712 1.00 93.12 840 LEU A C 1
ATOM 6865 O O . LEU A 1 840 ? 11.142 -42.035 -10.205 1.00 93.12 840 LEU A O 1
ATOM 6869 N N . GLU A 1 841 ? 12.966 -40.715 -10.297 1.00 94.56 841 GLU A N 1
ATOM 6870 C CA . GLU A 1 841 ? 12.777 -40.240 -11.665 1.00 94.56 841 GLU A CA 1
ATOM 6871 C C . GLU A 1 841 ? 14.073 -40.431 -12.456 1.00 94.56 841 GLU A C 1
ATOM 6873 O O . GLU A 1 841 ? 15.133 -39.968 -12.054 1.00 94.56 841 GLU A O 1
ATOM 6878 N N . LEU A 1 842 ? 13.991 -41.170 -13.556 1.00 92.06 842 LEU A N 1
ATOM 6879 C CA . LEU A 1 842 ? 15.086 -41.376 -14.492 1.00 92.06 842 LEU A CA 1
ATOM 6880 C C . LEU A 1 842 ? 14.695 -40.699 -15.796 1.00 92.06 842 LEU A C 1
ATOM 6882 O O . LEU A 1 842 ? 13.669 -41.038 -16.383 1.00 92.06 842 LEU A O 1
ATOM 6886 N N . GLN A 1 843 ? 15.499 -39.743 -16.233 1.00 93.69 843 GLN A N 1
ATOM 6887 C CA . GLN A 1 843 ? 15.278 -39.002 -17.461 1.00 93.69 843 GLN A CA 1
ATOM 6888 C C . GLN A 1 843 ? 16.488 -39.165 -18.375 1.00 93.69 843 GLN A C 1
ATOM 6890 O O . GLN A 1 843 ? 17.619 -38.917 -17.975 1.00 93.69 843 GLN A O 1
ATOM 6895 N N . GLN A 1 844 ? 16.231 -39.558 -19.614 1.00 94.12 844 GLN A N 1
ATOM 6896 C CA . GLN A 1 844 ? 17.198 -39.518 -20.698 1.00 94.12 844 GLN A CA 1
ATOM 6897 C C . GLN A 1 844 ? 16.722 -38.483 -21.708 1.00 94.12 844 GLN A C 1
ATOM 6899 O O . GLN A 1 844 ? 15.670 -38.665 -22.311 1.00 94.12 844 GLN A O 1
ATOM 6904 N N . SER A 1 845 ? 17.496 -37.429 -21.912 1.00 89.50 845 SER A N 1
ATOM 6905 C CA . SER A 1 845 ? 17.269 -36.425 -22.945 1.00 89.50 845 SER A CA 1
ATOM 6906 C C . SER A 1 845 ? 18.283 -36.633 -24.062 1.00 89.50 845 SER A C 1
ATOM 6908 O O . SER A 1 845 ? 19.461 -36.871 -23.804 1.00 89.50 845 SER A O 1
ATOM 6910 N N . PHE A 1 846 ? 17.841 -36.521 -25.302 1.00 89.44 846 PHE A N 1
ATOM 6911 C CA . PHE A 1 846 ? 18.681 -36.385 -26.483 1.00 89.44 846 PHE A CA 1
ATOM 6912 C C . PHE A 1 846 ? 18.340 -35.038 -27.092 1.00 89.44 846 PHE A C 1
ATOM 6914 O O . PHE A 1 846 ? 17.167 -34.764 -27.313 1.00 89.44 846 PHE A O 1
ATOM 6921 N N . SER A 1 847 ? 19.315 -34.185 -27.342 1.00 89.06 847 SER A N 1
ATOM 6922 C CA . SER A 1 847 ? 19.117 -32.920 -28.036 1.00 89.06 847 SER A CA 1
ATOM 6923 C C . SER A 1 847 ? 20.050 -32.844 -29.225 1.00 89.06 847 SER A C 1
ATOM 6925 O O . SER A 1 847 ? 21.116 -33.447 -29.235 1.00 89.06 847 SER A O 1
ATOM 6927 N N . GLY A 1 848 ? 19.676 -32.097 -30.239 1.00 86.06 848 GLY A N 1
ATOM 6928 C CA . GLY A 1 848 ? 20.589 -31.797 -31.317 1.00 86.06 848 GLY A CA 1
ATOM 6929 C C . GLY A 1 848 ? 20.017 -30.730 -32.207 1.00 86.06 848 GLY A C 1
ATOM 6930 O O . GLY A 1 848 ? 18.806 -30.546 -32.252 1.00 86.06 848 GLY A O 1
ATOM 6931 N N . GLY A 1 849 ? 20.879 -30.023 -32.904 1.00 89.38 849 GLY A N 1
ATOM 6932 C CA . GLY A 1 849 ? 20.453 -28.918 -33.720 1.00 89.38 849 GLY A CA 1
ATOM 6933 C C . GLY A 1 849 ? 21.507 -28.466 -34.702 1.00 89.38 849 GLY A C 1
ATOM 6934 O O . GLY A 1 849 ? 22.636 -28.954 -34.713 1.00 89.38 849 GLY A O 1
ATOM 6935 N N . GLN A 1 850 ? 21.089 -27.541 -35.547 1.00 89.06 850 GLN A N 1
ATOM 6936 C CA . GLN A 1 850 ? 21.902 -26.925 -36.577 1.00 89.06 850 GLN A CA 1
ATOM 6937 C C . GLN A 1 850 ? 21.672 -25.420 -36.519 1.00 89.06 850 GLN A C 1
ATOM 6939 O O . GLN A 1 850 ? 20.534 -24.980 -36.620 1.00 89.06 850 GLN A O 1
ATOM 6944 N N . MET A 1 851 ? 22.729 -24.632 -36.387 1.00 87.69 851 MET A N 1
ATOM 6945 C CA . MET A 1 851 ? 22.706 -23.187 -36.548 1.00 87.69 851 MET A CA 1
ATOM 6946 C C . MET A 1 851 ? 23.491 -22.827 -37.807 1.00 87.69 851 MET A C 1
ATOM 6948 O O . MET A 1 851 ? 24.601 -23.299 -38.000 1.00 87.69 851 MET A O 1
ATOM 6952 N N . GLN A 1 852 ? 22.907 -22.015 -38.672 1.00 86.12 852 GLN A N 1
ATOM 6953 C CA . GLN A 1 852 ? 23.536 -21.442 -39.847 1.00 86.12 852 GLN A CA 1
ATOM 6954 C C . GLN A 1 852 ? 23.469 -19.927 -39.703 1.00 86.12 852 GLN A C 1
ATOM 6956 O O . GLN A 1 852 ? 22.374 -19.365 -39.748 1.00 86.12 852 GLN A O 1
ATOM 6961 N N . ILE A 1 853 ? 24.611 -19.274 -39.541 1.00 83.06 853 ILE A N 1
ATOM 6962 C CA . ILE A 1 853 ? 24.731 -17.816 -39.576 1.00 83.06 853 ILE A CA 1
ATOM 6963 C C . ILE A 1 853 ? 25.174 -17.450 -40.990 1.00 83.06 853 ILE A C 1
ATOM 6965 O O . ILE A 1 853 ? 25.991 -18.134 -41.602 1.00 83.06 853 ILE A O 1
ATOM 6969 N N . SER A 1 854 ? 24.555 -16.445 -41.584 1.00 77.31 854 SER A N 1
ATOM 6970 C CA . SER A 1 854 ? 24.857 -16.002 -42.937 1.00 77.31 854 SER A CA 1
ATOM 6971 C C . SER A 1 854 ? 24.869 -14.486 -42.956 1.00 77.31 854 SER A C 1
ATOM 6973 O O . SER A 1 854 ? 23.814 -13.859 -42.893 1.00 77.31 854 SER A O 1
ATOM 6975 N N . GLY A 1 855 ? 26.079 -13.943 -43.023 1.00 75.25 855 GLY A N 1
ATOM 6976 C CA . GLY A 1 855 ? 26.384 -12.521 -43.141 1.00 75.25 855 GLY A CA 1
ATOM 6977 C C . GLY A 1 855 ? 27.580 -12.344 -44.071 1.00 75.25 855 GLY A C 1
ATOM 6978 O O . GLY A 1 855 ? 27.562 -12.845 -45.197 1.00 75.25 855 GLY A O 1
ATOM 6979 N N . TYR A 1 856 ? 28.650 -11.702 -43.594 1.00 67.00 856 TYR A N 1
ATOM 6980 C CA . TYR A 1 856 ? 29.924 -11.641 -44.327 1.00 67.00 856 TYR A CA 1
ATOM 6981 C C . TYR A 1 856 ? 30.572 -13.031 -44.501 1.00 67.00 856 TYR A C 1
ATOM 6983 O O . TYR A 1 856 ? 31.135 -13.319 -45.555 1.00 67.00 856 TYR A O 1
ATOM 6991 N N . ASN A 1 857 ? 30.402 -13.919 -43.512 1.00 73.75 857 ASN A N 1
ATOM 6992 C CA . ASN A 1 857 ? 30.784 -15.332 -43.558 1.00 73.75 857 ASN A CA 1
ATOM 6993 C C . ASN A 1 857 ? 29.548 -16.236 -43.377 1.00 73.75 857 ASN A C 1
ATOM 6995 O O . ASN A 1 857 ? 28.555 -15.842 -42.757 1.00 73.75 857 ASN A O 1
ATOM 6999 N N . ILE A 1 858 ? 29.595 -17.445 -43.950 1.00 75.06 858 ILE A N 1
ATOM 7000 C CA . ILE A 1 858 ? 28.601 -18.499 -43.700 1.00 75.06 858 ILE A CA 1
ATOM 7001 C C . ILE A 1 858 ? 29.203 -19.475 -42.694 1.00 75.06 858 ILE A C 1
ATOM 7003 O O . ILE A 1 858 ? 30.120 -20.219 -43.036 1.00 75.06 858 ILE A O 1
ATOM 7007 N N . GLU A 1 859 ? 28.640 -19.518 -41.495 1.00 79.88 859 GLU A N 1
ATOM 7008 C CA . GLU A 1 859 ? 29.026 -20.461 -40.445 1.00 79.88 859 GLU A CA 1
ATOM 7009 C C . GLU A 1 859 ? 27.924 -21.494 -40.255 1.00 79.88 859 GLU A C 1
ATOM 7011 O O . GLU A 1 859 ? 26.749 -21.137 -40.141 1.00 79.88 859 GLU A O 1
ATOM 7016 N N . ASN A 1 860 ? 28.286 -22.778 -40.218 1.00 81.19 860 ASN A N 1
ATOM 7017 C CA . ASN A 1 860 ? 27.363 -23.853 -39.864 1.00 81.19 860 ASN A CA 1
ATOM 7018 C C . ASN A 1 860 ? 27.844 -24.543 -38.586 1.00 81.19 860 ASN A C 1
ATOM 7020 O O . ASN A 1 860 ? 28.861 -25.232 -38.593 1.00 81.19 860 ASN A O 1
ATOM 7024 N N . ALA A 1 861 ? 27.081 -24.423 -37.507 1.00 80.81 861 ALA A N 1
ATOM 7025 C CA . ALA A 1 861 ? 27.306 -25.140 -36.263 1.00 80.81 861 ALA A CA 1
ATOM 7026 C C . ALA A 1 861 ? 26.286 -26.273 -36.118 1.00 80.81 861 ALA A C 1
ATOM 7028 O O . ALA A 1 861 ? 25.078 -26.058 -36.201 1.00 80.81 861 ALA A O 1
ATOM 7029 N N . TYR A 1 862 ? 26.756 -27.489 -35.868 1.00 84.06 862 TYR A N 1
ATOM 7030 C CA . TYR A 1 862 ? 25.918 -28.627 -35.505 1.00 84.06 862 TYR A CA 1
ATOM 7031 C C . TYR A 1 862 ? 26.202 -28.997 -34.062 1.00 84.06 862 TYR A C 1
ATOM 7033 O O . TYR A 1 862 ? 27.357 -29.137 -33.669 1.00 84.06 862 TYR A O 1
ATOM 7041 N N . TYR A 1 863 ? 25.162 -29.222 -33.273 1.00 83.06 863 TYR A N 1
ATOM 7042 C CA . TYR A 1 863 ? 25.330 -29.685 -31.905 1.00 83.06 863 TYR A CA 1
ATOM 7043 C C . TYR A 1 863 ? 24.489 -30.929 -31.662 1.00 83.06 863 TYR A C 1
ATOM 7045 O O . TYR A 1 863 ? 23.379 -31.064 -32.169 1.00 83.06 863 TYR A O 1
ATOM 7053 N N . PHE A 1 864 ? 25.025 -31.857 -30.881 1.00 84.62 864 PHE A N 1
ATOM 7054 C CA . PHE A 1 864 ? 24.352 -33.070 -30.442 1.00 84.62 864 PHE A CA 1
ATOM 7055 C C . PHE A 1 864 ? 24.658 -33.264 -28.962 1.00 84.62 864 PHE A C 1
ATOM 7057 O O . PHE A 1 864 ? 25.812 -33.346 -28.557 1.00 84.62 864 PHE A O 1
ATOM 7064 N N . GLY A 1 865 ? 23.621 -33.334 -28.144 1.00 84.31 865 GLY A N 1
ATOM 7065 C CA . GLY A 1 865 ? 23.704 -33.560 -26.712 1.00 84.31 865 GLY A CA 1
ATOM 7066 C C . GLY A 1 865 ? 22.928 -34.806 -26.314 1.00 84.31 865 GLY A C 1
ATOM 7067 O O . GLY A 1 865 ? 21.893 -35.139 -26.888 1.00 84.31 865 GLY A O 1
ATOM 7068 N N . SER A 1 866 ? 23.392 -35.494 -25.284 1.00 86.56 866 SER A N 1
ATOM 7069 C CA . SER A 1 866 ? 22.559 -36.416 -24.525 1.00 86.56 866 SER A CA 1
ATOM 7070 C C . SER A 1 866 ? 22.762 -36.153 -23.043 1.00 86.56 866 SER A C 1
ATOM 7072 O O . SER A 1 866 ? 23.887 -35.971 -22.587 1.00 86.56 866 SER A O 1
ATOM 7074 N N . SER A 1 867 ? 21.676 -36.099 -22.282 1.00 87.25 867 SER A N 1
ATOM 7075 C CA . SER A 1 867 ? 21.730 -35.940 -20.836 1.00 87.25 867 SER A CA 1
ATOM 7076 C C . SER A 1 867 ? 20.970 -37.057 -20.152 1.00 87.25 867 SER A C 1
ATOM 7078 O O . SER A 1 867 ? 19.814 -37.324 -20.462 1.00 87.25 867 SER A O 1
ATOM 7080 N N . THR A 1 868 ? 21.624 -37.719 -19.209 1.00 89.75 868 THR A N 1
ATOM 7081 C CA . THR A 1 868 ? 20.984 -38.703 -18.337 1.00 89.75 868 THR A CA 1
ATOM 7082 C C . THR A 1 868 ? 20.893 -38.095 -16.954 1.00 89.75 868 THR A C 1
ATOM 7084 O O . THR A 1 868 ? 21.920 -37.710 -16.398 1.00 89.75 868 THR A O 1
ATOM 7087 N N . SER A 1 869 ? 19.700 -38.009 -16.377 1.00 91.06 869 SER A N 1
ATOM 7088 C CA . SER A 1 869 ? 19.518 -37.594 -14.991 1.00 91.06 869 SER A CA 1
ATOM 7089 C C . SER A 1 869 ? 18.769 -38.642 -14.180 1.00 91.06 869 SER A C 1
ATOM 7091 O O . SER A 1 869 ? 17.763 -39.198 -14.620 1.00 91.06 869 SER A O 1
ATOM 7093 N N . ILE A 1 870 ? 19.270 -38.891 -12.976 1.00 93.19 870 ILE A N 1
ATOM 7094 C CA . ILE A 1 870 ? 18.648 -39.728 -11.958 1.00 93.19 870 ILE A CA 1
ATOM 7095 C C . ILE A 1 870 ? 18.325 -38.823 -10.772 1.00 93.19 870 ILE A C 1
ATOM 7097 O O . ILE A 1 870 ? 19.224 -38.332 -10.090 1.00 93.19 870 ILE A O 1
ATOM 7101 N N . ASP A 1 871 ? 17.036 -38.633 -10.530 1.00 91.12 871 ASP A N 1
ATOM 7102 C CA . ASP A 1 871 ? 16.494 -37.826 -9.448 1.00 91.12 871 ASP A CA 1
ATOM 7103 C C . ASP A 1 871 ? 15.915 -38.747 -8.368 1.00 91.12 871 ASP A C 1
ATOM 7105 O O . ASP A 1 871 ? 14.950 -39.490 -8.588 1.00 91.12 871 ASP A O 1
ATOM 7109 N N . LEU A 1 872 ? 16.504 -38.690 -7.175 1.00 90.75 872 LEU A N 1
ATOM 7110 C CA . LEU A 1 872 ? 16.070 -39.424 -5.993 1.00 90.75 872 LEU A CA 1
ATOM 7111 C C . LEU A 1 872 ? 15.382 -38.466 -5.024 1.00 90.75 872 LEU A C 1
ATOM 7113 O O . LEU A 1 872 ? 15.962 -37.469 -4.592 1.00 90.75 872 LEU A O 1
ATOM 7117 N N . TYR A 1 873 ? 14.158 -38.812 -4.640 1.00 91.69 873 TYR A N 1
ATOM 7118 C CA . TYR A 1 873 ? 13.363 -38.085 -3.655 1.00 91.69 873 TYR A CA 1
ATOM 7119 C C . TYR A 1 873 ? 13.150 -38.976 -2.427 1.00 91.69 873 TYR A C 1
ATOM 7121 O O . TYR A 1 873 ? 12.130 -39.670 -2.348 1.00 91.69 873 TYR A O 1
ATOM 7129 N N . PRO A 1 874 ? 14.106 -39.033 -1.485 1.00 85.00 874 PRO A N 1
ATOM 7130 C CA . PRO A 1 874 ? 13.956 -39.824 -0.264 1.00 85.00 874 PRO A CA 1
ATOM 7131 C C . PRO A 1 874 ? 12.812 -39.315 0.625 1.00 85.00 874 PRO A C 1
ATOM 7133 O O . PRO A 1 874 ? 12.046 -40.127 1.138 1.00 85.00 874 PRO A O 1
ATOM 7136 N N . ILE A 1 875 ? 12.635 -37.993 0.737 1.00 85.81 875 ILE A N 1
ATOM 7137 C CA . ILE A 1 875 ? 11.547 -37.330 1.483 1.00 85.81 875 ILE A CA 1
ATOM 7138 C C . ILE A 1 875 ? 10.949 -36.168 0.663 1.00 85.81 875 ILE A C 1
ATOM 7140 O O . ILE A 1 875 ? 11.277 -36.006 -0.508 1.00 85.81 875 ILE A O 1
ATOM 7144 N N . HIS A 1 876 ? 10.000 -35.403 1.220 1.00 76.06 876 HIS A N 1
ATOM 7145 C CA . HIS A 1 876 ? 9.323 -34.311 0.495 1.00 76.06 876 HIS A CA 1
ATOM 7146 C C . HIS A 1 876 ? 10.237 -33.125 0.175 1.00 76.06 876 HIS A C 1
ATOM 7148 O O . HIS A 1 876 ? 10.078 -32.522 -0.881 1.00 76.06 876 HIS A O 1
ATOM 7154 N N . SER A 1 877 ? 11.150 -32.813 1.087 1.00 80.25 877 SER A N 1
ATOM 7155 C CA . SER A 1 877 ? 12.056 -31.668 1.027 1.00 80.25 877 SER A CA 1
ATOM 7156 C C . SER A 1 877 ? 13.345 -31.974 0.258 1.00 80.25 877 SER A C 1
ATOM 7158 O O . SER A 1 877 ? 13.824 -31.149 -0.503 1.00 80.25 877 SER A O 1
ATOM 7160 N N . LEU A 1 878 ? 13.856 -33.206 0.348 1.00 73.62 878 LEU A N 1
ATOM 7161 C CA . LEU A 1 878 ? 15.164 -33.556 -0.205 1.00 73.62 878 LEU A CA 1
ATOM 7162 C C . LEU A 1 878 ? 15.102 -34.093 -1.649 1.00 73.62 878 LEU A C 1
ATOM 7164 O O . LEU A 1 878 ? 14.471 -35.121 -1.907 1.00 73.62 878 LEU A O 1
ATOM 7168 N N . LEU A 1 879 ? 15.842 -33.450 -2.558 1.00 89.50 879 LEU A N 1
ATOM 7169 C CA . LEU A 1 879 ? 16.171 -33.925 -3.909 1.00 89.50 879 LEU A CA 1
ATOM 7170 C C . LEU A 1 879 ? 17.679 -34.177 -4.027 1.00 89.50 879 LEU A C 1
ATOM 7172 O O . LEU A 1 879 ? 18.485 -33.264 -3.845 1.00 89.50 879 LEU A O 1
ATOM 7176 N N . ILE A 1 880 ? 18.043 -35.404 -4.404 1.00 87.12 880 ILE A N 1
ATOM 7177 C CA . ILE A 1 880 ? 19.394 -35.768 -4.841 1.00 87.12 880 ILE A CA 1
ATOM 7178 C C . ILE A 1 880 ? 19.335 -36.008 -6.348 1.00 87.12 880 ILE A C 1
ATOM 7180 O O . ILE A 1 880 ? 18.702 -36.966 -6.791 1.00 87.12 880 ILE A O 1
ATOM 7184 N N . ARG A 1 881 ? 19.983 -35.149 -7.136 1.00 89.62 881 ARG A N 1
ATOM 7185 C CA . ARG A 1 881 ? 20.064 -35.292 -8.596 1.00 89.62 881 ARG A CA 1
ATOM 7186 C C . ARG A 1 881 ? 21.484 -35.631 -9.018 1.00 89.62 881 ARG A C 1
ATOM 7188 O O . ARG A 1 881 ? 22.419 -34.913 -8.670 1.00 89.62 881 ARG A O 1
ATOM 7195 N N . LEU A 1 882 ? 21.605 -36.700 -9.796 1.00 88.19 882 LEU A N 1
ATOM 7196 C CA . LEU A 1 882 ? 22.811 -37.103 -10.510 1.00 88.19 882 LEU A CA 1
ATOM 7197 C C . LEU A 1 882 ? 22.571 -36.871 -11.995 1.00 88.19 882 LEU A C 1
ATOM 7199 O O . LEU A 1 882 ? 21.703 -37.518 -12.573 1.00 88.19 882 LEU A O 1
ATOM 7203 N N . GLN A 1 883 ? 23.312 -35.958 -12.612 1.00 87.69 883 GLN A N 1
ATOM 7204 C CA . GLN A 1 883 ? 23.161 -35.638 -14.028 1.00 87.69 883 GLN A CA 1
ATOM 7205 C C . GLN A 1 883 ? 24.484 -35.838 -14.763 1.00 87.69 883 GLN A C 1
ATOM 7207 O O . GLN A 1 883 ? 25.499 -35.280 -14.360 1.00 87.69 883 GLN A O 1
ATOM 7212 N N . LEU A 1 884 ? 24.450 -36.613 -15.844 1.00 84.81 884 LEU A N 1
ATOM 7213 C CA . LEU A 1 884 ? 25.540 -36.813 -16.790 1.00 84.81 884 LEU A CA 1
ATOM 7214 C C . LEU A 1 884 ? 25.148 -36.162 -18.115 1.00 84.81 884 LEU A C 1
ATOM 7216 O O . LEU A 1 884 ? 24.207 -36.622 -18.760 1.00 84.81 884 LEU A O 1
ATOM 7220 N N . ASN A 1 885 ? 25.863 -35.119 -18.525 1.00 78.56 885 ASN A N 1
ATOM 7221 C CA . ASN A 1 885 ? 25.689 -34.497 -19.837 1.00 78.56 885 ASN A CA 1
ATOM 7222 C C . ASN A 1 885 ? 26.853 -34.892 -20.746 1.00 78.56 885 ASN A C 1
ATOM 7224 O O . ASN A 1 885 ? 28.008 -34.739 -20.353 1.00 78.56 885 ASN A O 1
ATOM 7228 N N . LEU A 1 886 ? 26.533 -35.378 -21.941 1.00 77.69 886 LEU A N 1
ATOM 7229 C CA . LEU A 1 886 ? 27.461 -35.653 -23.030 1.00 77.69 886 LEU A CA 1
ATOM 7230 C C . LEU A 1 886 ? 27.101 -34.713 -24.176 1.00 77.69 886 LEU A C 1
ATOM 7232 O O . LEU A 1 886 ? 26.078 -34.923 -24.827 1.00 77.69 886 LEU A O 1
ATOM 7236 N N . ASN A 1 887 ? 27.914 -33.690 -24.411 1.00 77.19 887 ASN A N 1
ATOM 7237 C CA . ASN A 1 887 ? 27.690 -32.733 -25.492 1.00 77.19 887 ASN A CA 1
ATOM 7238 C C . ASN A 1 887 ? 28.801 -32.849 -26.533 1.00 77.19 887 ASN A C 1
ATOM 7240 O O . ASN A 1 887 ? 29.973 -33.002 -26.187 1.00 77.19 887 ASN A O 1
ATOM 7244 N N . LYS A 1 888 ? 28.410 -32.769 -27.801 1.00 77.12 888 LYS A N 1
ATOM 7245 C CA . LYS A 1 888 ? 29.282 -32.745 -28.966 1.00 77.12 888 LYS A CA 1
ATOM 7246 C C . LYS A 1 888 ? 28.871 -31.573 -29.849 1.00 77.12 888 LYS A C 1
ATOM 7248 O O . LYS A 1 888 ? 27.789 -31.601 -30.432 1.00 77.12 888 LYS A O 1
ATOM 7253 N N . ASN A 1 889 ? 29.753 -30.590 -29.975 1.00 73.12 889 ASN A N 1
ATOM 7254 C CA . ASN A 1 889 ? 29.594 -29.467 -30.896 1.00 73.12 889 ASN A CA 1
ATOM 7255 C C . ASN A 1 889 ? 30.551 -29.659 -32.078 1.00 73.12 889 ASN A C 1
ATOM 7257 O O . ASN A 1 889 ? 31.672 -30.131 -31.898 1.00 73.12 889 ASN A O 1
ATOM 7261 N N . ILE A 1 890 ? 30.082 -29.356 -33.283 1.00 74.75 890 ILE A N 1
ATOM 7262 C CA . ILE A 1 890 ? 30.846 -29.393 -34.528 1.00 74.75 890 ILE A CA 1
ATOM 7263 C C . ILE A 1 890 ? 30.613 -28.045 -35.204 1.00 74.75 890 ILE A C 1
ATOM 7265 O O . ILE A 1 890 ? 29.560 -27.836 -35.810 1.00 74.75 890 ILE A O 1
ATOM 7269 N N . ASN A 1 891 ? 31.584 -27.145 -35.099 1.00 67.69 891 ASN A N 1
ATOM 7270 C CA . ASN A 1 891 ? 31.581 -25.900 -35.858 1.00 67.69 891 ASN A CA 1
ATOM 7271 C C . ASN A 1 891 ? 32.291 -26.156 -37.188 1.00 67.69 891 ASN A C 1
ATOM 7273 O O . ASN A 1 891 ? 33.397 -26.696 -37.210 1.00 67.69 891 ASN A O 1
ATOM 7277 N N . VAL A 1 892 ? 31.623 -25.836 -38.291 1.00 66.81 892 VAL A N 1
ATOM 7278 C CA . VAL A 1 892 ? 32.189 -25.877 -39.639 1.00 66.81 892 VAL A CA 1
ATOM 7279 C C . VAL A 1 892 ? 32.262 -24.433 -40.123 1.00 66.81 892 VAL A C 1
ATOM 7281 O O . VAL A 1 892 ? 31.296 -23.908 -40.685 1.00 66.81 892 VAL A O 1
ATOM 7284 N N . GLU A 1 893 ? 33.391 -23.785 -39.845 1.00 57.16 893 GLU A N 1
ATOM 7285 C CA . GLU A 1 893 ? 33.795 -22.564 -40.543 1.00 57.16 893 GLU A CA 1
ATOM 7286 C C . GLU A 1 893 ? 34.349 -22.925 -41.928 1.00 57.16 893 GLU A C 1
ATOM 7288 O O . GLU A 1 893 ? 34.782 -24.048 -42.175 1.00 57.16 893 GLU A O 1
ATOM 7293 N N . TYR A 1 894 ? 34.325 -21.973 -42.862 1.00 53.75 894 TYR A N 1
ATOM 7294 C CA . TYR A 1 894 ? 34.949 -22.138 -44.183 1.00 53.75 894 TYR A CA 1
ATOM 7295 C C . TYR A 1 894 ? 36.491 -22.033 -44.146 1.00 53.75 894 TYR A C 1
ATOM 7297 O O . TYR A 1 894 ? 37.132 -22.064 -45.197 1.00 53.75 894 TYR A O 1
ATOM 7305 N N . SER A 1 895 ? 37.093 -21.915 -42.958 1.00 49.34 895 SER A N 1
ATOM 7306 C CA . SER A 1 895 ? 38.497 -22.233 -42.694 1.00 49.34 895 SER A CA 1
ATOM 7307 C C . SER A 1 895 ? 38.580 -23.716 -42.297 1.00 49.34 895 SER A C 1
ATOM 7309 O O . SER A 1 895 ? 37.748 -24.201 -41.541 1.00 49.34 895 SER A O 1
ATOM 7311 N N . ASP A 1 896 ? 39.540 -24.465 -42.846 1.00 47.53 896 ASP A N 1
ATOM 7312 C CA . ASP A 1 896 ? 39.649 -25.942 -42.810 1.00 47.53 896 ASP A CA 1
ATOM 7313 C C . ASP A 1 896 ? 39.794 -26.605 -41.406 1.00 47.53 896 ASP A C 1
ATOM 7315 O O . ASP A 1 896 ? 40.272 -27.737 -41.290 1.00 47.53 896 ASP A O 1
ATOM 7319 N N . GLU A 1 897 ? 39.386 -25.959 -40.312 1.00 47.94 897 GLU A N 1
ATOM 7320 C CA . GLU A 1 897 ? 39.563 -26.440 -38.942 1.00 47.94 897 GLU A CA 1
ATOM 7321 C C . GLU A 1 897 ? 38.227 -26.795 -38.271 1.00 47.94 897 GLU A C 1
ATOM 7323 O O . GLU A 1 897 ? 37.499 -25.960 -37.743 1.00 47.94 897 GLU A O 1
ATOM 7328 N N . SER A 1 898 ? 37.903 -28.091 -38.246 1.00 47.22 898 SER A N 1
ATOM 7329 C CA . SER A 1 898 ? 36.809 -28.625 -37.431 1.00 47.22 898 SER A CA 1
ATOM 7330 C C . SER A 1 898 ? 37.292 -28.904 -36.002 1.00 47.22 898 SER A C 1
ATOM 7332 O O . SER A 1 898 ? 38.097 -29.817 -35.792 1.00 47.22 898 SER A O 1
ATOM 7334 N N . TYR A 1 899 ? 36.763 -28.188 -35.012 1.00 54.28 899 TYR A N 1
ATOM 7335 C CA . TYR A 1 899 ? 37.042 -28.442 -33.596 1.00 54.28 899 TYR A CA 1
ATOM 7336 C C . TYR A 1 899 ? 36.045 -29.458 -33.019 1.00 54.28 899 TYR A C 1
ATOM 7338 O O . TYR A 1 899 ? 34.832 -29.339 -33.197 1.00 54.28 899 TYR A O 1
ATOM 7346 N N . LEU A 1 900 ? 36.559 -30.491 -32.342 1.00 48.06 900 LEU A N 1
ATOM 7347 C CA . LEU A 1 900 ? 35.763 -31.522 -31.673 1.00 48.06 900 LEU A CA 1
ATOM 7348 C C . LEU A 1 900 ? 35.840 -31.326 -30.158 1.00 48.06 900 LEU A C 1
ATOM 7350 O O . LEU A 1 900 ? 36.801 -31.762 -29.523 1.00 48.06 900 LEU A O 1
ATOM 7354 N N . THR A 1 901 ? 34.796 -30.756 -29.566 1.00 52.19 901 THR A N 1
ATOM 7355 C CA . THR A 1 901 ? 34.704 -30.612 -28.108 1.00 52.19 901 THR A CA 1
ATOM 7356 C C . THR A 1 901 ? 33.755 -31.673 -27.559 1.00 52.19 901 THR A C 1
ATOM 7358 O O . THR A 1 901 ? 32.550 -31.624 -27.803 1.00 52.19 901 THR A O 1
ATOM 7361 N N . ASN A 1 902 ? 34.298 -32.656 -26.834 1.00 56.41 902 ASN A N 1
ATOM 7362 C CA . ASN A 1 902 ? 33.509 -33.599 -26.039 1.00 56.41 902 ASN A CA 1
ATOM 7363 C C . ASN A 1 902 ? 33.568 -33.149 -24.579 1.00 56.41 902 ASN A C 1
ATOM 7365 O O . ASN A 1 902 ? 34.631 -33.230 -23.964 1.00 56.41 902 ASN A O 1
ATOM 7369 N N . SER A 1 903 ? 32.448 -32.709 -24.010 1.00 58.25 903 SER A N 1
ATOM 7370 C CA . SER A 1 903 ? 32.366 -32.410 -22.578 1.00 58.25 903 SER A CA 1
ATOM 7371 C C . SER A 1 903 ? 31.542 -33.470 -21.852 1.00 58.25 903 SER A C 1
ATOM 7373 O O . SER A 1 903 ? 30.463 -33.869 -22.299 1.00 58.25 903 SER A O 1
ATOM 7375 N N . VAL A 1 904 ? 32.083 -33.952 -20.730 1.00 64.38 904 VAL A N 1
ATOM 7376 C CA . VAL A 1 904 ? 31.404 -34.860 -19.801 1.00 64.38 904 VAL A CA 1
ATOM 7377 C C . VAL A 1 904 ? 31.219 -34.111 -18.493 1.00 64.38 904 VAL A C 1
ATOM 7379 O O . VAL A 1 904 ? 32.161 -33.962 -17.722 1.00 64.38 904 VAL A O 1
ATOM 7382 N N . ASN A 1 905 ? 30.001 -33.644 -18.239 1.00 62.12 905 ASN A N 1
ATOM 7383 C CA . ASN A 1 905 ? 29.688 -32.912 -17.016 1.00 62.12 905 ASN A CA 1
ATOM 7384 C C . ASN A 1 905 ? 28.865 -33.798 -16.082 1.00 62.12 905 ASN A C 1
ATOM 7386 O O . ASN A 1 905 ? 27.702 -34.092 -16.373 1.00 62.12 905 ASN A O 1
ATOM 7390 N N . LEU A 1 906 ? 29.473 -34.212 -14.965 1.00 66.62 906 LEU A N 1
ATOM 7391 C CA . LEU A 1 906 ? 28.779 -34.861 -13.854 1.00 66.62 906 LEU A CA 1
ATOM 7392 C C . LEU A 1 906 ? 28.373 -33.795 -12.833 1.00 66.62 906 LEU A C 1
ATOM 7394 O O . LEU A 1 906 ? 29.223 -33.207 -12.171 1.00 66.62 906 LEU A O 1
ATOM 7398 N N . LYS A 1 907 ? 27.070 -33.571 -12.677 1.00 66.12 907 LYS A N 1
ATOM 7399 C CA . LYS A 1 907 ? 26.524 -32.651 -11.677 1.00 66.12 907 LYS A CA 1
ATOM 7400 C C . LYS A 1 907 ? 25.812 -33.441 -10.587 1.00 66.12 907 LYS A C 1
ATOM 7402 O O . LYS A 1 907 ? 24.821 -34.120 -10.859 1.00 66.12 907 LYS A O 1
ATOM 7407 N N . LEU A 1 908 ? 26.308 -33.319 -9.357 1.00 71.06 908 LEU A N 1
ATOM 7408 C CA . LEU A 1 908 ? 25.592 -33.711 -8.147 1.00 71.06 908 LEU A CA 1
ATOM 7409 C C . LEU A 1 908 ? 24.966 -32.453 -7.548 1.00 71.06 908 LEU A C 1
ATOM 7411 O O . LEU A 1 908 ? 25.676 -31.499 -7.240 1.00 71.06 908 LEU A O 1
ATOM 7415 N N . SER A 1 909 ? 23.648 -32.443 -7.371 1.00 62.66 909 SER A N 1
ATOM 7416 C CA . SER A 1 909 ? 22.973 -31.355 -6.657 1.00 62.66 909 SER A CA 1
ATOM 7417 C C . SER A 1 909 ? 22.109 -31.897 -5.529 1.00 62.66 909 SER A C 1
ATOM 7419 O O . SER A 1 909 ? 21.259 -32.761 -5.762 1.00 62.66 909 SER A O 1
ATOM 7421 N N . LEU A 1 910 ? 22.323 -31.347 -4.334 1.00 59.50 910 LEU A N 1
ATOM 7422 C CA . LEU A 1 910 ? 21.509 -31.550 -3.143 1.00 59.50 910 LEU A CA 1
ATOM 7423 C C . LEU A 1 910 ? 20.613 -30.320 -2.973 1.00 59.50 910 LEU A C 1
ATOM 7425 O O . LEU A 1 910 ? 21.123 -29.208 -2.853 1.00 59.50 910 LEU A O 1
ATOM 7429 N N . LYS A 1 911 ? 19.294 -30.503 -2.985 1.00 62.72 911 LYS A N 1
ATOM 7430 C CA . LYS A 1 911 ? 18.336 -29.430 -2.693 1.00 62.72 911 LYS A CA 1
ATOM 7431 C C . LYS A 1 911 ? 17.486 -29.871 -1.506 1.00 62.72 911 LYS A C 1
ATOM 7433 O O . LYS A 1 911 ? 16.827 -30.905 -1.614 1.00 62.72 911 LYS A O 1
ATOM 7438 N N . LEU A 1 912 ? 17.610 -29.154 -0.389 1.00 50.00 912 LEU A N 1
ATOM 7439 C CA . LEU A 1 912 ? 16.857 -29.366 0.853 1.00 50.00 912 LEU A CA 1
ATOM 7440 C C . LEU A 1 912 ? 15.547 -28.580 0.849 1.00 50.00 912 LEU A C 1
ATOM 7442 O O . LEU A 1 912 ? 15.512 -27.507 0.204 1.00 50.00 912 LEU A O 1
#

pLDDT: mean 87.07, std 10.07, range [47.22, 98.06]